Protein AF-0000000083459558 (afdb_homodimer)

InterPro domains:
  IPR002656 Acyltransferase 3 domain [PF01757] (297-684)
  IPR006621 Nose resistant-to-fluoxetine protein, N-terminal [PF20146] (87-192)
  IPR006621 Nose resistant-to-fluoxetine protein, N-terminal [SM00703] (84-213)
  IPR052728 Oxygen and lipid transport regulator [PTHR11161] (85-707)

Structure (mmCIF, N/CA/C/O backbone):
data_AF-0000000083459558-model_v1
#
loop_
_entity.id
_entity.type
_entity.pdbx_description
1 polymer 'Nose resistant-to-fluoxetine protein N-terminal domain-containing protein'
#
loop_
_atom_site.group_PDB
_atom_site.id
_atom_site.type_symbol
_atom_site.label_atom_id
_atom_site.label_alt_id
_atom_site.label_comp_id
_atom_site.label_asym_id
_atom_site.label_entity_id
_atom_site.label_seq_id
_atom_site.pdbx_PDB_ins_code
_atom_site.Cartn_x
_atom_site.Cartn_y
_atom_site.Cartn_z
_atom_site.occupancy
_atom_site.B_iso_or_equiv
_atom_site.auth_seq_id
_atom_site.auth_comp_id
_atom_site.auth_asym_id
_atom_site.auth_atom_id
_atom_site.pdbx_PDB_model_num
ATOM 1 N N . MET A 1 1 ? 15.516 -15 -52.719 1 25 1 MET A N 1
ATOM 2 C CA . MET A 1 1 ? 14.5 -16.047 -52.656 1 25 1 MET A CA 1
ATOM 3 C C . MET A 1 1 ? 14.883 -17.109 -51.625 1 25 1 MET A C 1
ATOM 5 O O . MET A 1 1 ? 14.008 -17.766 -51.062 1 25 1 MET A O 1
ATOM 9 N N . THR A 1 2 ? 16.062 -17.297 -51.312 1 28.31 2 THR A N 1
ATOM 10 C CA . THR A 1 2 ? 16.656 -18.375 -50.531 1 28.31 2 THR A CA 1
ATOM 11 C C . THR A 1 2 ? 16.469 -18.125 -49.031 1 28.31 2 THR A C 1
ATOM 13 O O . THR A 1 2 ? 16.094 -19.031 -48.281 1 28.31 2 THR A O 1
ATOM 16 N N . VAL A 1 3 ? 16.953 -17.062 -48.5 1 29.75 3 VAL A N 1
ATOM 17 C CA . VAL A 1 3 ? 17.219 -16.562 -47.156 1 29.75 3 VAL A CA 1
ATOM 18 C C . VAL A 1 3 ? 15.914 -16.062 -46.5 1 29.75 3 VAL A C 1
ATOM 20 O O . VAL A 1 3 ? 15.875 -15.781 -45.312 1 29.75 3 VAL A O 1
ATOM 23 N N . SER A 1 4 ? 14.93 -15.828 -47 1 34.03 4 SER A N 1
ATOM 24 C CA . SER A 1 4 ? 13.648 -15.789 -46.312 1 34.03 4 SER A CA 1
ATOM 25 C C . SER A 1 4 ? 13.266 -17.172 -45.781 1 34.03 4 SER A C 1
ATOM 27 O O . SER A 1 4 ? 12.266 -17.312 -45.094 1 34.03 4 SER A O 1
ATOM 29 N N . SER A 1 5 ? 13.984 -18.234 -45.938 1 35.94 5 SER A N 1
ATOM 30 C CA . SER A 1 5 ? 14.172 -19.609 -45.469 1 35.94 5 SER A CA 1
ATOM 31 C C . SER A 1 5 ? 14.867 -19.641 -44.094 1 35.94 5 SER A C 1
ATOM 33 O O . SER A 1 5 ? 14.586 -20.516 -43.281 1 35.94 5 SER A O 1
ATOM 35 N N . ARG A 1 6 ? 15.602 -18.609 -43.594 1 35.03 6 ARG A N 1
ATOM 36 C CA . ARG A 1 6 ? 16.297 -18.484 -42.312 1 35.03 6 ARG A CA 1
ATOM 37 C C . ARG A 1 6 ? 15.328 -18.141 -41.188 1 35.03 6 ARG A C 1
ATOM 39 O O . ARG A 1 6 ? 15.453 -18.641 -40.094 1 35.03 6 ARG A O 1
ATOM 46 N N . GLN A 1 7 ? 14.523 -17.328 -41.344 1 34.19 7 GLN A N 1
ATOM 47 C CA . GLN A 1 7 ? 13.5 -16.938 -40.375 1 34.19 7 GLN A CA 1
ATOM 48 C C . GLN A 1 7 ? 12.555 -18.109 -40.094 1 34.19 7 GLN A C 1
ATOM 50 O O . GLN A 1 7 ? 12.055 -18.234 -38.969 1 34.19 7 GLN A O 1
ATOM 55 N N . GLN A 1 8 ? 12.531 -19.094 -40.938 1 37.88 8 GLN A N 1
ATOM 56 C CA . GLN A 1 8 ? 11.867 -20.375 -40.688 1 37.88 8 GLN A CA 1
ATOM 57 C C . GLN A 1 8 ? 12.695 -21.25 -39.75 1 37.88 8 GLN A C 1
ATOM 59 O O . GLN A 1 8 ? 12.156 -21.891 -38.844 1 37.88 8 GLN A O 1
ATOM 64 N N . THR A 1 9 ? 13.914 -21.344 -39.75 1 36.66 9 THR A N 1
ATOM 65 C CA . THR A 1 9 ? 14.812 -22.141 -38.906 1 36.66 9 THR A CA 1
ATOM 66 C C . THR A 1 9 ? 14.969 -21.516 -37.531 1 36.66 9 THR A C 1
ATOM 68 O O . THR A 1 9 ? 15.039 -22.234 -36.531 1 36.66 9 THR A O 1
ATOM 71 N N . MET A 1 10 ? 14.867 -20.25 -37.281 1 35.06 10 MET A N 1
ATOM 72 C CA . MET A 1 10 ? 14.883 -19.625 -35.938 1 35.06 10 MET A CA 1
ATOM 73 C C . MET A 1 10 ? 13.531 -19.766 -35.25 1 35.06 10 MET A C 1
ATOM 75 O O . MET A 1 10 ? 13.461 -20.016 -34.062 1 35.06 10 MET A O 1
ATOM 79 N N . VAL A 1 11 ? 12.461 -19.578 -35.938 1 36.5 11 VAL A N 1
ATOM 80 C CA . VAL A 1 11 ? 11.219 -19.891 -35.219 1 36.5 11 VAL A CA 1
ATOM 81 C C . VAL A 1 11 ? 11.18 -21.375 -34.875 1 36.5 11 VAL A C 1
ATOM 83 O O . VAL A 1 11 ? 10.719 -21.75 -33.812 1 36.5 11 VAL A O 1
ATOM 86 N N . GLU A 1 12 ? 12.062 -22.172 -35.469 1 40.84 12 GLU A N 1
ATOM 87 C CA . GLU A 1 12 ? 12.125 -23.609 -35.344 1 40.84 12 GLU A CA 1
ATOM 88 C C . GLU A 1 12 ? 13.008 -24.031 -34.188 1 40.84 12 GLU A C 1
ATOM 90 O O . GLU A 1 12 ? 12.641 -24.906 -33.375 1 40.84 12 GLU A O 1
ATOM 95 N N . HIS A 1 13 ? 14.133 -23.391 -33.844 1 37.75 13 HIS A N 1
ATOM 96 C CA . HIS A 1 13 ? 14.875 -23.625 -32.625 1 37.75 13 HIS A CA 1
ATOM 97 C C . HIS A 1 13 ? 14.156 -23.031 -31.406 1 37.75 13 HIS A C 1
ATOM 99 O O . HIS A 1 13 ? 14.156 -23.625 -30.328 1 37.75 13 HIS A O 1
ATOM 105 N N . GLY A 1 14 ? 13.469 -22.031 -31.516 1 36.84 14 GLY A N 1
ATOM 106 C CA . GLY A 1 14 ? 12.719 -21.438 -30.422 1 36.84 14 GLY A CA 1
ATOM 107 C C . GLY A 1 14 ? 11.539 -22.266 -29.984 1 36.84 14 GLY A C 1
ATOM 108 O O . GLY A 1 14 ? 11.266 -22.375 -28.781 1 36.84 14 GLY A O 1
ATOM 109 N N . LEU A 1 15 ? 10.836 -22.938 -30.891 1 37.97 15 LEU A N 1
ATOM 110 C CA . LEU A 1 15 ? 10.008 -24.047 -30.422 1 37.97 15 LEU A CA 1
ATOM 111 C C . LEU A 1 15 ? 10.867 -25.156 -29.844 1 37.97 15 LEU A C 1
ATOM 113 O O . LEU A 1 15 ? 10.539 -25.734 -28.797 1 37.97 15 LEU A O 1
ATOM 117 N N . GLN A 1 16 ? 11.914 -25.531 -30.422 1 37.34 16 GLN A N 1
ATOM 118 C CA . GLN A 1 16 ? 12.758 -26.594 -29.891 1 37.34 16 GLN A CA 1
ATOM 119 C C . GLN A 1 16 ? 13.242 -26.266 -28.484 1 37.34 16 GLN A C 1
ATOM 121 O O . GLN A 1 16 ? 13.203 -27.109 -27.578 1 37.34 16 GLN A O 1
ATOM 126 N N . PHE A 1 17 ? 13.5 -25.125 -28.062 1 38.56 17 PHE A N 1
ATOM 127 C CA . PHE A 1 17 ? 13.75 -24.812 -26.656 1 38.56 17 PHE A CA 1
ATOM 128 C C . PHE A 1 17 ? 12.438 -24.703 -25.891 1 38.56 17 PHE A C 1
ATOM 130 O O . PHE A 1 17 ? 12.305 -25.25 -24.781 1 38.56 17 PHE A O 1
ATOM 137 N N . ALA A 1 18 ? 11.5 -24.109 -26.297 1 38.66 18 ALA A N 1
ATOM 138 C CA . ALA A 1 18 ? 10.352 -23.906 -25.406 1 38.66 18 ALA A CA 1
ATOM 139 C C . ALA A 1 18 ? 9.781 -25.25 -24.938 1 38.66 18 ALA A C 1
ATOM 141 O O . ALA A 1 18 ? 9.383 -25.391 -23.781 1 38.66 18 ALA A O 1
ATOM 142 N N . VAL A 1 19 ? 9.977 -26.266 -25.828 1 38.31 19 VAL A N 1
ATOM 143 C CA . VAL A 1 19 ? 9.578 -27.656 -25.719 1 38.31 19 VAL A CA 1
ATOM 144 C C . VAL A 1 19 ? 10.562 -28.406 -24.828 1 38.31 19 VAL A C 1
ATOM 146 O O . VAL A 1 19 ? 10.156 -29.188 -23.953 1 38.31 19 VAL A O 1
ATOM 149 N N . VAL A 1 20 ? 11.867 -28.312 -24.969 1 39.44 20 VAL A N 1
ATOM 150 C CA . VAL A 1 20 ? 12.609 -29.25 -24.141 1 39.44 20 VAL A CA 1
ATOM 151 C C . VAL A 1 20 ? 12.289 -29.016 -22.672 1 39.44 20 VAL A C 1
ATOM 153 O O . VAL A 1 20 ? 12.062 -29.969 -21.922 1 39.44 20 VAL A O 1
ATOM 156 N N . PHE A 1 21 ? 11.961 -27.828 -22.422 1 38.81 21 PHE A N 1
ATOM 157 C CA . PHE A 1 21 ? 11.719 -27.344 -21.062 1 38.81 21 PHE A CA 1
ATOM 158 C C . PHE A 1 21 ? 10.266 -27.547 -20.656 1 38.81 21 PHE A C 1
ATOM 160 O O . PHE A 1 21 ? 9.992 -28 -19.547 1 38.81 21 PHE A O 1
ATOM 167 N N . THR A 1 22 ? 9.289 -27.219 -21.516 1 36.75 22 THR A N 1
ATOM 168 C CA . THR A 1 22 ? 8.023 -27.609 -20.891 1 36.75 22 THR A CA 1
ATOM 169 C C . THR A 1 22 ? 8.031 -29.078 -20.531 1 36.75 22 THR A C 1
ATOM 171 O O . THR A 1 22 ? 7.559 -29.469 -19.453 1 36.75 22 THR A O 1
ATOM 174 N N . CYS A 1 23 ? 8.75 -29.844 -21.406 1 36.59 23 CYS A N 1
ATOM 175 C CA . CYS A 1 23 ? 8.742 -31.297 -21.531 1 36.59 23 CYS A CA 1
ATOM 176 C C . CYS A 1 23 ? 9.578 -31.953 -20.438 1 36.59 23 CYS A C 1
ATOM 178 O O . CYS A 1 23 ? 9.328 -33.094 -20.062 1 36.59 23 CYS A O 1
ATOM 180 N N . ILE A 1 24 ? 10.57 -31.344 -19.844 1 38.22 24 ILE A N 1
ATOM 181 C CA . ILE A 1 24 ? 11.055 -31.734 -18.531 1 38.22 24 ILE A CA 1
ATOM 182 C C . ILE A 1 24 ? 9.945 -31.516 -17.484 1 38.22 24 ILE A C 1
ATOM 184 O O . ILE A 1 24 ? 9.734 -32.375 -16.625 1 38.22 24 ILE A O 1
ATOM 188 N N . CYS A 1 25 ? 9.281 -30.422 -17.688 1 38.5 25 CYS A N 1
ATOM 189 C CA . CYS A 1 25 ? 8.242 -30.109 -16.719 1 38.5 25 CYS A CA 1
ATOM 190 C C . CYS A 1 25 ? 7.316 -31.297 -16.5 1 38.5 25 CYS A C 1
ATOM 192 O O . CYS A 1 25 ? 6.887 -31.547 -15.367 1 38.5 25 CYS A O 1
ATOM 194 N N . MET A 1 26 ? 6.832 -31.906 -17.766 1 34.34 26 MET A N 1
ATOM 195 C CA . MET A 1 26 ? 6.059 -33.125 -17.953 1 34.34 26 MET A CA 1
ATOM 196 C C . MET A 1 26 ? 6.887 -34.375 -17.594 1 34.34 26 MET A C 1
ATOM 198 O O . MET A 1 26 ? 6.355 -35.344 -17.078 1 34.34 26 MET A O 1
ATOM 202 N N . ALA A 1 27 ? 7.945 -34.688 -18.266 1 32.56 27 ALA A N 1
ATOM 203 C CA . ALA A 1 27 ? 8.719 -35.906 -18.281 1 32.56 27 ALA A CA 1
ATOM 204 C C . ALA A 1 27 ? 8.75 -36.562 -16.906 1 32.56 27 ALA A C 1
ATOM 206 O O . ALA A 1 27 ? 8.812 -37.781 -16.781 1 32.56 27 ALA A O 1
ATOM 207 N N . MET A 1 28 ? 8.961 -35.906 -15.875 1 33.44 28 MET A N 1
ATOM 208 C CA . MET A 1 28 ? 8.703 -36.625 -14.633 1 33.44 28 MET A CA 1
ATOM 209 C C . MET A 1 28 ? 7.203 -36.844 -14.43 1 33.44 28 MET A C 1
ATOM 211 O O . MET A 1 28 ? 6.793 -37.531 -13.5 1 33.44 28 MET A O 1
ATOM 215 N N . GLY A 1 29 ? 6.41 -36.156 -15.148 1 31.7 29 GLY A N 1
ATOM 216 C CA . GLY A 1 29 ? 5.086 -36.75 -15.086 1 31.7 29 GLY A CA 1
ATOM 217 C C . GLY A 1 29 ? 4.961 -38.031 -15.922 1 31.7 29 GLY A C 1
ATOM 218 O O . GLY A 1 29 ? 3.949 -38.719 -15.844 1 31.7 29 GLY A O 1
ATOM 219 N N . HIS A 1 30 ? 5.531 -38.156 -17.141 1 29.25 30 HIS A N 1
ATOM 220 C CA . HIS A 1 30 ? 5.336 -39.25 -18.062 1 29.25 30 HIS A CA 1
ATOM 221 C C . HIS A 1 30 ? 5.863 -40.562 -17.484 1 29.25 30 HIS A C 1
ATOM 223 O O . HIS A 1 30 ? 5.402 -41.656 -17.844 1 29.25 30 HIS A O 1
ATOM 229 N N . SER A 1 31 ? 7.129 -40.656 -17.172 1 28.81 31 SER A N 1
ATOM 230 C CA . SER A 1 31 ? 7.578 -42.031 -17 1 28.81 31 SER A CA 1
ATOM 231 C C . SER A 1 31 ? 6.641 -42.781 -16.078 1 28.81 31 SER A C 1
ATOM 233 O O . SER A 1 31 ? 6.875 -43.969 -15.797 1 28.81 31 SER A O 1
ATOM 235 N N . ALA A 1 32 ? 5.887 -42.062 -15.391 1 28.47 32 ALA A N 1
ATOM 236 C CA . ALA A 1 32 ? 5.191 -42.938 -14.461 1 28.47 32 ALA A CA 1
ATOM 237 C C . ALA A 1 32 ? 4.113 -43.75 -15.172 1 28.47 32 ALA A C 1
ATOM 239 O O . ALA A 1 32 ? 3.395 -44.531 -14.531 1 28.47 32 ALA A O 1
ATOM 240 N N . TYR A 1 33 ? 3.594 -43.219 -16.375 1 27.88 33 TYR A N 1
ATOM 241 C CA . TYR A 1 33 ? 2.605 -44.188 -16.781 1 27.88 33 TYR A CA 1
ATOM 242 C C . TYR A 1 33 ? 3.285 -45.469 -17.328 1 27.88 33 TYR A C 1
ATOM 244 O O . TYR A 1 33 ? 2.795 -46.094 -18.266 1 27.88 33 TYR A O 1
ATOM 252 N N . SER A 1 34 ? 4.508 -45.5 -17.578 1 27.7 34 SER A N 1
ATOM 253 C CA . SER A 1 34 ? 4.77 -46.875 -17.938 1 27.7 34 SER A CA 1
ATOM 254 C C . SER A 1 34 ? 3.992 -47.844 -17.031 1 27.7 34 SER A C 1
ATOM 256 O O . SER A 1 34 ? 3.697 -47.5 -15.883 1 27.7 34 SER A O 1
ATOM 258 N N . SER A 1 35 ? 3.375 -48.844 -17.672 1 25.62 35 SER A N 1
ATOM 259 C CA . SER A 1 35 ? 2.814 -50.062 -17.078 1 25.62 35 SER A CA 1
ATOM 260 C C . SER A 1 35 ? 3.559 -50.438 -15.797 1 25.62 35 SER A C 1
ATOM 262 O O . SER A 1 35 ? 4.742 -50.781 -15.844 1 25.62 35 SER A O 1
ATOM 264 N N . VAL A 1 36 ? 3.623 -49.719 -14.898 1 28.67 36 VAL A N 1
ATOM 265 C CA . VAL A 1 36 ? 3.746 -50.625 -13.766 1 28.67 36 VAL A CA 1
ATOM 266 C C . VAL A 1 36 ? 2.955 -51.906 -14.039 1 28.67 36 VAL A C 1
ATOM 268 O O . VAL A 1 36 ? 1.74 -51.938 -13.828 1 28.67 36 VAL A O 1
ATOM 271 N N . HIS A 1 37 ? 2.785 -52.344 -15.203 1 26.97 37 HIS A N 1
ATOM 272 C CA . HIS A 1 37 ? 2.432 -53.75 -15.289 1 26.97 37 HIS A CA 1
ATOM 273 C C . HIS A 1 37 ? 3.168 -54.562 -14.242 1 26.97 37 HIS A C 1
ATOM 275 O O . HIS A 1 37 ? 2.773 -55.688 -13.945 1 26.97 37 HIS A O 1
ATOM 281 N N . ALA A 1 38 ? 4.512 -54.625 -14.375 1 28.2 38 ALA A N 1
ATOM 282 C CA . ALA A 1 38 ? 4.902 -56 -14.023 1 28.2 38 ALA A CA 1
ATOM 283 C C . ALA A 1 38 ? 4.359 -56.375 -12.648 1 28.2 38 ALA A C 1
ATOM 285 O O . ALA A 1 38 ? 3.879 -55.531 -11.898 1 28.2 38 ALA A O 1
ATOM 286 N N . GLU A 1 39 ? 5.133 -57.375 -11.82 1 28.11 39 GLU A N 1
ATOM 287 C CA . GLU A 1 39 ? 5.141 -58.344 -10.734 1 28.11 39 GLU A CA 1
ATOM 288 C C . GLU A 1 39 ? 5.176 -57.656 -9.367 1 28.11 39 GLU A C 1
ATOM 290 O O . GLU A 1 39 ? 5.52 -58.281 -8.359 1 28.11 39 GLU A O 1
ATOM 295 N N . SER A 1 40 ? 5.262 -56.406 -9.281 1 28.11 40 SER A N 1
ATOM 296 C CA . SER A 1 40 ? 5.242 -56.281 -7.832 1 28.11 40 SER A CA 1
ATOM 297 C C . SER A 1 40 ? 3.855 -56.562 -7.27 1 28.11 40 SER A C 1
ATOM 299 O O . SER A 1 40 ? 2.848 -56.125 -7.82 1 28.11 40 SER A O 1
ATOM 301 N N . PRO A 1 41 ? 3.682 -57.5 -6.52 1 30.41 41 PRO A N 1
ATOM 302 C CA . PRO A 1 41 ? 2.453 -58.031 -5.918 1 30.41 41 PRO A CA 1
ATOM 303 C C . PRO A 1 41 ? 1.558 -56.938 -5.355 1 30.41 41 PRO A C 1
ATOM 305 O O . PRO A 1 41 ? 0.337 -57.094 -5.285 1 30.41 41 PRO A O 1
ATOM 308 N N . THR A 1 42 ? 2.139 -55.906 -4.773 1 31.44 42 THR A N 1
ATOM 309 C CA . THR A 1 42 ? 1.267 -55.125 -3.918 1 31.44 42 THR A CA 1
ATOM 310 C C . THR A 1 42 ? 0.386 -54.188 -4.754 1 31.44 42 THR A C 1
ATOM 312 O O . THR A 1 42 ? -0.628 -53.688 -4.27 1 31.44 42 THR A O 1
ATOM 315 N N . PHE A 1 43 ? 0.807 -53.625 -5.883 1 34.38 43 PHE A N 1
ATOM 316 C CA . PHE A 1 43 ? 0.001 -52.688 -6.648 1 34.38 43 PHE A CA 1
ATOM 317 C C . PHE A 1 43 ? -1.123 -53.406 -7.383 1 34.38 43 PHE A C 1
ATOM 319 O O . PHE A 1 43 ? -2.141 -52.812 -7.723 1 34.38 43 PHE A O 1
ATOM 326 N N . GLU A 1 44 ? -1.019 -54.656 -7.859 1 34.34 44 GLU A N 1
ATOM 327 C CA . GLU A 1 44 ? -2.004 -55.438 -8.594 1 34.34 44 GLU A CA 1
ATOM 328 C C . GLU A 1 44 ? -3.318 -55.531 -7.824 1 34.34 44 GLU A C 1
ATOM 330 O O . GLU A 1 44 ? -4.395 -55.594 -8.422 1 34.34 44 GLU A O 1
ATOM 335 N N . GLU A 1 45 ? -3.24 -55.625 -6.504 1 34.44 45 GLU A N 1
ATOM 336 C CA . GLU A 1 45 ? -4.449 -56.062 -5.824 1 34.44 45 GLU A CA 1
ATOM 337 C C . GLU A 1 45 ? -5.348 -54.906 -5.445 1 34.44 45 GLU A C 1
ATOM 339 O O . GLU A 1 45 ? -6.434 -55.094 -4.898 1 34.44 45 GLU A O 1
ATOM 344 N N . ASN A 1 46 ? -4.785 -53.594 -5.422 1 30.5 46 ASN A N 1
ATOM 345 C CA . ASN A 1 46 ? -5.797 -52.656 -4.969 1 30.5 46 ASN A CA 1
ATOM 346 C C . ASN A 1 46 ? -6.539 -52.031 -6.141 1 30.5 46 ASN A C 1
ATOM 348 O O . ASN A 1 46 ? -5.953 -51.25 -6.906 1 30.5 46 ASN A O 1
ATOM 352 N N . PRO A 1 47 ? -7.605 -52.5 -6.602 1 33.94 47 PRO A N 1
ATOM 353 C CA . PRO A 1 47 ? -8.477 -52.031 -7.676 1 33.94 47 PRO A CA 1
ATOM 354 C C . PRO A 1 47 ? -8.695 -50.5 -7.625 1 33.94 47 PRO A C 1
ATOM 356 O O . PRO A 1 47 ? -9.133 -49.906 -8.609 1 33.94 47 PRO A O 1
ATOM 359 N N . LEU A 1 48 ? -8.469 -49.969 -6.504 1 32.19 48 LEU A N 1
ATOM 360 C CA . LEU A 1 48 ? -8.844 -48.562 -6.359 1 32.19 48 LEU A CA 1
ATOM 361 C C . LEU A 1 48 ? -7.887 -47.656 -7.133 1 32.19 48 LEU A C 1
ATOM 363 O O . LEU A 1 48 ? -8.18 -46.5 -7.352 1 32.19 48 LEU A O 1
ATOM 367 N N . LEU A 1 49 ? -6.719 -48.25 -7.254 1 36.28 49 LEU A N 1
ATOM 368 C CA . LEU A 1 49 ? -5.703 -47.406 -7.867 1 36.28 49 LEU A CA 1
ATOM 369 C C . LEU A 1 49 ? -5.691 -47.562 -9.383 1 36.28 49 LEU A C 1
ATOM 371 O O . LEU A 1 49 ? -4.84 -47 -10.07 1 36.28 49 LEU A O 1
ATOM 375 N N . GLU A 1 50 ? -6.641 -48.375 -9.828 1 32.19 50 GLU A N 1
ATOM 376 C CA . GLU A 1 50 ? -6.77 -48.531 -11.273 1 32.19 50 GLU A CA 1
ATOM 377 C C . GLU A 1 50 ? -7.258 -47.25 -11.922 1 32.19 50 GLU A C 1
ATOM 379 O O . GLU A 1 50 ? -8.305 -46.719 -11.539 1 32.19 50 GLU A O 1
ATOM 384 N N . GLY A 1 51 ? -6.453 -46.469 -12.617 1 34.38 51 GLY A N 1
ATOM 385 C CA . GLY A 1 51 ? -6.82 -45.281 -13.375 1 34.38 51 GLY A CA 1
ATOM 386 C C . GLY A 1 51 ? -6.375 -43.969 -12.703 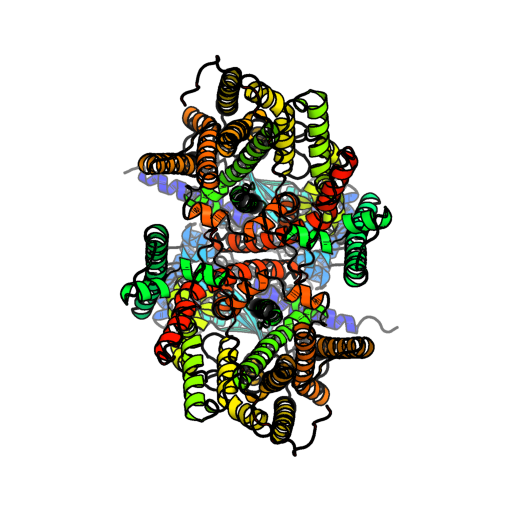1 34.38 51 GLY A C 1
ATOM 387 O O . GLY A 1 51 ? -6.703 -42.906 -13.172 1 34.38 51 GLY A O 1
ATOM 388 N N . VAL A 1 52 ? -5.77 -44.156 -11.445 1 34.34 52 VAL A N 1
ATOM 389 C CA . VAL A 1 52 ? -5.406 -42.938 -10.734 1 34.34 52 VAL A CA 1
ATOM 390 C C . VAL A 1 52 ? -4.066 -42.438 -11.25 1 34.34 52 VAL A C 1
ATOM 392 O O . VAL A 1 52 ? -3.115 -43.188 -11.406 1 34.34 52 VAL A O 1
ATOM 395 N N . ILE A 1 53 ? -4.02 -41.25 -11.914 1 34.72 53 ILE A N 1
ATOM 396 C CA . ILE A 1 53 ? -2.803 -40.562 -12.352 1 34.72 53 ILE A CA 1
ATOM 397 C C . ILE A 1 53 ? -1.951 -40.188 -11.133 1 34.72 53 ILE A C 1
ATOM 399 O O . ILE A 1 53 ? -2.42 -39.5 -10.219 1 34.72 53 ILE A O 1
ATOM 403 N N . ILE A 1 54 ? -0.862 -40.938 -10.914 1 40.25 54 ILE A N 1
ATOM 404 C CA . ILE A 1 54 ? 0.081 -40.688 -9.828 1 40.25 54 ILE A CA 1
ATOM 405 C C . ILE A 1 54 ? 0.784 -39.375 -10.062 1 40.25 54 ILE A C 1
ATOM 407 O O . ILE A 1 54 ? 1.344 -39.125 -11.133 1 40.25 54 ILE A O 1
ATOM 411 N N . PRO A 1 55 ? 0.557 -38.344 -9.258 1 41.91 55 PRO A N 1
ATOM 412 C CA . PRO A 1 55 ? 1.272 -37.062 -9.391 1 41.91 55 PRO A CA 1
ATOM 413 C C . PRO A 1 55 ? 2.773 -37.25 -9.602 1 41.91 55 PRO A C 1
ATOM 415 O O . PRO A 1 55 ? 3.365 -38.188 -9.055 1 41.91 55 PRO A O 1
ATOM 418 N N . PRO A 1 56 ? 3.316 -36.438 -10.562 1 41.94 56 PRO A N 1
ATOM 419 C CA . PRO A 1 56 ? 4.754 -36.562 -10.82 1 41.94 56 PRO A CA 1
ATOM 420 C C . PRO A 1 56 ? 5.586 -36.594 -9.539 1 41.94 56 PRO A C 1
ATOM 422 O O . PRO A 1 56 ? 6.621 -37.25 -9.492 1 41.94 56 PRO A O 1
ATOM 425 N N . THR A 1 57 ? 5.105 -35.969 -8.516 1 43.62 57 THR A N 1
ATOM 426 C CA . THR A 1 57 ? 5.84 -36 -7.254 1 43.62 57 THR A CA 1
ATOM 427 C C . THR A 1 57 ? 5.938 -37.406 -6.703 1 43.62 57 THR A C 1
ATOM 429 O O . THR A 1 57 ? 6.984 -37.812 -6.184 1 43.62 57 THR A O 1
ATOM 432 N N . ILE A 1 58 ? 4.824 -38.125 -6.828 1 42.06 58 ILE A N 1
ATOM 433 C CA . ILE A 1 58 ? 4.785 -39.469 -6.305 1 42.06 58 ILE A CA 1
ATOM 434 C C . ILE A 1 58 ? 5.598 -40.406 -7.211 1 42.06 58 ILE A C 1
ATOM 436 O O . ILE A 1 58 ? 6.297 -41.281 -6.727 1 42.06 58 ILE A O 1
ATOM 440 N N . GLU A 1 59 ? 5.418 -40.125 -8.461 1 43.97 59 GLU A N 1
ATOM 441 C CA . GLU A 1 59 ? 6.25 -40.875 -9.391 1 43.97 59 GLU A CA 1
ATOM 442 C C . GLU A 1 59 ? 7.734 -40.625 -9.125 1 43.97 59 GLU A C 1
ATOM 444 O O . GLU A 1 59 ? 8.531 -41.562 -9.172 1 43.97 59 GLU A O 1
ATOM 449 N N . PHE A 1 60 ? 8.023 -39.406 -8.961 1 45.28 60 PHE A N 1
ATOM 450 C CA . PHE A 1 60 ? 9.367 -39.062 -8.523 1 45.28 60 PHE A CA 1
ATOM 451 C C . PHE A 1 60 ? 9.758 -39.875 -7.285 1 45.28 60 PHE A C 1
ATOM 453 O O . PHE A 1 60 ? 10.836 -40.469 -7.238 1 45.28 60 PHE A O 1
ATOM 460 N N . TRP A 1 61 ? 8.812 -39.844 -6.391 1 44.97 61 TRP A N 1
ATOM 461 C CA . TRP A 1 61 ? 9.078 -40.594 -5.16 1 44.97 61 TRP A CA 1
ATOM 462 C C . TRP A 1 61 ? 9.211 -42.062 -5.445 1 44.97 61 TRP A C 1
ATOM 464 O O . TRP A 1 61 ? 10.102 -42.75 -4.906 1 44.97 61 TRP A O 1
ATOM 474 N N . GLY A 1 62 ? 8.344 -42.531 -6.289 1 41.84 62 GLY A N 1
ATOM 475 C CA . GLY A 1 62 ? 8.344 -43.969 -6.613 1 41.84 62 GLY A CA 1
ATOM 476 C C . GLY A 1 62 ? 9.547 -44.375 -7.43 1 41.84 62 GLY A C 1
ATOM 477 O O . GLY A 1 62 ? 10.195 -45.375 -7.117 1 41.84 62 GLY A O 1
ATOM 478 N N . ASN A 1 63 ? 9.742 -43.594 -8.531 1 43 63 ASN A N 1
ATOM 479 C CA . ASN A 1 63 ? 10.875 -43.969 -9.375 1 43 63 ASN A CA 1
ATOM 480 C C . ASN A 1 63 ? 12.203 -43.719 -8.656 1 43 63 ASN A C 1
ATOM 482 O O . ASN A 1 63 ? 13.164 -44.469 -8.875 1 43 63 ASN A O 1
ATOM 486 N N . SER A 1 64 ? 12.25 -42.688 -7.914 1 39.56 64 SER A N 1
ATOM 487 C CA . SER A 1 64 ? 13.484 -42.438 -7.16 1 39.56 64 SER A CA 1
ATOM 488 C C . SER A 1 64 ? 13.828 -43.656 -6.293 1 39.56 64 SER A C 1
ATOM 490 O O . SER A 1 64 ? 14.984 -44.062 -6.219 1 39.56 64 SER A O 1
ATOM 492 N N . THR A 1 65 ? 12.781 -44.125 -5.672 1 37.78 65 THR A N 1
ATOM 493 C CA . THR A 1 65 ? 13.07 -45.25 -4.805 1 37.78 65 THR A CA 1
ATOM 494 C C . THR A 1 65 ? 13.438 -46.5 -5.629 1 37.78 65 THR A C 1
ATOM 496 O O . THR A 1 65 ? 14.359 -47.219 -5.281 1 37.78 65 THR A O 1
ATOM 499 N N . ARG A 1 66 ? 12.664 -46.688 -6.707 1 37.44 66 ARG A N 1
ATOM 500 C CA . ARG A 1 66 ? 12.93 -47.906 -7.445 1 37.44 66 ARG A CA 1
ATOM 501 C C . ARG A 1 66 ? 14.234 -47.812 -8.227 1 37.44 66 ARG A C 1
ATOM 503 O O . ARG A 1 66 ? 15.023 -48.75 -8.242 1 37.44 66 ARG A O 1
ATOM 510 N N . THR A 1 67 ? 14.234 -46.844 -9.086 1 38.91 67 THR A N 1
ATOM 511 C CA . THR A 1 67 ? 15.438 -46.75 -9.891 1 38.91 67 THR A CA 1
ATOM 512 C C . THR A 1 67 ? 16.672 -46.594 -9.008 1 38.91 67 THR A C 1
ATOM 514 O O . THR A 1 67 ? 17.734 -47.156 -9.312 1 38.91 67 THR A O 1
ATOM 517 N N . PHE A 1 68 ? 16.516 -45.75 -8.031 1 36.19 68 PHE A N 1
ATOM 518 C CA . PHE A 1 68 ? 17.641 -45.719 -7.121 1 36.19 68 PHE A CA 1
ATOM 519 C C . PHE A 1 68 ? 17.906 -47.094 -6.535 1 36.19 68 PHE A C 1
ATOM 521 O O . PHE A 1 68 ? 19.062 -47.531 -6.395 1 36.19 68 PHE A O 1
ATOM 528 N N . ILE A 1 69 ? 16.797 -47.781 -6.273 1 35.31 69 ILE A N 1
ATOM 529 C CA . ILE A 1 69 ? 16.984 -49.125 -5.777 1 35.31 69 ILE A CA 1
ATOM 530 C C . ILE A 1 69 ? 17.5 -50.031 -6.898 1 35.31 69 ILE A C 1
ATOM 532 O O . ILE A 1 69 ? 18.391 -50.844 -6.688 1 35.31 69 ILE A O 1
ATOM 536 N N . GLN A 1 70 ? 16.844 -49.969 -8.055 1 33.53 70 GLN A N 1
ATOM 537 C CA . GLN A 1 70 ? 17.297 -50.906 -9.094 1 33.53 70 GLN A CA 1
ATOM 538 C C . GLN A 1 70 ? 18.609 -50.438 -9.703 1 33.53 70 GLN A C 1
ATOM 540 O O . GLN A 1 70 ? 19.469 -51.25 -10.062 1 33.53 70 GLN A O 1
ATOM 545 N N . THR A 1 71 ? 18.625 -49.219 -10.172 1 34.56 71 THR A N 1
ATOM 546 C CA . THR A 1 71 ? 19.906 -48.844 -10.773 1 34.56 71 THR A CA 1
ATOM 547 C C . THR A 1 71 ? 21.031 -48.875 -9.734 1 34.56 71 THR A C 1
ATOM 549 O O . THR A 1 71 ? 22.203 -48.812 -10.086 1 34.56 71 THR A O 1
ATOM 552 N N . SER A 1 72 ? 20.797 -48.656 -8.531 1 31.64 72 SER A N 1
ATOM 553 C CA . SER A 1 72 ? 21.859 -49.125 -7.664 1 31.64 72 SER A CA 1
ATOM 554 C C . SER A 1 72 ? 22.203 -50.594 -7.969 1 31.64 72 SER A C 1
ATOM 556 O O . SER A 1 72 ? 23.141 -51.156 -7.398 1 31.64 72 SER A O 1
ATOM 558 N N . VAL A 1 73 ? 21.375 -51.219 -8.648 1 31.2 73 VAL A N 1
ATOM 559 C CA . VAL A 1 73 ? 21.844 -52.562 -9.047 1 31.2 73 VAL A CA 1
ATOM 560 C C . VAL A 1 73 ? 22.906 -52.438 -10.125 1 31.2 73 VAL A C 1
ATOM 562 O O . VAL A 1 73 ? 23.797 -53.281 -10.234 1 31.2 73 VAL A O 1
ATOM 565 N N . GLY A 1 74 ? 22.875 -51.656 -11.109 1 31.86 74 GLY A N 1
ATOM 566 C CA . GLY A 1 74 ? 24.125 -51.625 -11.844 1 31.86 74 GLY A CA 1
ATOM 567 C C . GLY A 1 74 ? 25.25 -51 -11.07 1 31.86 74 GLY A C 1
ATOM 568 O O . GLY A 1 74 ? 26.391 -50.938 -11.539 1 31.86 74 GLY A O 1
ATOM 569 N N . TYR A 1 75 ? 25.172 -49.812 -10.398 1 33.38 75 TYR A N 1
ATOM 570 C CA . TYR A 1 75 ? 26.203 -49.562 -9.398 1 33.38 75 TYR A CA 1
ATOM 571 C C . TYR A 1 75 ? 25.969 -50.375 -8.141 1 33.38 75 TYR A C 1
ATOM 573 O O . TYR A 1 75 ? 25.188 -49.969 -7.277 1 33.38 75 TYR A O 1
ATOM 581 N N . PRO A 1 76 ? 26.078 -51.75 -8.18 1 36.44 76 PRO A N 1
ATOM 582 C CA . PRO A 1 76 ? 25.812 -52.75 -7.141 1 36.44 76 PRO A CA 1
ATOM 583 C C . PRO A 1 76 ? 26.062 -52.219 -5.73 1 36.44 76 PRO A C 1
ATOM 585 O O . PRO A 1 76 ? 25.25 -52.406 -4.832 1 36.44 76 PRO A O 1
ATOM 588 N N . ASP A 1 77 ? 27.422 -52.188 -5.297 1 35.53 77 ASP A N 1
ATOM 589 C CA . ASP A 1 77 ? 28.125 -52.312 -4.02 1 35.53 77 ASP A CA 1
ATOM 590 C C . ASP A 1 77 ? 28.156 -50.969 -3.285 1 35.53 77 ASP A C 1
ATOM 592 O O . ASP A 1 77 ? 28.906 -50.781 -2.32 1 35.53 77 ASP A O 1
ATOM 596 N N . THR A 1 78 ? 27.938 -49.812 -3.895 1 39.34 78 THR A N 1
ATOM 597 C CA . THR A 1 78 ? 28.234 -48.75 -2.973 1 39.34 78 THR A CA 1
ATOM 598 C C . THR A 1 78 ? 27.062 -48.5 -2.021 1 39.34 78 THR A C 1
ATOM 600 O O . THR A 1 78 ? 25.953 -48.156 -2.459 1 39.34 78 THR A O 1
ATOM 603 N N . PRO A 1 79 ? 27.062 -49.031 -0.927 1 44.97 79 PRO A N 1
ATOM 604 C CA . PRO A 1 79 ? 26.078 -48.781 0.131 1 44.97 79 PRO A CA 1
ATOM 605 C C . PRO A 1 79 ? 25.734 -47.281 0.257 1 44.97 79 PRO A C 1
ATOM 607 O O . PRO A 1 79 ? 26.625 -46.438 0.135 1 44.97 79 PRO A O 1
ATOM 610 N N . LEU A 1 80 ? 24.453 -46.906 -0.157 1 52.53 80 LEU A N 1
ATOM 611 C CA . LEU A 1 80 ? 24.047 -45.531 0.155 1 52.53 80 LEU A CA 1
ATOM 612 C C . LEU A 1 80 ? 24.609 -45.125 1.51 1 52.53 80 LEU A C 1
ATOM 614 O O . LEU A 1 80 ? 24.562 -45.875 2.475 1 52.53 80 LEU A O 1
ATOM 618 N N . PRO A 1 81 ? 25.375 -44.125 1.467 1 60.66 81 PRO A N 1
ATOM 619 C CA . PRO A 1 81 ? 25.812 -43.656 2.787 1 60.66 81 PRO A CA 1
ATOM 620 C C . PRO A 1 81 ? 24.656 -43.594 3.797 1 60.66 81 PRO A C 1
ATOM 622 O O . PRO A 1 81 ? 23.5 -43.438 3.412 1 60.66 81 PRO A O 1
ATOM 625 N N . GLU A 1 82 ? 24.844 -44 4.977 1 59.72 82 GLU A N 1
ATOM 626 C CA . GLU A 1 82 ? 23.922 -44.156 6.105 1 59.72 82 GLU A CA 1
ATOM 627 C C . GLU A 1 82 ? 22.922 -43 6.148 1 59.72 82 GLU A C 1
ATOM 629 O O . GLU A 1 82 ? 21.719 -43.219 6.324 1 59.72 82 GLU A O 1
ATOM 634 N N . PRO A 1 83 ? 23.406 -41.812 5.805 1 64.62 83 PRO A N 1
ATOM 635 C CA . PRO A 1 83 ? 22.422 -40.75 5.973 1 64.62 83 PRO A CA 1
ATOM 636 C C . PRO A 1 83 ? 21.344 -40.75 4.895 1 64.62 83 PRO A C 1
ATOM 638 O O . PRO A 1 83 ? 20.25 -40.219 5.109 1 64.62 83 PRO A O 1
ATOM 641 N N . TYR A 1 84 ? 21.609 -41.469 3.893 1 74.94 84 TYR A N 1
ATOM 642 C CA . TYR A 1 84 ? 20.656 -41.469 2.793 1 74.94 84 TYR A CA 1
ATOM 643 C C . TYR A 1 84 ? 19.641 -42.594 2.953 1 74.94 84 TYR A C 1
ATOM 645 O O . TYR A 1 84 ? 18.547 -42.562 2.381 1 74.94 84 TYR A O 1
ATOM 653 N N . GLN A 1 85 ? 20.016 -43.594 3.811 1 75.19 85 GLN A N 1
ATOM 654 C CA . GLN A 1 85 ? 19.141 -44.75 3.977 1 75.19 85 GLN A CA 1
ATOM 655 C C . GLN A 1 85 ? 17.844 -44.375 4.68 1 75.19 85 GLN A C 1
ATOM 657 O O . GLN A 1 85 ? 16.766 -44.812 4.281 1 75.19 85 GLN A O 1
ATOM 662 N N . GLN A 1 86 ? 18 -43.594 5.727 1 83.5 86 GLN A N 1
ATOM 663 C CA . GLN A 1 86 ? 16.797 -43.156 6.453 1 83.5 86 GLN A CA 1
ATOM 664 C C . GLN A 1 86 ? 15.883 -42.344 5.566 1 83.5 86 GLN A C 1
ATOM 666 O O . GLN A 1 86 ? 14.664 -42.5 5.617 1 83.5 86 GLN A O 1
ATOM 671 N N . CYS A 1 87 ? 16.453 -41.438 4.816 1 83.94 87 CYS A N 1
ATOM 672 C CA . CYS A 1 87 ? 15.672 -40.625 3.908 1 83.94 87 CYS A CA 1
ATOM 673 C C . CYS A 1 87 ? 14.883 -41.469 2.924 1 83.94 87 CYS A C 1
ATOM 675 O O . CYS A 1 87 ? 13.68 -41.25 2.746 1 83.94 87 CYS A O 1
ATOM 677 N N . PHE A 1 88 ? 15.516 -42.5 2.439 1 75.06 88 PHE A N 1
ATOM 678 C CA . PHE A 1 88 ? 14.875 -43.344 1.44 1 75.06 88 PHE A CA 1
ATOM 679 C C . PHE A 1 88 ? 13.789 -44.219 2.074 1 75.06 88 PHE A C 1
ATOM 681 O O . PHE A 1 88 ? 12.742 -44.469 1.466 1 75.06 88 PHE A O 1
ATOM 688 N N . SER A 1 89 ? 14.094 -44.656 3.26 1 78.25 89 SER A N 1
ATOM 689 C CA . SER A 1 89 ? 13.086 -45.438 3.982 1 78.25 89 SER A CA 1
ATOM 690 C C . SER A 1 89 ? 11.836 -44.594 4.246 1 78.25 89 SER A C 1
ATOM 692 O O . SER A 1 89 ? 10.719 -45.094 4.113 1 78.25 89 SER A O 1
ATOM 694 N N . ASP A 1 90 ? 12.023 -43.375 4.602 1 86.06 90 ASP A N 1
ATOM 695 C CA . ASP A 1 90 ? 10.898 -42.5 4.902 1 86.06 90 ASP A CA 1
ATOM 696 C C . ASP A 1 90 ? 10.148 -42.094 3.629 1 86.06 90 ASP A C 1
ATOM 698 O O . ASP A 1 90 ? 8.93 -41.906 3.654 1 86.06 90 ASP A O 1
ATOM 702 N N . ILE A 1 91 ? 10.867 -41.969 2.527 1 81.19 91 ILE A N 1
ATOM 703 C CA . ILE A 1 91 ? 10.227 -41.688 1.249 1 81.19 91 ILE A CA 1
ATOM 704 C C . ILE A 1 91 ? 9.344 -42.875 0.854 1 81.19 91 ILE A C 1
ATOM 706 O O . ILE A 1 91 ? 8.219 -42.688 0.376 1 81.19 91 ILE A O 1
ATOM 710 N N . ASP A 1 92 ? 9.867 -44.031 1.115 1 72.88 92 ASP A N 1
ATOM 711 C CA . ASP A 1 92 ? 9.078 -45.25 0.842 1 72.88 92 ASP A CA 1
ATOM 712 C C . ASP A 1 92 ? 7.828 -45.281 1.712 1 72.88 92 ASP A C 1
ATOM 714 O O . ASP A 1 92 ? 6.758 -45.688 1.247 1 72.88 92 ASP A O 1
ATOM 718 N N . PHE A 1 93 ? 8.023 -44.938 2.887 1 81.75 93 PHE A N 1
ATOM 719 C CA . PHE A 1 93 ? 6.898 -44.844 3.811 1 81.75 93 PHE A CA 1
ATOM 720 C C . PHE A 1 93 ? 5.863 -43.844 3.309 1 81.75 93 PHE A C 1
ATOM 722 O O . PHE A 1 93 ? 4.66 -44.094 3.395 1 81.75 93 PHE A O 1
ATOM 729 N N . ALA A 1 94 ? 6.293 -42.75 2.795 1 81.44 94 ALA A N 1
ATOM 730 C CA . ALA A 1 94 ? 5.395 -41.719 2.271 1 81.44 94 ALA A CA 1
ATOM 731 C C . ALA A 1 94 ? 4.66 -42.219 1.031 1 81.44 94 ALA A C 1
ATOM 733 O O . ALA A 1 94 ? 3.473 -41.938 0.848 1 81.44 94 ALA A O 1
ATOM 734 N N . ILE A 1 95 ? 5.348 -42.938 0.214 1 71.69 95 ILE A N 1
ATOM 735 C CA . ILE A 1 95 ? 4.738 -43.469 -0.993 1 71.69 95 ILE A CA 1
ATOM 736 C C . ILE A 1 95 ? 3.656 -44.5 -0.611 1 71.69 95 ILE A C 1
ATOM 738 O O . ILE A 1 95 ? 2.561 -44.469 -1.176 1 71.69 95 ILE A O 1
ATOM 742 N N . GLN A 1 96 ? 3.953 -45.312 0.342 1 68.06 96 GLN A N 1
ATOM 743 C CA . GLN A 1 96 ? 2.967 -46.25 0.822 1 68.06 96 GLN A CA 1
ATOM 744 C C . GLN A 1 96 ? 1.765 -45.562 1.441 1 68.06 96 GLN A C 1
ATOM 746 O O . GLN A 1 96 ? 0.62 -45.938 1.22 1 68.06 96 GLN A O 1
ATOM 751 N N . GLY A 1 97 ? 2.082 -44.562 2.201 1 70.94 97 GLY A N 1
ATOM 752 C CA . GLY A 1 97 ? 1.005 -43.781 2.781 1 70.94 97 GLY A CA 1
ATOM 753 C C . GLY A 1 97 ? 0.105 -43.125 1.741 1 70.94 97 GLY A C 1
ATOM 754 O O . GLY A 1 97 ? -1.108 -43.031 1.936 1 70.94 97 GLY A O 1
ATOM 755 N N . PHE A 1 98 ? 0.683 -42.688 0.648 1 70.94 98 PHE A N 1
ATOM 756 C CA . PHE A 1 98 ? -0.076 -42.062 -0.437 1 70.94 98 PHE A CA 1
ATOM 757 C C . PHE A 1 98 ? -1.038 -43.062 -1.058 1 70.94 98 PHE A C 1
ATOM 759 O O . PHE A 1 98 ? -2.215 -42.781 -1.262 1 70.94 98 PHE A O 1
ATOM 766 N N . PHE A 1 99 ? -0.561 -44.219 -1.235 1 60 99 PHE A N 1
ATOM 767 C CA . PHE A 1 99 ? -1.382 -45.25 -1.877 1 60 99 PHE A CA 1
ATOM 768 C C . PHE A 1 99 ? -2.434 -45.781 -0.913 1 60 99 PHE A C 1
ATOM 770 O O . PHE A 1 99 ? -3.51 -46.219 -1.335 1 60 99 PHE A O 1
ATOM 777 N N . ASP A 1 100 ? -2.107 -45.656 0.419 1 58.94 100 ASP A N 1
ATOM 778 C CA . ASP A 1 100 ? -3.074 -46.031 1.438 1 58.94 100 ASP A CA 1
ATOM 779 C C . ASP A 1 100 ? -4.137 -44.969 1.638 1 58.94 100 ASP A C 1
ATOM 781 O O . ASP A 1 100 ? -5.129 -45.188 2.334 1 58.94 100 ASP A O 1
ATOM 785 N N . GLY A 1 101 ? -3.869 -43.812 0.995 1 59.62 101 GLY A N 1
ATOM 786 C CA . GLY A 1 101 ? -4.84 -42.75 1.112 1 59.62 101 GLY A CA 1
ATOM 787 C C . GLY A 1 101 ? -4.68 -41.938 2.381 1 59.62 101 GLY A C 1
ATOM 788 O O . GLY A 1 101 ? -5.629 -41.281 2.844 1 59.62 101 GLY A O 1
ATOM 789 N N . ALA A 1 102 ? -3.518 -42.062 2.932 1 70.44 102 ALA A N 1
ATOM 790 C CA . ALA A 1 102 ? -3.271 -41.25 4.133 1 70.44 102 ALA A CA 1
ATOM 791 C C . ALA A 1 102 ? -3.264 -39.781 3.811 1 70.44 102 ALA A C 1
ATOM 793 O O . ALA A 1 102 ? -2.633 -39.344 2.842 1 70.44 102 ALA A O 1
ATOM 794 N N . LEU A 1 103 ? -3.969 -39 4.516 1 75.06 103 LEU A N 1
ATOM 795 C CA . LEU A 1 103 ? -4.129 -37.562 4.25 1 75.06 103 LEU A CA 1
ATOM 796 C C . LEU A 1 103 ? -2.779 -36.844 4.273 1 75.06 103 LEU A C 1
ATOM 798 O O . LEU A 1 103 ? -2.529 -35.969 3.463 1 75.06 103 LEU A O 1
ATOM 802 N N . TRP A 1 104 ? -1.924 -37.219 5.316 1 82.88 104 TRP A N 1
ATOM 803 C CA . TRP A 1 104 ? -0.625 -36.562 5.422 1 82.88 104 TRP A CA 1
ATOM 804 C C . TRP A 1 104 ? 0.209 -36.812 4.168 1 82.88 104 TRP A C 1
ATOM 806 O O . TRP A 1 104 ? 0.945 -35.906 3.729 1 82.88 104 TRP A O 1
ATOM 816 N N . ALA A 1 105 ? 0.139 -37.969 3.553 1 79.75 105 ALA A N 1
ATOM 817 C CA . ALA A 1 105 ? 0.881 -38.312 2.336 1 79.75 105 ALA A CA 1
ATOM 818 C C . ALA A 1 105 ? 0.304 -37.562 1.131 1 79.75 105 ALA A C 1
ATOM 820 O O . ALA A 1 105 ? 1.048 -37.125 0.249 1 79.75 105 ALA A O 1
ATOM 821 N N . LEU A 1 106 ? -1.007 -37.406 1.109 1 74.38 106 LEU A N 1
ATOM 822 C CA . LEU A 1 106 ? -1.655 -36.656 0.044 1 74.38 106 LEU A CA 1
ATOM 823 C C . LEU A 1 106 ? -1.266 -35.188 0.111 1 74.38 106 LEU A C 1
ATOM 825 O O . LEU A 1 106 ? -1.08 -34.531 -0.923 1 74.38 106 LEU A O 1
ATOM 829 N N . ARG A 1 107 ? -1.173 -34.719 1.298 1 84.94 107 ARG A N 1
ATOM 830 C CA . ARG A 1 107 ? -0.781 -33.344 1.492 1 84.94 107 ARG A CA 1
ATOM 831 C C . ARG A 1 107 ? 0.653 -33.094 1.03 1 84.94 107 ARG A C 1
ATOM 833 O O . ARG A 1 107 ? 0.98 -32.031 0.524 1 84.94 107 ARG A O 1
ATOM 840 N N . MET A 1 108 ? 1.506 -34.062 1.233 1 85.38 108 MET A N 1
ATOM 841 C CA . MET A 1 108 ? 2.883 -33.938 0.767 1 85.38 108 MET A CA 1
ATOM 842 C C . MET A 1 108 ? 2.932 -33.781 -0.75 1 85.38 108 MET A C 1
ATOM 844 O O . MET A 1 108 ? 3.65 -32.938 -1.271 1 85.38 108 MET A O 1
ATOM 848 N N . ALA A 1 109 ? 2.096 -34.562 -1.4 1 77.69 109 ALA A N 1
ATOM 849 C CA . ALA A 1 109 ? 2.025 -34.5 -2.857 1 77.69 109 ALA A CA 1
ATOM 850 C C . ALA A 1 109 ? 1.358 -33.188 -3.305 1 77.69 109 ALA A C 1
ATOM 852 O O . ALA A 1 109 ? 1.78 -32.594 -4.285 1 77.69 109 ALA A O 1
ATOM 853 N N . ASP A 1 110 ? 0.347 -32.812 -2.598 1 81.56 110 ASP A N 1
ATOM 854 C CA . ASP A 1 110 ? -0.392 -31.594 -2.934 1 81.56 110 ASP A CA 1
ATOM 855 C C . ASP A 1 110 ? 0.471 -30.359 -2.732 1 81.56 110 ASP A C 1
ATOM 857 O O . ASP A 1 110 ? 0.36 -29.391 -3.488 1 81.56 110 ASP A O 1
ATOM 861 N N . ALA A 1 111 ? 1.323 -30.422 -1.762 1 90.62 111 ALA A N 1
ATOM 862 C CA . ALA A 1 111 ? 2.145 -29.266 -1.415 1 90.62 111 ALA A CA 1
ATOM 863 C C . ALA A 1 111 ? 3.287 -29.078 -2.41 1 90.62 111 ALA A C 1
ATOM 865 O O . ALA A 1 111 ? 3.811 -27.969 -2.57 1 90.62 111 ALA A O 1
ATOM 866 N N . SER A 1 112 ? 3.682 -30.141 -3.057 1 86.88 112 SER A N 1
ATOM 867 C CA . SER A 1 112 ? 4.812 -30.094 -3.98 1 86.88 112 SER A CA 1
ATOM 868 C C . SER A 1 112 ? 4.434 -29.406 -5.289 1 86.88 112 SER A C 1
ATOM 870 O O . SER A 1 112 ? 3.262 -29.406 -5.676 1 86.88 112 SER A O 1
ATOM 872 N N . SER A 1 113 ? 5.395 -28.844 -5.918 1 86.75 113 SER A N 1
ATOM 873 C CA . SER A 1 113 ? 5.211 -28.062 -7.141 1 86.75 113 SER A CA 1
ATOM 874 C C . SER A 1 113 ? 4.613 -28.922 -8.25 1 86.75 113 SER A C 1
ATOM 876 O O . SER A 1 113 ? 4.805 -30.141 -8.273 1 86.75 113 SER A O 1
ATOM 878 N N . LYS A 1 114 ? 3.789 -28.203 -9.023 1 77.12 114 LYS A N 1
ATOM 879 C CA . LYS A 1 114 ? 3.26 -28.766 -10.266 1 77.12 114 LYS A CA 1
ATOM 880 C C . LYS A 1 114 ? 3.721 -27.953 -11.469 1 77.12 114 LYS A C 1
ATOM 882 O O . LYS A 1 114 ? 4.473 -26.984 -11.32 1 77.12 114 LYS A O 1
ATOM 887 N N . ILE A 1 115 ? 3.312 -28.406 -12.633 1 73.75 115 ILE A N 1
ATOM 888 C CA . ILE A 1 115 ? 3.633 -27.625 -13.828 1 73.75 115 ILE A CA 1
ATOM 889 C C . ILE A 1 115 ? 2.783 -26.359 -13.859 1 73.75 115 ILE A C 1
ATOM 891 O O . ILE A 1 115 ? 1.569 -26.422 -13.648 1 73.75 115 ILE A O 1
ATOM 895 N N . GLN A 1 116 ? 3.459 -25.344 -14.047 1 81.94 116 GLN A N 1
ATOM 896 C CA . GLN A 1 116 ? 2.768 -24.062 -14.008 1 81.94 116 GLN A CA 1
ATOM 897 C C . GLN A 1 116 ? 2.34 -23.609 -15.398 1 81.94 116 GLN A C 1
ATOM 899 O O . GLN A 1 116 ? 2.83 -24.141 -16.406 1 81.94 116 GLN A O 1
ATOM 904 N N . SER A 1 117 ? 1.409 -22.75 -15.422 1 84.62 117 SER A N 1
ATOM 905 C CA . SER A 1 117 ? 1.045 -22.062 -16.672 1 84.62 117 SER A CA 1
ATOM 906 C C . SER A 1 117 ? 1.916 -20.844 -16.906 1 84.62 117 SER A C 1
ATOM 908 O O . SER A 1 117 ? 2.408 -20.234 -15.953 1 84.62 117 SER A O 1
ATOM 910 N N . GLY A 1 118 ? 2.176 -20.547 -18.125 1 86.94 118 GLY A N 1
ATOM 911 C CA . GLY A 1 118 ? 2.869 -19.328 -18.5 1 86.94 118 GLY A CA 1
ATOM 912 C C . GLY A 1 118 ? 4.379 -19.469 -18.453 1 86.94 118 GLY A C 1
ATOM 913 O O . GLY A 1 118 ? 5.082 -18.531 -18.078 1 86.94 118 GLY A O 1
ATOM 914 N N . ILE A 1 119 ? 4.848 -20.594 -18.688 1 81.44 119 ILE A N 1
ATOM 915 C CA . ILE A 1 119 ? 6.285 -20.828 -18.703 1 81.44 119 ILE A CA 1
ATOM 916 C C . ILE A 1 119 ? 6.93 -20 -19.812 1 81.44 119 ILE A C 1
ATOM 918 O O . ILE A 1 119 ? 8.016 -19.453 -19.641 1 81.44 119 ILE A O 1
ATOM 922 N N . LEU A 1 120 ? 6.211 -19.828 -20.953 1 81 120 LEU A N 1
ATOM 923 C CA . LEU A 1 120 ? 6.727 -19.094 -22.094 1 81 120 LEU A CA 1
ATOM 924 C C . LEU A 1 120 ? 6.699 -17.594 -21.844 1 81 120 LEU A C 1
ATOM 926 O O . LEU A 1 120 ? 7.285 -16.828 -22.594 1 81 120 LEU A O 1
ATOM 930 N N . GLU A 1 121 ? 6.059 -17.281 -20.766 1 87.88 121 GLU A N 1
ATOM 931 C CA . GLU A 1 121 ? 6.078 -15.883 -20.344 1 87.88 121 GLU A CA 1
ATOM 932 C C . GLU A 1 121 ? 7.109 -15.656 -19.25 1 87.88 121 GLU A C 1
ATOM 934 O O . GLU A 1 121 ? 7.234 -14.539 -18.734 1 87.88 121 GLU A O 1
ATOM 939 N N . GLY A 1 122 ? 7.793 -16.672 -18.859 1 82 122 GLY A N 1
ATOM 940 C CA . GLY A 1 122 ? 8.859 -16.531 -17.891 1 82 122 GLY A CA 1
ATOM 941 C C . GLY A 1 122 ? 8.461 -17.047 -16.516 1 82 122 GLY A C 1
ATOM 942 O O . GLY A 1 122 ? 9.133 -16.75 -15.516 1 82 122 GLY A O 1
ATOM 943 N N . ASN A 1 123 ? 7.285 -17.75 -16.391 1 88.81 123 ASN A N 1
ATOM 944 C CA . ASN A 1 123 ? 6.887 -18.375 -15.133 1 88.81 123 ASN A CA 1
ATOM 945 C C . ASN A 1 123 ? 7.684 -19.641 -14.859 1 88.81 123 ASN A C 1
ATOM 947 O O . ASN A 1 123 ? 7.18 -20.75 -15.062 1 88.81 123 ASN A O 1
ATOM 951 N N . ILE A 1 124 ? 8.891 -19.422 -14.312 1 83.5 124 ILE A N 1
ATOM 952 C CA . ILE A 1 124 ? 9.805 -20.547 -14.227 1 83.5 124 ILE A CA 1
ATOM 953 C C . ILE A 1 124 ? 10.094 -20.875 -12.766 1 83.5 124 ILE A C 1
ATOM 955 O O . ILE A 1 124 ? 10.945 -21.719 -12.469 1 83.5 124 ILE A O 1
ATOM 959 N N . VAL A 1 125 ? 9.477 -20.234 -11.875 1 90.31 125 VAL A N 1
ATOM 960 C CA . VAL A 1 125 ? 9.664 -20.5 -10.453 1 90.31 125 VAL A CA 1
ATOM 961 C C . VAL A 1 125 ? 8.328 -20.875 -9.82 1 90.31 125 VAL A C 1
ATOM 963 O O . VAL A 1 125 ? 7.344 -20.141 -9.938 1 90.31 125 VAL A O 1
ATOM 966 N N . ASP A 1 126 ? 8.203 -21.984 -9.273 1 90.25 126 ASP A N 1
ATOM 967 C CA . ASP A 1 126 ? 7.043 -22.438 -8.508 1 90.25 126 ASP A CA 1
ATOM 968 C C . ASP A 1 126 ? 7.426 -22.734 -7.059 1 90.25 126 ASP A C 1
ATOM 970 O O . ASP A 1 126 ? 8.273 -23.594 -6.797 1 90.25 126 ASP A O 1
ATOM 974 N N . LEU A 1 127 ? 6.82 -22.094 -6.133 1 94.62 127 LEU A N 1
ATOM 975 C CA . LEU A 1 127 ? 7.207 -22.203 -4.73 1 94.62 127 LEU A CA 1
ATOM 976 C C . LEU A 1 127 ? 6.367 -23.25 -4.012 1 94.62 127 LEU A C 1
ATOM 978 O O . LEU A 1 127 ? 6.547 -23.484 -2.814 1 94.62 127 LEU A O 1
ATOM 982 N N . GLY A 1 128 ? 5.438 -23.906 -4.719 1 92.75 128 GLY A N 1
ATOM 983 C CA . GLY A 1 128 ? 4.59 -24.875 -4.066 1 92.75 128 GLY A CA 1
ATOM 984 C C . GLY A 1 128 ? 3.779 -24.297 -2.92 1 92.75 128 GLY A C 1
ATOM 985 O O . GLY A 1 128 ? 3.535 -23.094 -2.873 1 92.75 128 GLY A O 1
ATOM 986 N N . GLN A 1 129 ? 3.219 -25.219 -2.105 1 94.56 129 GLN A N 1
ATOM 987 C CA . GLN A 1 129 ? 2.477 -24.781 -0.926 1 94.56 129 GLN A CA 1
ATOM 988 C C . GLN A 1 129 ? 3.297 -24.984 0.345 1 94.56 129 GLN A C 1
ATOM 990 O O . GLN A 1 129 ? 3.166 -26.016 1.016 1 94.56 129 GLN A O 1
ATOM 995 N N . TYR A 1 130 ? 4.051 -24 0.711 1 96.44 130 TYR A N 1
ATOM 996 C CA . TYR A 1 130 ? 5.027 -24 1.794 1 96.44 130 TYR A CA 1
ATOM 997 C C . TYR A 1 130 ? 4.367 -24.359 3.123 1 96.44 130 TYR A C 1
ATOM 999 O O . TYR A 1 130 ? 4.836 -25.234 3.842 1 96.44 130 TYR A O 1
ATOM 1007 N N . ASP A 1 131 ? 3.238 -23.75 3.455 1 95.44 131 ASP A N 1
ATOM 1008 C CA . ASP A 1 131 ? 2.594 -23.906 4.758 1 95.44 131 ASP A CA 1
ATOM 1009 C C . ASP A 1 131 ? 1.937 -25.281 4.887 1 95.44 131 ASP A C 1
ATOM 1011 O O . ASP A 1 131 ? 1.912 -25.859 5.973 1 95.44 131 ASP A O 1
ATOM 1015 N N . GLU A 1 132 ? 1.375 -25.766 3.754 1 94.75 132 GLU A N 1
ATOM 1016 C CA . GLU A 1 132 ? 0.78 -27.094 3.756 1 94.75 132 GLU A CA 1
ATOM 1017 C C . GLU A 1 132 ? 1.816 -28.172 4.094 1 94.75 132 GLU A C 1
ATOM 1019 O O . GLU A 1 132 ? 1.533 -29.094 4.852 1 94.75 132 GLU A O 1
ATOM 1024 N N . CYS A 1 133 ? 2.994 -28.047 3.564 1 95.38 133 CYS A N 1
ATOM 1025 C CA . CYS A 1 133 ? 4.074 -29 3.801 1 95.38 133 CYS A CA 1
ATOM 1026 C C . CYS A 1 133 ? 4.543 -28.938 5.25 1 95.38 133 CYS A C 1
ATOM 1028 O O . CYS A 1 133 ? 4.766 -29.984 5.875 1 95.38 133 CYS A O 1
ATOM 1030 N N . LEU A 1 134 ? 4.668 -27.797 5.809 1 96.19 134 LEU A N 1
ATOM 1031 C CA . LEU A 1 134 ? 5.223 -27.641 7.145 1 96.19 134 LEU A CA 1
ATOM 1032 C C . LEU A 1 134 ? 4.227 -28.094 8.203 1 96.19 134 LEU A C 1
ATOM 1034 O O . LEU A 1 134 ? 4.613 -28.391 9.344 1 96.19 134 LEU A O 1
ATOM 1038 N N . LYS A 1 135 ? 2.939 -28.172 7.902 1 93.69 135 LYS A N 1
ATOM 1039 C CA . LYS A 1 135 ? 1.914 -28.609 8.844 1 93.69 135 LYS A CA 1
ATOM 1040 C C . LYS A 1 135 ? 1.926 -30.125 9.016 1 93.69 135 LYS A C 1
ATOM 1042 O O . LYS A 1 135 ? 1.353 -30.641 9.969 1 93.69 135 LYS A O 1
ATOM 1047 N N . ILE A 1 136 ? 2.619 -30.812 8.172 1 94.31 136 ILE A N 1
ATOM 1048 C CA . ILE A 1 136 ? 2.592 -32.281 8.156 1 94.31 136 ILE A CA 1
ATOM 1049 C C . ILE A 1 136 ? 3.467 -32.812 9.281 1 94.31 136 ILE A C 1
ATOM 1051 O O . ILE A 1 136 ? 4.617 -32.406 9.438 1 94.31 136 ILE A O 1
ATOM 1055 N N . HIS A 1 137 ? 2.883 -33.656 10.133 1 93.19 137 HIS A N 1
ATOM 1056 C CA . HIS A 1 137 ? 3.572 -34.344 11.203 1 93.19 137 HIS A CA 1
ATOM 1057 C C . HIS A 1 137 ? 3.139 -35.812 11.273 1 93.19 137 HIS A C 1
ATOM 1059 O O . HIS A 1 137 ? 1.945 -36.125 11.375 1 93.19 137 HIS A O 1
ATOM 1065 N N . THR A 1 138 ? 4.113 -36.656 11.07 1 92.38 138 THR A N 1
ATOM 1066 C CA . THR A 1 138 ? 3.855 -38.094 11.188 1 92.38 138 THR A CA 1
ATOM 1067 C C . THR A 1 138 ? 4.605 -38.688 12.375 1 92.38 138 THR A C 1
ATOM 1069 O O . THR A 1 138 ? 5.332 -37.969 13.078 1 92.38 138 THR A O 1
ATOM 1072 N N . THR A 1 139 ? 4.387 -39.938 12.641 1 89.81 139 THR A N 1
ATOM 1073 C CA . THR A 1 139 ? 5.074 -40.625 13.727 1 89.81 139 THR A CA 1
ATOM 1074 C C . THR A 1 139 ? 6.551 -40.844 13.391 1 89.81 139 THR A C 1
ATOM 1076 O O . THR A 1 139 ? 7.387 -40.938 14.289 1 89.81 139 THR A O 1
ATOM 1079 N N . ARG A 1 140 ? 6.871 -40.75 12.062 1 91.25 140 ARG A N 1
ATOM 1080 C CA . ARG A 1 140 ? 8.227 -41.062 11.633 1 91.25 140 ARG A CA 1
ATOM 1081 C C . ARG A 1 140 ? 9 -39.812 11.281 1 91.25 140 ARG A C 1
ATOM 1083 O O . ARG A 1 140 ? 10.211 -39.719 11.508 1 91.25 140 ARG A O 1
ATOM 1090 N N . PHE A 1 141 ? 8.297 -38.938 10.633 1 93.19 141 PHE A N 1
ATOM 1091 C CA . PHE A 1 141 ? 9.008 -37.75 10.18 1 93.19 141 PHE A CA 1
ATOM 1092 C C . PHE A 1 141 ? 8.055 -36.562 10.109 1 93.19 141 PHE A C 1
ATOM 1094 O O . PHE A 1 141 ? 6.848 -36.719 10.273 1 93.19 141 PHE A O 1
ATOM 1101 N N . LYS A 1 142 ? 8.633 -35.344 9.969 1 95.12 142 LYS A N 1
ATOM 1102 C CA . LYS A 1 142 ? 7.898 -34.125 9.695 1 95.12 142 LYS A CA 1
ATOM 1103 C C . LYS A 1 142 ? 8.055 -33.688 8.242 1 95.12 142 LYS A C 1
ATOM 1105 O O . LYS A 1 142 ? 8.977 -34.156 7.551 1 95.12 142 LYS A O 1
ATOM 1110 N N . GLY A 1 143 ? 7.082 -32.938 7.738 1 95.5 143 GLY A N 1
ATOM 1111 C CA . GLY A 1 143 ? 7.191 -32.406 6.391 1 95.5 143 GLY A CA 1
ATOM 1112 C C . GLY A 1 143 ? 8.273 -31.359 6.254 1 95.5 143 GLY A C 1
ATOM 1113 O O . GLY A 1 143 ? 8.414 -30.484 7.117 1 95.5 143 GLY A O 1
ATOM 1114 N N . GLN A 1 144 ? 9.078 -31.484 5.172 1 95.38 144 GLN A N 1
ATOM 1115 C CA . GLN A 1 144 ? 10.141 -30.547 4.852 1 95.38 144 GLN A CA 1
ATOM 1116 C C . GLN A 1 144 ? 9.969 -29.984 3.443 1 95.38 144 GLN A C 1
ATOM 1118 O O . GLN A 1 144 ? 9.867 -30.734 2.475 1 95.38 144 GLN A O 1
ATOM 1123 N N . HIS A 1 145 ? 9.852 -28.672 3.42 1 96 145 HIS A N 1
ATOM 1124 C CA . HIS A 1 145 ? 9.719 -28 2.133 1 96 145 HIS A CA 1
ATOM 1125 C C . HIS A 1 145 ? 11.078 -27.594 1.582 1 96 145 HIS A C 1
ATOM 1127 O O . HIS A 1 145 ? 11.828 -26.875 2.238 1 96 145 HIS A O 1
ATOM 1133 N N . CYS A 1 146 ? 11.445 -28.031 0.35 1 94.38 146 CYS A N 1
ATOM 1134 C CA . CYS A 1 146 ? 12.742 -27.703 -0.246 1 94.38 146 CYS A CA 1
ATOM 1135 C C . CYS A 1 146 ? 12.57 -27.094 -1.632 1 94.38 146 CYS A C 1
ATOM 1137 O O . CYS A 1 146 ? 11.758 -27.578 -2.428 1 94.38 146 CYS A O 1
ATOM 1139 N N . LEU A 1 147 ? 13.258 -26.031 -1.874 1 93.88 147 LEU A N 1
ATOM 1140 C CA . LEU A 1 147 ? 13.352 -25.5 -3.23 1 93.88 147 LEU A CA 1
ATOM 1141 C C . LEU A 1 147 ? 14.375 -26.281 -4.047 1 93.88 147 LEU A C 1
ATOM 1143 O O . LEU A 1 147 ? 15.453 -26.625 -3.543 1 93.88 147 LEU A O 1
ATOM 1147 N N . VAL A 1 148 ? 14.008 -26.594 -5.262 1 89.44 148 VAL A N 1
ATOM 1148 C CA . VAL A 1 148 ? 14.852 -27.406 -6.129 1 89.44 148 VAL A CA 1
ATOM 1149 C C . VAL A 1 148 ? 15.172 -26.641 -7.406 1 89.44 148 VAL A C 1
ATOM 1151 O O . VAL A 1 148 ? 14.453 -26.734 -8.398 1 89.44 148 VAL A O 1
ATOM 1154 N N . PRO A 1 149 ? 16.281 -25.938 -7.398 1 88.25 149 PRO A N 1
ATOM 1155 C CA . PRO A 1 149 ? 16.703 -25.266 -8.625 1 88.25 149 PRO A CA 1
ATOM 1156 C C . PRO A 1 149 ? 17.266 -26.219 -9.672 1 88.25 149 PRO A C 1
ATOM 1158 O O . PRO A 1 149 ? 18.266 -26.906 -9.422 1 88.25 149 PRO A O 1
ATOM 1161 N N . ILE A 1 150 ? 16.656 -26.297 -10.766 1 81.88 150 ILE A N 1
ATOM 1162 C CA . ILE A 1 150 ? 17.094 -27.094 -11.906 1 81.88 150 ILE A CA 1
ATOM 1163 C C . ILE A 1 150 ? 17.875 -26.203 -12.883 1 81.88 150 ILE A C 1
ATOM 1165 O O . ILE A 1 150 ? 17.297 -25.312 -13.5 1 81.88 150 ILE A O 1
ATOM 1169 N N . VAL A 1 151 ? 19.125 -26.469 -13.016 1 81.5 151 VAL A N 1
ATOM 1170 C CA . VAL A 1 151 ? 20 -25.641 -13.828 1 81.5 151 VAL A CA 1
ATOM 1171 C C . VAL A 1 151 ? 20.109 -26.234 -15.234 1 81.5 151 VAL A C 1
ATOM 1173 O O . VAL A 1 151 ? 20.422 -27.406 -15.406 1 81.5 151 VAL A O 1
ATOM 1176 N N . ALA A 1 152 ? 19.688 -25.422 -16.203 1 75 152 ALA A N 1
ATOM 1177 C CA . ALA A 1 152 ? 19.859 -25.797 -17.594 1 75 152 ALA A CA 1
ATOM 1178 C C . ALA A 1 152 ? 21.062 -25.109 -18.219 1 75 152 ALA A C 1
ATOM 1180 O O . ALA A 1 152 ? 21.062 -23.875 -18.391 1 75 152 ALA A O 1
ATOM 1181 N N . LYS A 1 153 ? 22.109 -25.812 -18.406 1 71.25 153 LYS A N 1
ATOM 1182 C CA . LYS A 1 153 ? 23.312 -25.25 -19.031 1 71.25 153 LYS A CA 1
ATOM 1183 C C . LYS A 1 153 ? 23.141 -25.141 -20.547 1 71.25 153 LYS A C 1
ATOM 1185 O O . LYS A 1 153 ? 22.625 -26.062 -21.188 1 71.25 153 LYS A O 1
ATOM 1190 N N . ILE A 1 154 ? 23.219 -23.828 -21.016 1 63.41 154 ILE A N 1
ATOM 1191 C CA . ILE A 1 154 ? 23.094 -23.594 -22.453 1 63.41 154 ILE A CA 1
ATOM 1192 C C . ILE A 1 154 ? 24.453 -23.828 -23.125 1 63.41 154 ILE A C 1
ATOM 1194 O O . ILE A 1 154 ? 25.438 -23.172 -22.797 1 63.41 154 ILE A O 1
ATOM 1198 N N . ASN A 1 155 ? 24.562 -24.969 -23.812 1 57.12 155 ASN A N 1
ATOM 1199 C CA . ASN A 1 155 ? 25.797 -25.219 -24.547 1 57.12 155 ASN A CA 1
ATOM 1200 C C . ASN A 1 155 ? 25.953 -24.266 -25.734 1 57.12 155 ASN A C 1
ATOM 1202 O O . ASN A 1 155 ? 24.969 -23.688 -26.203 1 57.12 155 ASN A O 1
ATOM 1206 N N . GLU A 1 156 ? 27.141 -23.719 -26.031 1 51.88 156 GLU A N 1
ATOM 1207 C CA . GLU A 1 156 ? 27.484 -22.844 -27.141 1 51.88 156 GLU A CA 1
ATOM 1208 C C . GLU A 1 156 ? 26.688 -23.172 -28.391 1 51.88 156 GLU A C 1
ATOM 1210 O O . GLU A 1 156 ? 26.438 -22.312 -29.234 1 51.88 156 GLU A O 1
ATOM 1215 N N . SER A 1 157 ? 26.266 -24.25 -28.469 1 48.19 157 SER A N 1
ATOM 1216 C CA . SER A 1 157 ? 25.625 -24.641 -29.719 1 48.19 157 SER A CA 1
ATOM 1217 C C . SER A 1 157 ? 24.141 -24.25 -29.719 1 48.19 157 SER A C 1
ATOM 1219 O O . SER A 1 157 ? 23.438 -24.469 -30.719 1 48.19 157 SER A O 1
ATOM 1221 N N . THR A 1 158 ? 23.688 -23.734 -28.578 1 48.03 158 THR A N 1
ATOM 1222 C CA . THR A 1 158 ? 22.266 -23.453 -28.516 1 48.03 158 THR A CA 1
ATOM 1223 C C . THR A 1 158 ? 21.938 -22.172 -29.266 1 48.03 158 THR A C 1
ATOM 1225 O O . THR A 1 158 ? 22.578 -21.141 -29.078 1 48.03 158 THR A O 1
ATOM 1228 N N . PRO A 1 159 ? 21.297 -22.266 -30.344 1 42.25 159 PRO A N 1
ATOM 1229 C CA . PRO A 1 159 ? 20.984 -21.109 -31.172 1 42.25 159 PRO A CA 1
ATOM 1230 C C . PRO A 1 159 ? 20.172 -20.047 -30.453 1 42.25 159 PRO A C 1
ATOM 1232 O O . PRO A 1 159 ? 19.688 -19.109 -31.062 1 42.25 159 PRO A O 1
ATOM 1235 N N . ILE A 1 160 ? 19.641 -20.297 -29.25 1 44 160 ILE A N 1
ATOM 1236 C CA . ILE A 1 160 ? 18.781 -19.266 -28.672 1 44 160 ILE A CA 1
ATOM 1237 C C . ILE A 1 160 ? 19.641 -18.125 -28.141 1 44 160 ILE A C 1
ATOM 1239 O O . ILE A 1 160 ? 20.484 -18.328 -27.25 1 44 160 ILE A O 1
ATOM 1243 N N . HIS A 1 161 ? 19.938 -17.156 -28.875 1 41.44 161 HIS A N 1
ATOM 1244 C CA . HIS A 1 161 ? 20.594 -15.945 -28.359 1 41.44 161 HIS A CA 1
ATOM 1245 C C . HIS A 1 161 ? 19.75 -15.289 -27.281 1 41.44 161 HIS A C 1
ATOM 1247 O O . HIS A 1 161 ? 18.891 -14.445 -27.562 1 41.44 161 HIS A O 1
ATOM 1253 N N . LEU A 1 162 ? 19.344 -16.078 -26.25 1 47.31 162 LEU A N 1
ATOM 1254 C CA . LEU A 1 162 ? 18.766 -15.32 -25.141 1 47.31 162 LEU A CA 1
ATOM 1255 C C . LEU A 1 162 ? 19.734 -14.25 -24.656 1 47.31 162 LEU A C 1
ATOM 1257 O O . LEU A 1 162 ? 20.953 -14.445 -24.688 1 47.31 162 LEU A O 1
ATOM 1261 N N . PRO A 1 163 ? 19.328 -13.031 -24.547 1 46.94 163 PRO A N 1
ATOM 1262 C CA . PRO A 1 163 ? 20.281 -12.008 -24.109 1 46.94 163 PRO A CA 1
ATOM 1263 C C . PRO A 1 163 ? 21.125 -12.445 -22.922 1 46.94 163 PRO A C 1
ATOM 1265 O O . PRO A 1 163 ? 20.578 -12.906 -21.906 1 46.94 163 PRO A O 1
ATOM 1268 N N . GLN A 1 164 ? 22.312 -12.773 -23.172 1 47.47 164 GLN A N 1
ATOM 1269 C CA . GLN A 1 164 ? 23.312 -13.211 -22.188 1 47.47 164 GLN A CA 1
ATOM 1270 C C . GLN A 1 164 ? 23.109 -12.492 -20.859 1 47.47 164 GLN A C 1
ATOM 1272 O O . GLN A 1 164 ? 23.344 -13.078 -19.797 1 47.47 164 GLN A O 1
ATOM 1277 N N . ASP A 1 165 ? 22.688 -11.266 -20.938 1 52.56 165 ASP A N 1
ATOM 1278 C CA . ASP A 1 165 ? 22.656 -10.445 -19.734 1 52.56 165 ASP A CA 1
ATOM 1279 C C . ASP A 1 165 ? 21.5 -10.852 -18.812 1 52.56 165 ASP A C 1
ATOM 1281 O O . ASP A 1 165 ? 21.594 -10.695 -17.594 1 52.56 165 ASP A O 1
ATOM 1285 N N . LEU A 1 166 ? 20.453 -11.422 -19.406 1 53.06 166 LEU A N 1
ATOM 1286 C CA . LEU A 1 166 ? 19.312 -11.773 -18.562 1 53.06 166 LEU A CA 1
ATOM 1287 C C . LEU A 1 166 ? 19.484 -13.18 -17.984 1 53.06 166 LEU A C 1
ATOM 1289 O O . LEU A 1 166 ? 18.969 -13.477 -16.906 1 53.06 166 LEU A O 1
ATOM 1293 N N . LEU A 1 167 ? 20.344 -14.062 -18.844 1 54.44 167 LEU A N 1
ATOM 1294 C CA . LEU A 1 167 ? 20.469 -15.453 -18.422 1 54.44 167 LEU A CA 1
ATOM 1295 C C . LEU A 1 167 ? 21.938 -15.852 -18.266 1 54.44 167 LEU A C 1
ATOM 1297 O O . LEU A 1 167 ? 22.75 -15.555 -19.141 1 54.44 167 LEU A O 1
ATOM 1301 N N . ASN A 1 168 ? 22.766 -15.367 -17.375 1 54.25 168 ASN A N 1
ATOM 1302 C CA . ASN A 1 168 ? 24.172 -15.664 -17.188 1 54.25 168 ASN A CA 1
ATOM 1303 C C . ASN A 1 168 ? 24.547 -17 -17.828 1 54.25 168 ASN A C 1
ATOM 1305 O O . ASN A 1 168 ? 25.188 -17.844 -17.188 1 54.25 168 ASN A O 1
ATOM 1309 N N . GLY A 1 169 ? 24.078 -17.359 -19.078 1 59.84 169 GLY A N 1
ATOM 1310 C CA . GLY A 1 169 ? 24.406 -18.656 -19.656 1 59.84 169 GLY A CA 1
ATOM 1311 C C . GLY A 1 169 ? 23.672 -19.812 -19.016 1 59.84 169 GLY A C 1
ATOM 1312 O O . GLY A 1 169 ? 23.766 -20.953 -19.484 1 59.84 169 GLY A O 1
ATOM 1313 N N . GLU A 1 170 ? 23.156 -19.656 -17.828 1 66.5 170 GLU A N 1
ATOM 1314 C CA . GLU A 1 170 ? 22.391 -20.688 -17.156 1 66.5 170 GLU A CA 1
ATOM 1315 C C . GLU A 1 170 ? 20.938 -20.25 -16.953 1 66.5 170 GLU A C 1
ATOM 1317 O O . GLU A 1 170 ? 20.672 -19.094 -16.656 1 66.5 170 GLU A O 1
ATOM 1322 N N . PHE A 1 171 ? 20.094 -21.141 -17.391 1 69.5 171 PHE A N 1
ATOM 1323 C CA . PHE A 1 171 ? 18.672 -20.969 -17.109 1 69.5 171 PHE A CA 1
ATOM 1324 C C . PHE A 1 171 ? 18.25 -21.812 -15.914 1 69.5 171 PHE A C 1
ATOM 1326 O O . PHE A 1 171 ? 18.391 -23.031 -15.93 1 69.5 171 PHE A O 1
ATOM 1333 N N . ILE A 1 172 ? 17.844 -21.125 -14.812 1 78.12 172 ILE A N 1
ATOM 1334 C CA . ILE A 1 172 ? 17.531 -21.859 -13.594 1 78.12 172 ILE A CA 1
ATOM 1335 C C . ILE A 1 172 ? 16.016 -21.953 -13.422 1 78.12 172 ILE A C 1
ATOM 1337 O O . ILE A 1 172 ? 15.336 -20.922 -13.328 1 78.12 172 ILE A O 1
ATOM 1341 N N . LEU A 1 173 ? 15.453 -23.062 -13.516 1 80.75 173 LEU A N 1
ATOM 1342 C CA . LEU A 1 173 ? 14.062 -23.344 -13.172 1 80.75 173 LEU A CA 1
ATOM 1343 C C . LEU A 1 173 ? 13.945 -23.812 -11.727 1 80.75 173 LEU A C 1
ATOM 1345 O O . LEU A 1 173 ? 14.625 -24.766 -11.312 1 80.75 173 LEU A O 1
ATOM 1349 N N . THR A 1 174 ? 13.156 -23.156 -11 1 88.25 174 THR A N 1
ATOM 1350 C CA . THR A 1 174 ? 13.062 -23.516 -9.586 1 88.25 174 THR A CA 1
ATOM 1351 C C . THR A 1 174 ? 11.711 -24.172 -9.281 1 88.25 174 THR A C 1
ATOM 1353 O O . THR A 1 174 ? 10.664 -23.594 -9.578 1 88.25 174 THR A O 1
ATOM 1356 N N . SER A 1 175 ? 11.672 -25.328 -8.797 1 87.75 175 SER A N 1
ATOM 1357 C CA . SER A 1 175 ? 10.5 -26.047 -8.297 1 87.75 175 SER A CA 1
ATOM 1358 C C . SER A 1 175 ? 10.609 -26.312 -6.797 1 87.75 175 SER A C 1
ATOM 1360 O O . SER A 1 175 ? 11.586 -25.906 -6.164 1 87.75 175 SER A O 1
ATOM 1362 N N . SER A 1 176 ? 9.578 -26.828 -6.199 1 91.62 176 SER A N 1
ATOM 1363 C CA . SER A 1 176 ? 9.609 -27.141 -4.777 1 91.62 176 SER A CA 1
ATOM 1364 C C . SER A 1 176 ? 9.086 -28.562 -4.52 1 91.62 176 SER A C 1
ATOM 1366 O O . SER A 1 176 ? 8.242 -29.062 -5.266 1 91.62 176 SER A O 1
ATOM 1368 N N . LEU A 1 177 ? 9.656 -29.203 -3.492 1 89.62 177 LEU A N 1
ATOM 1369 C CA . LEU A 1 177 ? 9.258 -30.562 -3.092 1 89.62 177 LEU A CA 1
ATOM 1370 C C . LEU A 1 177 ? 9.016 -30.625 -1.587 1 89.62 177 LEU A C 1
ATOM 1372 O O . LEU A 1 177 ? 9.75 -30.016 -0.808 1 89.62 177 LEU A O 1
ATOM 1376 N N . CYS A 1 178 ? 7.945 -31.266 -1.262 1 92.31 178 CYS A N 1
ATOM 1377 C CA . CYS A 1 178 ? 7.715 -31.609 0.137 1 92.31 178 CYS A CA 1
ATOM 1378 C C . CYS A 1 178 ? 8.242 -33 0.453 1 92.31 178 CYS A C 1
ATOM 1380 O O . CYS A 1 178 ? 7.691 -34 -0.022 1 92.31 178 CYS A O 1
ATOM 1382 N N . VAL A 1 179 ? 9.352 -33.125 1.252 1 90 179 VAL A N 1
ATOM 1383 C CA . VAL A 1 179 ? 10.031 -34.375 1.549 1 90 179 VAL A CA 1
ATOM 1384 C C . VAL A 1 179 ? 10.109 -34.594 3.061 1 90 179 VAL A C 1
ATOM 1386 O O . VAL A 1 179 ? 9.859 -33.656 3.83 1 90 179 VAL A O 1
ATOM 1389 N N . PRO A 1 180 ? 10.375 -35.844 3.439 1 91 180 PRO A N 1
ATOM 1390 C CA . PRO A 1 180 ? 10.539 -36.094 4.875 1 91 180 PRO A CA 1
ATOM 1391 C C . PRO A 1 180 ? 11.711 -35.312 5.48 1 91 180 PRO A C 1
ATOM 1393 O O . PRO A 1 180 ? 12.719 -35.094 4.809 1 91 180 PRO A O 1
ATOM 1396 N N . SER A 1 181 ? 11.578 -34.969 6.707 1 93.25 181 SER A N 1
ATOM 1397 C CA . SER A 1 181 ? 12.578 -34.156 7.406 1 93.25 181 SER A CA 1
ATOM 1398 C C . SER A 1 181 ? 13.898 -34.906 7.527 1 93.25 181 SER A C 1
ATOM 1400 O O . SER A 1 181 ? 14.938 -34.312 7.785 1 93.25 181 SER A O 1
ATOM 1402 N N . SER A 1 182 ? 13.891 -36.219 7.309 1 90.44 182 SER A N 1
ATOM 1403 C CA . SER A 1 182 ? 15.109 -37.031 7.395 1 90.44 182 SER A CA 1
ATOM 1404 C C . SER A 1 182 ? 15.984 -36.844 6.16 1 90.44 182 SER A C 1
ATOM 1406 O O . SER A 1 182 ? 17.156 -37.219 6.156 1 90.44 182 SER A O 1
ATOM 1408 N N . CYS A 1 183 ? 15.453 -36.219 5.148 1 88.56 183 CYS A N 1
ATOM 1409 C CA . CYS A 1 183 ? 16.188 -36.062 3.9 1 88.56 183 CYS A CA 1
ATOM 1410 C C . CYS A 1 183 ? 17 -34.75 3.916 1 88.56 183 CYS A C 1
ATOM 1412 O O . CYS A 1 183 ? 16.438 -33.656 4.039 1 88.56 183 CYS A O 1
ATOM 1414 N N . SER A 1 184 ? 18.25 -34.906 3.725 1 88.62 184 SER A N 1
ATOM 1415 C CA . SER A 1 184 ? 19.094 -33.719 3.57 1 88.62 184 SER A CA 1
ATOM 1416 C C . SER A 1 184 ? 19.047 -33.188 2.145 1 88.62 184 SER A C 1
ATOM 1418 O O . SER A 1 184 ? 18.641 -33.906 1.222 1 88.62 184 SER A O 1
ATOM 1420 N N . ALA A 1 185 ? 19.438 -31.922 1.987 1 90.81 185 ALA A N 1
ATOM 1421 C CA . ALA A 1 185 ? 19.453 -31.312 0.659 1 90.81 185 ALA A CA 1
ATOM 1422 C C . ALA A 1 185 ? 20.391 -32.062 -0.278 1 90.81 185 ALA A C 1
ATOM 1424 O O . ALA A 1 185 ? 20.094 -32.219 -1.465 1 90.81 185 ALA A O 1
ATOM 1425 N N . ASP A 1 186 ? 21.469 -32.531 0.295 1 85.62 186 ASP A N 1
ATOM 1426 C CA . ASP A 1 186 ? 22.438 -33.25 -0.498 1 85.62 186 ASP A CA 1
ATOM 1427 C C . ASP A 1 186 ? 21.859 -34.594 -0.973 1 85.62 186 ASP A C 1
ATOM 1429 O O . ASP A 1 186 ? 22.109 -35 -2.107 1 85.62 186 ASP A O 1
ATOM 1433 N N . ALA A 1 187 ? 21.109 -35.188 -0.157 1 81.81 187 ALA A N 1
ATOM 1434 C CA . ALA A 1 187 ? 20.484 -36.469 -0.519 1 81.81 187 ALA A CA 1
ATOM 1435 C C . ALA A 1 187 ? 19.484 -36.281 -1.657 1 81.81 187 ALA A C 1
ATOM 1437 O O . ALA A 1 187 ? 19.484 -37.062 -2.615 1 81.81 187 ALA A O 1
ATOM 1438 N N . ILE A 1 188 ? 18.781 -35.25 -1.541 1 83 188 ILE A N 1
ATOM 1439 C CA . ILE A 1 188 ? 17.766 -35 -2.561 1 83 188 ILE A CA 1
ATOM 1440 C C . ILE A 1 188 ? 18.453 -34.625 -3.879 1 83 188 ILE A C 1
ATOM 1442 O O . ILE A 1 188 ? 18.031 -35.094 -4.945 1 83 188 ILE A O 1
ATOM 1446 N N . GLN A 1 189 ? 19.484 -33.781 -3.779 1 83.94 189 GLN A N 1
ATOM 1447 C CA . GLN A 1 189 ? 20.234 -33.375 -4.961 1 83.94 189 GLN A CA 1
ATOM 1448 C C . GLN A 1 189 ? 20.797 -34.594 -5.699 1 83.94 189 GLN A C 1
ATOM 1450 O O . GLN A 1 189 ? 20.719 -34.688 -6.926 1 83.94 189 GLN A O 1
ATOM 1455 N N . GLN A 1 190 ? 21.312 -35.5 -4.996 1 75.12 190 GLN A N 1
ATOM 1456 C CA . GLN A 1 190 ? 21.938 -36.656 -5.605 1 75.12 190 GLN A CA 1
ATOM 1457 C C . GLN A 1 190 ? 20.891 -37.531 -6.277 1 75.12 190 GLN A C 1
ATOM 1459 O O . GLN A 1 190 ? 21.109 -38.031 -7.391 1 75.12 190 GLN A O 1
ATOM 1464 N N . VAL A 1 191 ? 19.844 -37.656 -5.629 1 70.88 191 VAL A N 1
ATOM 1465 C CA . VAL A 1 191 ? 18.797 -38.5 -6.184 1 70.88 191 VAL A CA 1
ATOM 1466 C C . VAL A 1 191 ? 18.25 -37.875 -7.465 1 70.88 191 VAL A C 1
ATOM 1468 O O . VAL A 1 191 ? 18.062 -38.562 -8.469 1 70.88 191 VAL A O 1
ATOM 1471 N N . LEU A 1 192 ? 18.031 -36.656 -7.402 1 75.25 192 LEU A N 1
ATOM 1472 C CA . LEU A 1 192 ? 17.469 -35.969 -8.555 1 75.25 192 LEU A CA 1
ATOM 1473 C C . LEU A 1 192 ? 18.469 -35.938 -9.711 1 75.25 192 LEU A C 1
ATOM 1475 O O . LEU A 1 192 ? 18.078 -36.094 -10.875 1 75.25 192 LEU A O 1
ATOM 1479 N N . ASN A 1 193 ? 19.734 -35.719 -9.422 1 75.88 193 ASN A N 1
ATOM 1480 C CA . ASN A 1 193 ? 20.75 -35.688 -10.469 1 75.88 193 ASN A CA 1
ATOM 1481 C C . ASN A 1 193 ? 20.922 -37.094 -11.094 1 75.88 193 ASN A C 1
ATOM 1483 O O . ASN A 1 193 ? 21.203 -37.188 -12.289 1 75.88 193 ASN A O 1
ATOM 1487 N N . PHE A 1 194 ? 20.734 -38 -10.289 1 65.56 194 PHE A N 1
ATOM 1488 C CA . PHE A 1 194 ? 20.781 -39.344 -10.812 1 65.56 194 PHE A CA 1
ATOM 1489 C C . PHE A 1 194 ? 19.656 -39.594 -11.789 1 65.56 194 PHE A C 1
ATOM 1491 O O . PHE A 1 194 ? 19.859 -40.219 -12.844 1 65.56 194 PHE A O 1
ATOM 1498 N N . MET A 1 195 ? 18.516 -39.094 -11.469 1 63.53 195 MET A N 1
ATOM 1499 C CA . MET A 1 195 ? 17.359 -39.219 -12.344 1 63.53 195 MET A CA 1
ATOM 1500 C C . MET A 1 195 ? 17.562 -38.438 -13.641 1 63.53 195 MET A C 1
ATOM 1502 O O . MET A 1 195 ? 17.062 -38.844 -14.695 1 63.53 195 MET A O 1
ATOM 1506 N N . LEU A 1 196 ? 18.344 -37.438 -13.547 1 70.62 196 LEU A N 1
ATOM 1507 C CA . LEU A 1 196 ? 18.516 -36.531 -14.688 1 70.62 196 LEU A CA 1
ATOM 1508 C C . LEU A 1 196 ? 19.578 -37.062 -15.641 1 70.62 196 LEU A C 1
ATOM 1510 O O . LEU A 1 196 ? 19.656 -36.656 -16.797 1 70.62 196 LEU A O 1
ATOM 1514 N N . ILE A 1 197 ? 20.391 -38.031 -15.219 1 65.94 197 ILE A N 1
ATOM 1515 C CA . ILE A 1 197 ? 21.422 -38.625 -16.094 1 65.94 197 ILE A CA 1
ATOM 1516 C C . ILE A 1 197 ? 20.766 -39.25 -17.312 1 65.94 197 ILE A C 1
ATOM 1518 O O . ILE A 1 197 ? 21.156 -38.969 -18.453 1 65.94 197 ILE A O 1
ATOM 1522 N N . ASP A 1 198 ? 19.719 -40 -17.062 1 56.81 198 ASP A N 1
ATOM 1523 C CA . ASP A 1 198 ? 19.016 -40.625 -18.172 1 56.81 198 ASP A CA 1
ATOM 1524 C C . ASP A 1 198 ? 18.234 -39.625 -19 1 56.81 198 ASP A C 1
ATOM 1526 O O . ASP A 1 198 ? 18.141 -39.75 -20.219 1 56.81 198 ASP A O 1
ATOM 1530 N N . PHE A 1 199 ? 17.812 -38.75 -18.281 1 62.94 199 PHE A N 1
ATOM 1531 C CA . PHE A 1 199 ? 17.078 -37.688 -18.953 1 62.94 199 PHE A CA 1
ATOM 1532 C C . PHE A 1 199 ? 17.984 -36.906 -19.906 1 62.94 199 PHE A C 1
ATOM 1534 O O . PHE A 1 199 ? 17.594 -36.594 -21.031 1 62.94 199 PHE A O 1
ATOM 1541 N N . ASN A 1 200 ? 19.172 -36.688 -19.5 1 69.75 200 ASN A N 1
ATOM 1542 C CA . ASN A 1 200 ? 20.125 -35.906 -20.281 1 69.75 200 ASN A CA 1
ATOM 1543 C C . ASN A 1 200 ? 20.625 -36.719 -21.484 1 69.75 200 ASN A C 1
ATOM 1545 O O . ASN A 1 200 ? 21.062 -36.156 -22.484 1 69.75 200 ASN A O 1
ATOM 1549 N N . LYS A 1 201 ? 20.469 -38.031 -21.422 1 62.97 201 LYS A N 1
ATOM 1550 C CA . LYS A 1 201 ? 20.953 -38.875 -22.5 1 62.97 201 LYS A CA 1
ATOM 1551 C C . LYS A 1 201 ? 19.891 -39.062 -23.578 1 62.97 201 LYS A C 1
ATOM 1553 O O . LYS A 1 201 ? 20.188 -39.5 -24.672 1 62.97 201 LYS A O 1
ATOM 1558 N N . ASN A 1 202 ? 18.734 -38.656 -23.078 1 58.03 202 ASN A N 1
ATOM 1559 C CA . ASN A 1 202 ? 17.672 -38.75 -24.062 1 58.03 202 ASN A CA 1
ATOM 1560 C C . ASN A 1 202 ? 18 -37.938 -25.312 1 58.03 202 ASN A C 1
ATOM 1562 O O . ASN A 1 202 ? 18.531 -36.844 -25.219 1 58.03 202 ASN A O 1
ATOM 1566 N N . ASN A 1 203 ? 17.766 -38.469 -26.5 1 50.31 203 ASN A N 1
ATOM 1567 C CA . ASN A 1 203 ? 18.141 -37.875 -27.781 1 50.31 203 ASN A CA 1
ATOM 1568 C C . ASN A 1 203 ? 17.578 -36.469 -27.938 1 50.31 203 ASN A C 1
ATOM 1570 O O . ASN A 1 203 ? 18.25 -35.594 -28.469 1 50.31 203 ASN A O 1
ATOM 1574 N N . PHE A 1 204 ? 16.391 -36.406 -27.469 1 53.62 204 PHE A N 1
ATOM 1575 C CA . PHE A 1 204 ? 15.742 -35.094 -27.609 1 53.62 204 PHE A CA 1
ATOM 1576 C C . PHE A 1 204 ? 16.5 -34.062 -26.812 1 53.62 204 PHE A C 1
ATOM 1578 O O . PHE A 1 204 ? 16.734 -32.938 -27.312 1 53.62 204 PHE A O 1
ATOM 1585 N N . VAL A 1 205 ? 16.875 -34.375 -25.641 1 63.34 205 VAL A N 1
ATOM 1586 C CA . VAL A 1 205 ? 17.562 -33.438 -24.766 1 63.34 205 VAL A CA 1
ATOM 1587 C C . VAL A 1 205 ? 19 -33.25 -25.234 1 63.34 205 VAL A C 1
ATOM 1589 O O . VAL A 1 205 ? 19.516 -32.125 -25.297 1 63.34 205 VAL A O 1
ATOM 1592 N N . ALA A 1 206 ? 19.562 -34.406 -25.656 1 61.88 206 ALA A N 1
ATOM 1593 C CA . ALA A 1 206 ? 20.953 -34.344 -26.094 1 61.88 206 ALA A CA 1
ATOM 1594 C C . ALA A 1 206 ? 21.094 -33.469 -27.344 1 61.88 206 ALA A C 1
ATOM 1596 O O . ALA A 1 206 ? 22.078 -32.75 -27.484 1 61.88 206 ALA A O 1
ATOM 1597 N N . ASN A 1 207 ? 20.047 -33.5 -28.109 1 56.62 207 ASN A N 1
ATOM 1598 C CA . ASN A 1 207 ? 20.125 -32.75 -29.359 1 56.62 207 ASN A CA 1
ATOM 1599 C C . ASN A 1 207 ? 19.734 -31.297 -29.156 1 56.62 207 ASN A C 1
ATOM 1601 O O . ASN A 1 207 ? 19.984 -30.453 -30.031 1 56.62 207 ASN A O 1
ATOM 1605 N N . SER A 1 208 ? 19.047 -31.125 -28.109 1 61.59 208 SER A N 1
ATOM 1606 C CA . SER A 1 208 ? 18.609 -29.75 -27.859 1 61.59 208 SER A CA 1
ATOM 1607 C C . SER A 1 208 ? 19.766 -28.875 -27.359 1 61.59 208 SER A C 1
ATOM 1609 O O . SER A 1 208 ? 19.688 -27.656 -27.406 1 61.59 208 SER A O 1
ATOM 1611 N N . GLY A 1 209 ? 20.875 -29.438 -26.984 1 62.34 209 GLY A N 1
ATOM 1612 C CA . GLY A 1 209 ? 22.031 -28.672 -26.516 1 62.34 209 GLY A CA 1
ATOM 1613 C C . GLY A 1 209 ? 21.906 -28.266 -25.047 1 62.34 209 GLY A C 1
ATOM 1614 O O . GLY A 1 209 ? 22.75 -27.531 -24.547 1 62.34 209 GLY A O 1
ATOM 1615 N N . PHE A 1 210 ? 20.797 -28.781 -24.422 1 67.44 210 PHE A N 1
ATOM 1616 C CA . PHE A 1 210 ? 20.625 -28.453 -23 1 67.44 210 PHE A CA 1
ATOM 1617 C C . PHE A 1 210 ? 21.109 -29.594 -22.125 1 67.44 210 PHE A C 1
ATOM 1619 O O . PHE A 1 210 ? 20.969 -30.766 -22.484 1 67.44 210 PHE A O 1
ATOM 1626 N N . GLY A 1 211 ? 21.875 -29.25 -21.031 1 70.81 211 GLY A N 1
ATOM 1627 C CA . GLY A 1 211 ? 22.172 -30.172 -19.938 1 70.81 211 GLY A CA 1
ATOM 1628 C C . GLY A 1 211 ? 21.578 -29.734 -18.609 1 70.81 211 GLY A C 1
ATOM 1629 O O . GLY A 1 211 ? 21.75 -28.594 -18.188 1 70.81 211 GLY A O 1
ATOM 1630 N N . PHE A 1 212 ? 20.766 -30.719 -18.047 1 75 212 PHE A N 1
ATOM 1631 C CA . PHE A 1 212 ? 20.062 -30.359 -16.828 1 75 212 PHE A CA 1
ATOM 1632 C C . PHE A 1 212 ? 20.75 -30.938 -15.609 1 75 212 PHE A C 1
ATOM 1634 O O . PHE A 1 212 ? 21.234 -32.062 -15.648 1 75 212 PHE A O 1
ATOM 1641 N N . SER A 1 213 ? 20.906 -30.125 -14.57 1 82.06 213 SER A N 1
ATOM 1642 C CA . SER A 1 213 ? 21.422 -30.562 -13.281 1 82.06 213 SER A CA 1
ATOM 1643 C C . SER A 1 213 ? 20.734 -29.828 -12.133 1 82.06 213 SER A C 1
ATOM 1645 O O . SER A 1 213 ? 20.109 -28.797 -12.344 1 82.06 213 SER A O 1
ATOM 1647 N N . VAL A 1 214 ? 20.75 -30.484 -11 1 85.75 214 VAL A N 1
ATOM 1648 C CA . VAL A 1 214 ? 20.125 -29.875 -9.828 1 85.75 214 VAL A CA 1
ATOM 1649 C C . VAL A 1 214 ? 21.219 -29.438 -8.844 1 85.75 214 VAL A C 1
ATOM 1651 O O . VAL A 1 214 ? 22.172 -30.172 -8.594 1 85.75 214 VAL A O 1
ATOM 1654 N N . ARG A 1 215 ? 21.172 -28.219 -8.422 1 88.12 215 ARG A N 1
ATOM 1655 C CA . ARG A 1 215 ? 22.062 -27.672 -7.398 1 88.12 215 ARG A CA 1
ATOM 1656 C C . ARG A 1 215 ? 21.266 -27.125 -6.215 1 88.12 215 ARG A C 1
ATOM 1658 O O . ARG A 1 215 ? 20.703 -26.031 -6.293 1 88.12 215 ARG A O 1
ATOM 1665 N N . MET A 1 216 ? 21.281 -27.859 -5.109 1 90.69 216 MET A N 1
ATOM 1666 C CA . MET A 1 216 ? 20.469 -27.453 -3.961 1 90.69 216 MET A CA 1
ATOM 1667 C C . MET A 1 216 ? 21.359 -26.922 -2.844 1 90.69 216 MET A C 1
ATOM 1669 O O . MET A 1 216 ? 22.516 -27.297 -2.723 1 90.69 216 MET A O 1
ATOM 1673 N N . ASP A 1 217 ? 20.828 -25.938 -2.152 1 89.75 217 ASP A N 1
ATOM 1674 C CA . ASP A 1 217 ? 21.453 -25.375 -0.961 1 89.75 217 ASP A CA 1
ATOM 1675 C C . ASP A 1 217 ? 20.703 -25.766 0.301 1 89.75 217 ASP A C 1
ATOM 1677 O O . ASP A 1 217 ? 19.469 -25.891 0.282 1 89.75 217 ASP A O 1
ATOM 1681 N N . GLU A 1 218 ? 21.422 -26.047 1.355 1 89.06 218 GLU A N 1
ATOM 1682 C CA . GLU A 1 218 ? 20.797 -26.453 2.607 1 89.06 218 GLU A CA 1
ATOM 1683 C C . GLU A 1 218 ? 19.828 -25.391 3.117 1 89.06 218 GLU A C 1
ATOM 1685 O O . GLU A 1 218 ? 18.828 -25.719 3.758 1 89.06 218 GLU A O 1
ATOM 1690 N N . LYS A 1 219 ? 20 -24.172 2.744 1 87.81 219 LYS A N 1
ATOM 1691 C CA . LYS A 1 219 ? 19.172 -23.062 3.203 1 87.81 219 LYS A CA 1
ATOM 1692 C C . LYS A 1 219 ? 17.828 -23.062 2.494 1 87.81 219 LYS A C 1
ATOM 1694 O O . LYS A 1 219 ? 16.891 -22.391 2.932 1 87.81 219 LYS A O 1
ATOM 1699 N N . ASP A 1 220 ? 17.703 -23.891 1.488 1 91.81 220 ASP A N 1
ATOM 1700 C CA . ASP A 1 220 ? 16.484 -23.906 0.692 1 91.81 220 ASP A CA 1
ATOM 1701 C C . ASP A 1 220 ? 15.508 -24.953 1.198 1 91.81 220 ASP A C 1
ATOM 1703 O O . ASP A 1 220 ? 14.438 -25.141 0.623 1 91.81 220 ASP A O 1
ATOM 1707 N N . CYS A 1 221 ? 15.852 -25.672 2.312 1 94.25 221 CYS A N 1
ATOM 1708 C CA . CYS A 1 221 ? 14.953 -26.641 2.924 1 94.25 221 CYS A CA 1
ATOM 1709 C C . CYS A 1 221 ? 14.492 -26.172 4.297 1 94.25 221 CYS A C 1
ATOM 1711 O O . CYS A 1 221 ? 15.312 -25.781 5.133 1 94.25 221 CYS A O 1
ATOM 1713 N N . HIS A 1 222 ? 13.227 -26.156 4.477 1 94.25 222 HIS A N 1
ATOM 1714 C CA . HIS A 1 222 ? 12.648 -25.609 5.699 1 94.25 222 HIS A CA 1
ATOM 1715 C C . HIS A 1 222 ? 11.742 -26.625 6.383 1 94.25 222 HIS A C 1
ATOM 1717 O O . HIS A 1 222 ? 11.016 -27.375 5.715 1 94.25 222 HIS A O 1
ATOM 1723 N N . GLN A 1 223 ? 11.836 -26.734 7.645 1 92.25 223 GLN A N 1
ATOM 1724 C CA . GLN A 1 223 ? 10.953 -27.531 8.492 1 92.25 223 GLN A CA 1
ATOM 1725 C C . GLN A 1 223 ? 10.367 -26.703 9.625 1 92.25 223 GLN A C 1
ATOM 1727 O O . GLN A 1 223 ? 10.883 -25.625 9.938 1 92.25 223 GLN A O 1
ATOM 1732 N N . LYS A 1 224 ? 9.211 -27.188 10.109 1 87.81 224 LYS A N 1
ATOM 1733 C CA . LYS A 1 224 ? 8.617 -26.469 11.234 1 87.81 224 LYS A CA 1
ATOM 1734 C C . LYS A 1 224 ? 9.461 -26.609 12.492 1 87.81 224 LYS A C 1
ATOM 1736 O O . LYS A 1 224 ? 9.648 -27.734 12.992 1 87.81 224 LYS A O 1
ATOM 1741 N N . HIS A 1 225 ? 10.383 -25.75 12.703 1 76 225 HIS A N 1
ATOM 1742 C CA . HIS A 1 225 ? 11.172 -25.828 13.93 1 76 225 HIS A CA 1
ATOM 1743 C C . HIS A 1 225 ? 11.062 -24.547 14.734 1 76 225 HIS A C 1
ATOM 1745 O O . HIS A 1 225 ? 10.867 -23.469 14.172 1 76 225 HIS A O 1
ATOM 1751 N N . GLU A 1 226 ? 10.898 -24.781 15.961 1 74.56 226 GLU A N 1
ATOM 1752 C CA . GLU A 1 226 ? 10.969 -23.609 16.828 1 74.56 226 GLU A CA 1
ATOM 1753 C C . GLU A 1 226 ? 12.391 -23.047 16.891 1 74.56 226 GLU A C 1
ATOM 1755 O O . GLU A 1 226 ? 13.336 -23.781 17.219 1 74.56 226 GLU A O 1
ATOM 1760 N N . ARG A 1 227 ? 12.672 -22 16.25 1 78 227 ARG A N 1
ATOM 1761 C CA . ARG A 1 227 ? 13.977 -21.359 16.328 1 78 227 ARG A CA 1
ATOM 1762 C C . ARG A 1 227 ? 14.227 -20.781 17.703 1 78 227 ARG A C 1
ATOM 1764 O O . ARG A 1 227 ? 13.539 -19.844 18.125 1 78 227 ARG A O 1
ATOM 1771 N N . PRO A 1 228 ? 15.18 -21.406 18.281 1 84.62 228 PRO A N 1
ATOM 1772 C CA . PRO A 1 228 ? 15.438 -20.875 19.609 1 84.62 228 PRO A CA 1
ATOM 1773 C C . PRO A 1 228 ? 16.016 -19.453 19.578 1 84.62 228 PRO A C 1
ATOM 1775 O O . PRO A 1 228 ? 16.75 -19.109 18.656 1 84.62 228 PRO A O 1
ATOM 1778 N N . PHE A 1 229 ? 15.594 -18.766 20.531 1 90.44 229 PHE A N 1
ATOM 1779 C CA . PHE A 1 229 ? 16.125 -17.406 20.672 1 90.44 229 PHE A CA 1
ATOM 1780 C C . PHE A 1 229 ? 17.531 -17.438 21.266 1 90.44 229 PHE A C 1
ATOM 1782 O O . PHE A 1 229 ? 17.734 -17.984 22.344 1 90.44 229 PHE A O 1
ATOM 1789 N N . SER A 1 230 ? 18.531 -16.969 20.547 1 92.06 230 SER A N 1
ATOM 1790 C CA . SER A 1 230 ? 19.859 -16.797 21.094 1 92.06 230 SER A CA 1
ATOM 1791 C C . SER A 1 230 ? 19.891 -15.672 22.141 1 92.06 230 SER A C 1
ATOM 1793 O O . SER A 1 230 ? 18.922 -14.906 22.25 1 92.06 230 SER A O 1
ATOM 1795 N N . LEU A 1 231 ? 20.922 -15.594 22.875 1 94.12 231 LEU A N 1
ATOM 1796 C CA . LEU A 1 231 ? 21.062 -14.562 23.906 1 94.12 231 LEU A CA 1
ATOM 1797 C C . LEU A 1 231 ? 21.062 -13.172 23.281 1 94.12 231 LEU A C 1
ATOM 1799 O O . LEU A 1 231 ? 20.484 -12.242 23.844 1 94.12 231 LEU A O 1
ATOM 1803 N N . SER A 1 232 ? 21.703 -13.102 22.156 1 94.5 232 SER A N 1
ATOM 1804 C CA . SER A 1 232 ? 21.75 -11.805 21.484 1 94.5 232 SER A CA 1
ATOM 1805 C C . SER A 1 232 ? 20.344 -11.344 21.078 1 94.5 232 SER A C 1
ATOM 1807 O O . SER A 1 232 ? 20.031 -10.156 21.156 1 94.5 232 SER A O 1
ATOM 1809 N N . VAL A 1 233 ? 19.547 -12.25 20.641 1 95.38 233 VAL A N 1
ATOM 1810 C CA . VAL A 1 233 ? 18.188 -11.938 20.219 1 95.38 233 VAL A CA 1
ATOM 1811 C C . VAL A 1 233 ? 17.375 -11.461 21.422 1 95.38 233 VAL A C 1
ATOM 1813 O O . VAL A 1 233 ? 16.672 -10.453 21.344 1 95.38 233 VAL A O 1
ATOM 1816 N N . ILE A 1 234 ? 17.5 -12.125 22.547 1 96.19 234 ILE A N 1
ATOM 1817 C CA . ILE A 1 234 ? 16.766 -11.789 23.766 1 96.19 234 ILE A CA 1
ATOM 1818 C C . ILE A 1 234 ? 17.188 -10.414 24.266 1 96.19 234 ILE A C 1
ATOM 1820 O O . ILE A 1 234 ? 16.344 -9.594 24.641 1 96.19 234 ILE A O 1
ATOM 1824 N N . ILE A 1 235 ? 18.453 -10.164 24.188 1 96.62 235 ILE A N 1
ATOM 1825 C CA . ILE A 1 235 ? 18.984 -8.898 24.672 1 96.62 235 ILE A CA 1
ATOM 1826 C C . ILE A 1 235 ? 18.422 -7.754 23.828 1 96.62 235 ILE A C 1
ATOM 1828 O O . ILE A 1 235 ? 17.984 -6.738 24.375 1 96.62 235 ILE A O 1
ATOM 1832 N N . VAL A 1 236 ? 18.438 -7.938 22.578 1 96.5 236 VAL A N 1
ATOM 1833 C CA . VAL A 1 236 ? 17.984 -6.859 21.703 1 96.5 236 VAL A CA 1
ATOM 1834 C C . VAL A 1 236 ? 16.469 -6.691 21.828 1 96.5 236 VAL A C 1
ATOM 1836 O O . VAL A 1 236 ? 15.961 -5.57 21.766 1 96.5 236 VAL A O 1
ATOM 1839 N N . ILE A 1 237 ? 15.711 -7.746 21.969 1 95.88 237 ILE A N 1
ATOM 1840 C CA . ILE A 1 237 ? 14.266 -7.66 22.172 1 95.88 237 ILE A CA 1
ATOM 1841 C C . ILE A 1 237 ? 13.969 -6.902 23.453 1 95.88 237 ILE A C 1
ATOM 1843 O O . ILE A 1 237 ? 13.117 -6.012 23.484 1 95.88 237 ILE A O 1
ATOM 1847 N N . PHE A 1 238 ? 14.695 -7.207 24.484 1 96.44 238 PHE A N 1
ATOM 1848 C CA . PHE A 1 238 ? 14.508 -6.531 25.766 1 96.44 238 PHE A CA 1
ATOM 1849 C C . PHE A 1 238 ? 14.914 -5.066 25.672 1 96.44 238 PHE A C 1
ATOM 1851 O O . PHE A 1 238 ? 14.289 -4.199 26.281 1 96.44 238 PHE A O 1
ATOM 1858 N N . LEU A 1 239 ? 15.984 -4.844 24.922 1 96.69 239 LEU A N 1
ATOM 1859 C CA . LEU A 1 239 ? 16.422 -3.465 24.719 1 96.69 239 LEU A CA 1
ATOM 1860 C C . LEU A 1 239 ? 15.336 -2.652 24 1 96.69 239 LEU A C 1
ATOM 1862 O O . LEU A 1 239 ? 15.031 -1.53 24.406 1 96.69 239 LEU A O 1
ATOM 1866 N N . CYS A 1 240 ? 14.773 -3.182 22.969 1 95.94 240 CYS A N 1
ATOM 1867 C CA . CYS A 1 240 ? 13.711 -2.496 22.234 1 95.94 240 CYS A CA 1
ATOM 1868 C C . CYS A 1 240 ? 12.484 -2.295 23.109 1 95.94 240 CYS A C 1
ATOM 1870 O O . CYS A 1 240 ? 11.906 -1.205 23.141 1 95.94 240 CYS A O 1
ATOM 1872 N N . ALA A 1 241 ? 12.086 -3.34 23.828 1 96.25 241 ALA A N 1
ATOM 1873 C CA . ALA A 1 241 ? 10.945 -3.244 24.734 1 96.25 241 ALA A CA 1
ATOM 1874 C C . ALA A 1 241 ? 11.188 -2.209 25.828 1 96.25 241 ALA A C 1
ATOM 1876 O O . ALA A 1 241 ? 10.289 -1.447 26.188 1 96.25 241 ALA A O 1
ATOM 1877 N N . PHE A 1 242 ? 12.406 -2.209 26.328 1 96.62 242 PHE A N 1
ATOM 1878 C CA . PHE A 1 242 ? 12.789 -1.255 27.375 1 96.62 242 PHE A CA 1
ATOM 1879 C C . PHE A 1 242 ? 12.703 0.174 26.844 1 96.62 242 PHE A C 1
ATOM 1881 O O . PHE A 1 242 ? 12.148 1.052 27.516 1 96.62 242 PHE A O 1
ATOM 1888 N N . LEU A 1 243 ? 13.211 0.389 25.672 1 96.5 243 LEU A N 1
ATOM 1889 C CA . LEU A 1 243 ? 13.203 1.729 25.094 1 96.5 243 LEU A CA 1
ATOM 1890 C C . LEU A 1 243 ? 11.773 2.189 24.812 1 96.5 243 LEU A C 1
ATOM 1892 O O . LEU A 1 243 ? 11.438 3.357 25.016 1 96.5 243 LEU A O 1
ATOM 1896 N N . ILE A 1 244 ? 10.891 1.299 24.328 1 96.25 244 ILE A N 1
ATOM 1897 C CA . ILE A 1 244 ? 9.5 1.634 24.047 1 96.25 244 ILE A CA 1
ATOM 1898 C C . ILE A 1 244 ? 8.773 1.962 25.359 1 96.25 244 ILE A C 1
ATOM 1900 O O . ILE A 1 244 ? 8.086 2.979 25.453 1 96.25 244 ILE A O 1
ATOM 1904 N N . LEU A 1 245 ? 8.961 1.144 26.359 1 96.62 245 LEU A N 1
ATOM 1905 C CA . LEU A 1 245 ? 8.32 1.363 27.656 1 96.62 245 LEU A CA 1
ATOM 1906 C C . LEU A 1 245 ? 8.844 2.639 28.312 1 96.62 245 LEU A C 1
ATOM 1908 O O . LEU A 1 245 ? 8.078 3.371 28.953 1 96.62 245 LEU A O 1
ATOM 1912 N N . LEU A 1 246 ? 10.148 2.854 28.172 1 96.56 246 LEU A N 1
ATOM 1913 C CA . LEU A 1 246 ? 10.758 4.055 28.734 1 96.56 246 LEU A CA 1
ATOM 1914 C C . LEU A 1 246 ? 10.172 5.309 28.094 1 96.56 246 LEU A C 1
ATOM 1916 O O . LEU A 1 246 ? 9.781 6.242 28.797 1 96.56 246 LEU A O 1
ATOM 1920 N N . THR A 1 247 ? 10.109 5.328 26.781 1 96.38 247 THR A N 1
ATOM 1921 C CA . THR A 1 247 ? 9.625 6.504 26.062 1 96.38 247 THR A CA 1
ATOM 1922 C C . THR A 1 247 ? 8.148 6.742 26.359 1 96.38 247 THR A C 1
ATOM 1924 O O . THR A 1 247 ? 7.715 7.887 26.5 1 96.38 247 THR A O 1
ATOM 1927 N N . ILE A 1 248 ? 7.344 5.703 26.5 1 95.25 248 ILE A N 1
ATOM 1928 C CA . ILE A 1 248 ? 5.918 5.828 26.781 1 95.25 248 ILE A CA 1
ATOM 1929 C C . ILE A 1 248 ? 5.707 6.266 28.234 1 95.25 248 ILE A C 1
ATOM 1931 O O . ILE A 1 248 ? 4.922 7.176 28.5 1 95.25 248 ILE A O 1
ATOM 1935 N N . SER A 1 249 ? 6.43 5.648 29.203 1 96.12 249 SER A N 1
ATOM 1936 C CA . SER A 1 249 ? 6.293 6 30.609 1 96.12 249 SER A CA 1
ATOM 1937 C C . SER A 1 249 ? 6.715 7.441 30.875 1 96.12 249 SER A C 1
ATOM 1939 O O . SER A 1 249 ? 6.02 8.188 31.562 1 96.12 249 SER A O 1
ATOM 1941 N N . CYS A 1 250 ? 7.848 7.809 30.234 1 96.19 250 CYS A N 1
ATOM 1942 C CA . CYS A 1 250 ? 8.297 9.188 30.375 1 96.19 250 CYS A CA 1
ATOM 1943 C C . CYS A 1 250 ? 7.309 10.148 29.719 1 96.19 250 CYS A C 1
ATOM 1945 O O . CYS A 1 250 ? 7.129 11.273 30.188 1 96.19 250 CYS A O 1
ATOM 1947 N N . GLY A 1 251 ? 6.699 9.695 28.609 1 93.62 251 GLY A N 1
ATOM 1948 C CA . GLY A 1 251 ? 5.688 10.516 27.953 1 93.62 251 GLY A CA 1
ATOM 1949 C C . GLY A 1 251 ? 4.477 10.766 28.828 1 93.62 251 GLY A C 1
ATOM 1950 O O . GLY A 1 251 ? 3.996 11.898 28.922 1 93.62 251 GLY A O 1
ATOM 1951 N N . VAL A 1 252 ? 4.016 9.797 29.578 1 92.19 252 VAL A N 1
ATOM 1952 C CA . VAL A 1 252 ? 2.852 9.906 30.453 1 92.19 252 VAL A CA 1
ATOM 1953 C C . VAL A 1 252 ? 3.189 10.773 31.656 1 92.19 252 VAL A C 1
ATOM 1955 O O . VAL A 1 252 ? 2.406 11.648 32.031 1 92.19 252 VAL A O 1
ATOM 1958 N N . ILE A 1 253 ? 4.363 10.555 32.219 1 92.69 253 ILE A N 1
ATOM 1959 C CA . ILE A 1 253 ? 4.789 11.312 33.375 1 92.69 253 ILE A CA 1
ATOM 1960 C C . ILE A 1 253 ? 4.945 12.789 33 1 92.69 253 ILE A C 1
ATOM 1962 O O . ILE A 1 253 ? 4.496 13.672 33.75 1 92.69 253 ILE A O 1
ATOM 1966 N N . ASP A 1 254 ? 5.609 12.992 31.875 1 91.94 254 ASP A N 1
ATOM 1967 C CA . ASP A 1 254 ? 5.805 14.359 31.406 1 91.94 254 ASP A CA 1
ATOM 1968 C C . ASP A 1 254 ? 4.465 15.047 31.156 1 91.94 254 ASP A C 1
ATOM 1970 O O . ASP A 1 254 ? 4.289 16.219 31.484 1 91.94 254 ASP A O 1
ATOM 1974 N N . TRP A 1 255 ? 3.566 14.383 30.516 1 88.12 255 TRP A N 1
ATOM 1975 C CA . TRP A 1 255 ? 2.232 14.906 30.25 1 88.12 255 TRP A CA 1
ATOM 1976 C C . TRP A 1 255 ? 1.513 15.25 31.547 1 88.12 255 TRP A C 1
ATOM 1978 O O . TRP A 1 255 ? 0.874 16.297 31.656 1 88.12 255 TRP A O 1
ATOM 1988 N N . TYR A 1 256 ? 1.655 14.414 32.562 1 87.12 256 TYR A N 1
ATOM 1989 C CA . TYR A 1 256 ? 1.024 14.625 33.875 1 87.12 256 TYR A CA 1
ATOM 1990 C C . TYR A 1 256 ? 1.678 15.781 34.594 1 87.12 256 TYR A C 1
ATOM 1992 O O . TYR A 1 256 ? 0.989 16.625 35.188 1 87.12 256 TYR A O 1
ATOM 2000 N N . LEU A 1 257 ? 2.988 15.867 34.562 1 88.12 257 LEU A N 1
ATOM 2001 C CA . LEU A 1 257 ? 3.723 16.922 35.25 1 88.12 257 LEU A CA 1
ATOM 2002 C C . LEU A 1 257 ? 3.422 18.281 34.625 1 88.12 257 LEU A C 1
ATOM 2004 O O . LEU A 1 257 ? 3.283 19.281 35.375 1 88.12 257 LEU A O 1
ATOM 2008 N N . THR A 1 258 ? 3.35 18.328 33.344 1 85.81 258 THR A N 1
ATOM 2009 C CA . THR A 1 258 ? 3.111 19.594 32.656 1 85.81 258 THR A CA 1
ATOM 2010 C C . THR A 1 258 ? 1.692 20.094 32.906 1 85.81 258 THR A C 1
ATOM 2012 O O . THR A 1 258 ? 1.45 21.297 32.969 1 85.81 258 THR A O 1
ATOM 2015 N N . ARG A 1 259 ? 0.732 19.281 33.156 1 81.5 259 ARG A N 1
ATOM 2016 C CA . ARG A 1 259 ? -0.661 19.656 33.344 1 81.5 259 ARG A CA 1
ATOM 2017 C C . ARG A 1 259 ? -0.928 20 34.812 1 81.5 259 ARG A C 1
ATOM 2019 O O . ARG A 1 259 ? -1.784 20.828 35.125 1 81.5 259 ARG A O 1
ATOM 2026 N N . THR A 1 260 ? -0.196 19.344 35.719 1 82.69 260 THR A N 1
ATOM 2027 C CA . THR A 1 260 ? -0.476 19.516 37.125 1 82.69 260 THR A CA 1
ATOM 2028 C C . THR A 1 260 ? 0.402 20.609 37.719 1 82.69 260 THR A C 1
ATOM 2030 O O . THR A 1 260 ? -0.021 21.312 38.656 1 82.69 260 THR A O 1
ATOM 2033 N N . LEU A 1 261 ? 1.664 20.625 37.156 1 80.12 261 LEU A N 1
ATOM 2034 C CA . LEU A 1 261 ? 2.59 21.562 37.781 1 80.12 261 LEU A CA 1
ATOM 2035 C C . LEU A 1 261 ? 2.742 22.828 36.938 1 80.12 261 LEU A C 1
ATOM 2037 O O . LEU A 1 261 ? 2.77 22.75 35.719 1 80.12 261 LEU A O 1
ATOM 2041 N N . ASP A 1 262 ? 2.566 23.953 37.469 1 73.38 262 ASP A N 1
ATOM 2042 C CA . ASP A 1 262 ? 2.723 25.219 36.781 1 73.38 262 ASP A CA 1
ATOM 2043 C C . ASP A 1 262 ? 4.156 25.406 36.281 1 73.38 262 ASP A C 1
ATOM 2045 O O . ASP A 1 262 ? 4.383 25.938 35.188 1 73.38 262 ASP A O 1
ATOM 2049 N N . HIS A 1 263 ? 5.172 24.969 37.219 1 77.38 263 HIS A N 1
ATOM 2050 C CA . HIS A 1 263 ? 6.578 25.047 36.812 1 77.38 263 HIS A CA 1
ATOM 2051 C C . HIS A 1 263 ? 7.289 23.719 37.062 1 77.38 263 HIS A C 1
ATOM 2053 O O . HIS A 1 263 ? 7.168 23.141 38.156 1 77.38 263 HIS A O 1
ATOM 2059 N N . THR A 1 264 ? 7.832 23.156 36 1 75.25 264 THR A N 1
ATOM 2060 C CA . THR A 1 264 ? 8.555 21.906 36.156 1 75.25 264 THR A CA 1
ATOM 2061 C C . THR A 1 264 ? 9.922 22.141 36.812 1 75.25 264 THR A C 1
ATOM 2063 O O . THR A 1 264 ? 10.656 23.031 36.375 1 75.25 264 THR A O 1
ATOM 2066 N N . PRO A 1 265 ? 10.203 21.5 37.906 1 78.81 265 PRO A N 1
ATOM 2067 C CA . PRO A 1 265 ? 11.492 21.703 38.562 1 78.81 265 PRO A CA 1
ATOM 2068 C C . PRO A 1 265 ? 12.68 21.344 37.688 1 78.81 265 PRO A C 1
ATOM 2070 O O . PRO A 1 265 ? 12.555 20.516 36.781 1 78.81 265 PRO A O 1
ATOM 2073 N N . ASP A 1 266 ? 13.75 22.062 37.875 1 80.81 266 ASP A N 1
ATOM 2074 C CA . ASP A 1 266 ? 14.977 21.797 37.156 1 80.81 266 ASP A CA 1
ATOM 2075 C C . ASP A 1 266 ? 15.797 20.688 37.812 1 80.81 266 ASP A C 1
ATOM 2077 O O . ASP A 1 266 ? 16.734 20.969 38.562 1 80.81 266 ASP A O 1
ATOM 2081 N N . SER A 1 267 ? 15.297 19.453 37.906 1 87.12 267 SER A N 1
ATOM 2082 C CA . SER A 1 267 ? 16 18.312 38.469 1 87.12 267 SER A CA 1
ATOM 2083 C C . SER A 1 267 ? 16.484 17.375 37.344 1 87.12 267 SER A C 1
ATOM 2085 O O . SER A 1 267 ? 16 17.422 36.219 1 87.12 267 SER A O 1
ATOM 2087 N N . LEU A 1 268 ? 17.547 16.672 37.719 1 88.44 268 LEU A N 1
ATOM 2088 C CA . LEU A 1 268 ? 18.141 15.734 36.781 1 88.44 268 LEU A CA 1
ATOM 2089 C C . LEU A 1 268 ? 17.109 14.68 36.375 1 88.44 268 LEU A C 1
ATOM 2091 O O . LEU A 1 268 ? 17.125 14.234 35.219 1 88.44 268 LEU A O 1
ATOM 2095 N N . LEU A 1 269 ? 16.266 14.336 37.25 1 90.38 269 LEU A N 1
ATOM 2096 C CA . LEU A 1 269 ? 15.25 13.336 36.938 1 90.38 269 LEU A CA 1
ATOM 2097 C C . LEU A 1 269 ? 14.211 13.891 35.969 1 90.38 269 LEU A C 1
ATOM 2099 O O . LEU A 1 269 ? 13.766 13.18 35.062 1 90.38 269 LEU A O 1
ATOM 2103 N N . VAL A 1 270 ? 13.906 15.039 36.188 1 91.06 270 VAL A N 1
ATOM 2104 C CA . VAL A 1 270 ? 12.914 15.664 35.312 1 91.06 270 VAL A CA 1
ATOM 2105 C C . VAL A 1 270 ? 13.508 15.867 33.938 1 91.06 270 VAL A C 1
ATOM 2107 O O . VAL A 1 270 ? 12.82 15.688 32.906 1 91.06 270 VAL A O 1
ATOM 2110 N N . SER A 1 271 ? 14.773 16.234 34 1 91.06 271 SER A N 1
ATOM 2111 C CA . SER A 1 271 ? 15.445 16.391 32.719 1 91.06 271 SER A CA 1
ATOM 2112 C C . SER A 1 271 ? 15.5 15.07 31.938 1 91.06 271 SER A C 1
ATOM 2114 O O . SER A 1 271 ? 15.312 15.047 30.719 1 91.06 271 SER A O 1
ATOM 2116 N N . PHE A 1 272 ? 15.781 14.07 32.688 1 93.25 272 PHE A N 1
ATOM 2117 C CA . PHE A 1 272 ? 15.805 12.742 32.094 1 93.25 272 PHE A CA 1
ATOM 2118 C C . PHE A 1 272 ? 14.445 12.375 31.531 1 93.25 272 PHE A C 1
ATOM 2120 O O . PHE A 1 272 ? 14.344 11.875 30.406 1 93.25 272 PHE A O 1
ATOM 2127 N N . VAL A 1 273 ? 13.391 12.625 32.219 1 94.19 273 VAL A N 1
ATOM 2128 C CA . VAL A 1 273 ? 12.023 12.336 31.781 1 94.19 273 VAL A CA 1
ATOM 2129 C C . VAL A 1 273 ? 11.695 13.141 30.531 1 94.19 273 VAL A C 1
ATOM 2131 O O . VAL A 1 273 ? 11.078 12.625 29.594 1 94.19 273 VAL A O 1
ATOM 2134 N N . GLN A 1 274 ? 12.18 14.32 30.453 1 93.06 274 GLN A N 1
ATOM 2135 C CA . GLN A 1 274 ? 11.875 15.195 29.312 1 93.06 274 GLN A CA 1
ATOM 2136 C C . GLN A 1 274 ? 12.625 14.758 28.062 1 93.06 274 GLN A C 1
ATOM 2138 O O . GLN A 1 274 ? 12.117 14.898 26.953 1 93.06 274 GLN A O 1
ATOM 2143 N N . ILE A 1 275 ? 13.797 14.273 28.281 1 94.25 275 ILE A N 1
ATOM 2144 C CA . ILE A 1 275 ? 14.625 13.859 27.156 1 94.25 275 ILE A CA 1
ATOM 2145 C C . ILE A 1 275 ? 14 12.648 26.469 1 94.25 275 ILE A C 1
ATOM 2147 O O . ILE A 1 275 ? 13.93 12.586 25.234 1 94.25 275 ILE A O 1
ATOM 2151 N N . PHE A 1 276 ? 13.43 11.688 27.234 1 96.06 276 PHE A N 1
ATOM 2152 C CA . PHE A 1 276 ? 12.914 10.438 26.688 1 96.06 276 PHE A CA 1
ATOM 2153 C C . PHE A 1 276 ? 11.391 10.469 26.594 1 96.06 276 PHE A C 1
ATOM 2155 O O . PHE A 1 276 ? 10.758 9.438 26.344 1 96.06 276 PHE A O 1
ATOM 2162 N N . SER A 1 277 ? 10.805 11.648 26.75 1 95.62 277 SER A N 1
ATOM 2163 C CA . SER A 1 277 ? 9.352 11.773 26.734 1 95.62 277 SER A CA 1
ATOM 2164 C C . SER A 1 277 ? 8.805 11.672 25.312 1 95.62 277 SER A C 1
ATOM 2166 O O . SER A 1 277 ? 9.094 12.523 24.469 1 95.62 277 SER A O 1
ATOM 2168 N N . ALA A 1 278 ? 7.961 10.672 25.094 1 93.88 278 ALA A N 1
ATOM 2169 C CA . ALA A 1 278 ? 7.328 10.531 23.781 1 93.88 278 ALA A CA 1
ATOM 2170 C C . ALA A 1 278 ? 6.41 11.711 23.484 1 93.88 278 ALA A C 1
ATOM 2172 O O . ALA A 1 278 ? 6.324 12.164 22.344 1 93.88 278 ALA A O 1
ATOM 2173 N N . TRP A 1 279 ? 5.785 12.234 24.453 1 90.94 279 TRP A N 1
ATOM 2174 C CA . TRP A 1 279 ? 4.84 13.336 24.281 1 90.94 279 TRP A CA 1
ATOM 2175 C C . TRP A 1 279 ? 5.559 14.609 23.844 1 90.94 279 TRP A C 1
ATOM 2177 O O . TRP A 1 279 ? 5.156 15.25 22.875 1 90.94 279 TRP A O 1
ATOM 2187 N N . ARG A 1 280 ? 6.625 14.961 24.484 1 91.44 280 ARG A N 1
ATOM 2188 C CA . ARG A 1 280 ? 7.383 16.172 24.172 1 91.44 280 ARG A CA 1
ATOM 2189 C C . ARG A 1 280 ? 8.07 16.047 22.812 1 91.44 280 ARG A C 1
ATOM 2191 O O . ARG A 1 280 ? 8.109 17 22.047 1 91.44 280 ARG A O 1
ATOM 2198 N N . ASN A 1 281 ? 8.617 14.883 22.609 1 93.81 281 ASN A N 1
ATOM 2199 C CA . ASN A 1 281 ? 9.312 14.672 21.344 1 93.81 281 ASN A CA 1
ATOM 2200 C C . ASN A 1 281 ? 8.352 14.664 20.156 1 93.81 281 ASN A C 1
ATOM 2202 O O . ASN A 1 281 ? 8.703 15.094 19.062 1 93.81 281 ASN A O 1
ATOM 2206 N N . CYS A 1 282 ? 7.148 14.188 20.359 1 91.12 282 CYS A N 1
ATOM 2207 C CA . CYS A 1 282 ? 6.137 14.242 19.312 1 91.12 282 CYS A CA 1
ATOM 2208 C C . CYS A 1 282 ? 5.727 15.68 19.016 1 91.12 282 CYS A C 1
ATOM 2210 O O . CYS A 1 282 ? 5.523 16.047 17.859 1 91.12 282 CYS A O 1
ATOM 2212 N N . LYS A 1 283 ? 5.617 16.453 20.047 1 87.5 283 LYS A N 1
ATOM 2213 C CA . LYS A 1 283 ? 5.262 17.859 19.891 1 87.5 283 LYS A CA 1
ATOM 2214 C C . LYS A 1 283 ? 6.371 18.625 19.172 1 87.5 283 LYS A C 1
ATOM 2216 O O . LYS A 1 283 ? 6.094 19.5 18.344 1 87.5 283 LYS A O 1
ATOM 2221 N N . ARG A 1 284 ? 7.539 18.266 19.516 1 88.69 284 ARG A N 1
ATOM 2222 C CA . ARG A 1 284 ? 8.68 18.891 18.859 1 88.69 284 ARG A CA 1
ATOM 2223 C C . ARG A 1 284 ? 8.734 18.531 17.375 1 88.69 284 ARG A C 1
ATOM 2225 O O . ARG A 1 284 ? 9.039 19.391 16.531 1 88.69 284 ARG A O 1
ATOM 2232 N N . LEU A 1 285 ? 8.508 17.312 17.156 1 89.81 285 LEU A N 1
ATOM 2233 C CA . LEU A 1 285 ? 8.5 16.844 15.781 1 89.81 285 LEU A CA 1
ATOM 2234 C C . LEU A 1 285 ? 7.395 17.516 14.977 1 89.81 285 LEU A C 1
ATOM 2236 O O . LEU A 1 285 ? 7.57 17.812 13.797 1 89.81 285 LEU A O 1
ATOM 2240 N N . ALA A 1 286 ? 6.266 17.812 15.617 1 86.81 286 ALA A N 1
ATOM 2241 C CA . ALA A 1 286 ? 5.094 18.359 14.938 1 86.81 286 ALA A CA 1
ATOM 2242 C C . ALA A 1 286 ? 5.164 19.891 14.875 1 86.81 286 ALA A C 1
ATOM 2244 O O . ALA A 1 286 ? 4.344 20.531 14.203 1 86.81 286 ALA A O 1
ATOM 2245 N N . ASN A 1 287 ? 6.156 20.469 15.484 1 84.56 287 ASN A N 1
ATOM 2246 C CA . ASN A 1 287 ? 6.285 21.922 15.477 1 84.56 287 ASN A CA 1
ATOM 2247 C C . ASN A 1 287 ? 6.742 22.438 14.109 1 84.56 287 ASN A C 1
ATOM 2249 O O . ASN A 1 287 ? 7.875 22.188 13.695 1 84.56 287 ASN A O 1
ATOM 2253 N N . VAL A 1 288 ? 5.875 23.125 13.453 1 81.44 288 VAL A N 1
ATOM 2254 C CA . VAL A 1 288 ? 6.156 23.547 12.086 1 81.44 288 VAL A CA 1
ATOM 2255 C C . VAL A 1 288 ? 6.586 25.016 12.078 1 81.44 288 VAL A C 1
ATOM 2257 O O . VAL A 1 288 ? 6.941 25.562 11.031 1 81.44 288 VAL A O 1
ATOM 2260 N N . GLU A 1 289 ? 6.578 25.688 13.219 1 75.31 289 GLU A N 1
ATOM 2261 C CA . GLU A 1 289 ? 6.965 27.109 13.25 1 75.31 289 GLU A CA 1
ATOM 2262 C C . GLU A 1 289 ? 8.477 27.266 13.164 1 75.31 289 GLU A C 1
ATOM 2264 O O . GLU A 1 289 ? 9.219 26.547 13.844 1 75.31 289 GLU A O 1
ATOM 2269 N N . SER A 1 290 ? 8.93 27.516 11.953 1 64.94 290 SER A N 1
ATOM 2270 C CA . SER A 1 290 ? 10.375 27.641 11.766 1 64.94 290 SER A CA 1
ATOM 2271 C C . SER A 1 290 ? 10.836 29.078 11.961 1 64.94 290 SER A C 1
ATOM 2273 O O . SER A 1 290 ? 10.078 30.016 11.719 1 64.94 290 SER A O 1
ATOM 2275 N N . GLY A 1 291 ? 11.883 29.234 12.781 1 59.59 291 GLY A N 1
ATOM 2276 C CA . GLY A 1 291 ? 12.469 30.547 12.891 1 59.59 291 GLY A CA 1
ATOM 2277 C C . GLY A 1 291 ? 12.812 31.172 11.555 1 59.59 291 GLY A C 1
ATOM 2278 O O . GLY A 1 291 ? 12.812 30.484 10.531 1 59.59 291 GLY A O 1
ATOM 2279 N N . GLY A 1 292 ? 12.789 32.5 11.273 1 58.81 292 GLY A N 1
ATOM 2280 C CA . GLY A 1 292 ? 13.047 33.312 10.102 1 58.81 292 GLY A CA 1
ATOM 2281 C C . GLY A 1 292 ? 14.203 32.812 9.258 1 58.81 292 GLY A C 1
ATOM 2282 O O . GLY A 1 292 ? 14.219 33 8.039 1 58.81 292 GLY A O 1
ATOM 2283 N N . ASP A 1 293 ? 15.164 31.953 9.734 1 65.88 293 ASP A N 1
ATOM 2284 C CA . ASP A 1 293 ? 16.391 31.594 9.016 1 65.88 293 ASP A CA 1
ATOM 2285 C C . ASP A 1 293 ? 16.312 30.172 8.484 1 65.88 293 ASP A C 1
ATOM 2287 O O . ASP A 1 293 ? 17.25 29.703 7.816 1 65.88 293 ASP A O 1
ATOM 2291 N N . ALA A 1 294 ? 15.18 29.531 8.516 1 71.69 294 ALA A N 1
ATOM 2292 C CA . ALA A 1 294 ? 15.148 28.109 8.164 1 71.69 294 ALA A CA 1
ATOM 2293 C C . ALA A 1 294 ? 14.961 27.922 6.664 1 71.69 294 ALA A C 1
ATOM 2295 O O . ALA A 1 294 ? 14.242 28.672 6.016 1 71.69 294 ALA A O 1
ATOM 2296 N N . LEU A 1 295 ? 15.867 27.062 6.105 1 85.62 295 LEU A N 1
ATOM 2297 C CA . LEU A 1 295 ? 15.766 26.672 4.703 1 85.62 295 LEU A CA 1
ATOM 2298 C C . LEU A 1 295 ? 14.664 25.641 4.5 1 85.62 295 LEU A C 1
ATOM 2300 O O . LEU A 1 295 ? 14.938 24.469 4.25 1 85.62 295 LEU A O 1
ATOM 2304 N N . SER A 1 296 ? 13.461 26.047 4.492 1 86.5 296 SER A N 1
ATOM 2305 C CA . SER A 1 296 ? 12.289 25.188 4.539 1 86.5 296 SER A CA 1
ATOM 2306 C C . SER A 1 296 ? 12.172 24.344 3.275 1 86.5 296 SER A C 1
ATOM 2308 O O . SER A 1 296 ? 11.656 23.219 3.314 1 86.5 296 SER A O 1
ATOM 2310 N N . CYS A 1 297 ? 12.703 24.844 2.178 1 92.38 297 CYS A N 1
ATOM 2311 C CA . CYS A 1 297 ? 12.602 24.125 0.912 1 92.38 297 CYS A CA 1
ATOM 2312 C C . CYS A 1 297 ? 13.391 22.828 0.965 1 92.38 297 CYS A C 1
ATOM 2314 O O . CYS A 1 297 ? 13.07 21.875 0.245 1 92.38 297 CYS A O 1
ATOM 2316 N N . ILE A 1 298 ? 14.328 22.75 1.806 1 94.31 298 ILE A N 1
ATOM 2317 C CA . ILE A 1 298 ? 15.195 21.578 1.926 1 94.31 298 ILE A CA 1
ATOM 2318 C C . ILE A 1 298 ? 14.398 20.406 2.471 1 94.31 298 ILE A C 1
ATOM 2320 O O . ILE A 1 298 ? 14.617 19.25 2.068 1 94.31 298 ILE A O 1
ATOM 2324 N N . ASN A 1 299 ? 13.414 20.703 3.332 1 94.12 299 ASN A N 1
ATOM 2325 C CA . ASN A 1 299 ? 12.609 19.625 3.922 1 94.12 299 ASN A CA 1
ATOM 2326 C C . ASN A 1 299 ? 11.773 18.906 2.869 1 94.12 299 ASN A C 1
ATOM 2328 O O . ASN A 1 299 ? 11.672 17.688 2.891 1 94.12 299 ASN A O 1
ATOM 2332 N N . GLY A 1 300 ? 11.219 19.672 2.006 1 95.44 300 GLY A N 1
ATOM 2333 C CA . GLY A 1 300 ? 10.469 19.047 0.923 1 95.44 300 GLY A CA 1
ATOM 2334 C C . GLY A 1 300 ? 11.328 18.219 -0.004 1 95.44 300 GLY A C 1
ATOM 2335 O O . GLY A 1 300 ? 10.938 17.125 -0.404 1 95.44 300 GLY A O 1
ATOM 2336 N N . ALA A 1 301 ? 12.484 18.672 -0.304 1 96.88 301 ALA A N 1
ATOM 2337 C CA . ALA A 1 301 ? 13.406 17.969 -1.177 1 96.88 301 ALA A CA 1
ATOM 2338 C C . ALA A 1 301 ? 13.867 16.656 -0.535 1 96.88 301 ALA A C 1
ATOM 2340 O O . ALA A 1 301 ? 13.969 15.625 -1.208 1 96.88 301 ALA A O 1
ATOM 2341 N N . ARG A 1 302 ? 14.102 16.703 0.732 1 96.94 302 ARG A N 1
ATOM 2342 C CA . ARG A 1 302 ? 14.531 15.508 1.464 1 96.94 302 ARG A CA 1
ATOM 2343 C C . ARG A 1 302 ? 13.453 14.43 1.427 1 96.94 302 ARG A C 1
ATOM 2345 O O . ARG A 1 302 ? 13.75 13.266 1.152 1 96.94 302 ARG A O 1
ATOM 2352 N N . PHE A 1 303 ? 12.258 14.852 1.709 1 97.19 303 PHE A N 1
ATOM 2353 C CA . PHE A 1 303 ? 11.188 13.867 1.794 1 97.19 303 PHE A CA 1
ATOM 2354 C C . PHE A 1 303 ? 10.93 13.234 0.435 1 97.19 303 PHE A C 1
ATOM 2356 O O . PHE A 1 303 ? 10.766 12.016 0.337 1 97.19 303 PHE A O 1
ATOM 2363 N N . LEU A 1 304 ? 10.867 14.055 -0.591 1 97.56 304 LEU A N 1
ATOM 2364 C CA . LEU A 1 304 ? 10.633 13.523 -1.929 1 97.56 304 LEU A CA 1
ATOM 2365 C C . LEU A 1 304 ? 11.758 12.594 -2.354 1 97.56 304 LEU A C 1
ATOM 2367 O O . LEU A 1 304 ? 11.523 11.594 -3.033 1 97.56 304 LEU A O 1
ATOM 2371 N N . SER A 1 305 ? 12.93 12.898 -1.931 1 98 305 SER A N 1
ATOM 2372 C CA . SER A 1 305 ? 14.078 12.086 -2.287 1 98 305 SER A CA 1
ATOM 2373 C C . SER A 1 305 ? 14.055 10.742 -1.554 1 98 305 SER A C 1
ATOM 2375 O O . SER A 1 305 ? 14.383 9.711 -2.135 1 98 305 SER A O 1
ATOM 2377 N N . ILE A 1 306 ? 13.672 10.742 -0.25 1 98.31 306 ILE A N 1
ATOM 2378 C CA . ILE A 1 306 ? 13.648 9.484 0.484 1 98.31 306 ILE A CA 1
ATOM 2379 C C . ILE A 1 306 ? 12.531 8.594 -0.055 1 98.31 306 ILE A C 1
ATOM 2381 O O . ILE A 1 306 ? 12.672 7.371 -0.094 1 98.31 306 ILE A O 1
ATOM 2385 N N . ALA A 1 307 ? 11.445 9.211 -0.421 1 98.25 307 ALA A N 1
ATOM 2386 C CA . ALA A 1 307 ? 10.375 8.445 -1.062 1 98.25 307 ALA A CA 1
ATOM 2387 C C . ALA A 1 307 ? 10.867 7.797 -2.354 1 98.25 307 ALA A C 1
ATOM 2389 O O . ALA A 1 307 ? 10.523 6.645 -2.643 1 98.25 307 ALA A O 1
ATOM 2390 N N . TRP A 1 308 ? 11.648 8.555 -3.062 1 98.19 308 TRP A N 1
ATOM 2391 C CA . TRP A 1 308 ? 12.211 8.055 -4.316 1 98.19 308 TRP A CA 1
ATOM 2392 C C . TRP A 1 308 ? 13.227 6.953 -4.059 1 98.19 308 TRP A C 1
ATOM 2394 O O . TRP A 1 308 ? 13.266 5.957 -4.785 1 98.19 308 TRP A O 1
ATOM 2404 N N . VAL A 1 309 ? 14.039 7.055 -3.018 1 97.94 309 VAL A N 1
ATOM 2405 C CA . VAL A 1 309 ? 15 6.027 -2.635 1 97.94 309 VAL A CA 1
ATOM 2406 C C . VAL A 1 309 ? 14.266 4.734 -2.293 1 97.94 309 VAL A C 1
ATOM 2408 O O . VAL A 1 309 ? 14.633 3.658 -2.773 1 97.94 309 VAL A O 1
ATOM 2411 N N . ALA A 1 310 ? 13.266 4.887 -1.475 1 98 310 ALA A N 1
ATOM 2412 C CA . ALA A 1 310 ? 12.492 3.715 -1.073 1 98 310 ALA A CA 1
ATOM 2413 C C . ALA A 1 310 ? 11.852 3.043 -2.281 1 98 310 ALA A C 1
ATOM 2415 O O . ALA A 1 310 ? 11.789 1.813 -2.359 1 98 310 ALA A O 1
ATOM 2416 N N . MET A 1 311 ? 11.383 3.828 -3.225 1 97.44 311 MET A N 1
ATOM 2417 C CA . MET A 1 311 ? 10.789 3.291 -4.445 1 97.44 311 MET A CA 1
ATOM 2418 C C . MET A 1 311 ? 11.812 2.52 -5.262 1 97.44 311 MET A C 1
ATOM 2420 O O . MET A 1 311 ? 11.531 1.422 -5.746 1 97.44 311 MET A O 1
ATOM 2424 N N . GLY A 1 312 ? 12.953 3.148 -5.418 1 95.88 312 GLY A N 1
ATOM 2425 C CA . GLY A 1 312 ? 14.023 2.486 -6.148 1 95.88 312 GLY A CA 1
ATOM 2426 C C . GLY A 1 312 ? 14.414 1.148 -5.551 1 95.88 312 GLY A C 1
ATOM 2427 O O . GLY A 1 312 ? 14.586 0.165 -6.273 1 95.88 312 GLY A O 1
ATOM 2428 N N . HIS A 1 313 ? 14.508 1.068 -4.258 1 96.31 313 HIS A N 1
ATOM 2429 C CA . HIS A 1 313 ? 14.891 -0.17 -3.586 1 96.31 313 HIS A CA 1
ATOM 2430 C C . HIS A 1 313 ? 13.797 -1.224 -3.715 1 96.31 313 HIS A C 1
ATOM 2432 O O . HIS A 1 313 ? 14.086 -2.41 -3.879 1 96.31 313 HIS A O 1
ATOM 2438 N N . ARG A 1 314 ? 12.602 -0.806 -3.621 1 94.88 314 ARG A N 1
ATOM 2439 C CA . ARG A 1 314 ? 11.492 -1.744 -3.771 1 94.88 314 ARG A CA 1
ATOM 2440 C C . ARG A 1 314 ? 11.5 -2.387 -5.152 1 94.88 314 ARG A C 1
ATOM 2442 O O . ARG A 1 314 ? 11.297 -3.594 -5.285 1 94.88 314 ARG A O 1
ATOM 2449 N N . TYR A 1 315 ? 11.727 -1.581 -6.16 1 92.06 315 TYR A N 1
ATOM 2450 C CA . TYR A 1 315 ? 11.734 -2.09 -7.527 1 92.06 315 TYR A CA 1
ATOM 2451 C C . TYR A 1 315 ? 12.969 -2.945 -7.785 1 92.06 315 TYR A C 1
ATOM 2453 O O . TYR A 1 315 ? 12.914 -3.922 -8.531 1 92.06 315 TYR A O 1
ATOM 2461 N N . LYS A 1 316 ? 14.062 -2.625 -7.164 1 90.75 316 LYS A N 1
ATOM 2462 C CA . LYS A 1 316 ? 15.266 -3.449 -7.273 1 90.75 316 LYS A CA 1
ATOM 2463 C C . LYS A 1 316 ? 15.016 -4.852 -6.719 1 90.75 316 LYS A C 1
ATOM 2465 O O . LYS A 1 316 ? 15.344 -5.848 -7.371 1 90.75 316 LYS A O 1
ATOM 2470 N N . HIS A 1 317 ? 14.414 -4.883 -5.559 1 91.81 317 HIS A N 1
ATOM 2471 C CA . HIS A 1 317 ? 14.133 -6.176 -4.945 1 91.81 317 HIS A CA 1
ATOM 2472 C C . HIS A 1 317 ? 13.102 -6.957 -5.75 1 91.81 317 HIS A C 1
ATOM 2474 O O . HIS A 1 317 ? 13.203 -8.18 -5.875 1 91.81 317 HIS A O 1
ATOM 2480 N N . THR A 1 318 ? 12.102 -6.273 -6.285 1 90.19 318 THR A N 1
ATOM 2481 C CA . THR A 1 318 ? 11.055 -6.945 -7.059 1 90.19 318 THR A CA 1
ATOM 2482 C C . THR A 1 318 ? 11.641 -7.586 -8.312 1 90.19 318 THR A C 1
ATOM 2484 O O . THR A 1 318 ? 11.242 -8.688 -8.703 1 90.19 318 THR A O 1
ATOM 2487 N N . ALA A 1 319 ? 12.594 -6.941 -8.93 1 85.81 319 ALA A N 1
ATOM 2488 C CA . ALA A 1 319 ? 13.203 -7.445 -10.156 1 85.81 319 ALA A CA 1
ATOM 2489 C C . ALA A 1 319 ? 13.992 -8.727 -9.883 1 85.81 319 ALA A C 1
ATOM 2491 O O . ALA A 1 319 ? 14.242 -9.516 -10.797 1 85.81 319 ALA A O 1
ATOM 2492 N N . GLN A 1 320 ? 14.312 -8.969 -8.641 1 83.19 320 GLN A N 1
ATOM 2493 C CA . GLN A 1 320 ? 15.117 -10.133 -8.289 1 83.19 320 GLN A CA 1
ATOM 2494 C C . GLN A 1 320 ? 14.242 -11.258 -7.738 1 83.19 320 GLN A C 1
ATOM 2496 O O . GLN A 1 320 ? 14.734 -12.344 -7.434 1 83.19 320 GLN A O 1
ATOM 2501 N N . LEU A 1 321 ? 12.969 -11.031 -7.645 1 87.19 321 LEU A N 1
ATOM 2502 C CA . LEU A 1 321 ? 12.039 -12.016 -7.098 1 87.19 321 LEU A CA 1
ATOM 2503 C C . LEU A 1 321 ? 11.477 -12.906 -8.203 1 87.19 321 LEU A C 1
ATOM 2505 O O . LEU A 1 321 ? 11.578 -12.57 -9.383 1 87.19 321 LEU A O 1
ATOM 2509 N N . PRO A 1 322 ? 10.992 -14.102 -7.754 1 91.56 322 PRO A N 1
ATOM 2510 C CA . PRO A 1 322 ? 10.266 -14.914 -8.727 1 91.56 322 PRO A CA 1
ATOM 2511 C C . PRO A 1 322 ? 9.047 -14.195 -9.305 1 91.56 322 PRO A C 1
ATOM 2513 O O . PRO A 1 322 ? 8.156 -13.781 -8.555 1 91.56 322 PRO A O 1
ATOM 2516 N N . LEU A 1 323 ? 9.102 -14.039 -10.617 1 92.12 323 LEU A N 1
ATOM 2517 C CA . LEU A 1 323 ? 7.996 -13.391 -11.305 1 92.12 323 LEU A CA 1
ATOM 2518 C C . LEU A 1 323 ? 7.281 -14.367 -12.234 1 92.12 323 LEU A C 1
ATOM 2520 O O . LEU A 1 323 ? 7.926 -15.195 -12.883 1 92.12 323 LEU A O 1
ATOM 2524 N N . VAL A 1 324 ? 5.969 -14.219 -12.297 1 93.25 324 VAL A N 1
ATOM 2525 C CA . VAL A 1 324 ? 5.152 -15.07 -13.148 1 93.25 324 VAL A CA 1
ATOM 2526 C C . VAL A 1 324 ? 5.309 -14.648 -14.609 1 93.25 324 VAL A C 1
ATOM 2528 O O . VAL A 1 324 ? 5.16 -15.461 -15.516 1 93.25 324 VAL A O 1
ATOM 2531 N N . ASN A 1 325 ? 5.57 -13.375 -14.852 1 93.06 325 ASN A N 1
ATOM 2532 C CA . ASN A 1 325 ? 5.75 -12.805 -16.172 1 93.06 325 ASN A CA 1
ATOM 2533 C C . ASN A 1 325 ? 7.098 -12.102 -16.312 1 93.06 325 ASN A C 1
ATOM 2535 O O . ASN A 1 325 ? 7.164 -10.945 -16.734 1 93.06 325 ASN A O 1
ATOM 2539 N N . LEU A 1 326 ? 8.125 -12.891 -16.016 1 86.94 326 LEU A N 1
ATOM 2540 C CA . LEU A 1 326 ? 9.492 -12.398 -15.977 1 86.94 326 LEU A CA 1
ATOM 2541 C C . LEU A 1 326 ? 9.859 -11.695 -17.281 1 86.94 326 LEU A C 1
ATOM 2543 O O . LEU A 1 326 ? 10.586 -10.703 -17.266 1 86.94 326 LEU A O 1
ATOM 2547 N N . LEU A 1 327 ? 9.336 -12.078 -18.375 1 84.38 327 LEU A N 1
ATOM 2548 C CA . LEU A 1 327 ? 9.75 -11.594 -19.688 1 84.38 327 LEU A CA 1
ATOM 2549 C C . LEU A 1 327 ? 9.148 -10.227 -19.984 1 84.38 327 LEU A C 1
ATOM 2551 O O . LEU A 1 327 ? 9.453 -9.609 -21 1 84.38 327 LEU A O 1
ATOM 2555 N N . ILE A 1 328 ? 8.367 -9.703 -19.078 1 89.38 328 ILE A N 1
ATOM 2556 C CA . ILE A 1 328 ? 7.793 -8.367 -19.234 1 89.38 328 ILE A CA 1
ATOM 2557 C C . ILE A 1 328 ? 8.852 -7.312 -18.906 1 89.38 328 ILE A C 1
ATOM 2559 O O . ILE A 1 328 ? 8.734 -6.16 -19.328 1 89.38 328 ILE A O 1
ATOM 2563 N N . LEU A 1 329 ? 9.891 -7.629 -18.141 1 87.38 329 LEU A N 1
ATOM 2564 C CA . LEU A 1 329 ? 10.852 -6.688 -17.578 1 87.38 329 LEU A CA 1
ATOM 2565 C C . LEU A 1 329 ? 11.609 -5.957 -18.688 1 87.38 329 LEU A C 1
ATOM 2567 O O . LEU A 1 329 ? 11.75 -4.734 -18.641 1 87.38 329 LEU A O 1
ATOM 2571 N N . PRO A 1 330 ? 12.047 -6.664 -19.766 1 84.62 330 PRO A N 1
ATOM 2572 C CA . PRO A 1 330 ? 12.711 -5.934 -20.844 1 84.62 330 PRO A CA 1
ATOM 2573 C C . PRO A 1 330 ? 11.789 -4.918 -21.531 1 84.62 330 PRO A C 1
ATOM 2575 O O . PRO A 1 330 ? 12.242 -3.838 -21.922 1 84.62 330 PRO A O 1
ATOM 2578 N N . ASP A 1 331 ? 10.57 -5.258 -21.641 1 87.44 331 ASP A N 1
ATOM 2579 C CA . ASP A 1 331 ? 9.609 -4.344 -22.25 1 87.44 331 ASP A CA 1
ATOM 2580 C C . ASP A 1 331 ? 9.391 -3.115 -21.375 1 87.44 331 ASP A C 1
ATOM 2582 O O . ASP A 1 331 ? 9.219 -2.006 -21.891 1 87.44 331 ASP A O 1
ATOM 2586 N N . VAL A 1 332 ? 9.367 -3.375 -20.141 1 90.06 332 VAL A N 1
ATOM 2587 C CA . VAL A 1 332 ? 9.211 -2.27 -19.203 1 90.06 332 VAL A CA 1
ATOM 2588 C C . VAL A 1 332 ? 10.438 -1.36 -19.266 1 90.06 332 VAL A C 1
ATOM 2590 O O . VAL A 1 332 ? 10.312 -0.134 -19.234 1 90.06 332 VAL A O 1
ATOM 2593 N N . LEU A 1 333 ? 11.594 -1.909 -19.406 1 89.12 333 LEU A N 1
ATOM 2594 C CA . LEU A 1 333 ? 12.844 -1.16 -19.438 1 89.12 333 LEU A CA 1
ATOM 2595 C C . LEU A 1 333 ? 12.93 -0.303 -20.703 1 89.12 333 LEU A C 1
ATOM 2597 O O . LEU A 1 333 ? 13.641 0.706 -20.719 1 89.12 333 LEU A O 1
ATOM 2601 N N . LYS A 1 334 ? 12.188 -0.667 -21.719 1 92.06 334 LYS A N 1
ATOM 2602 C CA . LYS A 1 334 ? 12.219 0.076 -22.984 1 92.06 334 LYS A CA 1
ATOM 2603 C C . LYS A 1 334 ? 11.438 1.382 -22.859 1 92.06 334 LYS A C 1
ATOM 2605 O O . LYS A 1 334 ? 11.672 2.322 -23.625 1 92.06 334 LYS A O 1
ATOM 2610 N N . GLN A 1 335 ? 10.602 1.373 -21.922 1 93.81 335 GLN A N 1
ATOM 2611 C CA . GLN A 1 335 ? 9.828 2.594 -21.719 1 93.81 335 GLN A CA 1
ATOM 2612 C C . GLN A 1 335 ? 10.648 3.662 -21.016 1 93.81 335 GLN A C 1
ATOM 2614 O O . GLN A 1 335 ? 11.383 3.361 -20.062 1 93.81 335 GLN A O 1
ATOM 2619 N N . TYR A 1 336 ? 10.539 4.914 -21.344 1 93.88 336 TYR A N 1
ATOM 2620 C CA . TYR A 1 336 ? 11.359 5.996 -20.828 1 93.88 336 TYR A CA 1
ATOM 2621 C C . TYR A 1 336 ? 11.031 6.277 -19.375 1 93.88 336 TYR A C 1
ATOM 2623 O O . TYR A 1 336 ? 11.906 6.676 -18.594 1 93.88 336 TYR A O 1
ATOM 2631 N N . TRP A 1 337 ? 9.773 6.078 -19.062 1 92.56 337 TRP A N 1
ATOM 2632 C CA . TRP A 1 337 ? 9.406 6.383 -17.688 1 92.56 337 TRP A CA 1
ATOM 2633 C C . TRP A 1 337 ? 10.117 5.449 -16.703 1 92.56 337 TRP A C 1
ATOM 2635 O O . TRP A 1 337 ? 10.258 5.77 -15.523 1 92.56 337 TRP A O 1
ATOM 2645 N N . SER A 1 338 ? 10.531 4.25 -17.172 1 93.44 338 SER A N 1
ATOM 2646 C CA . SER A 1 338 ? 11.211 3.283 -16.328 1 93.44 338 SER A CA 1
ATOM 2647 C C . SER A 1 338 ? 12.539 3.834 -15.812 1 93.44 338 SER A C 1
ATOM 2649 O O . SER A 1 338 ? 13.078 3.338 -14.82 1 93.44 338 SER A O 1
ATOM 2651 N N . MET A 1 339 ? 13.031 4.91 -16.438 1 95.25 339 MET A N 1
ATOM 2652 C CA . MET A 1 339 ? 14.289 5.523 -16.016 1 95.25 339 MET A CA 1
ATOM 2653 C C . MET A 1 339 ? 14.156 6.156 -14.633 1 95.25 339 MET A C 1
ATOM 2655 O O . MET A 1 339 ? 15.141 6.281 -13.906 1 95.25 339 MET A O 1
ATOM 2659 N N . ILE A 1 340 ? 12.977 6.484 -14.266 1 95.62 340 ILE A N 1
ATOM 2660 C CA . ILE A 1 340 ? 12.734 7.027 -12.938 1 95.62 340 ILE A CA 1
ATOM 2661 C C . ILE A 1 340 ? 13.031 5.961 -11.883 1 95.62 340 ILE A C 1
ATOM 2663 O O . ILE A 1 340 ? 13.5 6.277 -10.789 1 95.62 340 ILE A O 1
ATOM 2667 N N . LEU A 1 341 ? 12.883 4.762 -12.289 1 93.31 341 LEU A N 1
ATOM 2668 C CA . LEU A 1 341 ? 13.109 3.65 -11.375 1 93.31 341 LEU A CA 1
ATOM 2669 C C . LEU A 1 341 ? 14.562 3.191 -11.43 1 93.31 341 LEU A C 1
ATOM 2671 O O . LEU A 1 341 ? 15.203 3.018 -10.391 1 93.31 341 LEU A O 1
ATOM 2675 N N . VAL A 1 342 ? 15.016 3.068 -12.594 1 91.31 342 VAL A N 1
ATOM 2676 C CA . VAL A 1 342 ? 16.359 2.521 -12.781 1 91.31 342 VAL A CA 1
ATOM 2677 C C . VAL A 1 342 ? 17.391 3.535 -12.32 1 91.31 342 VAL A C 1
ATOM 2679 O O . VAL A 1 342 ? 18.422 3.16 -11.758 1 91.31 342 VAL A O 1
ATOM 2682 N N . ASN A 1 343 ? 17.141 4.805 -12.539 1 94.75 343 ASN A N 1
ATOM 2683 C CA . ASN A 1 343 ? 18.062 5.863 -12.148 1 94.75 343 ASN A CA 1
ATOM 2684 C C . ASN A 1 343 ? 17.641 6.512 -10.828 1 94.75 343 ASN A C 1
ATOM 2686 O O . ASN A 1 343 ? 17.875 7.703 -10.617 1 94.75 343 ASN A O 1
ATOM 2690 N N . ALA A 1 344 ? 17.016 5.746 -9.992 1 94.62 344 ALA A N 1
ATOM 2691 C CA . ALA A 1 344 ? 16.594 6.254 -8.695 1 94.62 344 ALA A CA 1
ATOM 2692 C C . ALA A 1 344 ? 17.797 6.586 -7.812 1 94.62 344 ALA A C 1
ATOM 2694 O O . ALA A 1 344 ? 17.656 7.266 -6.793 1 94.62 344 ALA A O 1
ATOM 2695 N N . THR A 1 345 ? 18.984 6.184 -8.18 1 93.88 345 THR A N 1
ATOM 2696 C CA . THR A 1 345 ? 20.203 6.457 -7.426 1 93.88 345 THR A CA 1
ATOM 2697 C C . THR A 1 345 ? 20.484 7.953 -7.367 1 93.88 345 THR A C 1
ATOM 2699 O O . THR A 1 345 ? 21.188 8.43 -6.477 1 93.88 345 THR A O 1
ATOM 2702 N N . LEU A 1 346 ? 19.875 8.68 -8.289 1 97.31 346 LEU A N 1
ATOM 2703 C CA . LEU A 1 346 ? 20.047 10.133 -8.32 1 97.31 346 LEU A CA 1
ATOM 2704 C C . LEU A 1 346 ? 19.391 10.781 -7.102 1 97.31 346 LEU A C 1
ATOM 2706 O O . LEU A 1 346 ? 19.719 11.922 -6.758 1 97.31 346 LEU A O 1
ATOM 2710 N N . SER A 1 347 ? 18.453 10.062 -6.484 1 97.25 347 SER A N 1
ATOM 2711 C CA . SER A 1 347 ? 17.844 10.57 -5.266 1 97.25 347 SER A CA 1
ATOM 2712 C C . SER A 1 347 ? 18.859 10.695 -4.137 1 97.25 347 SER A C 1
ATOM 2714 O O . SER A 1 347 ? 18.781 11.609 -3.314 1 97.25 347 SER A O 1
ATOM 2716 N N . VAL A 1 348 ? 19.859 9.859 -4.098 1 96.94 348 VAL A N 1
ATOM 2717 C CA . VAL A 1 348 ? 20.891 9.859 -3.072 1 96.94 348 VAL A CA 1
ATOM 2718 C C . VAL A 1 348 ? 21.781 11.086 -3.25 1 96.94 348 VAL A C 1
ATOM 2720 O O . VAL A 1 348 ? 22.266 11.656 -2.27 1 96.94 348 VAL A O 1
ATOM 2723 N N . ASP A 1 349 ? 21.953 11.492 -4.473 1 97.81 349 ASP A N 1
ATOM 2724 C CA . ASP A 1 349 ? 22.766 12.664 -4.762 1 97.81 349 ASP A CA 1
ATOM 2725 C C . ASP A 1 349 ? 22.141 13.93 -4.191 1 97.81 349 ASP A C 1
ATOM 2727 O O . ASP A 1 349 ? 22.844 14.875 -3.826 1 97.81 349 ASP A O 1
ATOM 2731 N N . VAL A 1 350 ? 20.875 13.938 -4.125 1 98.19 350 VAL A N 1
ATOM 2732 C CA . VAL A 1 350 ? 20.203 15.07 -3.502 1 98.19 350 VAL A CA 1
ATOM 2733 C C . VAL A 1 350 ? 20.594 15.156 -2.027 1 98.19 350 VAL A C 1
ATOM 2735 O O . VAL A 1 350 ? 20.844 16.25 -1.508 1 98.19 350 VAL A O 1
ATOM 2738 N N . PHE A 1 351 ? 20.688 14.047 -1.404 1 97.88 351 PHE A N 1
ATOM 2739 C CA . PHE A 1 351 ? 21.062 14.016 0.005 1 97.88 351 PHE A CA 1
ATOM 2740 C C . PHE A 1 351 ? 22.516 14.445 0.19 1 97.88 351 PHE A C 1
ATOM 2742 O O . PHE A 1 351 ? 22.844 15.156 1.14 1 97.88 351 PHE A O 1
ATOM 2749 N N . PHE A 1 352 ? 23.375 13.977 -0.698 1 98.31 352 PHE A N 1
ATOM 2750 C CA . PHE A 1 352 ? 24.766 14.406 -0.638 1 98.31 352 PHE A CA 1
ATOM 2751 C C . PHE A 1 352 ? 24.875 15.922 -0.799 1 98.31 352 PHE A C 1
ATOM 2753 O O . PHE A 1 352 ? 25.609 16.578 -0.067 1 98.31 352 PHE A O 1
ATOM 2760 N N . LEU A 1 353 ? 24.141 16.391 -1.744 1 98.5 353 LEU A N 1
ATOM 2761 C CA . LEU A 1 353 ? 24.156 17.828 -2.018 1 98.5 353 LEU A CA 1
ATOM 2762 C C . LEU A 1 353 ? 23.656 18.609 -0.811 1 98.5 353 LEU A C 1
ATOM 2764 O O . LEU A 1 353 ? 24.281 19.594 -0.406 1 98.5 353 LEU A O 1
ATOM 2768 N N . ILE A 1 354 ? 22.547 18.172 -0.213 1 97.81 354 ILE A N 1
ATOM 2769 C CA . ILE A 1 354 ? 21.969 18.844 0.947 1 97.81 354 ILE A CA 1
ATOM 2770 C C . ILE A 1 354 ? 22.938 18.734 2.131 1 97.81 354 ILE A C 1
ATOM 2772 O O . ILE A 1 354 ? 23.094 19.688 2.898 1 97.81 354 ILE A O 1
ATOM 2776 N N . GLY A 1 355 ? 23.562 17.578 2.279 1 97.31 355 GLY A N 1
ATOM 2777 C CA . GLY A 1 355 ? 24.562 17.406 3.328 1 97.31 355 GLY A CA 1
ATOM 2778 C C . GLY A 1 355 ? 25.719 18.391 3.232 1 97.31 355 GLY A C 1
ATOM 2779 O O . GLY A 1 355 ? 26.078 19.016 4.227 1 97.31 355 GLY A O 1
ATOM 2780 N N . GLY A 1 356 ? 26.234 18.547 2.033 1 98.06 356 GLY A N 1
ATOM 2781 C CA . GLY A 1 356 ? 27.281 19.531 1.818 1 98.06 356 GLY A CA 1
ATOM 2782 C C . GLY A 1 356 ? 26.828 20.953 2.043 1 98.06 356 GLY A C 1
ATOM 2783 O O . GLY A 1 356 ? 27.531 21.766 2.656 1 98.06 356 GLY A O 1
ATOM 2784 N N . LEU A 1 357 ? 25.672 21.234 1.568 1 97.94 357 LEU A N 1
ATOM 2785 C CA . LEU A 1 357 ? 25.094 22.562 1.691 1 97.94 357 LEU A CA 1
ATOM 2786 C C . LEU A 1 357 ? 24.938 22.953 3.156 1 97.94 357 LEU A C 1
ATOM 2788 O O . LEU A 1 357 ? 25.359 24.031 3.568 1 97.94 357 LEU A O 1
ATOM 2792 N N . LEU A 1 358 ? 24.328 22.078 3.93 1 95.56 358 LEU A N 1
ATOM 2793 C CA . LEU A 1 358 ? 24.062 22.359 5.336 1 95.56 358 LEU A CA 1
ATOM 2794 C C . LEU A 1 358 ? 25.359 22.453 6.125 1 95.56 358 LEU A C 1
ATOM 2796 O O . LEU A 1 358 ? 25.5 23.281 7.027 1 95.56 358 LEU A O 1
ATOM 2800 N N . ASN A 1 359 ? 26.25 21.578 5.77 1 96.12 359 ASN A N 1
ATOM 2801 C CA . ASN A 1 359 ? 27.562 21.609 6.418 1 96.12 359 ASN A CA 1
ATOM 2802 C C . ASN A 1 359 ? 28.25 22.969 6.211 1 96.12 359 ASN A C 1
ATOM 2804 O O . ASN A 1 359 ? 28.734 23.562 7.168 1 96.12 359 ASN A O 1
ATOM 2808 N N . ALA A 1 360 ? 28.25 23.453 5.023 1 96.88 360 ALA A N 1
ATOM 2809 C CA . ALA A 1 360 ? 28.875 24.734 4.695 1 96.88 360 ALA A CA 1
ATOM 2810 C C . ALA A 1 360 ? 28.109 25.891 5.312 1 96.88 360 ALA A C 1
ATOM 2812 O O . ALA A 1 360 ? 28.703 26.828 5.848 1 96.88 360 ALA A O 1
ATOM 2813 N N . TYR A 1 361 ? 26.844 25.828 5.25 1 94.44 361 TYR A N 1
ATOM 2814 C CA . TYR A 1 361 ? 26 26.906 5.762 1 94.44 361 TYR A CA 1
ATOM 2815 C C . TYR A 1 361 ? 26.203 27.094 7.262 1 94.44 361 TYR A C 1
ATOM 2817 O O . TYR A 1 361 ? 26.359 28.219 7.742 1 94.44 361 TYR A O 1
ATOM 2825 N N . VAL A 1 362 ? 26.234 26.031 7.98 1 91 362 VAL A N 1
ATOM 2826 C CA . VAL A 1 362 ? 26.422 26.062 9.43 1 91 362 VAL A CA 1
ATOM 2827 C C . VAL A 1 362 ? 27.844 26.5 9.758 1 91 362 VAL A C 1
ATOM 2829 O O . VAL A 1 362 ? 28.062 27.297 10.672 1 91 362 VAL A O 1
ATOM 2832 N N . TYR A 1 363 ? 28.75 25.984 9.023 1 93.44 363 TYR A N 1
ATOM 2833 C CA . TYR A 1 363 ? 30.156 26.297 9.242 1 93.44 363 TYR A CA 1
ATOM 2834 C C . TYR A 1 363 ? 30.406 27.797 9.07 1 93.44 363 TYR A C 1
ATOM 2836 O O . TYR A 1 363 ? 31.141 28.406 9.859 1 93.44 363 TYR A O 1
ATOM 2844 N N . MET A 1 364 ? 29.797 28.422 8.125 1 92.94 364 MET A N 1
ATOM 2845 C CA . MET A 1 364 ? 30.016 29.828 7.82 1 92.94 364 MET A CA 1
ATOM 2846 C C . MET A 1 364 ? 29.344 30.719 8.859 1 92.94 364 MET A C 1
ATOM 2848 O O . MET A 1 364 ? 29.734 31.875 9.031 1 92.94 364 MET A O 1
ATOM 2852 N N . LYS A 1 365 ? 28.406 30.188 9.484 1 88.56 365 LYS A N 1
ATOM 2853 C CA . LYS A 1 365 ? 27.688 30.953 10.477 1 88.56 365 LYS A CA 1
ATOM 2854 C C . LYS A 1 365 ? 28.375 30.906 11.836 1 88.56 365 LYS A C 1
ATOM 2856 O O . LYS A 1 365 ? 28.094 31.719 12.719 1 88.56 365 LYS A O 1
ATOM 2861 N N . LEU A 1 366 ? 29.328 30.031 11.93 1 88.56 366 LEU A N 1
ATOM 2862 C CA . LEU A 1 366 ? 30.078 29.922 13.172 1 88.56 366 LEU A CA 1
ATOM 2863 C C . LEU A 1 366 ? 31 31.125 13.352 1 88.56 366 LEU A C 1
ATOM 2865 O O . LEU A 1 366 ? 31.531 31.656 12.367 1 88.56 366 LEU A O 1
ATOM 2869 N N . PRO A 1 367 ? 31.203 31.484 14.656 1 87.19 367 PRO A N 1
ATOM 2870 C CA . PRO A 1 367 ? 32.156 32.594 14.898 1 87.19 367 PRO A CA 1
ATOM 2871 C C . PRO A 1 367 ? 33.594 32.219 14.484 1 87.19 367 PRO A C 1
ATOM 2873 O O . PRO A 1 367 ? 33.969 31.062 14.484 1 87.19 367 PRO A O 1
ATOM 2876 N N . ALA A 1 368 ? 34.344 33.219 14.133 1 84.19 368 ALA A N 1
ATOM 2877 C CA . ALA A 1 368 ? 35.719 33.062 13.625 1 84.19 368 ALA A CA 1
ATOM 2878 C C . ALA A 1 368 ? 36.562 32.25 14.586 1 84.19 368 ALA A C 1
ATOM 2880 O O . ALA A 1 368 ? 37.438 31.469 14.164 1 84.19 368 ALA A O 1
ATOM 2881 N N . ARG A 1 369 ? 36.312 32.344 15.867 1 82 369 ARG A N 1
ATOM 2882 C CA . ARG A 1 369 ? 37.094 31.656 16.891 1 82 369 ARG A CA 1
ATOM 2883 C C . ARG A 1 369 ? 36.844 30.156 16.859 1 82 369 ARG A C 1
ATOM 2885 O O . ARG A 1 369 ? 37.625 29.375 17.375 1 82 369 ARG A O 1
ATOM 2892 N N . SER A 1 370 ? 35.844 29.812 16.172 1 84.06 370 SER A N 1
ATOM 2893 C CA . SER A 1 370 ? 35.438 28.422 16.156 1 84.06 370 SER A CA 1
ATOM 2894 C C . SER A 1 370 ? 36.062 27.656 15 1 84.06 370 SER A C 1
ATOM 2896 O O . SER A 1 370 ? 35.906 26.422 14.914 1 84.06 370 SER A O 1
ATOM 2898 N N . HIS A 1 371 ? 36.781 28.328 14.156 1 86.94 371 HIS A N 1
ATOM 2899 C CA . HIS A 1 371 ? 37.375 27.672 12.992 1 86.94 371 HIS A CA 1
ATOM 2900 C C . HIS A 1 371 ? 38.781 27.156 13.312 1 86.94 371 HIS A C 1
ATOM 2902 O O . HIS A 1 371 ? 39.75 27.656 12.773 1 86.94 371 HIS A O 1
ATOM 2908 N N . ASN A 1 372 ? 38.875 26.156 14.242 1 87.88 372 ASN A N 1
ATOM 2909 C CA . ASN A 1 372 ? 40.125 25.516 14.641 1 87.88 372 ASN A CA 1
ATOM 2910 C C . ASN A 1 372 ? 40.031 24 14.648 1 87.88 372 ASN A C 1
ATOM 2912 O O . ASN A 1 372 ? 38.938 23.453 14.414 1 87.88 372 ASN A O 1
ATOM 2916 N N . PHE A 1 373 ? 41.125 23.375 14.812 1 90.25 373 PHE A N 1
ATOM 2917 C CA . PHE A 1 373 ? 41.25 21.922 14.742 1 90.25 373 PHE A CA 1
ATOM 2918 C C . PHE A 1 373 ? 40.438 21.266 15.852 1 90.25 373 PHE A C 1
ATOM 2920 O O . PHE A 1 373 ? 39.781 20.25 15.633 1 90.25 373 PHE A O 1
ATOM 2927 N N . LYS A 1 374 ? 40.469 21.781 17 1 90 374 LYS A N 1
ATOM 2928 C CA . LYS A 1 374 ? 39.719 21.219 18.141 1 90 374 LYS A CA 1
ATOM 2929 C C . LYS A 1 374 ? 38.219 21.203 17.891 1 90 374 LYS A C 1
ATOM 2931 O O . LYS A 1 374 ? 37.562 20.219 18.172 1 90 374 LYS A O 1
ATOM 2936 N N . MET A 1 375 ? 37.781 22.297 17.391 1 88.94 375 MET A N 1
ATOM 2937 C CA . MET A 1 375 ? 36.344 22.422 17.125 1 88.94 375 MET A CA 1
ATOM 2938 C C . MET A 1 375 ? 35.906 21.5 15.992 1 88.94 375 MET A C 1
ATOM 2940 O O . MET A 1 375 ? 34.781 21.016 15.953 1 88.94 375 MET A O 1
ATOM 2944 N N . THR A 1 376 ? 36.812 21.297 15.078 1 92.19 376 THR A N 1
ATOM 2945 C CA . THR A 1 376 ? 36.531 20.359 14 1 92.19 376 THR A CA 1
ATOM 2946 C C . THR A 1 376 ? 36.344 18.953 14.539 1 92.19 376 THR A C 1
ATOM 2948 O O . THR A 1 376 ? 35.438 18.234 14.125 1 92.19 376 THR A O 1
ATOM 2951 N N . ILE A 1 377 ? 37.188 18.531 15.453 1 93.44 377 ILE A N 1
ATOM 2952 C CA . ILE A 1 377 ? 37.094 17.203 16.062 1 93.44 377 ILE A CA 1
ATOM 2953 C C . ILE A 1 377 ? 35.781 17.094 16.844 1 93.44 377 ILE A C 1
ATOM 2955 O O . ILE A 1 377 ? 35.125 16.047 16.812 1 93.44 377 ILE A O 1
ATOM 2959 N N . VAL A 1 378 ? 35.438 18.125 17.5 1 90.69 378 VAL A N 1
ATOM 2960 C CA . VAL A 1 378 ? 34.188 18.141 18.234 1 90.69 378 VAL A CA 1
ATOM 2961 C C . VAL A 1 378 ? 33.031 17.984 17.266 1 90.69 378 VAL A C 1
ATOM 2963 O O . VAL A 1 378 ? 32.031 17.312 17.578 1 90.69 378 VAL A O 1
ATOM 2966 N N . GLY A 1 379 ? 33.188 18.641 16.141 1 91.06 379 GLY A N 1
ATOM 2967 C CA . GLY A 1 379 ? 32.188 18.484 15.109 1 91.06 379 GLY A CA 1
ATOM 2968 C C . GLY A 1 379 ? 32.031 17.047 14.625 1 91.06 379 GLY A C 1
ATOM 2969 O O . GLY A 1 379 ? 30.906 16.578 14.391 1 91.06 379 GLY A O 1
ATOM 2970 N N . TYR A 1 380 ? 33.156 16.375 14.5 1 94.69 380 TYR A N 1
ATOM 2971 C CA . TYR A 1 380 ? 33.156 14.969 14.094 1 94.69 380 TYR A CA 1
ATOM 2972 C C . TYR A 1 380 ? 32.438 14.109 15.133 1 94.69 380 TYR A C 1
ATOM 2974 O O . TYR A 1 380 ? 31.625 13.25 14.773 1 94.69 380 TYR A O 1
ATOM 2982 N N . ILE A 1 381 ? 32.625 14.367 16.359 1 93.62 381 ILE A N 1
ATOM 2983 C CA . ILE A 1 381 ? 32.062 13.594 17.453 1 93.62 381 ILE A CA 1
ATOM 2984 C C . ILE A 1 381 ? 30.547 13.875 17.531 1 93.62 381 ILE A C 1
ATOM 2986 O O . ILE A 1 381 ? 29.75 12.961 17.734 1 93.62 381 ILE A O 1
ATOM 2990 N N . HIS A 1 382 ? 30.219 15.117 17.328 1 91.5 382 HIS A N 1
ATOM 2991 C CA . HIS A 1 382 ? 28.812 15.516 17.344 1 91.5 382 HIS A CA 1
ATOM 2992 C C . HIS A 1 382 ? 28.031 14.758 16.281 1 91.5 382 HIS A C 1
ATOM 2994 O O . HIS A 1 382 ? 26.969 14.195 16.578 1 91.5 382 HIS A O 1
ATOM 3000 N N . ARG A 1 383 ? 28.5 14.734 15.148 1 93.25 383 ARG A N 1
ATOM 3001 C CA . ARG A 1 383 ? 27.797 14.07 14.055 1 93.25 383 ARG A CA 1
ATOM 3002 C C . ARG A 1 383 ? 27.719 12.562 14.281 1 93.25 383 ARG A C 1
ATOM 3004 O O . ARG A 1 383 ? 26.688 11.938 14.039 1 93.25 383 ARG A O 1
ATOM 3011 N N . TYR A 1 384 ? 28.828 11.969 14.75 1 95.56 384 TYR A N 1
ATOM 3012 C CA . TYR A 1 384 ? 28.875 10.539 15.023 1 95.56 384 TYR A CA 1
ATOM 3013 C C . TYR A 1 384 ? 27.828 10.156 16.062 1 95.56 384 TYR A C 1
ATOM 3015 O O . TYR A 1 384 ? 27.094 9.172 15.898 1 95.56 384 TYR A O 1
ATOM 3023 N N . LEU A 1 385 ? 27.703 10.945 17.109 1 94.25 385 LEU A N 1
ATOM 3024 C CA . LEU A 1 385 ? 26.797 10.648 18.203 1 94.25 385 LEU A CA 1
ATOM 3025 C C . LEU A 1 385 ? 25.359 10.922 17.797 1 94.25 385 LEU A C 1
ATOM 3027 O O . LEU A 1 385 ? 24.438 10.297 18.328 1 94.25 385 LEU A O 1
ATOM 3031 N N . ARG A 1 386 ? 25.188 11.758 16.859 1 92.25 386 ARG A N 1
ATOM 3032 C CA . ARG A 1 386 ? 23.859 12.109 16.406 1 92.25 386 ARG A CA 1
ATOM 3033 C C . ARG A 1 386 ? 23.281 11.016 15.516 1 92.25 386 ARG A C 1
ATOM 3035 O O . ARG A 1 386 ? 22.094 10.672 15.625 1 92.25 386 ARG A O 1
ATOM 3042 N N . LEU A 1 387 ? 24.047 10.352 14.727 1 95 387 LEU A N 1
ATOM 3043 C CA . LEU A 1 387 ? 23.562 9.445 13.695 1 95 387 LEU A CA 1
ATOM 3044 C C . LEU A 1 387 ? 23.672 7.992 14.156 1 95 387 LEU A C 1
ATOM 3046 O O . LEU A 1 387 ? 22.828 7.168 13.828 1 95 387 LEU A O 1
ATOM 3050 N N . THR A 1 388 ? 24.594 7.637 14.977 1 97.38 388 THR A N 1
ATOM 3051 C CA . THR A 1 388 ? 25.031 6.258 15.195 1 97.38 388 THR A CA 1
ATOM 3052 C C . THR A 1 388 ? 24.047 5.512 16.078 1 97.38 388 THR A C 1
ATOM 3054 O O . THR A 1 388 ? 23.781 4.328 15.859 1 97.38 388 THR A O 1
ATOM 3057 N N . PRO A 1 389 ? 23.453 6.129 17.109 1 96.81 389 PRO A N 1
ATOM 3058 C CA . PRO A 1 389 ? 22.562 5.352 17.984 1 96.81 389 PRO A CA 1
ATOM 3059 C C . PRO A 1 389 ? 21.406 4.711 17.234 1 96.81 389 PRO A C 1
ATOM 3061 O O . PRO A 1 389 ? 21.141 3.516 17.391 1 96.81 389 PRO A O 1
ATOM 3064 N N . ALA A 1 390 ? 20.688 5.457 16.438 1 97.5 390 ALA A N 1
ATOM 3065 C CA . ALA A 1 390 ? 19.578 4.898 15.656 1 97.5 390 ALA A CA 1
ATOM 3066 C C . ALA A 1 390 ? 20.094 3.857 14.664 1 97.5 390 ALA A C 1
ATOM 3068 O O . ALA A 1 390 ? 19.453 2.822 14.461 1 97.5 390 ALA A O 1
ATOM 3069 N N . TYR A 1 391 ? 21.25 4.141 14.039 1 98 391 TYR A N 1
ATOM 3070 C CA . TYR A 1 391 ? 21.875 3.223 13.094 1 98 391 TYR A CA 1
ATOM 3071 C C . TYR A 1 391 ? 22.281 1.925 13.781 1 98 391 TYR A C 1
ATOM 3073 O O . TYR A 1 391 ? 22.016 0.834 13.266 1 98 391 TYR A O 1
ATOM 3081 N N . ALA A 1 392 ? 22.844 2.053 14.961 1 97.88 392 ALA A N 1
ATOM 3082 C CA . ALA A 1 392 ? 23.266 0.894 15.742 1 97.88 392 ALA A CA 1
ATOM 3083 C C . ALA A 1 392 ? 22.078 0.022 16.141 1 97.88 392 ALA A C 1
ATOM 3085 O O . ALA A 1 392 ? 22.172 -1.208 16.094 1 97.88 392 ALA A O 1
ATOM 3086 N N . LEU A 1 393 ? 21.031 0.625 16.531 1 97.44 393 LEU A N 1
ATOM 3087 C CA . LEU A 1 393 ? 19.844 -0.146 16.891 1 97.44 393 LEU A CA 1
ATOM 3088 C C . LEU A 1 393 ? 19.312 -0.912 15.688 1 97.44 393 LEU A C 1
ATOM 3090 O O . LEU A 1 393 ? 18.891 -2.068 15.812 1 97.44 393 LEU A O 1
ATOM 3094 N N . MET A 1 394 ? 19.266 -0.277 14.539 1 97.75 394 MET A N 1
ATOM 3095 C CA . MET A 1 394 ? 18.734 -0.939 13.344 1 97.75 394 MET A CA 1
ATOM 3096 C C . MET A 1 394 ? 19.656 -2.078 12.906 1 97.75 394 MET A C 1
ATOM 3098 O O . MET A 1 394 ? 19.188 -3.092 12.391 1 97.75 394 MET A O 1
ATOM 3102 N N . ILE A 1 395 ? 21 -1.883 13.078 1 98.06 395 ILE A N 1
ATOM 3103 C CA . ILE A 1 395 ? 21.938 -2.973 12.836 1 98.06 395 ILE A CA 1
ATOM 3104 C C . ILE A 1 395 ? 21.625 -4.141 13.766 1 98.06 395 ILE A C 1
ATOM 3106 O O . ILE A 1 395 ? 21.562 -5.293 13.328 1 98.06 395 ILE A O 1
ATOM 3110 N N . ALA A 1 396 ? 21.375 -3.852 15.039 1 97.69 396 ALA A N 1
ATOM 3111 C CA . ALA A 1 396 ? 21.062 -4.887 16.031 1 97.69 396 ALA A CA 1
ATOM 3112 C C . ALA A 1 396 ? 19.766 -5.602 15.68 1 97.69 396 ALA A C 1
ATOM 3114 O O . ALA A 1 396 ? 19.688 -6.832 15.766 1 97.69 396 ALA A O 1
ATOM 3115 N N . VAL A 1 397 ? 18.766 -4.863 15.297 1 97.44 397 VAL A N 1
ATOM 3116 C CA . VAL A 1 397 ? 17.453 -5.43 14.953 1 97.44 397 VAL A CA 1
ATOM 3117 C C . VAL A 1 397 ? 17.609 -6.328 13.727 1 97.44 397 VAL A C 1
ATOM 3119 O O . VAL A 1 397 ? 17.062 -7.438 13.695 1 97.44 397 VAL A O 1
ATOM 3122 N N . THR A 1 398 ? 18.375 -5.871 12.734 1 97.81 398 THR A N 1
ATOM 3123 C CA . THR A 1 398 ? 18.562 -6.641 11.516 1 97.81 398 THR A CA 1
ATOM 3124 C C . THR A 1 398 ? 19.391 -7.891 11.781 1 97.81 398 THR A C 1
ATOM 3126 O O . THR A 1 398 ? 19.156 -8.938 11.18 1 97.81 398 THR A O 1
ATOM 3129 N N . ALA A 1 399 ? 20.25 -7.848 12.711 1 97.25 399 ALA A N 1
ATOM 3130 C CA . ALA A 1 399 ? 21.156 -8.953 13.031 1 97.25 399 ALA A CA 1
ATOM 3131 C C . ALA A 1 399 ? 20.453 -9.992 13.906 1 97.25 399 ALA A C 1
ATOM 3133 O O . ALA A 1 399 ? 20.906 -11.133 14 1 97.25 399 ALA A O 1
ATOM 3134 N N . THR A 1 400 ? 19.328 -9.609 14.555 1 95.56 400 THR A N 1
ATOM 3135 C CA . THR A 1 400 ? 18.812 -10.523 15.578 1 95.56 400 THR A CA 1
ATOM 3136 C C . THR A 1 400 ? 17.344 -10.82 15.344 1 95.56 400 THR A C 1
ATOM 3138 O O . THR A 1 400 ? 17 -11.711 14.555 1 95.56 400 THR A O 1
ATOM 3141 N N . TRP A 1 401 ? 16.422 -9.945 15.742 1 91.25 401 TRP A N 1
ATOM 3142 C CA . TRP A 1 401 ? 15.055 -10.43 15.898 1 91.25 401 TRP A CA 1
ATOM 3143 C C . TRP A 1 401 ? 14.266 -10.242 14.609 1 91.25 401 TRP A C 1
ATOM 3145 O O . TRP A 1 401 ? 13.211 -10.859 14.43 1 91.25 401 TRP A O 1
ATOM 3155 N N . LEU A 1 402 ? 14.703 -9.508 13.648 1 95 402 LEU A N 1
ATOM 3156 C CA . LEU A 1 402 ? 13.984 -9.383 12.383 1 95 402 LEU A CA 1
ATOM 3157 C C . LEU A 1 402 ? 13.766 -10.758 11.75 1 95 402 LEU A C 1
ATOM 3159 O O . LEU A 1 402 ? 12.695 -11.023 11.195 1 95 402 LEU A O 1
ATOM 3163 N N . TYR A 1 403 ? 14.727 -11.617 11.82 1 94.44 403 TYR A N 1
ATOM 3164 C CA . TYR A 1 403 ? 14.688 -12.953 11.227 1 94.44 403 TYR A CA 1
ATOM 3165 C C . TYR A 1 403 ? 13.594 -13.797 11.867 1 94.44 403 TYR A C 1
ATOM 3167 O O . TYR A 1 403 ? 13.023 -14.688 11.219 1 94.44 403 TYR A O 1
ATOM 3175 N N . HIS A 1 404 ? 13.227 -13.555 13.109 1 94.06 404 HIS A N 1
ATOM 3176 C CA . HIS A 1 404 ? 12.289 -14.391 13.852 1 94.06 404 HIS A CA 1
ATOM 3177 C C . HIS A 1 404 ? 10.859 -13.914 13.664 1 94.06 404 HIS A C 1
ATOM 3179 O O . HIS A 1 404 ? 9.922 -14.523 14.188 1 94.06 404 HIS A O 1
ATOM 3185 N N . LEU A 1 405 ? 10.664 -12.914 12.883 1 93.31 405 LEU A N 1
ATOM 3186 C CA . LEU A 1 405 ? 9.336 -12.328 12.734 1 93.31 405 LEU A CA 1
ATOM 3187 C C . LEU A 1 405 ? 8.547 -13.055 11.648 1 93.31 405 LEU A C 1
ATOM 3189 O O . LEU A 1 405 ? 7.332 -12.859 11.531 1 93.31 405 LEU A O 1
ATOM 3193 N N . GLY A 1 406 ? 9.234 -13.891 10.891 1 92.75 406 GLY A N 1
ATOM 3194 C CA . GLY A 1 406 ? 8.516 -14.547 9.805 1 92.75 406 GLY A CA 1
ATOM 3195 C C . GLY A 1 406 ? 9.227 -15.773 9.273 1 92.75 406 GLY A C 1
ATOM 3196 O O . GLY A 1 406 ? 10.156 -16.281 9.898 1 92.75 406 GLY A O 1
ATOM 3197 N N . ASP A 1 407 ? 8.648 -16.312 8.258 1 93.5 407 ASP A N 1
ATOM 3198 C CA . ASP A 1 407 ? 9.188 -17.453 7.527 1 93.5 407 ASP A CA 1
ATOM 3199 C C . ASP A 1 407 ? 8.609 -17.531 6.117 1 93.5 407 ASP A C 1
ATOM 3201 O O . ASP A 1 407 ? 7.723 -16.75 5.762 1 93.5 407 ASP A O 1
ATOM 3205 N N . GLY A 1 408 ? 9.156 -18.406 5.328 1 94.12 408 GLY A N 1
ATOM 3206 C CA . GLY A 1 408 ? 8.766 -18.578 3.939 1 94.12 408 GLY A CA 1
ATOM 3207 C C . GLY A 1 408 ? 9.852 -19.203 3.084 1 94.12 408 GLY A C 1
ATOM 3208 O O . GLY A 1 408 ? 10.984 -19.375 3.535 1 94.12 408 GLY A O 1
ATOM 3209 N N . PRO A 1 409 ? 9.438 -19.547 1.9 1 94.69 409 PRO A N 1
ATOM 3210 C CA . PRO A 1 409 ? 10.414 -20.203 1.025 1 94.69 409 PRO A CA 1
ATOM 3211 C C . PRO A 1 409 ? 11.602 -19.297 0.688 1 94.69 409 PRO A C 1
ATOM 3213 O O . PRO A 1 409 ? 12.719 -19.781 0.516 1 94.69 409 PRO A O 1
ATOM 3216 N N . MET A 1 410 ? 11.367 -18 0.606 1 94.12 410 MET A N 1
ATOM 3217 C CA . MET A 1 410 ? 12.422 -17.062 0.227 1 94.12 410 MET A CA 1
ATOM 3218 C C . MET A 1 410 ? 12.977 -16.344 1.452 1 94.12 410 MET A C 1
ATOM 3220 O O . MET A 1 410 ? 13.82 -15.453 1.325 1 94.12 410 MET A O 1
ATOM 3224 N N . TRP A 1 411 ? 12.57 -16.703 2.646 1 94.94 411 TRP A N 1
ATOM 3225 C CA . TRP A 1 411 ? 12.891 -15.977 3.873 1 94.94 411 TRP A CA 1
ATOM 3226 C C . TRP A 1 411 ? 14.391 -15.984 4.133 1 94.94 411 TRP A C 1
ATOM 3228 O O . TRP A 1 411 ? 14.992 -14.945 4.395 1 94.94 411 TRP A O 1
ATOM 3238 N N . ASP A 1 412 ? 14.984 -17.141 3.994 1 93.5 412 ASP A N 1
ATOM 3239 C CA . ASP A 1 412 ? 16.406 -17.297 4.289 1 93.5 412 ASP A CA 1
ATOM 3240 C C . ASP A 1 412 ? 17.266 -16.609 3.217 1 93.5 412 ASP A C 1
ATOM 3242 O O . ASP A 1 412 ? 18.359 -16.125 3.506 1 93.5 412 ASP A O 1
ATOM 3246 N N . ARG A 1 413 ? 16.75 -16.594 2.02 1 91.19 413 ARG A N 1
ATOM 3247 C CA . ARG A 1 413 ? 17.5 -15.977 0.927 1 91.19 413 ARG A CA 1
ATOM 3248 C C . ARG A 1 413 ? 17.531 -14.461 1.081 1 91.19 413 ARG A C 1
ATOM 3250 O O . ARG A 1 413 ? 18.484 -13.805 0.656 1 91.19 413 ARG A O 1
ATOM 3257 N N . LEU A 1 414 ? 16.516 -13.914 1.71 1 94.12 414 LEU A N 1
ATOM 3258 C CA . LEU A 1 414 ? 16.438 -12.461 1.802 1 94.12 414 LEU A CA 1
ATOM 3259 C C . LEU A 1 414 ? 16.734 -11.984 3.219 1 94.12 414 LEU A C 1
ATOM 3261 O O . LEU A 1 414 ? 17.812 -11.445 3.484 1 94.12 414 LEU A O 1
ATOM 3265 N N . VAL A 1 415 ? 15.844 -12.32 4.199 1 95.75 415 VAL A N 1
ATOM 3266 C CA . VAL A 1 415 ? 16 -11.852 5.57 1 95.75 415 VAL A CA 1
ATOM 3267 C C . VAL A 1 415 ? 17.156 -12.586 6.242 1 95.75 415 VAL A C 1
ATOM 3269 O O . VAL A 1 415 ? 17.922 -11.992 7.016 1 95.75 415 VAL A O 1
ATOM 3272 N N . GLY A 1 416 ? 17.25 -13.914 5.922 1 94.69 416 GLY A N 1
ATOM 3273 C CA . GLY A 1 416 ? 18.375 -14.672 6.461 1 94.69 416 GLY A CA 1
ATOM 3274 C C . GLY A 1 416 ? 19.719 -14.141 6.016 1 94.69 416 GLY A C 1
ATOM 3275 O O . GLY A 1 416 ? 20.656 -14.062 6.812 1 94.69 416 GLY A O 1
ATOM 3276 N N . SER A 1 417 ? 19.828 -13.828 4.773 1 93.38 417 SER A N 1
ATOM 3277 C CA . SER A 1 417 ? 21.062 -13.266 4.25 1 93.38 417 SER A CA 1
ATOM 3278 C C . SER A 1 417 ? 21.391 -11.922 4.898 1 93.38 417 SER A C 1
ATOM 3280 O O . SER A 1 417 ? 22.547 -11.648 5.238 1 93.38 417 SER A O 1
ATOM 3282 N N . ALA A 1 418 ? 20.438 -11.078 5.062 1 95.69 418 ALA A N 1
ATOM 3283 C CA . ALA A 1 418 ? 20.625 -9.781 5.715 1 95.69 418 ALA A CA 1
ATOM 3284 C C . ALA A 1 418 ? 21.078 -9.961 7.16 1 95.69 418 ALA A C 1
ATOM 3286 O O . ALA A 1 418 ? 21.938 -9.219 7.641 1 95.69 418 ALA A O 1
ATOM 3287 N N . GLN A 1 419 ? 20.453 -10.891 7.852 1 96.12 419 GLN A N 1
ATOM 3288 C CA . GLN A 1 419 ? 20.844 -11.18 9.227 1 96.12 419 GLN A CA 1
ATOM 3289 C C . GLN A 1 419 ? 22.312 -11.609 9.312 1 96.12 419 GLN A C 1
ATOM 3291 O O . GLN A 1 419 ? 23.062 -11.094 10.133 1 96.12 419 GLN A O 1
ATOM 3296 N N . LYS A 1 420 ? 22.719 -12.531 8.453 1 95.44 420 LYS A N 1
ATOM 3297 C CA . LYS A 1 420 ? 24.094 -13.047 8.461 1 95.44 420 LYS A CA 1
ATOM 3298 C C . LYS A 1 420 ? 25.094 -11.938 8.156 1 95.44 420 LYS A C 1
ATOM 3300 O O . LYS A 1 420 ? 26.156 -11.867 8.789 1 95.44 420 LYS A O 1
ATOM 3305 N N . ASP A 1 421 ? 24.766 -11.125 7.184 1 96.12 421 ASP A N 1
ATOM 3306 C CA . ASP A 1 421 ? 25.625 -10.008 6.832 1 96.12 421 ASP A CA 1
ATOM 3307 C C . ASP A 1 421 ? 25.844 -9.078 8.023 1 96.12 421 ASP A C 1
ATOM 3309 O O . ASP A 1 421 ? 26.953 -8.641 8.297 1 96.12 421 ASP A O 1
ATOM 3313 N N . CYS A 1 422 ? 24.797 -8.781 8.734 1 97.06 422 CYS A N 1
ATOM 3314 C CA . CYS A 1 422 ? 24.891 -7.852 9.859 1 97.06 422 CYS A CA 1
ATOM 3315 C C . CYS A 1 422 ? 25.562 -8.508 11.055 1 97.06 422 CYS A C 1
ATOM 3317 O O . CYS A 1 422 ? 26.219 -7.832 11.852 1 97.06 422 CYS A O 1
ATOM 3319 N N . GLN A 1 423 ? 25.422 -9.812 11.211 1 96.06 423 GLN A N 1
ATOM 3320 C CA . GLN A 1 423 ? 26.109 -10.516 12.289 1 96.06 423 GLN A CA 1
ATOM 3321 C C . GLN A 1 423 ? 27.625 -10.547 12.055 1 96.06 423 GLN A C 1
ATOM 3323 O O . GLN A 1 423 ? 28.406 -10.391 12.992 1 96.06 423 GLN A O 1
ATOM 3328 N N . LYS A 1 424 ? 27.969 -10.641 10.836 1 94.56 424 LYS A N 1
ATOM 3329 C CA . LYS A 1 424 ? 29.375 -10.766 10.484 1 94.56 424 LYS A CA 1
ATOM 3330 C C . LYS A 1 424 ? 30.047 -9.391 10.398 1 94.56 424 LYS A C 1
ATOM 3332 O O . LYS A 1 424 ? 31.203 -9.234 10.766 1 94.56 424 LYS A O 1
ATOM 3337 N N . GLU A 1 425 ? 29.297 -8.406 9.82 1 95.5 425 GLU A N 1
ATOM 3338 C CA . GLU A 1 425 ? 29.953 -7.152 9.445 1 95.5 425 GLU A CA 1
ATOM 3339 C C . GLU A 1 425 ? 29.297 -5.961 10.133 1 95.5 425 GLU A C 1
ATOM 3341 O O . GLU A 1 425 ? 29.109 -4.906 9.523 1 95.5 425 GLU A O 1
ATOM 3346 N N . TRP A 1 426 ? 28.828 -6.062 11.359 1 95.44 426 TRP A N 1
ATOM 3347 C CA . TRP A 1 426 ? 28.203 -4.949 12.07 1 95.44 426 TRP A CA 1
ATOM 3348 C C . TRP A 1 426 ? 29.234 -3.885 12.422 1 95.44 426 TRP A C 1
ATOM 3350 O O . TRP A 1 426 ? 28.938 -2.689 12.422 1 95.44 426 TRP A O 1
ATOM 3360 N N . LEU A 1 427 ? 30.516 -4.207 12.656 1 95.69 427 LEU A N 1
ATOM 3361 C CA . LEU A 1 427 ? 31.531 -3.291 13.148 1 95.69 427 LEU A CA 1
ATOM 3362 C C . LEU A 1 427 ? 31.953 -2.314 12.055 1 95.69 427 LEU A C 1
ATOM 3364 O O . LEU A 1 427 ? 32.031 -1.105 12.289 1 95.69 427 LEU A O 1
ATOM 3368 N N . PRO A 1 428 ? 32.25 -2.812 10.828 1 96.19 428 PRO A N 1
ATOM 3369 C CA . PRO A 1 428 ? 32.562 -1.85 9.766 1 96.19 428 PRO A CA 1
ATOM 3370 C C . PRO A 1 428 ? 31.422 -0.855 9.539 1 96.19 428 PRO A C 1
ATOM 3372 O O . PRO A 1 428 ? 31.656 0.292 9.164 1 96.19 428 PRO A O 1
ATOM 3375 N N . GLY A 1 429 ? 30.25 -1.305 9.781 1 95.69 429 GLY A N 1
ATOM 3376 C CA . GLY A 1 429 ? 29.109 -0.395 9.688 1 95.69 429 GLY A CA 1
ATOM 3377 C C . GLY A 1 429 ? 29.156 0.723 10.711 1 95.69 429 GLY A C 1
ATOM 3378 O O . GLY A 1 429 ? 29.016 1.896 10.367 1 95.69 429 GLY A O 1
ATOM 3379 N N . LEU A 1 430 ? 29.469 0.393 11.938 1 96.81 430 LEU A N 1
ATOM 3380 C CA . LEU A 1 430 ? 29.516 1.37 13.023 1 96.81 430 LEU A CA 1
ATOM 3381 C C . LEU A 1 430 ? 30.719 2.293 12.859 1 96.81 430 LEU A C 1
ATOM 3383 O O . LEU A 1 430 ? 30.703 3.424 13.352 1 96.81 430 LEU A O 1
ATOM 3387 N N . LEU A 1 431 ? 31.719 1.826 12.117 1 96.81 431 LEU A N 1
ATOM 3388 C CA . LEU A 1 431 ? 32.906 2.635 11.875 1 96.81 431 LEU A CA 1
ATOM 3389 C C . LEU A 1 431 ? 32.781 3.428 10.578 1 96.81 431 LEU A C 1
ATOM 3391 O O . LEU A 1 431 ? 33.656 4.23 10.242 1 96.81 431 LEU A O 1
ATOM 3395 N N . TYR A 1 432 ? 31.719 3.25 9.875 1 97.38 432 TYR A N 1
ATOM 3396 C CA . TYR A 1 432 ? 31.406 3.965 8.641 1 97.38 432 TYR A CA 1
ATOM 3397 C C . TYR A 1 432 ? 32.5 3.734 7.59 1 97.38 432 TYR A C 1
ATOM 3399 O O . TYR A 1 432 ? 32.969 4.684 6.965 1 97.38 432 TYR A O 1
ATOM 3407 N N . VAL A 1 433 ? 32.906 2.439 7.383 1 96.94 433 VAL A N 1
ATOM 3408 C CA . VAL A 1 433 ? 33.906 2.088 6.371 1 96.94 433 VAL A CA 1
ATOM 3409 C C . VAL A 1 433 ? 33.406 0.895 5.555 1 96.94 433 VAL A C 1
ATOM 3411 O O . VAL A 1 433 ? 34.188 0.287 4.805 1 96.94 433 VAL A O 1
ATOM 3414 N N . ASN A 1 434 ? 32.156 0.541 5.668 1 95.44 434 ASN A N 1
ATOM 3415 C CA . ASN A 1 434 ? 31.594 -0.664 5.062 1 95.44 434 ASN A CA 1
ATOM 3416 C C . ASN A 1 434 ? 31.516 -0.543 3.543 1 95.44 434 ASN A C 1
ATOM 3418 O O . ASN A 1 434 ? 31.328 -1.543 2.844 1 95.44 434 ASN A O 1
ATOM 3422 N N . ASN A 1 435 ? 31.672 0.672 2.939 1 95.5 435 ASN A N 1
ATOM 3423 C CA . ASN A 1 435 ? 31.641 0.826 1.489 1 95.5 435 ASN A CA 1
ATOM 3424 C C . ASN A 1 435 ? 32.969 0.484 0.859 1 95.5 435 ASN A C 1
ATOM 3426 O O . ASN A 1 435 ? 33.094 0.368 -0.363 1 95.5 435 ASN A O 1
ATOM 3430 N N . TYR A 1 436 ? 34.031 0.317 1.698 1 95.19 436 TYR A N 1
ATOM 3431 C CA . TYR A 1 436 ? 35.344 -0.068 1.211 1 95.19 436 TYR A CA 1
ATOM 3432 C C . TYR A 1 436 ? 35.75 -1.424 1.77 1 95.19 436 TYR A C 1
ATOM 3434 O O . TYR A 1 436 ? 36.625 -2.1 1.203 1 95.19 436 TYR A O 1
ATOM 3442 N N . TYR A 1 437 ? 35.156 -1.776 2.855 1 92.56 437 TYR A N 1
ATOM 3443 C CA . TYR A 1 437 ? 35.531 -2.998 3.547 1 92.56 437 TYR A CA 1
ATOM 3444 C C . TYR A 1 437 ? 34.469 -4.074 3.402 1 92.56 437 TYR A C 1
ATOM 3446 O O . TYR A 1 437 ? 33.375 -3.924 3.91 1 92.56 437 TYR A O 1
ATOM 3454 N N . HIS A 1 438 ? 34.844 -5.27 2.812 1 88.06 438 HIS A N 1
ATOM 3455 C CA . HIS A 1 438 ? 33.969 -6.398 2.607 1 88.06 438 HIS A CA 1
ATOM 3456 C C . HIS A 1 438 ? 32.656 -5.949 1.978 1 88.06 438 HIS A C 1
ATOM 3458 O O . HIS A 1 438 ? 31.562 -6.238 2.502 1 88.06 438 HIS A O 1
ATOM 3464 N N . THR A 1 439 ? 32.719 -5.477 0.872 1 88.81 439 THR A N 1
ATOM 3465 C CA . THR A 1 439 ? 31.594 -4.809 0.202 1 88.81 439 THR A CA 1
ATOM 3466 C C . THR A 1 439 ? 30.594 -5.828 -0.34 1 88.81 439 THR A C 1
ATOM 3468 O O . THR A 1 439 ? 29.469 -5.473 -0.708 1 88.81 439 THR A O 1
ATOM 3471 N N . LYS A 1 440 ? 30.938 -7.047 -0.323 1 86.38 440 LYS A N 1
ATOM 3472 C CA . LYS A 1 440 ? 30.047 -8.086 -0.857 1 86.38 440 LYS A CA 1
ATOM 3473 C C . LYS A 1 440 ? 29.016 -8.508 0.176 1 86.38 440 LYS A C 1
ATOM 3475 O O . LYS A 1 440 ? 27.953 -9.008 -0.18 1 86.38 440 LYS A O 1
ATOM 3480 N N . SER A 1 441 ? 29.359 -8.32 1.46 1 89.38 441 SER A N 1
ATOM 3481 C CA . SER A 1 441 ? 28.453 -8.781 2.508 1 89.38 441 SER A CA 1
ATOM 3482 C C . SER A 1 441 ? 28.328 -7.754 3.627 1 89.38 441 SER A C 1
ATOM 3484 O O . SER A 1 441 ? 28.359 -8.109 4.809 1 89.38 441 SER A O 1
ATOM 3486 N N . TYR A 1 442 ? 28.25 -6.543 3.203 1 89.25 442 TYR A N 1
ATOM 3487 C CA . TYR A 1 442 ? 28.156 -5.539 4.258 1 89.25 442 TYR A CA 1
ATOM 3488 C C . TYR A 1 442 ? 26.734 -5.465 4.805 1 89.25 442 TYR A C 1
ATOM 3490 O O . TYR A 1 442 ? 25.781 -5.898 4.148 1 89.25 442 TYR A O 1
ATOM 3498 N N . CYS A 1 443 ? 26.656 -4.941 6.027 1 93.94 443 CYS A N 1
ATOM 3499 C CA . CYS A 1 443 ? 25.391 -4.914 6.766 1 93.94 443 CYS A CA 1
ATOM 3500 C C . CYS A 1 443 ? 24.469 -3.818 6.238 1 93.94 443 CYS A C 1
ATOM 3502 O O . CYS A 1 443 ? 24.891 -2.666 6.105 1 93.94 443 CYS A O 1
ATOM 3504 N N . MET A 1 444 ? 23.234 -4.207 6 1 95.25 444 MET A N 1
ATOM 3505 C CA . MET A 1 444 ? 22.203 -3.279 5.523 1 95.25 444 MET A CA 1
ATOM 3506 C C . MET A 1 444 ? 22.594 -2.682 4.176 1 95.25 444 MET A C 1
ATOM 3508 O O . MET A 1 444 ? 23.422 -1.772 4.113 1 95.25 444 MET A O 1
ATOM 3512 N N . MET A 1 445 ? 22.031 -3.059 3.178 1 91.81 445 MET A N 1
ATOM 3513 C CA . MET A 1 445 ? 22.391 -2.754 1.795 1 91.81 445 MET A CA 1
ATOM 3514 C C . MET A 1 445 ? 22.453 -1.246 1.571 1 91.81 445 MET A C 1
ATOM 3516 O O . MET A 1 445 ? 23.297 -0.766 0.807 1 91.81 445 MET A O 1
ATOM 3520 N N . GLN A 1 446 ? 21.625 -0.415 2.236 1 94.88 446 GLN A N 1
ATOM 3521 C CA . GLN A 1 446 ? 21.562 1.022 1.994 1 94.88 446 GLN A CA 1
ATOM 3522 C C . GLN A 1 446 ? 22.609 1.771 2.824 1 94.88 446 GLN A C 1
ATOM 3524 O O . GLN A 1 446 ? 22.844 2.959 2.604 1 94.88 446 GLN A O 1
ATOM 3529 N N . SER A 1 447 ? 23.312 1.104 3.709 1 96.75 447 SER A N 1
ATOM 3530 C CA . SER A 1 447 ? 24.156 1.755 4.707 1 96.75 447 SER A CA 1
ATOM 3531 C C . SER A 1 447 ? 25.438 2.311 4.078 1 96.75 447 SER A C 1
ATOM 3533 O O . SER A 1 447 ? 26.141 3.104 4.695 1 96.75 447 SER A O 1
ATOM 3535 N N . TRP A 1 448 ? 25.781 1.923 2.828 1 96.25 448 TRP A N 1
ATOM 3536 C CA . TRP A 1 448 ? 26.953 2.477 2.16 1 96.25 448 TRP A CA 1
ATOM 3537 C C . TRP A 1 448 ? 26.891 3.998 2.104 1 96.25 448 TRP A C 1
ATOM 3539 O O . TRP A 1 448 ? 27.906 4.676 2.174 1 96.25 448 TRP A O 1
ATOM 3549 N N . TYR A 1 449 ? 25.703 4.539 1.879 1 97 449 TYR A N 1
ATOM 3550 C CA . TYR A 1 449 ? 25.5 5.98 1.798 1 97 449 TYR A CA 1
ATOM 3551 C C . TYR A 1 449 ? 25.969 6.668 3.08 1 97 449 TYR A C 1
ATOM 3553 O O . TYR A 1 449 ? 26.578 7.73 3.033 1 97 449 TYR A O 1
ATOM 3561 N N . LEU A 1 450 ? 25.609 6.078 4.254 1 97.25 450 LEU A N 1
ATOM 3562 C CA . LEU A 1 450 ? 26 6.66 5.535 1 97.25 450 LEU A CA 1
ATOM 3563 C C . LEU A 1 450 ? 27.516 6.707 5.672 1 97.25 450 LEU A C 1
ATOM 3565 O O . LEU A 1 450 ? 28.078 7.676 6.203 1 97.25 450 LEU A O 1
ATOM 3569 N N . ALA A 1 451 ? 28.141 5.645 5.199 1 97.69 451 ALA A N 1
ATOM 3570 C CA . ALA A 1 451 ? 29.609 5.625 5.219 1 97.69 451 ALA A CA 1
ATOM 3571 C C . ALA A 1 451 ? 30.188 6.719 4.328 1 97.69 451 ALA A C 1
ATOM 3573 O O . ALA A 1 451 ? 31.062 7.477 4.754 1 97.69 451 ALA A O 1
ATOM 3574 N N . ALA A 1 452 ? 29.703 6.848 3.172 1 97.75 452 ALA A N 1
ATOM 3575 C CA . ALA A 1 452 ? 30.172 7.855 2.229 1 97.75 452 ALA A CA 1
ATOM 3576 C C . ALA A 1 452 ? 29.906 9.266 2.752 1 97.75 452 ALA A C 1
ATOM 3578 O O . ALA A 1 452 ? 30.766 10.141 2.654 1 97.75 452 ALA A O 1
ATOM 3579 N N . ASP A 1 453 ? 28.734 9.461 3.268 1 97.44 453 ASP A N 1
ATOM 3580 C CA . ASP A 1 453 ? 28.359 10.766 3.801 1 97.44 453 ASP A CA 1
ATOM 3581 C C . ASP A 1 453 ? 29.25 11.164 4.969 1 97.44 453 ASP A C 1
ATOM 3583 O O . ASP A 1 453 ? 29.703 12.312 5.047 1 97.44 453 ASP A O 1
ATOM 3587 N N . MET A 1 454 ? 29.5 10.25 5.883 1 97.5 454 MET A N 1
ATOM 3588 C CA . MET A 1 454 ? 30.375 10.5 7.027 1 97.5 454 MET A CA 1
ATOM 3589 C C . MET A 1 454 ? 31.797 10.789 6.578 1 97.5 454 MET A C 1
ATOM 3591 O O . MET A 1 454 ? 32.438 11.688 7.105 1 97.5 454 MET A O 1
ATOM 3595 N N . GLN A 1 455 ? 32.25 10.078 5.633 1 97.75 455 GLN A N 1
ATOM 3596 C CA . GLN A 1 455 ? 33.625 10.273 5.109 1 97.75 455 GLN A CA 1
ATOM 3597 C C . GLN A 1 455 ? 33.75 11.648 4.457 1 97.75 455 GLN A C 1
ATOM 3599 O O . GLN A 1 455 ? 34.75 12.336 4.68 1 97.75 455 GLN A O 1
ATOM 3604 N N . MET A 1 456 ? 32.812 12.023 3.705 1 97.88 456 MET A N 1
ATOM 3605 C CA . MET A 1 456 ? 32.875 13.336 3.074 1 97.88 456 MET A CA 1
ATOM 3606 C C . MET A 1 456 ? 32.75 14.445 4.117 1 97.88 456 MET A C 1
ATOM 3608 O O . MET A 1 456 ? 33.375 15.5 3.979 1 97.88 456 MET A O 1
ATOM 3612 N N . PHE A 1 457 ? 31.984 14.195 5.121 1 97.38 457 PHE A N 1
ATOM 3613 C CA . PHE A 1 457 ? 31.906 15.148 6.219 1 97.38 457 PHE A CA 1
ATOM 3614 C C . PHE A 1 457 ? 33.25 15.305 6.902 1 97.38 457 PHE A C 1
ATOM 3616 O O . PHE A 1 457 ? 33.688 16.422 7.188 1 97.38 457 PHE A O 1
ATOM 3623 N N . PHE A 1 458 ? 33.906 14.195 7.074 1 96.69 458 PHE A N 1
ATOM 3624 C CA . PHE A 1 458 ? 35.219 14.211 7.723 1 96.69 458 PHE A CA 1
ATOM 3625 C C . PHE A 1 458 ? 36.25 14.922 6.852 1 96.69 458 PHE A C 1
ATOM 3627 O O . PHE A 1 458 ? 37.156 15.57 7.367 1 96.69 458 PHE A O 1
ATOM 3634 N N . LEU A 1 459 ? 36.062 14.898 5.605 1 96.31 459 LEU A N 1
ATOM 3635 C CA . LEU A 1 459 ? 37.031 15.484 4.676 1 96.31 459 LEU A CA 1
ATOM 3636 C C . LEU A 1 459 ? 36.625 16.906 4.316 1 96.31 459 LEU A C 1
ATOM 3638 O O . LEU A 1 459 ? 37.406 17.641 3.713 1 96.31 459 LEU A O 1
ATOM 3642 N N . SER A 1 460 ? 35.562 17.359 4.75 1 96.44 460 SER A N 1
ATOM 3643 C CA . SER A 1 460 ? 34.969 18.625 4.297 1 96.44 460 SER A CA 1
ATOM 3644 C C . SER A 1 460 ? 35.812 19.812 4.719 1 96.44 460 SER A C 1
ATOM 3646 O O . SER A 1 460 ? 35.812 20.859 4.051 1 96.44 460 SER A O 1
ATOM 3648 N N . PRO A 1 461 ? 36.594 19.75 5.906 1 95.19 461 PRO A N 1
ATOM 3649 C CA . PRO A 1 461 ? 37.406 20.906 6.281 1 95.19 461 PRO A CA 1
ATOM 3650 C C . PRO A 1 461 ? 38.469 21.25 5.234 1 95.19 461 PRO A C 1
ATOM 3652 O O . PRO A 1 461 ? 38.938 22.391 5.172 1 95.19 461 PRO A O 1
ATOM 3655 N N . ILE A 1 462 ? 38.781 20.328 4.395 1 95.06 462 ILE A N 1
ATOM 3656 C CA . ILE A 1 462 ? 39.75 20.562 3.328 1 95.06 462 ILE A CA 1
ATOM 3657 C C . ILE A 1 462 ? 39.219 21.656 2.391 1 95.06 462 ILE A C 1
ATOM 3659 O O . ILE A 1 462 ? 40 22.438 1.853 1 95.06 462 ILE A O 1
ATOM 3663 N N . LEU A 1 463 ? 37.969 21.75 2.244 1 97.25 463 LEU A N 1
ATOM 3664 C CA . LEU A 1 463 ? 37.344 22.734 1.362 1 97.25 463 LEU A CA 1
ATOM 3665 C C . LEU A 1 463 ? 36.719 23.859 2.168 1 97.25 463 LEU A C 1
ATOM 3667 O O . LEU A 1 463 ? 36.781 25.031 1.763 1 97.25 463 LEU A O 1
ATOM 3671 N N . LEU A 1 464 ? 36.188 23.625 3.307 1 96.94 464 LEU A N 1
ATOM 3672 C CA . LEU A 1 464 ? 35.438 24.609 4.105 1 96.94 464 LEU A CA 1
ATOM 3673 C C . LEU A 1 464 ? 36.375 25.672 4.656 1 96.94 464 LEU A C 1
ATOM 3675 O O . LEU A 1 464 ? 36.094 26.859 4.59 1 96.94 464 LEU A O 1
ATOM 3679 N N . TYR A 1 465 ? 37.5 25.203 5.188 1 95.44 465 TYR A N 1
ATOM 3680 C CA . TYR A 1 465 ? 38.406 26.141 5.816 1 95.44 465 TYR A CA 1
ATOM 3681 C C . TYR A 1 465 ? 38.969 27.125 4.793 1 95.44 465 TYR A C 1
ATOM 3683 O O . TYR A 1 465 ? 38.938 28.344 5.008 1 95.44 465 TYR A O 1
ATOM 3691 N N . PRO A 1 466 ? 39.469 26.609 3.656 1 96.25 466 PRO A N 1
ATOM 3692 C CA . PRO A 1 466 ? 39.969 27.562 2.646 1 96.25 466 PRO A CA 1
ATOM 3693 C C . PRO A 1 466 ? 38.844 28.469 2.127 1 96.25 466 PRO A C 1
ATOM 3695 O O . PRO A 1 466 ? 39.125 29.625 1.792 1 96.25 466 PRO A O 1
ATOM 3698 N N . LEU A 1 467 ? 37.656 28.062 1.969 1 96 467 LEU A N 1
ATOM 3699 C CA . LEU A 1 467 ? 36.562 28.891 1.513 1 96 467 LEU A CA 1
ATOM 3700 C C . LEU A 1 467 ? 36.281 30.031 2.486 1 96 467 LEU A C 1
ATOM 3702 O O . LEU A 1 467 ? 35.938 31.141 2.07 1 96 467 LEU A O 1
ATOM 3706 N N . TRP A 1 468 ? 36.406 29.703 3.766 1 93.88 468 TRP A N 1
ATOM 3707 C CA . TRP A 1 468 ? 36.188 30.703 4.809 1 93.88 468 TRP A CA 1
ATOM 3708 C C . TRP A 1 468 ? 37.312 31.719 4.859 1 93.88 468 TRP A C 1
ATOM 3710 O O . TRP A 1 468 ? 37.094 32.938 4.91 1 93.88 468 TRP A O 1
ATOM 3720 N N . ARG A 1 469 ? 38.594 31.25 4.766 1 93.62 469 ARG A N 1
ATOM 3721 C CA . ARG A 1 469 ? 39.75 32.094 4.969 1 93.62 469 ARG A CA 1
ATOM 3722 C C . ARG A 1 469 ? 40.188 32.781 3.668 1 93.62 469 ARG A C 1
ATOM 3724 O O . ARG A 1 469 ? 40.562 33.969 3.67 1 93.62 469 ARG A O 1
ATOM 3731 N N . TRP A 1 470 ? 40.219 31.953 2.59 1 96.12 470 TRP A N 1
ATOM 3732 C CA . TRP A 1 470 ? 40.625 32.438 1.277 1 96.12 470 TRP A CA 1
ATOM 3733 C C . TRP A 1 470 ? 39.625 32.031 0.204 1 96.12 470 TRP A C 1
ATOM 3735 O O . TRP A 1 470 ? 39.844 31.062 -0.524 1 96.12 470 TRP A O 1
ATOM 3745 N N . PRO A 1 471 ? 38.594 32.781 -0.041 1 94 471 PRO A N 1
ATOM 3746 C CA . PRO A 1 471 ? 37.5 32.375 -0.923 1 94 471 PRO A CA 1
ATOM 3747 C C . PRO A 1 471 ? 37.969 32.031 -2.33 1 94 471 PRO A C 1
ATOM 3749 O O . PRO A 1 471 ? 37.469 31.078 -2.932 1 94 471 PRO A O 1
ATOM 3752 N N . ARG A 1 472 ? 38.938 32.75 -2.912 1 95.88 472 ARG A N 1
ATOM 3753 C CA . ARG A 1 472 ? 39.438 32.438 -4.254 1 95.88 472 ARG A CA 1
ATOM 3754 C C . ARG A 1 472 ? 40.125 31.078 -4.301 1 95.88 472 ARG A C 1
ATOM 3756 O O . ARG A 1 472 ? 39.906 30.312 -5.25 1 95.88 472 ARG A O 1
ATOM 3763 N N . LEU A 1 473 ? 40.938 30.812 -3.322 1 96 473 LEU A N 1
ATOM 3764 C CA . LEU A 1 473 ? 41.562 29.5 -3.221 1 96 473 LEU A CA 1
ATOM 3765 C C . LEU A 1 473 ? 40.531 28.406 -2.988 1 96 473 LEU A C 1
ATOM 3767 O O . LEU A 1 473 ? 40.625 27.297 -3.531 1 96 473 LEU A O 1
ATOM 3771 N N . GLY A 1 474 ? 39.594 28.75 -2.16 1 96.81 474 GLY A N 1
ATOM 3772 C CA . GLY A 1 474 ? 38.5 27.812 -1.896 1 96.81 474 GLY A CA 1
ATOM 3773 C C . GLY A 1 474 ? 37.75 27.391 -3.145 1 96.81 474 GLY A C 1
ATOM 3774 O O . GLY A 1 474 ? 37.5 26.203 -3.359 1 96.81 474 GLY A O 1
ATOM 3775 N N . PHE A 1 475 ? 37.438 28.297 -3.957 1 96.81 475 PHE A N 1
ATOM 3776 C CA . PHE A 1 475 ? 36.719 28.016 -5.195 1 96.81 475 PHE A CA 1
ATOM 3777 C C . PHE A 1 475 ? 37.594 27.219 -6.156 1 96.81 475 PHE A C 1
ATOM 3779 O O . PHE A 1 475 ? 37.094 26.359 -6.895 1 96.81 475 PHE A O 1
ATOM 3786 N N . SER A 1 476 ? 38.906 27.531 -6.152 1 97.44 476 SER A N 1
ATOM 3787 C CA . SER A 1 476 ? 39.812 26.781 -6.992 1 97.44 476 SER A CA 1
ATOM 3788 C C . SER A 1 476 ? 39.938 25.328 -6.543 1 97.44 476 SER A C 1
ATOM 3790 O O . SER A 1 476 ? 39.938 24.422 -7.371 1 97.44 476 SER A O 1
ATOM 3792 N N . ILE A 1 477 ? 40 25.141 -5.273 1 97.44 477 ILE A N 1
ATOM 3793 C CA . ILE A 1 477 ? 40.031 23.781 -4.73 1 97.44 477 ILE A CA 1
ATOM 3794 C C . ILE A 1 477 ? 38.719 23.062 -5.035 1 97.44 477 ILE A C 1
ATOM 3796 O O . ILE A 1 477 ? 38.719 21.891 -5.395 1 97.44 477 ILE A O 1
ATOM 3800 N N . GLY A 1 478 ? 37.625 23.781 -4.855 1 97.44 478 GLY A N 1
ATOM 3801 C CA . GLY A 1 478 ? 36.344 23.219 -5.199 1 97.44 478 GLY A CA 1
ATOM 3802 C C . GLY A 1 478 ? 36.25 22.797 -6.652 1 97.44 478 GLY A C 1
ATOM 3803 O O . GLY A 1 478 ? 35.75 21.703 -6.945 1 97.44 478 GLY A O 1
ATOM 3804 N N . GLY A 1 479 ? 36.656 23.641 -7.539 1 97.31 479 GLY A N 1
ATOM 3805 C CA . GLY A 1 479 ? 36.688 23.297 -8.953 1 97.31 479 GLY A CA 1
ATOM 3806 C C . GLY A 1 479 ? 37.531 22.078 -9.25 1 97.31 479 GLY A C 1
ATOM 3807 O O . GLY A 1 479 ? 37.156 21.234 -10.062 1 97.31 479 GLY A O 1
ATOM 3808 N N . PHE A 1 480 ? 38.656 22.016 -8.625 1 97.44 480 PHE A N 1
ATOM 3809 C CA . PHE A 1 480 ? 39.562 20.875 -8.789 1 97.44 480 PHE A CA 1
ATOM 3810 C C . PHE A 1 480 ? 38.906 19.594 -8.281 1 97.44 480 PHE A C 1
ATOM 3812 O O . PHE A 1 480 ? 38.969 18.547 -8.945 1 97.44 480 PHE A O 1
ATOM 3819 N N . LEU A 1 481 ? 38.312 19.656 -7.121 1 97.69 481 LEU A N 1
ATOM 3820 C CA . LEU A 1 481 ? 37.656 18.5 -6.547 1 97.69 481 LEU A CA 1
ATOM 3821 C C . LEU A 1 481 ? 36.469 18.047 -7.418 1 97.69 481 LEU A C 1
ATOM 3823 O O . LEU A 1 481 ? 36.219 16.844 -7.543 1 97.69 481 LEU A O 1
ATOM 3827 N N . ILE A 1 482 ? 35.719 18.984 -7.996 1 97.81 482 ILE A N 1
ATOM 3828 C CA . ILE A 1 482 ? 34.625 18.641 -8.906 1 97.81 482 ILE A CA 1
ATOM 3829 C C . ILE A 1 482 ? 35.188 17.922 -10.133 1 97.81 482 ILE A C 1
ATOM 3831 O O . ILE A 1 482 ? 34.656 16.875 -10.531 1 97.81 482 ILE A O 1
ATOM 3835 N N . ALA A 1 483 ? 36.25 18.469 -10.68 1 97.75 483 ALA A N 1
ATOM 3836 C CA . ALA A 1 483 ? 36.875 17.844 -11.844 1 97.75 483 ALA A CA 1
ATOM 3837 C C . ALA A 1 483 ? 37.344 16.438 -11.508 1 97.75 483 ALA A C 1
ATOM 3839 O O . ALA A 1 483 ? 37.188 15.516 -12.297 1 97.75 483 ALA A O 1
ATOM 3840 N N . LEU A 1 484 ? 37.938 16.297 -10.383 1 97.12 484 LEU A N 1
ATOM 3841 C CA . LEU A 1 484 ? 38.438 14.984 -9.938 1 97.12 484 LEU A CA 1
ATOM 3842 C C . LEU A 1 484 ? 37.281 14.023 -9.727 1 97.12 484 LEU A C 1
ATOM 3844 O O . LEU A 1 484 ? 37.375 12.836 -10.055 1 97.12 484 LEU A O 1
ATOM 3848 N N . SER A 1 485 ? 36.219 14.484 -9.141 1 96.62 485 SER A N 1
ATOM 3849 C CA . SER A 1 485 ? 35.062 13.656 -8.844 1 96.62 485 SER A CA 1
ATOM 3850 C C . SER A 1 485 ? 34.344 13.203 -10.117 1 96.62 485 SER A C 1
ATOM 3852 O O . SER A 1 485 ? 33.656 12.195 -10.117 1 96.62 485 SER A O 1
ATOM 3854 N N . VAL A 1 486 ? 34.469 13.938 -11.188 1 97.5 486 VAL A N 1
ATOM 3855 C CA . VAL A 1 486 ? 33.906 13.555 -12.484 1 97.5 486 VAL A CA 1
ATOM 3856 C C . VAL A 1 486 ? 34.875 12.609 -13.195 1 97.5 486 VAL A C 1
ATOM 3858 O O . VAL A 1 486 ? 34.438 11.617 -13.797 1 97.5 486 VAL A O 1
ATOM 3861 N N . ALA A 1 487 ? 36.156 12.867 -13.055 1 97.69 487 ALA A N 1
ATOM 3862 C CA . ALA A 1 487 ? 37.188 12.102 -13.742 1 97.69 487 ALA A CA 1
ATOM 3863 C C . ALA A 1 487 ? 37.281 10.688 -13.18 1 97.69 487 ALA A C 1
ATOM 3865 O O . ALA A 1 487 ? 37.562 9.734 -13.914 1 97.69 487 ALA A O 1
ATOM 3866 N N . MET A 1 488 ? 37.094 10.516 -11.984 1 97.31 488 MET A N 1
ATOM 3867 C CA . MET A 1 488 ? 37.281 9.219 -11.336 1 97.31 488 MET A CA 1
ATOM 3868 C C . MET A 1 488 ? 36.25 8.211 -11.836 1 97.31 488 MET A C 1
ATOM 3870 O O . MET A 1 488 ? 36.594 7.129 -12.297 1 97.31 488 MET A O 1
ATOM 3874 N N . PRO A 1 489 ? 34.969 8.523 -11.758 1 97.25 489 PRO A N 1
ATOM 3875 C CA . PRO A 1 489 ? 34 7.559 -12.305 1 97.25 489 PRO A CA 1
ATOM 3876 C C . PRO A 1 489 ? 34.188 7.344 -13.812 1 97.25 489 PRO A C 1
ATOM 3878 O O . PRO A 1 489 ? 33.938 6.242 -14.312 1 97.25 489 PRO A O 1
ATOM 3881 N N . PHE A 1 490 ? 34.531 8.43 -14.492 1 97.38 490 PHE A N 1
ATOM 3882 C CA . PHE A 1 490 ? 34.812 8.281 -15.914 1 97.38 490 PHE A CA 1
ATOM 3883 C C . PHE A 1 490 ? 35.938 7.266 -16.125 1 97.38 490 PHE A C 1
ATOM 3885 O O . PHE A 1 490 ? 35.812 6.367 -16.953 1 97.38 490 PHE A O 1
ATOM 3892 N N . TYR A 1 491 ? 37 7.445 -15.383 1 97.44 491 TYR A N 1
ATOM 3893 C CA . TYR A 1 491 ? 38.156 6.586 -15.508 1 97.44 491 TYR A CA 1
ATOM 3894 C C . TYR A 1 491 ? 37.812 5.141 -15.172 1 97.44 491 TYR A C 1
ATOM 3896 O O . TYR A 1 491 ? 38.219 4.219 -15.891 1 97.44 491 TYR A O 1
ATOM 3904 N N . VAL A 1 492 ? 37.125 4.875 -14.117 1 96.94 492 VAL A N 1
ATOM 3905 C CA . VAL A 1 492 ? 36.75 3.531 -13.688 1 96.94 492 VAL A CA 1
ATOM 3906 C C . VAL A 1 492 ? 35.844 2.889 -14.742 1 96.94 492 VAL A C 1
ATOM 3908 O O . VAL A 1 492 ? 36.031 1.725 -15.102 1 96.94 492 VAL A O 1
ATOM 3911 N N . ALA A 1 493 ? 34.844 3.66 -15.227 1 96.69 493 ALA A N 1
ATOM 3912 C CA . ALA A 1 493 ? 33.938 3.139 -16.25 1 96.69 493 ALA A CA 1
ATOM 3913 C C . ALA A 1 493 ? 34.688 2.799 -17.531 1 96.69 493 ALA A C 1
ATOM 3915 O O . ALA A 1 493 ? 34.438 1.783 -18.172 1 96.69 493 ALA A O 1
ATOM 3916 N N . PHE A 1 494 ? 35.656 3.674 -17.875 1 96.38 494 PHE A N 1
ATOM 3917 C CA . PHE A 1 494 ? 36.438 3.5 -19.109 1 96.38 494 PHE A CA 1
ATOM 3918 C C . PHE A 1 494 ? 37.344 2.285 -19 1 96.38 494 PHE A C 1
ATOM 3920 O O . PHE A 1 494 ? 37.469 1.502 -19.953 1 96.38 494 PHE A O 1
ATOM 3927 N N . THR A 1 495 ? 37.969 2.053 -17.875 1 96.25 495 THR A N 1
ATOM 3928 C CA . THR A 1 495 ? 38.938 0.993 -17.703 1 96.25 495 THR A CA 1
ATOM 3929 C C . THR A 1 495 ? 38.281 -0.345 -17.438 1 96.25 495 THR A C 1
ATOM 3931 O O . THR A 1 495 ? 38.75 -1.392 -17.891 1 96.25 495 THR A O 1
ATOM 3934 N N . GLU A 1 496 ? 37.188 -0.351 -16.719 1 94.31 496 GLU A N 1
ATOM 3935 C CA . GLU A 1 496 ? 36.5 -1.592 -16.344 1 94.31 496 GLU A CA 1
ATOM 3936 C C . GLU A 1 496 ? 35.375 -1.929 -17.328 1 94.31 496 GLU A C 1
ATOM 3938 O O . GLU A 1 496 ? 34.656 -2.906 -17.125 1 94.31 496 GLU A O 1
ATOM 3943 N N . ASN A 1 497 ? 35.156 -1.181 -18.312 1 92.56 497 ASN A N 1
ATOM 3944 C CA . ASN A 1 497 ? 34.156 -1.42 -19.344 1 92.56 497 ASN A CA 1
ATOM 3945 C C . ASN A 1 497 ? 32.75 -1.535 -18.75 1 92.56 497 ASN A C 1
ATOM 3947 O O . ASN A 1 497 ? 32.062 -2.521 -18.984 1 92.56 497 ASN A O 1
ATOM 3951 N N . ILE A 1 498 ? 32.469 -0.614 -18 1 93.88 498 ILE A N 1
ATOM 3952 C CA . ILE A 1 498 ? 31.141 -0.592 -17.359 1 93.88 498 ILE A CA 1
ATOM 3953 C C . ILE A 1 498 ? 30.141 0.104 -18.281 1 93.88 498 ILE A C 1
ATOM 3955 O O . ILE A 1 498 ? 30.375 1.231 -18.719 1 93.88 498 ILE A O 1
ATOM 3959 N N . LYS A 1 499 ? 29.031 -0.545 -18.578 1 90.75 499 LYS A N 1
ATOM 3960 C CA . LYS A 1 499 ? 28.062 -0.095 -19.562 1 90.75 499 LYS A CA 1
ATOM 3961 C C . LYS A 1 499 ? 27.109 0.938 -18.969 1 90.75 499 LYS A C 1
ATOM 3963 O O . LYS A 1 499 ? 26.781 1.94 -19.609 1 90.75 499 LYS A O 1
ATOM 3968 N N . ALA A 1 500 ? 26.609 0.662 -17.828 1 91.12 500 ALA A N 1
ATOM 3969 C CA . ALA A 1 500 ? 25.609 1.509 -17.188 1 91.12 500 ALA A CA 1
ATOM 3970 C C . ALA A 1 500 ? 26.016 1.832 -15.742 1 91.12 500 ALA A C 1
ATOM 3972 O O . ALA A 1 500 ? 26.844 1.145 -15.156 1 91.12 500 ALA A O 1
ATOM 3973 N N . PRO A 1 501 ? 25.453 2.924 -15.234 1 91 501 PRO A N 1
ATOM 3974 C CA . PRO A 1 501 ? 25.828 3.318 -13.867 1 91 501 PRO A CA 1
ATOM 3975 C C . PRO A 1 501 ? 25.453 2.264 -12.828 1 91 501 PRO A C 1
ATOM 3977 O O . PRO A 1 501 ? 26.156 2.117 -11.82 1 91 501 PRO A O 1
ATOM 3980 N N . ILE A 1 502 ? 24.391 1.606 -12.961 1 88.44 502 ILE A N 1
ATOM 3981 C CA . ILE A 1 502 ? 24 0.498 -12.102 1 88.44 502 ILE A CA 1
ATOM 3982 C C . ILE A 1 502 ? 23.859 -0.777 -12.93 1 88.44 502 ILE A C 1
ATOM 3984 O O . ILE A 1 502 ? 23.312 -0.756 -14.039 1 88.44 502 ILE A O 1
ATOM 3988 N N . PRO A 1 503 ? 24.422 -1.765 -12.391 1 83.25 503 PRO A N 1
ATOM 3989 C CA . PRO A 1 503 ? 24.391 -3.01 -13.164 1 83.25 503 PRO A CA 1
ATOM 3990 C C . PRO A 1 503 ? 23.016 -3.662 -13.172 1 83.25 503 PRO A C 1
ATOM 3992 O O . PRO A 1 503 ? 22.406 -3.836 -12.109 1 83.25 503 PRO A O 1
ATOM 3995 N N . LEU A 1 504 ? 22.516 -3.879 -14.359 1 77.31 504 LEU A N 1
ATOM 3996 C CA . LEU A 1 504 ? 21.297 -4.656 -14.523 1 77.31 504 LEU A CA 1
ATOM 3997 C C . LEU A 1 504 ? 21.594 -6.02 -15.133 1 77.31 504 LEU A C 1
ATOM 3999 O O . LEU A 1 504 ? 21.438 -6.211 -16.344 1 77.31 504 LEU A O 1
ATOM 4003 N N . SER A 1 505 ? 22.25 -6.855 -14.391 1 72.62 505 SER A N 1
ATOM 4004 C CA . SER A 1 505 ? 22.625 -8.188 -14.852 1 72.62 505 SER A CA 1
ATOM 4005 C C . SER A 1 505 ? 22.328 -9.242 -13.789 1 72.62 505 SER A C 1
ATOM 4007 O O . SER A 1 505 ? 22.266 -8.938 -12.602 1 72.62 505 SER A O 1
ATOM 4009 N N . ARG A 1 506 ? 22.141 -10.406 -14.258 1 67 506 ARG A N 1
ATOM 4010 C CA . ARG A 1 506 ? 21.906 -11.516 -13.352 1 67 506 ARG A CA 1
ATOM 4011 C C . ARG A 1 506 ? 23.203 -12.242 -13.016 1 67 506 ARG A C 1
ATOM 4013 O O . ARG A 1 506 ? 23.219 -13.164 -12.195 1 67 506 ARG A O 1
ATOM 4020 N N . ASN A 1 507 ? 24.25 -11.734 -13.727 1 73.44 507 ASN A N 1
ATOM 4021 C CA . ASN A 1 507 ? 25.578 -12.242 -13.375 1 73.44 507 ASN A CA 1
ATOM 4022 C C . ASN A 1 507 ? 26.078 -11.641 -12.062 1 73.44 507 ASN A C 1
ATOM 4024 O O . ASN A 1 507 ? 26.516 -10.492 -12.031 1 73.44 507 ASN A O 1
ATOM 4028 N N . GLU A 1 508 ? 26.078 -12.43 -11.109 1 74.75 508 GLU A N 1
ATOM 4029 C CA . GLU A 1 508 ? 26.391 -11.953 -9.766 1 74.75 508 GLU A CA 1
ATOM 4030 C C . GLU A 1 508 ? 27.812 -11.422 -9.68 1 74.75 508 GLU A C 1
ATOM 4032 O O . GLU A 1 508 ? 28.078 -10.43 -8.992 1 74.75 508 GLU A O 1
ATOM 4037 N N . ARG A 1 509 ? 28.75 -12.039 -10.352 1 79.81 509 ARG A N 1
ATOM 4038 C CA . ARG A 1 509 ? 30.141 -11.617 -10.297 1 79.81 509 ARG A CA 1
ATOM 4039 C C . ARG A 1 509 ? 30.328 -10.242 -10.938 1 79.81 509 ARG A C 1
ATOM 4041 O O . ARG A 1 509 ? 31.047 -9.398 -10.406 1 79.81 509 ARG A O 1
ATOM 4048 N N . ARG A 1 510 ? 29.688 -10.102 -12.008 1 83.69 510 ARG A N 1
ATOM 4049 C CA . ARG A 1 510 ? 29.766 -8.805 -12.68 1 83.69 510 ARG A CA 1
ATOM 4050 C C . ARG A 1 510 ? 29.109 -7.711 -11.844 1 83.69 510 ARG A C 1
ATOM 4052 O O . ARG A 1 510 ? 29.656 -6.613 -11.719 1 83.69 510 ARG A O 1
ATOM 4059 N N . VAL A 1 511 ? 28 -8 -11.305 1 85.75 511 VAL A N 1
ATOM 4060 C CA . VAL A 1 511 ? 27.281 -7.031 -10.484 1 85.75 511 VAL A CA 1
ATOM 4061 C C . VAL A 1 511 ? 28.125 -6.648 -9.273 1 85.75 511 VAL A C 1
ATOM 4063 O O . VAL A 1 511 ? 28.25 -5.465 -8.953 1 85.75 511 VAL A O 1
ATOM 4066 N N . GLU A 1 512 ? 28.719 -7.621 -8.672 1 88.06 512 GLU A N 1
ATOM 4067 C CA . GLU A 1 512 ? 29.547 -7.379 -7.496 1 88.06 512 GLU A CA 1
ATOM 4068 C C . GLU A 1 512 ? 30.75 -6.508 -7.84 1 88.06 512 GLU A C 1
ATOM 4070 O O . GLU A 1 512 ? 31.094 -5.594 -7.09 1 88.06 512 GLU A O 1
ATOM 4075 N N . ARG A 1 513 ? 31.344 -6.746 -8.93 1 89.69 513 ARG A N 1
ATOM 4076 C CA . ARG A 1 513 ? 32.531 -5.988 -9.359 1 89.69 513 ARG A CA 1
ATOM 4077 C C . ARG A 1 513 ? 32.156 -4.535 -9.641 1 89.69 513 ARG A C 1
ATOM 4079 O O . ARG A 1 513 ? 32.844 -3.615 -9.188 1 89.69 513 ARG A O 1
ATOM 4086 N N . GLU A 1 514 ? 31.109 -4.363 -10.375 1 91.5 514 GLU A N 1
ATOM 4087 C CA . GLU A 1 514 ? 30.703 -3.016 -10.75 1 91.5 514 GLU A CA 1
ATOM 4088 C C . GLU A 1 514 ? 30.219 -2.225 -9.539 1 91.5 514 GLU A C 1
ATOM 4090 O O . GLU A 1 514 ? 30.453 -1.018 -9.445 1 91.5 514 GLU A O 1
ATOM 4095 N N . MET A 1 515 ? 29.641 -2.904 -8.617 1 92.44 515 MET A N 1
ATOM 4096 C CA . MET A 1 515 ? 29.219 -2.24 -7.391 1 92.44 515 MET A CA 1
ATOM 4097 C C . MET A 1 515 ? 30.422 -1.834 -6.547 1 92.44 515 MET A C 1
ATOM 4099 O O . MET A 1 515 ? 30.469 -0.714 -6.035 1 92.44 515 MET A O 1
ATOM 4103 N N . GLU A 1 516 ? 31.359 -2.646 -6.438 1 93.06 516 GLU A N 1
ATOM 4104 C CA . GLU A 1 516 ? 32.531 -2.432 -5.598 1 93.06 516 GLU A CA 1
ATOM 4105 C C . GLU A 1 516 ? 33.438 -1.357 -6.188 1 93.06 516 GLU A C 1
ATOM 4107 O O . GLU A 1 516 ? 34 -0.548 -5.453 1 93.06 516 GLU A O 1
ATOM 4112 N N . THR A 1 517 ? 33.5 -1.303 -7.496 1 93.94 517 THR A N 1
ATOM 4113 C CA . THR A 1 517 ? 34.5 -0.441 -8.117 1 93.94 517 THR A CA 1
ATOM 4114 C C . THR A 1 517 ? 33.906 0.919 -8.461 1 93.94 517 THR A C 1
ATOM 4116 O O . THR A 1 517 ? 34.625 1.93 -8.477 1 93.94 517 THR A O 1
ATOM 4119 N N . LEU A 1 518 ? 32.656 0.917 -8.734 1 94.75 518 LEU A N 1
ATOM 4120 C CA . LEU A 1 518 ? 32.094 2.156 -9.258 1 94.75 518 LEU A CA 1
ATOM 4121 C C . LEU A 1 518 ? 31.062 2.723 -8.305 1 94.75 518 LEU A C 1
ATOM 4123 O O . LEU A 1 518 ? 31.141 3.889 -7.91 1 94.75 518 LEU A O 1
ATOM 4127 N N . TYR A 1 519 ? 30.156 1.951 -7.859 1 93.5 519 TYR A N 1
ATOM 4128 C CA . TYR A 1 519 ? 28.969 2.506 -7.223 1 93.5 519 TYR A CA 1
ATOM 4129 C C . TYR A 1 519 ? 29.219 2.773 -5.742 1 93.5 519 TYR A C 1
ATOM 4131 O O . TYR A 1 519 ? 28.797 3.803 -5.211 1 93.5 519 TYR A O 1
ATOM 4139 N N . LEU A 1 520 ? 29.891 1.989 -4.965 1 95 520 LEU A N 1
ATOM 4140 C CA . LEU A 1 520 ? 29.969 2.053 -3.51 1 95 520 LEU A CA 1
ATOM 4141 C C . LEU A 1 520 ? 31.031 3.039 -3.059 1 95 520 LEU A C 1
ATOM 4143 O O . LEU A 1 520 ? 30.828 3.795 -2.107 1 95 520 LEU A O 1
ATOM 4147 N N . PRO A 1 521 ? 32.094 3.168 -3.787 1 95.69 521 PRO A N 1
ATOM 4148 C CA . PRO A 1 521 ? 33.188 4.004 -3.268 1 95.69 521 PRO A CA 1
ATOM 4149 C C . PRO A 1 521 ? 32.812 5.484 -3.201 1 95.69 521 PRO A C 1
ATOM 4151 O O . PRO A 1 521 ? 32.125 5.988 -4.09 1 95.69 521 PRO A O 1
ATOM 4154 N N . THR A 1 522 ? 33.312 6.145 -2.18 1 96.88 522 THR A N 1
ATOM 4155 C CA . THR A 1 522 ? 33.062 7.559 -1.927 1 96.88 522 THR A CA 1
ATOM 4156 C C . THR A 1 522 ? 33.688 8.43 -3.006 1 96.88 522 THR A C 1
ATOM 4158 O O . THR A 1 522 ? 33.125 9.438 -3.42 1 96.88 522 THR A O 1
ATOM 4161 N N . HIS A 1 523 ? 34.844 8.055 -3.529 1 94.44 523 HIS A N 1
ATOM 4162 C CA . HIS A 1 523 ? 35.594 8.883 -4.461 1 94.44 523 HIS A CA 1
ATOM 4163 C C . HIS A 1 523 ? 34.906 8.953 -5.82 1 94.44 523 HIS A C 1
ATOM 4165 O O . HIS A 1 523 ? 35.219 9.82 -6.637 1 94.44 523 HIS A O 1
ATOM 4171 N N . THR A 1 524 ? 33.938 8.094 -6.09 1 94.38 524 THR A N 1
ATOM 4172 C CA . THR A 1 524 ? 33.219 8.125 -7.363 1 94.38 524 THR A CA 1
ATOM 4173 C C . THR A 1 524 ? 31.875 8.844 -7.219 1 94.38 524 THR A C 1
ATOM 4175 O O . THR A 1 524 ? 31.125 8.977 -8.195 1 94.38 524 THR A O 1
ATOM 4178 N N . LYS A 1 525 ? 31.516 9.352 -6.027 1 93.38 525 LYS A N 1
ATOM 4179 C CA . LYS A 1 525 ? 30.203 9.945 -5.805 1 93.38 525 LYS A CA 1
ATOM 4180 C C . LYS A 1 525 ? 30.312 11.273 -5.066 1 93.38 525 LYS A C 1
ATOM 4182 O O . LYS A 1 525 ? 29.312 11.789 -4.547 1 93.38 525 LYS A O 1
ATOM 4187 N N . SER A 1 526 ? 31.375 11.875 -5.047 1 96.44 526 SER A N 1
ATOM 4188 C CA . SER A 1 526 ? 31.625 13.023 -4.176 1 96.44 526 SER A CA 1
ATOM 4189 C C . SER A 1 526 ? 31.188 14.328 -4.84 1 96.44 526 SER A C 1
ATOM 4191 O O . SER A 1 526 ? 31.094 15.359 -4.18 1 96.44 526 SER A O 1
ATOM 4193 N N . VAL A 1 527 ? 30.828 14.305 -6.102 1 97.56 527 VAL A N 1
ATOM 4194 C CA . VAL A 1 527 ? 30.594 15.516 -6.879 1 97.56 527 VAL A CA 1
ATOM 4195 C C . VAL A 1 527 ? 29.422 16.297 -6.285 1 97.56 527 VAL A C 1
ATOM 4197 O O . VAL A 1 527 ? 29.5 17.516 -6.121 1 97.56 527 VAL A O 1
ATOM 4200 N N . SER A 1 528 ? 28.359 15.641 -5.938 1 97.88 528 SER A N 1
ATOM 4201 C CA . SER A 1 528 ? 27.172 16.312 -5.418 1 97.88 528 SER A CA 1
ATOM 4202 C C . SER A 1 528 ? 27.453 16.953 -4.066 1 97.88 528 SER A C 1
ATOM 4204 O O . SER A 1 528 ? 26.922 18.031 -3.77 1 97.88 528 SER A O 1
ATOM 4206 N N . TYR A 1 529 ? 28.25 16.328 -3.232 1 98.5 529 TYR A N 1
ATOM 4207 C CA . TYR A 1 529 ? 28.594 16.891 -1.928 1 98.5 529 TYR A CA 1
ATOM 4208 C C . TYR A 1 529 ? 29.438 18.141 -2.074 1 98.5 529 TYR A C 1
ATOM 4210 O O . TYR A 1 529 ? 29.219 19.141 -1.37 1 98.5 529 TYR A O 1
ATOM 4218 N N . VAL A 1 530 ? 30.391 18.156 -3.018 1 98.44 530 VAL A N 1
ATOM 4219 C CA . VAL A 1 530 ? 31.25 19.297 -3.248 1 98.44 530 VAL A CA 1
ATOM 4220 C C . VAL A 1 530 ? 30.422 20.469 -3.783 1 98.44 530 VAL A C 1
ATOM 4222 O O . VAL A 1 530 ? 30.578 21.609 -3.324 1 98.44 530 VAL A O 1
ATOM 4225 N N . ILE A 1 531 ? 29.562 20.172 -4.688 1 98.44 531 ILE A N 1
ATOM 4226 C CA . ILE A 1 531 ? 28.656 21.188 -5.199 1 98.44 531 ILE A CA 1
ATOM 4227 C C . ILE A 1 531 ? 27.812 21.75 -4.059 1 98.44 531 ILE A C 1
ATOM 4229 O O . ILE A 1 531 ? 27.562 22.953 -3.986 1 98.44 531 ILE A O 1
ATOM 4233 N N . GLY A 1 532 ? 27.391 20.891 -3.182 1 98.62 532 GLY A N 1
ATOM 4234 C CA . GLY A 1 532 ? 26.594 21.297 -2.027 1 98.62 532 GLY A CA 1
ATOM 4235 C C . GLY A 1 532 ? 27.328 22.25 -1.115 1 98.62 532 GLY A C 1
ATOM 4236 O O . GLY A 1 532 ? 26.766 23.25 -0.667 1 98.62 532 GLY A O 1
ATOM 4237 N N . ILE A 1 533 ? 28.594 22 -0.895 1 98.38 533 ILE A N 1
ATOM 4238 C CA . ILE A 1 533 ? 29.406 22.875 -0.056 1 98.38 533 ILE A CA 1
ATOM 4239 C C . ILE A 1 533 ? 29.5 24.25 -0.695 1 98.38 533 ILE A C 1
ATOM 4241 O O . ILE A 1 533 ? 29.297 25.266 -0.023 1 98.38 533 ILE A O 1
ATOM 4245 N N . LEU A 1 534 ? 29.734 24.281 -1.97 1 98.12 534 LEU A N 1
ATOM 4246 C CA . LEU A 1 534 ? 29.859 25.547 -2.672 1 98.12 534 LEU A CA 1
ATOM 4247 C C . LEU A 1 534 ? 28.531 26.312 -2.65 1 98.12 534 LEU A C 1
ATOM 4249 O O . LEU A 1 534 ? 28.516 27.531 -2.451 1 98.12 534 LEU A O 1
ATOM 4253 N N . LEU A 1 535 ? 27.5 25.594 -2.82 1 97.69 535 LEU A N 1
ATOM 4254 C CA . LEU A 1 535 ? 26.172 26.219 -2.777 1 97.69 535 LEU A CA 1
ATOM 4255 C C . LEU A 1 535 ? 25.875 26.766 -1.387 1 97.69 535 LEU A C 1
ATOM 4257 O O . LEU A 1 535 ? 25.328 27.875 -1.252 1 97.69 535 LEU A O 1
ATOM 4261 N N . GLY A 1 536 ? 26.203 25.953 -0.381 1 97.5 536 GLY A N 1
ATOM 4262 C CA . GLY A 1 536 ? 26 26.422 0.984 1 97.5 536 GLY A CA 1
ATOM 4263 C C . GLY A 1 536 ? 26.766 27.688 1.3 1 97.5 536 GLY A C 1
ATOM 4264 O O . GLY A 1 536 ? 26.266 28.562 2.004 1 97.5 536 GLY A O 1
ATOM 4265 N N . TYR A 1 537 ? 27.922 27.781 0.764 1 96.94 537 TYR A N 1
ATOM 4266 C CA . TYR A 1 537 ? 28.734 28.984 0.925 1 96.94 537 TYR A CA 1
ATOM 4267 C C . TYR A 1 537 ? 28.078 30.172 0.258 1 96.94 537 TYR A C 1
ATOM 4269 O O . TYR A 1 537 ? 27.953 31.25 0.868 1 96.94 537 TYR A O 1
ATOM 4277 N N . VAL A 1 538 ? 27.609 30.016 -0.937 1 95.94 538 VAL A N 1
ATOM 4278 C CA . VAL A 1 538 ? 27 31.094 -1.693 1 95.94 538 VAL A CA 1
ATOM 4279 C C . VAL A 1 538 ? 25.719 31.547 -0.996 1 95.94 538 VAL A C 1
ATOM 4281 O O . VAL A 1 538 ? 25.469 32.75 -0.867 1 95.94 538 VAL A O 1
ATOM 4284 N N . ILE A 1 539 ? 24.953 30.672 -0.534 1 95.25 539 ILE A N 1
ATOM 4285 C CA . ILE A 1 539 ? 23.703 30.984 0.145 1 95.25 539 ILE A CA 1
ATOM 4286 C C . ILE A 1 539 ? 24 31.75 1.434 1 95.25 539 ILE A C 1
ATOM 4288 O O . ILE A 1 539 ? 23.266 32.688 1.785 1 95.25 539 ILE A O 1
ATOM 4292 N N . SER A 1 540 ? 25.031 31.344 2.121 1 94.44 540 SER A N 1
ATOM 4293 C CA . SER A 1 540 ? 25.406 32.062 3.344 1 94.44 540 SER A CA 1
ATOM 4294 C C . SER A 1 540 ? 25.781 33.5 3.057 1 94.44 540 SER A C 1
ATOM 4296 O O . SER A 1 540 ? 25.422 34.406 3.824 1 94.44 540 SER A O 1
ATOM 4298 N N . LEU A 1 541 ? 26.406 33.75 1.943 1 94.12 541 LEU A N 1
ATOM 4299 C CA . LEU A 1 541 ? 26.766 35.094 1.553 1 94.12 541 LEU A CA 1
ATOM 4300 C C . LEU A 1 541 ? 25.531 35.938 1.197 1 94.12 541 LEU A C 1
ATOM 4302 O O . LEU A 1 541 ? 25.453 37.125 1.51 1 94.12 541 LEU A O 1
ATOM 4306 N N . ILE A 1 542 ? 24.641 35.281 0.61 1 92.81 542 ILE A N 1
ATOM 4307 C CA . ILE A 1 542 ? 23.422 35.969 0.194 1 92.81 542 ILE A CA 1
ATOM 4308 C C . ILE A 1 542 ? 22.562 36.281 1.42 1 92.81 542 ILE A C 1
ATOM 4310 O O . ILE A 1 542 ? 22.078 37.406 1.551 1 92.81 542 ILE A O 1
ATOM 4314 N N . LYS A 1 543 ? 22.438 35.406 2.295 1 89.25 543 LYS A N 1
ATOM 4315 C CA . LYS A 1 543 ? 21.578 35.562 3.469 1 89.25 543 LYS A CA 1
ATOM 4316 C C . LYS A 1 543 ? 22.172 36.594 4.438 1 89.25 543 LYS A C 1
ATOM 4318 O O . LYS A 1 543 ? 21.438 37.281 5.148 1 89.25 543 LYS A O 1
ATOM 4323 N N . THR A 1 544 ? 23.5 36.719 4.426 1 88.31 544 THR A N 1
ATOM 4324 C CA . THR A 1 544 ? 24.156 37.688 5.277 1 88.31 544 THR A CA 1
ATOM 4325 C C . THR A 1 544 ? 24.344 39 4.539 1 88.31 544 THR A C 1
ATOM 4327 O O . THR A 1 544 ? 25.062 39.906 5.004 1 88.31 544 THR A O 1
ATOM 4330 N N . ASN A 1 545 ? 23.75 39.188 3.312 1 87.94 545 ASN A N 1
ATOM 4331 C CA . ASN A 1 545 ? 23.734 40.375 2.496 1 87.94 545 ASN A CA 1
ATOM 4332 C C . ASN A 1 545 ? 25.156 40.812 2.08 1 87.94 545 ASN A C 1
ATOM 4334 O O . ASN A 1 545 ? 25.453 42 2.006 1 87.94 545 ASN A O 1
ATOM 4338 N N . GLN A 1 546 ? 26 39.844 2.014 1 89.12 546 GLN A N 1
ATOM 4339 C CA . GLN A 1 546 ? 27.344 40.156 1.516 1 89.12 546 GLN A CA 1
ATOM 4340 C C . GLN A 1 546 ? 27.359 40.219 -0.009 1 89.12 546 GLN A C 1
ATOM 4342 O O . GLN A 1 546 ? 28.219 40.875 -0.596 1 89.12 546 GLN A O 1
ATOM 4347 N N . ILE A 1 547 ? 26.406 39.469 -0.536 1 89.19 547 ILE A N 1
ATOM 4348 C CA . ILE A 1 547 ? 26.219 39.531 -1.98 1 89.19 547 ILE A CA 1
ATOM 4349 C C . ILE A 1 547 ? 24.766 39.875 -2.291 1 89.19 547 ILE A C 1
ATOM 4351 O O . ILE A 1 547 ? 23.844 39.344 -1.658 1 89.19 547 ILE A O 1
ATOM 4355 N N . LYS A 1 548 ? 24.656 40.875 -3.174 1 87.62 548 LYS A N 1
ATOM 4356 C CA . LYS A 1 548 ? 23.312 41.219 -3.613 1 87.62 548 LYS A CA 1
ATOM 4357 C C . LYS A 1 548 ? 22.797 40.25 -4.672 1 87.62 548 LYS A C 1
ATOM 4359 O O . LYS A 1 548 ? 23.422 40.094 -5.73 1 87.62 548 LYS A O 1
ATOM 4364 N N . TRP A 1 549 ? 21.906 39.438 -4.371 1 87.88 549 TRP A N 1
ATOM 4365 C CA . TRP A 1 549 ? 21.344 38.438 -5.258 1 87.88 549 TRP A CA 1
ATOM 4366 C C . TRP A 1 549 ? 19.969 38.875 -5.777 1 87.88 549 TRP A C 1
ATOM 4368 O O . TRP A 1 549 ? 18.984 38.812 -5.043 1 87.88 549 TRP A O 1
ATOM 4378 N N . LYS A 1 550 ? 19.922 39.562 -6.922 1 88.88 550 LYS A N 1
ATOM 4379 C CA . LYS A 1 550 ? 18.703 39.938 -7.609 1 88.88 550 LYS A CA 1
ATOM 4380 C C . LYS A 1 550 ? 18.656 39.344 -9.016 1 88.88 550 LYS A C 1
ATOM 4382 O O . LYS A 1 550 ? 19.562 39.562 -9.82 1 88.88 550 LYS A O 1
ATOM 4387 N N . LEU A 1 551 ? 17.656 38.562 -9.227 1 90.06 551 LEU A N 1
ATOM 4388 C CA . LEU A 1 551 ? 17.547 37.875 -10.516 1 90.06 551 LEU A CA 1
ATOM 4389 C C . LEU A 1 551 ? 16.469 38.531 -11.383 1 90.06 551 LEU A C 1
ATOM 4391 O O . LEU A 1 551 ? 15.359 38.781 -10.906 1 90.06 551 LEU A O 1
ATOM 4395 N N . LYS A 1 552 ? 16.875 38.906 -12.594 1 91.69 552 LYS A N 1
ATOM 4396 C CA . LYS A 1 552 ? 15.906 39.344 -13.578 1 91.69 552 LYS A CA 1
ATOM 4397 C C . LYS A 1 552 ? 15.102 38.188 -14.133 1 91.69 552 LYS A C 1
ATOM 4399 O O . LYS A 1 552 ? 15.508 37.031 -13.984 1 91.69 552 LYS A O 1
ATOM 4404 N N . ARG A 1 553 ? 14.008 38.469 -14.711 1 89.38 553 ARG A N 1
ATOM 4405 C CA . ARG A 1 553 ? 13.125 37.438 -15.266 1 89.38 553 ARG A CA 1
ATOM 4406 C C . ARG A 1 553 ? 13.844 36.625 -16.344 1 89.38 553 ARG A C 1
ATOM 4408 O O . ARG A 1 553 ? 13.633 35.406 -16.453 1 89.38 553 ARG A O 1
ATOM 4415 N N . SER A 1 554 ? 14.609 37.25 -17.125 1 93.88 554 SER A N 1
ATOM 4416 C CA . SER A 1 554 ? 15.344 36.562 -18.172 1 93.88 554 SER A CA 1
ATOM 4417 C C . SER A 1 554 ? 16.344 35.562 -17.594 1 93.88 554 SER A C 1
ATOM 4419 O O . SER A 1 554 ? 16.5 34.469 -18.125 1 93.88 554 SER A O 1
ATOM 4421 N N . HIS A 1 555 ? 17.031 35.969 -16.516 1 94.19 555 HIS A N 1
ATOM 4422 C CA . HIS A 1 555 ? 17.969 35.094 -15.859 1 94.19 555 HIS A CA 1
ATOM 4423 C C . HIS A 1 555 ? 17.266 33.875 -15.258 1 94.19 555 HIS A C 1
ATOM 4425 O O . HIS A 1 555 ? 17.812 32.75 -15.266 1 94.19 555 HIS A O 1
ATOM 4431 N N . LEU A 1 556 ? 16.109 34.125 -14.766 1 94.38 556 LEU A N 1
ATOM 4432 C CA . LEU A 1 556 ? 15.344 33.062 -14.172 1 94.38 556 LEU A CA 1
ATOM 4433 C C . LEU A 1 556 ? 14.922 32.031 -15.227 1 94.38 556 LEU A C 1
ATOM 4435 O O . LEU A 1 556 ? 15.023 30.828 -15.008 1 94.38 556 LEU A O 1
ATOM 4439 N N . ILE A 1 557 ? 14.461 32.5 -16.359 1 94.94 557 ILE A N 1
ATOM 4440 C CA . ILE A 1 557 ? 14.008 31.625 -17.438 1 94.94 557 ILE A CA 1
ATOM 4441 C C . ILE A 1 557 ? 15.188 30.797 -17.969 1 94.94 557 ILE A C 1
ATOM 4443 O O . ILE A 1 557 ? 15.062 29.594 -18.172 1 94.94 557 ILE A O 1
ATOM 4447 N N . ILE A 1 558 ? 16.297 31.422 -18.156 1 96.5 558 ILE A N 1
ATOM 4448 C CA . ILE A 1 558 ? 17.484 30.734 -18.641 1 96.5 558 ILE A CA 1
ATOM 4449 C C . ILE A 1 558 ? 17.953 29.719 -17.609 1 96.5 558 ILE A C 1
ATOM 4451 O O . ILE A 1 558 ? 18.281 28.578 -17.969 1 96.5 558 ILE A O 1
ATOM 4455 N N . GLY A 1 559 ? 18 30.141 -16.359 1 96.38 559 GLY A N 1
ATOM 4456 C CA . GLY A 1 559 ? 18.391 29.234 -15.297 1 96.38 559 GLY A CA 1
ATOM 4457 C C . GLY A 1 559 ? 17.516 28 -15.211 1 96.38 559 GLY A C 1
ATOM 4458 O O . GLY A 1 559 ? 18.016 26.875 -15.109 1 96.38 559 GLY A O 1
ATOM 4459 N N . TRP A 1 560 ? 16.266 28.219 -15.297 1 96.19 560 TRP A N 1
ATOM 4460 C CA . TRP A 1 560 ? 15.328 27.109 -15.227 1 96.19 560 TRP A CA 1
ATOM 4461 C C . TRP A 1 560 ? 15.461 26.203 -16.438 1 96.19 560 TRP A C 1
ATOM 4463 O O . TRP A 1 560 ? 15.375 24.984 -16.328 1 96.19 560 TRP A O 1
ATOM 4473 N N . THR A 1 561 ? 15.602 26.797 -17.625 1 97.56 561 THR A N 1
ATOM 4474 C CA . THR A 1 561 ? 15.742 26 -18.844 1 97.56 561 THR A CA 1
ATOM 4475 C C . THR A 1 561 ? 16.984 25.109 -18.766 1 97.56 561 THR A C 1
ATOM 4477 O O . THR A 1 561 ? 16.906 23.906 -19.062 1 97.56 561 THR A O 1
ATOM 4480 N N . ILE A 1 562 ? 18.062 25.656 -18.312 1 98 562 ILE A N 1
ATOM 4481 C CA . ILE A 1 562 ? 19.297 24.906 -18.172 1 98 562 ILE A CA 1
ATOM 4482 C C . ILE A 1 562 ? 19.109 23.812 -17.125 1 98 562 ILE A C 1
ATOM 4484 O O . ILE A 1 562 ? 19.531 22.672 -17.328 1 98 562 ILE A O 1
ATOM 4488 N N . ALA A 1 563 ? 18.531 24.156 -16.031 1 98.06 563 ALA A N 1
ATOM 4489 C CA . ALA A 1 563 ? 18.312 23.203 -14.953 1 98.06 563 ALA A CA 1
ATOM 4490 C C . ALA A 1 563 ? 17.453 22.031 -15.422 1 98.06 563 ALA A C 1
ATOM 4492 O O . ALA A 1 563 ? 17.75 20.875 -15.109 1 98.06 563 ALA A O 1
ATOM 4493 N N . VAL A 1 564 ? 16.422 22.328 -16.172 1 97.69 564 VAL A N 1
ATOM 4494 C CA . VAL A 1 564 ? 15.523 21.297 -16.656 1 97.69 564 VAL A CA 1
ATOM 4495 C C . VAL A 1 564 ? 16.266 20.406 -17.656 1 97.69 564 VAL A C 1
ATOM 4497 O O . VAL A 1 564 ? 16.125 19.172 -17.641 1 97.69 564 VAL A O 1
ATOM 4500 N N . VAL A 1 565 ? 17.016 21.016 -18.516 1 98.12 565 VAL A N 1
ATOM 4501 C CA . VAL A 1 565 ? 17.781 20.25 -19.5 1 98.12 565 VAL A CA 1
ATOM 4502 C C . VAL A 1 565 ? 18.781 19.344 -18.766 1 98.12 565 VAL A C 1
ATOM 4504 O O . VAL A 1 565 ? 18.922 18.172 -19.125 1 98.12 565 VAL A O 1
ATOM 4507 N N . PHE A 1 566 ? 19.469 19.859 -17.75 1 98.5 566 PHE A N 1
ATOM 4508 C CA . PHE A 1 566 ? 20.422 19.078 -16.969 1 98.5 566 PHE A CA 1
ATOM 4509 C C . PHE A 1 566 ? 19.719 17.938 -16.25 1 98.5 566 PHE A C 1
ATOM 4511 O O . PHE A 1 566 ? 20.203 16.797 -16.234 1 98.5 566 PHE A O 1
ATOM 4518 N N . ALA A 1 567 ? 18.625 18.234 -15.664 1 98.19 567 ALA A N 1
ATOM 4519 C CA . ALA A 1 567 ? 17.891 17.219 -14.906 1 98.19 567 ALA A CA 1
ATOM 4520 C C . ALA A 1 567 ? 17.359 16.125 -15.828 1 98.19 567 ALA A C 1
ATOM 4522 O O . ALA A 1 567 ? 17.516 14.938 -15.547 1 98.19 567 ALA A O 1
ATOM 4523 N N . VAL A 1 568 ? 16.734 16.484 -16.953 1 97.81 568 VAL A N 1
ATOM 4524 C CA . VAL A 1 568 ? 16.172 15.539 -17.891 1 97.81 568 VAL A CA 1
ATOM 4525 C C . VAL A 1 568 ? 17.281 14.742 -18.562 1 97.81 568 VAL A C 1
ATOM 4527 O O . VAL A 1 568 ? 17.156 13.531 -18.766 1 97.81 568 VAL A O 1
ATOM 4530 N N . GLY A 1 569 ? 18.328 15.43 -18.906 1 97.38 569 GLY A N 1
ATOM 4531 C CA . GLY A 1 569 ? 19.469 14.742 -19.484 1 97.38 569 GLY A CA 1
ATOM 4532 C C . GLY A 1 569 ? 20.094 13.727 -18.547 1 97.38 569 GLY A C 1
ATOM 4533 O O . GLY A 1 569 ? 20.484 12.641 -18.969 1 97.38 569 GLY A O 1
ATOM 4534 N N . SER A 1 570 ? 20.203 14.07 -17.312 1 97.81 570 SER A N 1
ATOM 4535 C CA . SER A 1 570 ? 20.781 13.172 -16.312 1 97.81 570 SER A CA 1
ATOM 4536 C C . SER A 1 570 ? 19.859 11.992 -16.031 1 97.81 570 SER A C 1
ATOM 4538 O O . SER A 1 570 ? 20.328 10.852 -15.906 1 97.81 570 SER A O 1
ATOM 4540 N N . LEU A 1 571 ? 18.594 12.227 -15.945 1 97.19 571 LEU A N 1
ATOM 4541 C CA . LEU A 1 571 ? 17.641 11.195 -15.555 1 97.19 571 LEU A CA 1
ATOM 4542 C C . LEU A 1 571 ? 17.312 10.281 -16.734 1 97.19 571 LEU A C 1
ATOM 4544 O O . LEU A 1 571 ? 17.266 9.055 -16.578 1 97.19 571 LEU A O 1
ATOM 4548 N N . PHE A 1 572 ? 17.078 10.836 -17.953 1 97.06 572 PHE A N 1
ATOM 4549 C CA . PHE A 1 572 ? 16.562 10.055 -19.078 1 97.06 572 PHE A CA 1
ATOM 4550 C C . PHE A 1 572 ? 17.641 9.836 -20.141 1 97.06 572 PHE A C 1
ATOM 4552 O O . PHE A 1 572 ? 17.484 9 -21.016 1 97.06 572 PHE A O 1
ATOM 4559 N N . GLY A 1 573 ? 18.719 10.586 -20.062 1 95.19 573 GLY A N 1
ATOM 4560 C CA . GLY A 1 573 ? 19.734 10.516 -21.078 1 95.19 573 GLY A CA 1
ATOM 4561 C C . GLY A 1 573 ? 20.438 9.164 -21.141 1 95.19 573 GLY A C 1
ATOM 4562 O O . GLY A 1 573 ? 20.953 8.773 -22.172 1 95.19 573 GLY A O 1
ATOM 4563 N N . GLY A 1 574 ? 20.438 8.406 -20.047 1 94.38 574 GLY A N 1
ATOM 4564 C CA . GLY A 1 574 ? 21.109 7.113 -20 1 94.38 574 GLY A CA 1
ATOM 4565 C C . GLY A 1 574 ? 20.219 5.969 -20.453 1 94.38 574 GLY A C 1
ATOM 4566 O O . GLY A 1 574 ? 20.594 4.801 -20.328 1 94.38 574 GLY A O 1
ATOM 4567 N N . HIS A 1 575 ? 19.031 6.215 -21 1 94.62 575 HIS A N 1
ATOM 4568 C CA . HIS A 1 575 ? 18.047 5.203 -21.375 1 94.62 575 HIS A CA 1
ATOM 4569 C C . HIS A 1 575 ? 18.641 4.18 -22.344 1 94.62 575 HIS A C 1
ATOM 4571 O O . HIS A 1 575 ? 18.5 2.973 -22.125 1 94.62 575 HIS A O 1
ATOM 4577 N N . PRO A 1 576 ? 19.438 4.59 -23.375 1 93.69 576 PRO A N 1
ATOM 4578 C CA . PRO A 1 576 ? 19.984 3.6 -24.297 1 93.69 576 PRO A CA 1
ATOM 4579 C C . PRO A 1 576 ? 21.016 2.682 -23.625 1 93.69 576 PRO A C 1
ATOM 4581 O O . PRO A 1 576 ? 21.156 1.52 -24.016 1 93.69 576 PRO A O 1
ATOM 4584 N N . LEU A 1 577 ? 21.672 3.16 -22.641 1 93 577 LEU A N 1
ATOM 4585 C CA . LEU A 1 577 ? 22.734 2.4 -21.984 1 93 577 LEU A CA 1
ATOM 4586 C C . LEU A 1 577 ? 22.156 1.239 -21.188 1 93 577 LEU A C 1
ATOM 4588 O O . LEU A 1 577 ? 22.859 0.264 -20.906 1 93 577 LEU A O 1
ATOM 4592 N N . PHE A 1 578 ? 20.906 1.328 -20.828 1 89.56 578 PHE A N 1
ATOM 4593 C CA . PHE A 1 578 ? 20.281 0.291 -20.016 1 89.56 578 PHE A CA 1
ATOM 4594 C C . PHE A 1 578 ? 19.578 -0.734 -20.906 1 89.56 578 PHE A C 1
ATOM 4596 O O . PHE A 1 578 ? 19.078 -1.748 -20.406 1 89.56 578 PHE A O 1
ATOM 4603 N N . GLN A 1 579 ? 19.609 -0.465 -22.188 1 87.62 579 GLN A N 1
ATOM 4604 C CA . GLN A 1 579 ? 18.922 -1.367 -23.109 1 87.62 579 GLN A CA 1
ATOM 4605 C C . GLN A 1 579 ? 19.812 -2.539 -23.5 1 87.62 579 GLN A C 1
ATOM 4607 O O . GLN A 1 579 ? 21.016 -2.365 -23.703 1 87.62 579 GLN A O 1
ATOM 4612 N N . LEU A 1 580 ? 19.25 -3.643 -23.578 1 76.44 580 LEU A N 1
ATOM 4613 C CA . LEU A 1 580 ? 19.969 -4.863 -23.922 1 76.44 580 LEU A CA 1
ATOM 4614 C C . LEU A 1 580 ? 20.406 -4.84 -25.375 1 76.44 580 LEU A C 1
ATOM 4616 O O . LEU A 1 580 ? 21.438 -5.43 -25.734 1 76.44 580 LEU A O 1
ATOM 4620 N N . ASP A 1 581 ? 19.609 -4.156 -26.188 1 80.38 581 ASP A N 1
ATOM 4621 C CA . ASP A 1 581 ? 19.875 -4.188 -27.625 1 80.38 581 ASP A CA 1
ATOM 4622 C C . ASP A 1 581 ? 20.781 -3.039 -28.047 1 80.38 581 ASP A C 1
ATOM 4624 O O . ASP A 1 581 ? 21.141 -2.916 -29.219 1 80.38 581 ASP A O 1
ATOM 4628 N N . HIS A 1 582 ? 21.203 -2.275 -27.078 1 86.81 582 HIS A N 1
ATOM 4629 C CA . HIS A 1 582 ? 22.094 -1.169 -27.406 1 86.81 582 HIS A CA 1
ATOM 4630 C C . HIS A 1 582 ? 23.547 -1.605 -27.344 1 86.81 582 HIS A C 1
ATOM 4632 O O . HIS A 1 582 ? 24.016 -2.129 -26.328 1 86.81 582 HIS A O 1
ATOM 4638 N N . GLU A 1 583 ? 24.266 -1.431 -28.453 1 88.94 583 GLU A N 1
ATOM 4639 C CA . GLU A 1 583 ? 25.656 -1.826 -28.531 1 88.94 583 GLU A CA 1
ATOM 4640 C C . GLU A 1 583 ? 26.516 -1.004 -27.578 1 88.94 583 GLU A C 1
ATOM 4642 O O . GLU A 1 583 ? 26.328 0.208 -27.453 1 88.94 583 GLU A O 1
ATOM 4647 N N . TYR A 1 584 ? 27.359 -1.707 -26.844 1 90 584 TYR A N 1
ATOM 4648 C CA . TYR A 1 584 ? 28.219 -1.058 -25.875 1 90 584 TYR A CA 1
ATOM 4649 C C . TYR A 1 584 ? 29.234 -0.147 -26.562 1 90 584 TYR A C 1
ATOM 4651 O O . TYR A 1 584 ? 29.922 -0.566 -27.484 1 90 584 TYR A O 1
ATOM 4659 N N . ASN A 1 585 ? 29.156 1.096 -26.219 1 94.5 585 ASN A N 1
ATOM 4660 C CA . ASN A 1 585 ? 30.141 2.094 -26.609 1 94.5 585 ASN A CA 1
ATOM 4661 C C . ASN A 1 585 ? 30.859 2.664 -25.391 1 94.5 585 ASN A C 1
ATOM 4663 O O . ASN A 1 585 ? 30.266 3.363 -24.578 1 94.5 585 ASN A O 1
ATOM 4667 N N . ARG A 1 586 ? 32.125 2.439 -25.359 1 94.75 586 ARG A N 1
ATOM 4668 C CA . ARG A 1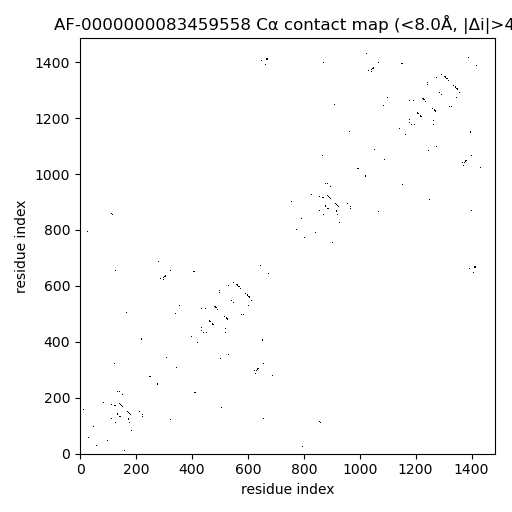 586 ? 32.938 2.77 -24.188 1 94.75 586 ARG A CA 1
ATOM 4669 C C . ARG A 1 586 ? 32.906 4.266 -23.906 1 94.75 586 ARG A C 1
ATOM 4671 O O . ARG A 1 586 ? 32.812 4.672 -22.734 1 94.75 586 ARG A O 1
ATOM 4678 N N . TRP A 1 587 ? 32.969 5.094 -24.891 1 95.69 587 TRP A N 1
ATOM 4679 C CA . TRP A 1 587 ? 33 6.543 -24.719 1 95.69 587 TRP A CA 1
ATOM 4680 C C . TRP A 1 587 ? 31.641 7.066 -24.297 1 95.69 587 TRP A C 1
ATOM 4682 O O . TRP A 1 587 ? 31.547 7.891 -23.375 1 95.69 587 TRP A O 1
ATOM 4692 N N . GLU A 1 588 ? 30.641 6.527 -24.953 1 96.12 588 GLU A N 1
ATOM 4693 C CA . GLU A 1 588 ? 29.297 6.957 -24.609 1 96.12 588 GLU A CA 1
ATOM 4694 C C . GLU A 1 588 ? 28.969 6.641 -23.156 1 96.12 588 GLU A C 1
ATOM 4696 O O . GLU A 1 588 ? 28.469 7.504 -22.422 1 96.12 588 GLU A O 1
ATOM 4701 N N . SER A 1 589 ? 29.25 5.445 -22.766 1 96.19 589 SER A N 1
ATOM 4702 C CA . SER A 1 589 ? 28.953 4.992 -21.406 1 96.19 589 SER A CA 1
ATOM 4703 C C . SER A 1 589 ? 29.797 5.75 -20.375 1 96.19 589 SER A C 1
ATOM 4705 O O . SER A 1 589 ? 29.266 6.219 -19.359 1 96.19 589 SER A O 1
ATOM 4707 N N . SER A 1 590 ? 31.109 5.902 -20.625 1 97.38 590 SER A N 1
ATOM 4708 C CA . SER A 1 590 ? 32 6.539 -19.672 1 97.38 590 SER A CA 1
ATOM 4709 C C . SER A 1 590 ? 31.688 8.023 -19.516 1 97.38 590 SER A C 1
ATOM 4711 O O . SER A 1 590 ? 31.797 8.578 -18.422 1 97.38 590 SER A O 1
ATOM 4713 N N . LEU A 1 591 ? 31.328 8.664 -20.594 1 97.25 591 LEU A N 1
ATOM 4714 C CA . LEU A 1 591 ? 30.969 10.078 -20.531 1 97.25 591 LEU A CA 1
ATOM 4715 C C . LEU A 1 591 ? 29.688 10.289 -19.719 1 97.25 591 LEU A C 1
ATOM 4717 O O . LEU A 1 591 ? 29.609 11.203 -18.906 1 97.25 591 LEU A O 1
ATOM 4721 N N . TYR A 1 592 ? 28.734 9.477 -20.047 1 97.5 592 TYR A N 1
ATOM 4722 C CA . TYR A 1 592 ? 27.5 9.594 -19.281 1 97.5 592 TYR A CA 1
ATOM 4723 C C . TYR A 1 592 ? 27.734 9.336 -17.797 1 97.5 592 TYR A C 1
ATOM 4725 O O . TYR A 1 592 ? 27.297 10.109 -16.953 1 97.5 592 TYR A O 1
ATOM 4733 N N . ILE A 1 593 ? 28.484 8.312 -17.438 1 97.31 593 ILE A N 1
ATOM 4734 C CA . ILE A 1 593 ? 28.734 7.902 -16.062 1 97.31 593 ILE A CA 1
ATOM 4735 C C . ILE A 1 593 ? 29.547 8.977 -15.344 1 97.31 593 ILE A C 1
ATOM 4737 O O . ILE A 1 593 ? 29.312 9.258 -14.164 1 97.31 593 ILE A O 1
ATOM 4741 N N . GLY A 1 594 ? 30.359 9.609 -16.031 1 97.19 594 GLY A N 1
ATOM 4742 C CA . GLY A 1 594 ? 31.188 10.641 -15.43 1 97.19 594 GLY A CA 1
ATOM 4743 C C . GLY A 1 594 ? 30.453 11.938 -15.188 1 97.19 594 GLY A C 1
ATOM 4744 O O . GLY A 1 594 ? 30.672 12.602 -14.172 1 97.19 594 GLY A O 1
ATOM 4745 N N . PHE A 1 595 ? 29.438 12.258 -16.016 1 97.56 595 PHE A N 1
ATOM 4746 C CA . PHE A 1 595 ? 28.938 13.625 -16 1 97.56 595 PHE A CA 1
ATOM 4747 C C . PHE A 1 595 ? 27.516 13.68 -15.461 1 97.56 595 PHE A C 1
ATOM 4749 O O . PHE A 1 595 ? 27.031 14.742 -15.086 1 97.56 595 PHE A O 1
ATOM 4756 N N . TYR A 1 596 ? 26.719 12.625 -15.5 1 97.06 596 TYR A N 1
ATOM 4757 C CA . TYR A 1 596 ? 25.297 12.703 -15.234 1 97.06 596 TYR A CA 1
ATOM 4758 C C . TYR A 1 596 ? 25.031 13.188 -13.812 1 97.06 596 TYR A C 1
ATOM 4760 O O . TYR A 1 596 ? 24.078 13.93 -13.562 1 97.06 596 TYR A O 1
ATOM 4768 N N . ARG A 1 597 ? 25.906 12.836 -12.828 1 97.75 597 ARG A N 1
ATOM 4769 C CA . ARG A 1 597 ? 25.703 13.281 -11.445 1 97.75 597 ARG A CA 1
ATOM 4770 C C . ARG A 1 597 ? 26.047 14.758 -11.289 1 97.75 597 ARG A C 1
ATOM 4772 O O . ARG A 1 597 ? 25.438 15.453 -10.469 1 97.75 597 ARG A O 1
ATOM 4779 N N . LEU A 1 598 ? 27.031 15.203 -12.055 1 98.12 598 LEU A N 1
ATOM 4780 C CA . LEU A 1 598 ? 27.375 16.625 -12.055 1 98.12 598 LEU A CA 1
ATOM 4781 C C . LEU A 1 598 ? 26.188 17.469 -12.5 1 98.12 598 LEU A C 1
ATOM 4783 O O . LEU A 1 598 ? 25.812 18.422 -11.812 1 98.12 598 LEU A O 1
ATOM 4787 N N . PHE A 1 599 ? 25.641 17.078 -13.578 1 98.38 599 PHE A N 1
ATOM 4788 C CA . PHE A 1 599 ? 24.531 17.844 -14.141 1 98.38 599 PHE A CA 1
ATOM 4789 C C . PHE A 1 599 ? 23.297 17.766 -13.25 1 98.38 599 PHE A C 1
ATOM 4791 O O . PHE A 1 599 ? 22.578 18.75 -13.094 1 98.38 599 PHE A O 1
ATOM 4798 N N . TRP A 1 600 ? 23.047 16.609 -12.688 1 98.38 600 TRP A N 1
ATOM 4799 C CA . TRP A 1 600 ? 21.953 16.469 -11.727 1 98.38 600 TRP A CA 1
ATOM 4800 C C . TRP A 1 600 ? 22.172 17.375 -10.523 1 98.38 600 TRP A C 1
ATOM 4802 O O . TRP A 1 600 ? 21.25 18.094 -10.109 1 98.38 600 TRP A O 1
ATOM 4812 N N . GLY A 1 601 ? 23.406 17.359 -9.992 1 98.31 601 GLY A N 1
ATOM 4813 C CA . GLY A 1 601 ? 23.719 18.219 -8.859 1 98.31 601 GLY A CA 1
ATOM 4814 C C . GLY A 1 601 ? 23.531 19.703 -9.148 1 98.31 601 GLY A C 1
ATOM 4815 O O . GLY A 1 601 ? 23.016 20.438 -8.312 1 98.31 601 GLY A O 1
ATOM 4816 N N . LEU A 1 602 ? 23.906 20.094 -10.328 1 98.31 602 LEU A N 1
ATOM 4817 C CA . LEU A 1 602 ? 23.766 21.5 -10.727 1 98.31 602 LEU A CA 1
ATOM 4818 C C . LEU A 1 602 ? 22.297 21.859 -10.875 1 98.31 602 LEU A C 1
ATOM 4820 O O . LEU A 1 602 ? 21.891 22.969 -10.492 1 98.31 602 LEU A O 1
ATOM 4824 N N . ALA A 1 603 ? 21.547 20.969 -11.414 1 98.5 603 ALA A N 1
ATOM 4825 C CA . ALA A 1 603 ? 20.125 21.219 -11.57 1 98.5 603 ALA A CA 1
ATOM 4826 C C . ALA A 1 603 ? 19.438 21.375 -10.219 1 98.5 603 ALA A C 1
ATOM 4828 O O . ALA A 1 603 ? 18.672 22.328 -10.016 1 98.5 603 ALA A O 1
ATOM 4829 N N . ILE A 1 604 ? 19.734 20.516 -9.297 1 98.12 604 ILE A N 1
ATOM 4830 C CA . ILE A 1 604 ? 19.141 20.562 -7.969 1 98.12 604 ILE A CA 1
ATOM 4831 C C . ILE A 1 604 ? 19.641 21.797 -7.223 1 98.12 604 ILE A C 1
ATOM 4833 O O . ILE A 1 604 ? 18.891 22.406 -6.453 1 98.12 604 ILE A O 1
ATOM 4837 N N . SER A 1 605 ? 20.906 22.141 -7.461 1 98.19 605 SER A N 1
ATOM 4838 C CA . SER A 1 605 ? 21.453 23.344 -6.84 1 98.19 605 SER A CA 1
ATOM 4839 C C . SER A 1 605 ? 20.688 24.594 -7.258 1 98.19 605 SER A C 1
ATOM 4841 O O . SER A 1 605 ? 20.422 25.469 -6.434 1 98.19 605 SER A O 1
ATOM 4843 N N . TRP A 1 606 ? 20.359 24.656 -8.523 1 97.38 606 TRP A N 1
ATOM 4844 C CA . TRP A 1 606 ? 19.578 25.781 -9 1 97.38 606 TRP A CA 1
ATOM 4845 C C . TRP A 1 606 ? 18.203 25.812 -8.336 1 97.38 606 TRP A C 1
ATOM 4847 O O . TRP A 1 606 ? 17.734 26.859 -7.895 1 97.38 606 TRP A O 1
ATOM 4857 N N . LEU A 1 607 ? 17.609 24.688 -8.25 1 97 607 LEU A N 1
ATOM 4858 C CA . LEU A 1 607 ? 16.297 24.562 -7.629 1 97 607 LEU A CA 1
ATOM 4859 C C . LEU A 1 607 ? 16.328 25.062 -6.184 1 97 607 LEU A C 1
ATOM 4861 O O . LEU A 1 607 ? 15.484 25.859 -5.777 1 97 607 LEU A O 1
ATOM 4865 N N . LEU A 1 608 ? 17.312 24.641 -5.418 1 96.94 608 LEU A N 1
ATOM 4866 C CA . LEU A 1 608 ? 17.406 25 -4.008 1 96.94 608 LEU A CA 1
ATOM 4867 C C . LEU A 1 608 ? 17.766 26.484 -3.852 1 96.94 608 LEU A C 1
ATOM 4869 O O . LEU A 1 608 ? 17.25 27.156 -2.963 1 96.94 608 LEU A O 1
ATOM 4873 N N . LEU A 1 609 ? 18.609 26.953 -4.742 1 96 609 LEU A N 1
ATOM 4874 C CA . LEU A 1 609 ? 19.047 28.344 -4.684 1 96 609 LEU A CA 1
ATOM 4875 C C . LEU A 1 609 ? 17.859 29.281 -4.91 1 96 609 LEU A C 1
ATOM 4877 O O . LEU A 1 609 ? 17.641 30.219 -4.125 1 96 609 LEU A O 1
ATOM 4881 N N . VAL A 1 610 ? 17.094 29.047 -5.949 1 95.25 610 VAL A N 1
ATOM 4882 C CA . VAL A 1 610 ? 15.984 29.938 -6.281 1 95.25 610 VAL A CA 1
ATOM 4883 C C . VAL A 1 610 ? 14.875 29.781 -5.242 1 95.25 610 VAL A C 1
ATOM 4885 O O . VAL A 1 610 ? 14.18 30.75 -4.922 1 95.25 610 VAL A O 1
ATOM 4888 N N . CYS A 1 611 ? 14.781 28.656 -4.68 1 93.69 611 CYS A N 1
ATOM 4889 C CA . CYS A 1 611 ? 13.773 28.422 -3.65 1 93.69 611 CYS A CA 1
ATOM 4890 C C . CYS A 1 611 ? 14.102 29.188 -2.379 1 93.69 611 CYS A C 1
ATOM 4892 O O . CYS A 1 611 ? 13.227 29.828 -1.791 1 93.69 611 CYS A O 1
ATOM 4894 N N . VAL A 1 612 ? 15.336 29.141 -1.979 1 91.5 612 VAL A N 1
ATOM 4895 C CA . VAL A 1 612 ? 15.758 29.766 -0.727 1 91.5 612 VAL A CA 1
ATOM 4896 C C . VAL A 1 612 ? 15.773 31.281 -0.887 1 91.5 612 VAL A C 1
ATOM 4898 O O . VAL A 1 612 ? 15.516 32.031 0.071 1 91.5 612 VAL A O 1
ATOM 4901 N N . THR A 1 613 ? 15.984 31.766 -2.125 1 91.62 613 THR A N 1
ATOM 4902 C CA . THR A 1 613 ? 16.109 33.219 -2.354 1 91.62 613 THR A CA 1
ATOM 4903 C C . THR A 1 613 ? 14.766 33.812 -2.721 1 91.62 613 THR A C 1
ATOM 4905 O O . THR A 1 613 ? 14.688 35 -3.035 1 91.62 613 THR A O 1
ATOM 4908 N N . GLY A 1 614 ? 13.688 33.031 -2.779 1 87.81 614 GLY A N 1
ATOM 4909 C CA . GLY A 1 614 ? 12.336 33.562 -2.947 1 87.81 614 GLY A CA 1
ATOM 4910 C C . GLY A 1 614 ? 11.898 33.625 -4.398 1 87.81 614 GLY A C 1
ATOM 4911 O O . GLY A 1 614 ? 10.836 34.156 -4.707 1 87.81 614 GLY A O 1
ATOM 4912 N N . TYR A 1 615 ? 12.688 33.125 -5.32 1 90.75 615 TYR A N 1
ATOM 4913 C CA . TYR A 1 615 ? 12.375 33.188 -6.742 1 90.75 615 TYR A CA 1
ATOM 4914 C C . TYR A 1 615 ? 11.797 31.859 -7.227 1 90.75 615 TYR A C 1
ATOM 4916 O O . TYR A 1 615 ? 11.664 31.625 -8.438 1 90.75 615 TYR A O 1
ATOM 4924 N N . GLY A 1 616 ? 11.453 30.969 -6.402 1 88.5 616 GLY A N 1
ATOM 4925 C CA . GLY A 1 616 ? 11.086 29.625 -6.777 1 88.5 616 GLY A CA 1
ATOM 4926 C C . GLY A 1 616 ? 9.633 29.484 -7.188 1 88.5 616 GLY A C 1
ATOM 4927 O O . GLY A 1 616 ? 9.219 28.453 -7.719 1 88.5 616 GLY A O 1
ATOM 4928 N N . GLY A 1 617 ? 8.797 30.5 -7.047 1 83.12 617 GLY A N 1
ATOM 4929 C CA . GLY A 1 617 ? 7.406 30.484 -7.477 1 83.12 617 GLY A CA 1
ATOM 4930 C C . GLY A 1 617 ? 6.602 29.375 -6.852 1 83.12 617 GLY A C 1
ATOM 4931 O O . GLY A 1 617 ? 6.621 29.188 -5.633 1 83.12 617 GLY A O 1
ATOM 4932 N N . PHE A 1 618 ? 5.918 28.562 -7.77 1 82.69 618 PHE A N 1
ATOM 4933 C CA . PHE A 1 618 ? 5.012 27.5 -7.32 1 82.69 618 PHE A CA 1
ATOM 4934 C C . PHE A 1 618 ? 5.789 26.328 -6.762 1 82.69 618 PHE A C 1
ATOM 4936 O O . PHE A 1 618 ? 5.328 25.656 -5.836 1 82.69 618 PHE A O 1
ATOM 4943 N N . VAL A 1 619 ? 6.926 26.109 -7.305 1 88.12 619 VAL A N 1
ATOM 4944 C CA . VAL A 1 619 ? 7.738 25 -6.844 1 88.12 619 VAL A CA 1
ATOM 4945 C C . VAL A 1 619 ? 8.188 25.234 -5.406 1 88.12 619 VAL A C 1
ATOM 4947 O O . VAL A 1 619 ? 8.18 24.328 -4.582 1 88.12 619 VAL A O 1
ATOM 4950 N N . ALA A 1 620 ? 8.57 26.453 -5.141 1 89.62 620 ALA A N 1
ATOM 4951 C CA . ALA A 1 620 ? 8.992 26.812 -3.787 1 89.62 620 ALA A CA 1
ATOM 4952 C C . ALA A 1 620 ? 7.824 26.719 -2.809 1 89.62 620 ALA A C 1
ATOM 4954 O O . ALA A 1 620 ? 7.992 26.25 -1.677 1 89.62 620 ALA A O 1
ATOM 4955 N N . ASP A 1 621 ? 6.668 27.172 -3.309 1 84.06 621 ASP A N 1
ATOM 4956 C CA . ASP A 1 621 ? 5.484 27.109 -2.459 1 84.06 621 ASP A CA 1
ATOM 4957 C C . ASP A 1 621 ? 5.16 25.656 -2.084 1 84.06 621 ASP A C 1
ATOM 4959 O O . ASP A 1 621 ? 4.77 25.375 -0.948 1 84.06 621 ASP A O 1
ATOM 4963 N N . PHE A 1 622 ? 5.328 24.844 -2.969 1 88.31 622 PHE A N 1
ATOM 4964 C CA . PHE A 1 622 ? 5.047 23.438 -2.74 1 88.31 622 PHE A CA 1
ATOM 4965 C C . PHE A 1 622 ? 6.066 22.828 -1.779 1 88.31 622 PHE A C 1
ATOM 4967 O O . PHE A 1 622 ? 5.695 22.141 -0.828 1 88.31 622 PHE A O 1
ATOM 4974 N N . LEU A 1 623 ? 7.305 23.062 -1.987 1 91.94 623 LEU A N 1
ATOM 4975 C CA . LEU A 1 623 ? 8.367 22.484 -1.175 1 91.94 623 LEU A CA 1
ATOM 4976 C C . LEU A 1 623 ? 8.367 23.094 0.226 1 91.94 623 LEU A C 1
ATOM 4978 O O . LEU A 1 623 ? 8.883 22.484 1.166 1 91.94 623 LEU A O 1
ATOM 4982 N N . ASN A 1 624 ? 7.805 24.281 0.364 1 88.5 624 ASN A N 1
ATOM 4983 C CA . ASN A 1 624 ? 7.766 24.969 1.649 1 88.5 624 ASN A CA 1
ATOM 4984 C C . ASN A 1 624 ? 6.523 24.594 2.449 1 88.5 624 ASN A C 1
ATOM 4986 O O . ASN A 1 624 ? 6.301 25.125 3.541 1 88.5 624 ASN A O 1
ATOM 4990 N N . CYS A 1 625 ? 5.812 23.672 1.952 1 84.88 625 CYS A N 1
ATOM 4991 C CA . CYS A 1 625 ? 4.621 23.25 2.674 1 84.88 625 CYS A CA 1
ATOM 4992 C C . CYS A 1 625 ? 4.973 22.781 4.082 1 84.88 625 CYS A C 1
ATOM 4994 O O . CYS A 1 625 ? 5.977 22.094 4.277 1 84.88 625 CYS A O 1
ATOM 4996 N N . LYS A 1 626 ? 4.145 23.109 5.039 1 84.62 626 LYS A N 1
ATOM 4997 C CA . LYS A 1 626 ? 4.398 22.844 6.449 1 84.62 626 LYS A CA 1
ATOM 4998 C C . LYS A 1 626 ? 4.441 21.328 6.715 1 84.62 626 LYS A C 1
ATOM 5000 O O . LYS A 1 626 ? 5.156 20.875 7.609 1 84.62 626 LYS A O 1
ATOM 5005 N N . LEU A 1 627 ? 3.754 20.625 5.98 1 86.5 627 LEU A N 1
ATOM 5006 C CA . LEU A 1 627 ? 3.74 19.172 6.137 1 86.5 627 LEU A CA 1
ATOM 5007 C C . LEU A 1 627 ? 5.133 18.594 5.922 1 86.5 627 LEU A C 1
ATOM 5009 O O . LEU A 1 627 ? 5.508 17.625 6.574 1 86.5 627 LEU A O 1
ATOM 5013 N N . PHE A 1 628 ? 5.871 19.203 5.066 1 92.19 628 PHE A N 1
ATOM 5014 C CA . PHE A 1 628 ? 7.184 18.672 4.711 1 92.19 628 PHE A CA 1
ATOM 5015 C C . PHE A 1 628 ? 8.188 18.922 5.828 1 92.19 628 PHE A C 1
ATOM 5017 O O . PHE A 1 628 ? 9.25 18.312 5.863 1 92.19 628 PHE A O 1
ATOM 5024 N N . VAL A 1 629 ? 7.863 19.859 6.742 1 91 629 VAL A N 1
ATOM 5025 C CA . VAL A 1 629 ? 8.758 20.094 7.875 1 91 629 VAL A CA 1
ATOM 5026 C C . VAL A 1 629 ? 8.773 18.859 8.773 1 91 629 VAL A C 1
ATOM 5028 O O . VAL A 1 629 ? 9.844 18.375 9.148 1 91 629 VAL A O 1
ATOM 5031 N N . VAL A 1 630 ? 7.609 18.312 8.984 1 91.31 630 VAL A N 1
ATOM 5032 C CA . VAL A 1 630 ? 7.488 17.141 9.836 1 91.31 630 VAL A CA 1
ATOM 5033 C C . VAL A 1 630 ? 8.039 15.906 9.117 1 91.31 630 VAL A C 1
ATOM 5035 O O . VAL A 1 630 ? 8.82 15.148 9.68 1 91.31 630 VAL A O 1
ATOM 5038 N N . LEU A 1 631 ? 7.707 15.781 7.883 1 94.19 631 LEU A N 1
ATOM 5039 C CA . LEU A 1 631 ? 8.125 14.617 7.105 1 94.19 631 LEU A CA 1
ATOM 5040 C C . LEU A 1 631 ? 9.625 14.656 6.832 1 94.19 631 LEU A C 1
ATOM 5042 O O . LEU A 1 631 ? 10.273 13.609 6.742 1 94.19 631 LEU A O 1
ATOM 5046 N N . GLY A 1 632 ? 10.133 15.867 6.695 1 93.94 632 GLY A N 1
ATOM 5047 C CA . GLY A 1 632 ? 11.562 16.016 6.488 1 93.94 632 GLY A CA 1
ATOM 5048 C C . GLY A 1 632 ? 12.391 15.555 7.68 1 93.94 632 GLY A C 1
ATOM 5049 O O . GLY A 1 632 ? 13.484 15.016 7.508 1 93.94 632 GLY A O 1
ATOM 5050 N N . ARG A 1 633 ? 11.797 15.703 8.844 1 93.56 633 ARG A N 1
ATOM 5051 C CA . ARG A 1 633 ? 12.484 15.305 10.062 1 93.56 633 ARG A CA 1
ATOM 5052 C C . ARG A 1 633 ? 12.453 13.789 10.242 1 93.56 633 ARG A C 1
ATOM 5054 O O . ARG A 1 633 ? 13.242 13.234 11.016 1 93.56 633 ARG A O 1
ATOM 5061 N N . LEU A 1 634 ? 11.641 13.141 9.484 1 96.19 634 LEU A N 1
ATOM 5062 C CA . LEU A 1 634 ? 11.492 11.688 9.602 1 96.19 634 LEU A CA 1
ATOM 5063 C C . LEU A 1 634 ? 12.344 10.969 8.562 1 96.19 634 LEU A C 1
ATOM 5065 O O . LEU A 1 634 ? 12.43 9.742 8.562 1 96.19 634 LEU A O 1
ATOM 5069 N N . THR A 1 635 ? 13.031 11.719 7.727 1 97.25 635 THR A N 1
ATOM 5070 C CA . THR A 1 635 ? 13.711 11.148 6.57 1 97.25 635 THR A CA 1
ATOM 5071 C C . THR A 1 635 ? 14.781 10.148 7.008 1 97.25 635 THR A C 1
ATOM 5073 O O . THR A 1 635 ? 14.906 9.07 6.426 1 97.25 635 THR A O 1
ATOM 5076 N N . TYR A 1 636 ? 15.578 10.469 8.031 1 97.31 636 TYR A N 1
ATOM 5077 C CA . TYR A 1 636 ? 16.641 9.578 8.492 1 97.31 636 TYR A CA 1
ATOM 5078 C C . TYR A 1 636 ? 16.062 8.281 9.047 1 97.31 636 TYR A C 1
ATOM 5080 O O . TYR A 1 636 ? 16.562 7.191 8.75 1 97.31 636 TYR A O 1
ATOM 5088 N N . GLY A 1 637 ? 15 8.383 9.875 1 97.81 637 GLY A N 1
ATOM 5089 C CA . GLY A 1 637 ? 14.328 7.199 10.375 1 97.81 637 GLY A CA 1
ATOM 5090 C C . GLY A 1 637 ? 13.766 6.32 9.273 1 97.81 637 GLY A C 1
ATOM 5091 O O . GLY A 1 637 ? 13.891 5.094 9.32 1 97.81 637 GLY A O 1
ATOM 5092 N N . ILE A 1 638 ? 13.141 6.945 8.258 1 98.31 638 ILE A N 1
ATOM 5093 C CA . ILE A 1 638 ? 12.602 6.211 7.121 1 98.31 638 ILE A CA 1
ATOM 5094 C C . ILE A 1 638 ? 13.734 5.52 6.371 1 98.31 638 ILE A C 1
ATOM 5096 O O . ILE A 1 638 ? 13.617 4.348 6 1 98.31 638 ILE A O 1
ATOM 5100 N N . TYR A 1 639 ? 14.812 6.246 6.176 1 98.06 639 TYR A N 1
ATOM 5101 C CA . TYR A 1 639 ? 15.977 5.715 5.473 1 98.06 639 TYR A CA 1
ATOM 5102 C C . TYR A 1 639 ? 16.484 4.445 6.148 1 98.06 639 TYR A C 1
ATOM 5104 O O . TYR A 1 639 ? 16.781 3.455 5.48 1 98.06 639 TYR A O 1
ATOM 5112 N N . LEU A 1 640 ? 16.5 4.43 7.449 1 98.19 640 LEU A N 1
ATOM 5113 C CA . LEU A 1 640 ? 17.078 3.32 8.195 1 98.19 640 LEU A CA 1
ATOM 5114 C C . LEU A 1 640 ? 16.125 2.131 8.227 1 98.19 640 LEU A C 1
ATOM 5116 O O . LEU A 1 640 ? 16.562 0.978 8.258 1 98.19 640 LEU A O 1
ATOM 5120 N N . THR A 1 641 ? 14.852 2.367 8.125 1 98.06 641 THR A N 1
ATOM 5121 C CA . THR A 1 641 ? 13.898 1.291 8.391 1 98.06 641 THR A CA 1
ATOM 5122 C C . THR A 1 641 ? 13.328 0.749 7.082 1 98.06 641 THR A C 1
ATOM 5124 O O . THR A 1 641 ? 12.836 -0.382 7.035 1 98.06 641 THR A O 1
ATOM 5127 N N . HIS A 1 642 ? 13.328 1.467 5.988 1 98.31 642 HIS A N 1
ATOM 5128 C CA . HIS A 1 642 ? 12.539 1.134 4.805 1 98.31 642 HIS A CA 1
ATOM 5129 C C . HIS A 1 642 ? 12.984 -0.196 4.203 1 98.31 642 HIS A C 1
ATOM 5131 O O . HIS A 1 642 ? 12.156 -0.986 3.752 1 98.31 642 HIS A O 1
ATOM 5137 N N . ASN A 1 643 ? 14.281 -0.439 4.199 1 97.62 643 ASN A N 1
ATOM 5138 C CA . ASN A 1 643 ? 14.742 -1.679 3.586 1 97.62 643 ASN A CA 1
ATOM 5139 C C . ASN A 1 643 ? 14.305 -2.9 4.387 1 97.62 643 ASN A C 1
ATOM 5141 O O . ASN A 1 643 ? 14.008 -3.949 3.814 1 97.62 643 ASN A O 1
ATOM 5145 N N . ALA A 1 644 ? 14.344 -2.811 5.711 1 97.75 644 ALA A N 1
ATOM 5146 C CA . ALA A 1 644 ? 13.875 -3.902 6.559 1 97.75 644 ALA A CA 1
ATOM 5147 C C . ALA A 1 644 ? 12.406 -4.211 6.293 1 97.75 644 ALA A C 1
ATOM 5149 O O . ALA A 1 644 ? 12 -5.375 6.27 1 97.75 644 ALA A O 1
ATOM 5150 N N . VAL A 1 645 ? 11.609 -3.188 6.055 1 97.94 645 VAL A N 1
ATOM 5151 C CA . VAL A 1 645 ? 10.188 -3.352 5.77 1 97.94 645 VAL A CA 1
ATOM 5152 C C . VAL A 1 645 ? 10 -4.043 4.422 1 97.94 645 VAL A C 1
ATOM 5154 O O . VAL A 1 645 ? 9.172 -4.938 4.281 1 97.94 645 VAL A O 1
ATOM 5157 N N . ILE A 1 646 ? 10.812 -3.68 3.469 1 97.5 646 ILE A N 1
ATOM 5158 C CA . ILE A 1 646 ? 10.703 -4.223 2.119 1 97.5 646 ILE A CA 1
ATOM 5159 C C . ILE A 1 646 ? 11.078 -5.703 2.127 1 97.5 646 ILE A C 1
ATOM 5161 O O . ILE A 1 646 ? 10.32 -6.543 1.626 1 97.5 646 ILE A O 1
ATOM 5165 N N . ILE A 1 647 ? 12.219 -6.094 2.771 1 96.81 647 ILE A N 1
ATOM 5166 C CA . ILE A 1 647 ? 12.688 -7.477 2.717 1 96.81 647 ILE A CA 1
ATOM 5167 C C . ILE A 1 647 ? 11.789 -8.359 3.584 1 96.81 647 ILE A C 1
ATOM 5169 O O . ILE A 1 647 ? 11.609 -9.539 3.295 1 96.81 647 ILE A O 1
ATOM 5173 N N . TYR A 1 648 ? 11.203 -7.832 4.652 1 96.81 648 TYR A N 1
ATOM 5174 C CA . TYR A 1 648 ? 10.234 -8.578 5.453 1 96.81 648 TYR A CA 1
ATOM 5175 C C . TYR A 1 648 ? 9.055 -9.031 4.602 1 96.81 648 TYR A C 1
ATOM 5177 O O . TYR A 1 648 ? 8.672 -10.203 4.641 1 96.81 648 TYR A O 1
ATOM 5185 N N . LYS A 1 649 ? 8.508 -8.055 3.816 1 96.25 649 LYS A N 1
ATOM 5186 C CA . LYS A 1 649 ? 7.359 -8.359 2.963 1 96.25 649 LYS A CA 1
ATOM 5187 C C . LYS A 1 649 ? 7.73 -9.367 1.88 1 96.25 649 LYS A C 1
ATOM 5189 O O . LYS A 1 649 ? 7.012 -10.344 1.662 1 96.25 649 LYS A O 1
ATOM 5194 N N . LEU A 1 650 ? 8.805 -9.164 1.263 1 95.5 650 LEU A N 1
ATOM 5195 C CA . LEU A 1 650 ? 9.195 -10 0.13 1 95.5 650 LEU A CA 1
ATOM 5196 C C . LEU A 1 650 ? 9.672 -11.367 0.601 1 95.5 650 LEU A C 1
ATOM 5198 O O . LEU A 1 650 ? 9.492 -12.367 -0.095 1 95.5 650 LEU A O 1
ATOM 5202 N N . GLY A 1 651 ? 10.312 -11.383 1.794 1 94.69 651 GLY A N 1
ATOM 5203 C CA . GLY A 1 651 ? 10.758 -12.656 2.344 1 94.69 651 GLY A CA 1
ATOM 5204 C C . GLY A 1 651 ? 9.609 -13.562 2.758 1 94.69 651 GLY A C 1
ATOM 5205 O O . GLY A 1 651 ? 9.742 -14.789 2.723 1 94.69 651 GLY A O 1
ATOM 5206 N N . LYS A 1 652 ? 8.508 -13.008 3.047 1 94.56 652 LYS A N 1
ATOM 5207 C CA . LYS A 1 652 ? 7.355 -13.758 3.529 1 94.56 652 LYS A CA 1
ATOM 5208 C C . LYS A 1 652 ? 6.492 -14.242 2.369 1 94.56 652 LYS A C 1
ATOM 5210 O O . LYS A 1 652 ? 5.449 -14.867 2.584 1 94.56 652 LYS A O 1
ATOM 5215 N N . MET A 1 653 ? 6.887 -14.07 1.192 1 94.38 653 MET A N 1
ATOM 5216 C CA . MET A 1 653 ? 6.074 -14.414 0.028 1 94.38 653 MET A CA 1
ATOM 5217 C C . MET A 1 653 ? 5.832 -15.922 -0.037 1 94.38 653 MET A C 1
ATOM 5219 O O . MET A 1 653 ? 6.715 -16.703 0.297 1 94.38 653 MET A O 1
ATOM 5223 N N . ARG A 1 654 ? 4.629 -16.344 -0.464 1 95.94 654 ARG A N 1
ATOM 5224 C CA . ARG A 1 654 ? 4.246 -17.734 -0.594 1 95.94 654 ARG A CA 1
ATOM 5225 C C . ARG A 1 654 ? 4.043 -18.125 -2.057 1 95.94 654 ARG A C 1
ATOM 5227 O O . ARG A 1 654 ? 3.947 -19.297 -2.389 1 95.94 654 ARG A O 1
ATOM 5234 N N . GLN A 1 655 ? 3.973 -17.141 -2.912 1 93.94 655 GLN A N 1
ATOM 5235 C CA . GLN A 1 655 ? 3.787 -17.359 -4.344 1 93.94 655 GLN A CA 1
ATOM 5236 C C . GLN A 1 655 ? 4.562 -16.312 -5.156 1 93.94 655 GLN A C 1
ATOM 5238 O O . GLN A 1 655 ? 4.84 -15.219 -4.668 1 93.94 655 GLN A O 1
ATOM 5243 N N . PRO A 1 656 ? 4.93 -16.766 -6.422 1 94.25 656 PRO A N 1
ATOM 5244 C CA . PRO A 1 656 ? 5.559 -15.75 -7.281 1 94.25 656 PRO A CA 1
ATOM 5245 C C . PRO A 1 656 ? 4.637 -14.57 -7.578 1 94.25 656 PRO A C 1
ATOM 5247 O O . PRO A 1 656 ? 3.416 -14.68 -7.426 1 94.25 656 PRO A O 1
ATOM 5250 N N . VAL A 1 657 ? 5.238 -13.547 -7.969 1 92.44 657 VAL A N 1
ATOM 5251 C CA . VAL A 1 657 ? 4.484 -12.305 -8.109 1 92.44 657 VAL A CA 1
ATOM 5252 C C . VAL A 1 657 ? 4.289 -11.984 -9.594 1 92.44 657 VAL A C 1
ATOM 5254 O O . VAL A 1 657 ? 5.176 -12.234 -10.414 1 92.44 657 VAL A O 1
ATOM 5257 N N . PHE A 1 658 ? 3.039 -11.547 -9.945 1 94.31 658 PHE A N 1
ATOM 5258 C CA . PHE A 1 658 ? 2.779 -10.984 -11.266 1 94.31 658 PHE A CA 1
ATOM 5259 C C . PHE A 1 658 ? 3.168 -9.516 -11.312 1 94.31 658 PHE A C 1
ATOM 5261 O O . PHE A 1 658 ? 2.643 -8.703 -10.547 1 94.31 658 PHE A O 1
ATOM 5268 N N . PHE A 1 659 ? 4.086 -9.148 -12.211 1 94.06 659 PHE A N 1
ATOM 5269 C CA . PHE A 1 659 ? 4.574 -7.777 -12.289 1 94.06 659 PHE A CA 1
ATOM 5270 C C . PHE A 1 659 ? 3.617 -6.906 -13.086 1 94.06 659 PHE A C 1
ATOM 5272 O O . PHE A 1 659 ? 3.326 -7.199 -14.25 1 94.06 659 PHE A O 1
ATOM 5279 N N . ASP A 1 660 ? 3.078 -5.988 -12.477 1 94 660 ASP A N 1
ATOM 5280 C CA . ASP A 1 660 ? 2.264 -4.918 -13.047 1 94 660 ASP A CA 1
ATOM 5281 C C . ASP A 1 660 ? 2.672 -3.561 -12.477 1 94 660 ASP A C 1
ATOM 5283 O O . ASP A 1 660 ? 2.885 -3.424 -11.273 1 94 660 ASP A O 1
ATOM 5287 N N . VAL A 1 661 ? 2.84 -2.602 -13.359 1 92.69 661 VAL A N 1
ATOM 5288 C CA . VAL A 1 661 ? 3.387 -1.308 -12.961 1 92.69 661 VAL A CA 1
ATOM 5289 C C . VAL A 1 661 ? 2.5 -0.676 -11.891 1 92.69 661 VAL A C 1
ATOM 5291 O O . VAL A 1 661 ? 2.996 -0.194 -10.875 1 92.69 661 VAL A O 1
ATOM 5294 N N . TYR A 1 662 ? 1.201 -0.646 -12.094 1 94.19 662 TYR A N 1
ATOM 5295 C CA . TYR A 1 662 ? 0.281 -0.063 -11.117 1 94.19 662 TYR A CA 1
ATOM 5296 C C . TYR A 1 662 ? 0.341 -0.812 -9.797 1 94.19 662 TYR A C 1
ATOM 5298 O O . TYR A 1 662 ? 0.391 -0.195 -8.727 1 94.19 662 TYR A O 1
ATOM 5306 N N . ASP A 1 663 ? 0.338 -2.137 -9.883 1 93.62 663 ASP A N 1
ATOM 5307 C CA . ASP A 1 663 ? 0.326 -2.967 -8.688 1 93.62 663 ASP A CA 1
ATOM 5308 C C . ASP A 1 663 ? 1.588 -2.748 -7.852 1 93.62 663 ASP A C 1
ATOM 5310 O O . ASP A 1 663 ? 1.523 -2.682 -6.625 1 93.62 663 ASP A O 1
ATOM 5314 N N . GLN A 1 664 ? 2.697 -2.703 -8.562 1 94 664 GLN A N 1
ATOM 5315 C CA . GLN A 1 664 ? 3.953 -2.498 -7.852 1 94 664 GLN A CA 1
ATOM 5316 C C . GLN A 1 664 ? 3.988 -1.129 -7.18 1 94 664 GLN A C 1
ATOM 5318 O O . GLN A 1 664 ? 4.488 -0.992 -6.062 1 94 664 GLN A O 1
ATOM 5323 N N . PHE A 1 665 ? 3.51 -0.125 -7.855 1 96.12 665 PHE A N 1
ATOM 5324 C CA . PHE A 1 665 ? 3.469 1.216 -7.285 1 96.12 665 PHE A CA 1
ATOM 5325 C C . PHE A 1 665 ? 2.562 1.256 -6.062 1 96.12 665 PHE A C 1
ATOM 5327 O O . PHE A 1 665 ? 2.906 1.866 -5.047 1 96.12 665 PHE A O 1
ATOM 5334 N N . GLN A 1 666 ? 1.392 0.684 -6.188 1 96.94 666 GLN A N 1
ATOM 5335 C CA . GLN A 1 666 ? 0.457 0.623 -5.066 1 96.94 666 GLN A CA 1
ATOM 5336 C C . GLN A 1 666 ? 1.075 -0.101 -3.875 1 96.94 666 GLN A C 1
ATOM 5338 O O . GLN A 1 666 ? 0.904 0.321 -2.729 1 96.94 666 GLN A O 1
ATOM 5343 N N . GLN A 1 667 ? 1.766 -1.263 -4.066 1 96 667 GLN A N 1
ATOM 5344 C CA . GLN A 1 667 ? 2.439 -1.994 -2.996 1 96 667 GLN A CA 1
ATOM 5345 C C . GLN A 1 667 ? 3.516 -1.139 -2.338 1 96 667 GLN A C 1
ATOM 5347 O O . GLN A 1 667 ? 3.666 -1.151 -1.114 1 96 667 GLN A O 1
ATOM 5352 N N . TYR A 1 668 ? 4.199 -0.414 -3.191 1 96.94 668 TYR A N 1
ATOM 5353 C CA . TYR A 1 668 ? 5.219 0.5 -2.691 1 96.94 668 TYR A CA 1
ATOM 5354 C C . TYR A 1 668 ? 4.613 1.516 -1.728 1 96.94 668 TYR A C 1
ATOM 5356 O O . TYR A 1 668 ? 5.176 1.778 -0.662 1 96.94 668 TYR A O 1
ATOM 5364 N N . LEU A 1 669 ? 3.502 2.064 -2.08 1 98.19 669 LEU A N 1
ATOM 5365 C CA . LEU A 1 669 ? 2.873 3.074 -1.237 1 98.19 669 LEU A CA 1
ATOM 5366 C C . LEU A 1 669 ? 2.537 2.504 0.136 1 98.19 669 LEU A C 1
ATOM 5368 O O . LEU A 1 669 ? 2.734 3.172 1.155 1 98.19 669 LEU A O 1
ATOM 5372 N N . GLY A 1 670 ? 2.033 1.298 0.17 1 98.25 670 GLY A N 1
ATOM 5373 C CA . GLY A 1 670 ? 1.747 0.657 1.443 1 98.25 670 GLY A CA 1
ATOM 5374 C C . GLY A 1 670 ? 2.986 0.435 2.291 1 98.25 670 GLY A C 1
ATOM 5375 O O . GLY A 1 670 ? 2.977 0.706 3.494 1 98.25 670 GLY A O 1
ATOM 5376 N N . GLU A 1 671 ? 4.047 -0.015 1.689 1 98.06 671 GLU A N 1
ATOM 5377 C CA . GLU A 1 671 ? 5.301 -0.249 2.395 1 98.06 671 GLU A CA 1
ATOM 5378 C C . GLU A 1 671 ? 5.918 1.062 2.877 1 98.06 671 GLU A C 1
ATOM 5380 O O . GLU A 1 671 ? 6.547 1.106 3.938 1 98.06 671 GLU A O 1
ATOM 5385 N N . PHE A 1 672 ? 5.746 2.031 1.998 1 98.25 672 PHE A N 1
ATOM 5386 C CA . PHE A 1 672 ? 6.301 3.332 2.359 1 98.25 672 PHE A CA 1
ATOM 5387 C C . PHE A 1 672 ? 5.613 3.889 3.6 1 98.25 672 PHE A C 1
ATOM 5389 O O . PHE A 1 672 ? 6.266 4.465 4.473 1 98.25 672 PHE A O 1
ATOM 5396 N N . VAL A 1 673 ? 4.305 3.715 3.734 1 98.06 673 VAL A N 1
ATOM 5397 C CA . VAL A 1 673 ? 3.562 4.172 4.906 1 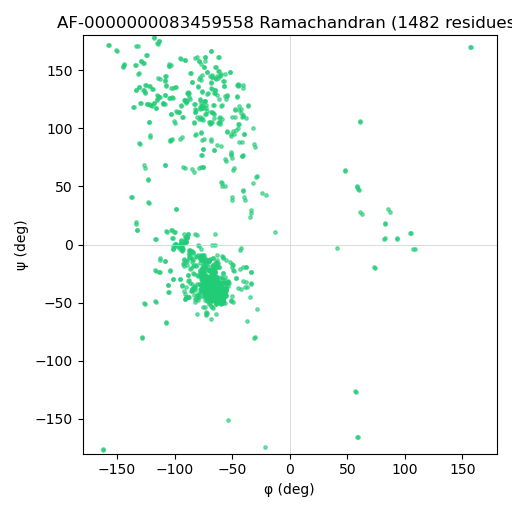98.06 673 VAL A CA 1
ATOM 5398 C C . VAL A 1 673 ? 4.039 3.414 6.145 1 98.06 673 VAL A C 1
ATOM 5400 O O . VAL A 1 673 ? 4.25 4.012 7.203 1 98.06 673 VAL A O 1
ATOM 5403 N N . ILE A 1 674 ? 4.242 2.154 6.031 1 98.38 674 ILE A N 1
ATOM 5404 C CA . ILE A 1 674 ? 4.707 1.354 7.16 1 98.38 674 ILE A CA 1
ATOM 5405 C C . ILE A 1 674 ? 6.113 1.8 7.562 1 98.38 674 ILE A C 1
ATOM 5407 O O . ILE A 1 674 ? 6.426 1.895 8.75 1 98.38 674 ILE A O 1
ATOM 5411 N N . SER A 1 675 ? 6.941 2.125 6.547 1 98.44 675 SER A N 1
ATOM 5412 C CA . SER A 1 675 ? 8.289 2.611 6.824 1 98.44 675 SER A CA 1
ATOM 5413 C C . SER A 1 675 ? 8.258 3.959 7.539 1 98.44 675 SER A C 1
ATOM 5415 O O . SER A 1 675 ? 9.109 4.242 8.375 1 98.44 675 SER A O 1
ATOM 5417 N N . MET A 1 676 ? 7.32 4.77 7.156 1 97.81 676 MET A N 1
ATOM 5418 C CA . MET A 1 676 ? 7.16 6.059 7.824 1 97.81 676 MET A CA 1
ATOM 5419 C C . MET A 1 676 ? 6.801 5.871 9.297 1 97.81 676 MET A C 1
ATOM 5421 O O . MET A 1 676 ? 7.328 6.57 10.164 1 97.81 676 MET A O 1
ATOM 5425 N N . VAL A 1 677 ? 5.957 4.922 9.594 1 97.12 677 VAL A N 1
ATOM 5426 C CA . VAL A 1 677 ? 5.543 4.652 10.961 1 97.12 677 VAL A CA 1
ATOM 5427 C C . VAL A 1 677 ? 6.719 4.09 11.758 1 97.12 677 VAL A C 1
ATOM 5429 O O . VAL A 1 677 ? 6.977 4.516 12.883 1 97.12 677 VAL A O 1
ATOM 5432 N N . CYS A 1 678 ? 7.422 3.156 11.164 1 97.5 678 CYS A N 1
ATOM 5433 C CA . CYS A 1 678 ? 8.602 2.6 11.82 1 97.5 678 CYS A CA 1
ATOM 5434 C C . CYS A 1 678 ? 9.656 3.676 12.047 1 97.5 678 CYS A C 1
ATOM 5436 O O . CYS A 1 678 ? 10.289 3.717 13.102 1 97.5 678 CYS A O 1
ATOM 5438 N N . GLY A 1 679 ? 9.852 4.523 10.992 1 97.69 679 GLY A N 1
ATOM 5439 C CA . GLY A 1 679 ? 10.781 5.633 11.133 1 97.69 679 GLY A CA 1
ATOM 5440 C C . GLY A 1 679 ? 10.383 6.609 12.227 1 97.69 679 GLY A C 1
ATOM 5441 O O . GLY A 1 679 ? 11.242 7.129 12.945 1 97.69 679 GLY A O 1
ATOM 5442 N N . PHE A 1 680 ? 9.102 6.828 12.398 1 96.5 680 PHE A N 1
ATOM 5443 C CA . PHE A 1 680 ? 8.57 7.695 13.445 1 96.5 680 PHE A CA 1
ATOM 5444 C C . PHE A 1 680 ? 8.883 7.133 14.828 1 96.5 680 PHE A C 1
ATOM 5446 O O . PHE A 1 680 ? 9.352 7.859 15.711 1 96.5 680 PHE A O 1
ATOM 5453 N N . ILE A 1 681 ? 8.695 5.887 14.984 1 96.44 681 ILE A N 1
ATOM 5454 C CA . ILE A 1 681 ? 8.969 5.23 16.266 1 96.44 681 ILE A CA 1
ATOM 5455 C C . ILE A 1 681 ? 10.461 5.312 16.578 1 96.44 681 ILE A C 1
ATOM 5457 O O . ILE A 1 681 ? 10.844 5.652 17.703 1 96.44 681 ILE A O 1
ATOM 5461 N N . LEU A 1 682 ? 11.266 5.062 15.594 1 97.25 682 LEU A N 1
ATOM 5462 C CA . LEU A 1 682 ? 12.711 5.113 15.773 1 97.25 682 LEU A CA 1
ATOM 5463 C C . LEU A 1 682 ? 13.164 6.527 16.125 1 97.25 682 LEU A C 1
ATOM 5465 O O . LEU A 1 682 ? 14.047 6.707 16.969 1 97.25 682 LEU A O 1
ATOM 5469 N N . THR A 1 683 ? 12.578 7.512 15.492 1 96.69 683 THR A N 1
ATOM 5470 C CA . THR A 1 683 ? 12.938 8.906 15.711 1 96.69 683 THR A CA 1
ATOM 5471 C C . THR A 1 683 ? 12.578 9.336 17.141 1 96.69 683 THR A C 1
ATOM 5473 O O . THR A 1 683 ? 13.391 9.961 17.828 1 96.69 683 THR A O 1
ATOM 5476 N N . ILE A 1 684 ? 11.438 8.898 17.625 1 95.62 684 ILE A N 1
ATOM 5477 C CA . ILE A 1 684 ? 10.961 9.32 18.938 1 95.62 684 ILE A CA 1
ATOM 5478 C C . ILE A 1 684 ? 11.719 8.547 20.031 1 95.62 684 ILE A C 1
ATOM 5480 O O . ILE A 1 684 ? 12.031 9.102 21.078 1 95.62 684 ILE A O 1
ATOM 5484 N N . MET A 1 685 ? 12.031 7.402 19.75 1 95.12 685 MET A N 1
ATOM 5485 C CA . MET A 1 685 ? 12.578 6.512 20.781 1 95.12 685 MET A CA 1
ATOM 5486 C C . MET A 1 685 ? 14.078 6.711 20.922 1 95.12 685 MET A C 1
ATOM 5488 O O . MET A 1 685 ? 14.617 6.605 22.031 1 95.12 685 MET A O 1
ATOM 5492 N N . VAL A 1 686 ? 14.773 6.93 19.797 1 96.19 686 VAL A N 1
ATOM 5493 C CA . VAL A 1 686 ? 16.234 6.871 19.875 1 96.19 686 VAL A CA 1
ATOM 5494 C C . VAL A 1 686 ? 16.828 8.156 19.328 1 96.19 686 VAL A C 1
ATOM 5496 O O . VAL A 1 686 ? 17.641 8.805 19.984 1 96.19 686 VAL A O 1
ATOM 5499 N N . GLU A 1 687 ? 16.453 8.578 18.172 1 94.75 687 GLU A N 1
ATOM 5500 C CA . GLU A 1 687 ? 17.094 9.688 17.484 1 94.75 687 GLU A CA 1
ATOM 5501 C C . GLU A 1 687 ? 16.922 10.992 18.25 1 94.75 687 GLU A C 1
ATOM 5503 O O . GLU A 1 687 ? 17.891 11.734 18.453 1 94.75 687 GLU A O 1
ATOM 5508 N N . SER A 1 688 ? 15.68 11.305 18.672 1 94.19 688 SER A N 1
ATOM 5509 C CA . SER A 1 688 ? 15.406 12.562 19.359 1 94.19 688 SER A CA 1
ATOM 5510 C C . SER A 1 688 ? 16.141 12.633 20.688 1 94.19 688 SER A C 1
ATOM 5512 O O . SER A 1 688 ? 16.828 13.617 20.969 1 94.19 688 SER A O 1
ATOM 5514 N N . PRO A 1 689 ? 16.031 11.633 21.531 1 94.25 689 PRO A N 1
ATOM 5515 C CA . PRO A 1 689 ? 16.781 11.695 22.781 1 94.25 689 PRO A CA 1
ATOM 5516 C C . PRO A 1 689 ? 18.281 11.805 22.562 1 94.25 689 PRO A C 1
ATOM 5518 O O . PRO A 1 689 ? 18.969 12.508 23.312 1 94.25 689 PRO A O 1
ATOM 5521 N N . ALA A 1 690 ? 18.828 11.117 21.609 1 93 690 ALA A N 1
ATOM 5522 C CA . ALA A 1 690 ? 20.25 11.172 21.328 1 93 690 ALA A CA 1
ATOM 5523 C C . ALA A 1 690 ? 20.688 12.578 20.938 1 93 690 ALA A C 1
ATOM 5525 O O . ALA A 1 690 ? 21.766 13.039 21.328 1 93 690 ALA A O 1
ATOM 5526 N N . GLN A 1 691 ? 19.906 13.211 20.172 1 90.5 691 GLN A N 1
ATOM 5527 C CA . GLN A 1 691 ? 20.219 14.57 19.734 1 90.5 691 GLN A CA 1
ATOM 5528 C C . GLN A 1 691 ? 20.234 15.539 20.922 1 90.5 691 GLN A C 1
ATOM 5530 O O . GLN A 1 691 ? 21.094 16.422 20.984 1 90.5 691 GLN A O 1
ATOM 5535 N N . ILE A 1 692 ? 19.312 15.305 21.828 1 89.81 692 ILE A N 1
ATOM 5536 C CA . ILE A 1 692 ? 19.219 16.188 22.984 1 89.81 692 ILE A CA 1
ATOM 5537 C C . ILE A 1 692 ? 20.375 15.891 23.938 1 89.81 692 ILE A C 1
ATOM 5539 O O . ILE A 1 692 ? 21 16.812 24.484 1 89.81 692 ILE A O 1
ATOM 5543 N N . LEU A 1 693 ? 20.688 14.695 24.141 1 88.75 693 LEU A N 1
ATOM 5544 C CA . LEU A 1 693 ? 21.75 14.281 25.047 1 88.75 693 LEU A CA 1
ATOM 5545 C C . LEU A 1 693 ? 23.109 14.773 24.547 1 88.75 693 LEU A C 1
ATOM 5547 O O . LEU A 1 693 ? 23.938 15.219 25.328 1 88.75 693 LEU A O 1
ATOM 5551 N N . GLU A 1 694 ? 23.281 14.664 23.281 1 86.44 694 GLU A N 1
ATOM 5552 C CA . GLU A 1 694 ? 24.562 15.102 22.703 1 86.44 694 GLU A CA 1
ATOM 5553 C C . GLU A 1 694 ? 24.766 16.594 22.891 1 86.44 694 GLU A C 1
ATOM 5555 O O . GLU A 1 694 ? 25.875 17.047 23.203 1 86.44 694 GLU A O 1
ATOM 5560 N N . LYS A 1 695 ? 23.719 17.359 22.719 1 82.62 695 LYS A N 1
ATOM 5561 C CA . LYS A 1 695 ? 23.812 18.797 22.891 1 82.62 695 LYS A CA 1
ATOM 5562 C C . LYS A 1 695 ? 24.094 19.156 24.344 1 82.62 695 LYS A C 1
ATOM 5564 O O . LYS A 1 695 ? 24.844 20.109 24.625 1 82.62 695 LYS A O 1
ATOM 5569 N N . LYS A 1 696 ? 23.578 18.359 25.219 1 82.69 696 LYS A N 1
ATOM 5570 C CA . LYS A 1 696 ? 23.781 18.609 26.641 1 82.69 696 LYS A CA 1
ATOM 5571 C C . LYS A 1 696 ? 25.203 18.234 27.062 1 82.69 696 LYS A C 1
ATOM 5573 O O . LYS A 1 696 ? 25.781 18.875 27.938 1 82.69 696 LYS A O 1
ATOM 5578 N N . ILE A 1 697 ? 25.703 17.25 26.469 1 78.88 697 ILE A N 1
ATOM 5579 C CA . ILE A 1 697 ? 27.031 16.75 26.859 1 78.88 697 ILE A CA 1
ATOM 5580 C C . ILE A 1 697 ? 28.109 17.672 26.297 1 78.88 697 ILE A C 1
ATOM 5582 O O . ILE A 1 697 ? 29.078 17.984 26.984 1 78.88 697 ILE A O 1
ATOM 5586 N N . ILE A 1 698 ? 27.984 18.156 25.109 1 74.38 698 ILE A N 1
ATOM 5587 C CA . ILE A 1 698 ? 29.047 18.906 24.438 1 74.38 698 ILE A CA 1
ATOM 5588 C C . ILE A 1 698 ? 28.891 20.391 24.734 1 74.38 698 ILE A C 1
ATOM 5590 O O . ILE A 1 698 ? 29.875 21.109 24.875 1 74.38 698 ILE A O 1
ATOM 5594 N N . ARG A 1 699 ? 27.688 21.078 24.641 1 60.94 699 ARG A N 1
ATOM 5595 C CA . ARG A 1 699 ? 27.578 22.516 24.906 1 60.94 699 ARG A CA 1
ATOM 5596 C C . ARG A 1 699 ? 27.984 22.844 26.344 1 60.94 699 ARG A C 1
ATOM 5598 O O . ARG A 1 699 ? 27.484 22.219 27.281 1 60.94 699 ARG A O 1
ATOM 5605 N N . LYS A 1 700 ? 29.188 23.422 26.438 1 50.94 700 LYS A N 1
ATOM 5606 C CA . LYS A 1 700 ? 29.562 24.125 27.672 1 50.94 700 LYS A CA 1
ATOM 5607 C C . LYS A 1 700 ? 28.438 25.031 28.141 1 50.94 700 LYS A C 1
ATOM 5609 O O . LYS A 1 700 ? 27.766 25.688 27.328 1 50.94 700 LYS A O 1
ATOM 5614 N N . PRO A 1 701 ? 28 24.906 29.484 1 40.47 701 PRO A N 1
ATOM 5615 C CA . PRO A 1 701 ? 27.016 25.797 30.109 1 40.47 701 PRO A CA 1
ATOM 5616 C C . PRO A 1 701 ? 27.203 27.266 29.719 1 40.47 701 PRO A C 1
ATOM 5618 O O . PRO A 1 701 ? 28.141 27.906 30.203 1 40.47 701 PRO A O 1
ATOM 5621 N N . THR A 1 702 ? 27.391 27.641 28.516 1 36.03 702 THR A N 1
ATOM 5622 C CA . THR A 1 702 ? 27.359 29.094 28.547 1 36.03 702 THR A CA 1
ATOM 5623 C C . THR A 1 702 ? 26.047 29.578 29.156 1 36.03 702 THR A C 1
ATOM 5625 O O . THR A 1 702 ? 24.984 28.984 28.922 1 36.03 702 THR A O 1
ATOM 5628 N N . ILE A 1 703 ? 26.078 30.484 30.203 1 34.34 703 ILE A N 1
ATOM 5629 C CA . ILE A 1 703 ? 25.031 31.156 30.969 1 34.34 703 ILE A CA 1
ATOM 5630 C C . ILE A 1 703 ? 23.938 31.641 30.047 1 34.34 703 ILE A C 1
ATOM 5632 O O . ILE A 1 703 ? 23.172 32.531 30.391 1 34.34 703 ILE A O 1
ATOM 5636 N N . GLN A 1 704 ? 24.016 31.547 28.75 1 33 704 GLN A N 1
ATOM 5637 C CA . GLN A 1 704 ? 22.875 32.25 28.125 1 33 704 GLN A CA 1
ATOM 5638 C C . GLN A 1 704 ? 21.562 31.578 28.531 1 33 704 GLN A C 1
ATOM 5640 O O . GLN A 1 704 ? 21.453 30.359 28.578 1 33 704 GLN A O 1
ATOM 5645 N N . ASN A 1 705 ? 20.516 32.406 29.062 1 31.44 705 ASN A N 1
ATOM 5646 C CA . ASN A 1 705 ? 19.156 32.156 29.562 1 31.44 705 ASN A CA 1
ATOM 5647 C C . ASN A 1 705 ? 18.391 31.188 28.656 1 31.44 705 ASN A C 1
ATOM 5649 O O . ASN A 1 705 ? 18.547 31.234 27.438 1 31.44 705 ASN A O 1
ATOM 5653 N N . SER A 1 706 ? 17.984 30.078 29.188 1 34.31 706 SER A N 1
ATOM 5654 C CA . SER A 1 706 ? 17.078 29 28.828 1 34.31 706 SER A CA 1
ATOM 5655 C C . SER A 1 706 ? 15.891 29.516 28.031 1 34.31 706 SER A C 1
ATOM 5657 O O . SER A 1 706 ? 14.766 29.031 28.188 1 34.31 706 SER A O 1
ATOM 5659 N N . SER A 1 707 ? 15.969 30.656 27.344 1 31.25 707 SER A N 1
ATOM 5660 C CA . SER A 1 707 ? 14.727 31.141 26.75 1 31.25 707 SER A CA 1
ATOM 5661 C C . SER A 1 707 ? 14.234 30.203 25.656 1 31.25 707 SER A C 1
ATOM 5663 O O . SER A 1 707 ? 13.102 30.344 25.188 1 31.25 707 SER A O 1
ATOM 5665 N N . ASP A 1 708 ? 15.125 29.391 25.141 1 34.28 708 ASP A N 1
ATOM 5666 C CA . ASP A 1 708 ? 14.602 28.797 23.922 1 34.28 708 ASP A CA 1
ATOM 5667 C C . ASP A 1 708 ? 13.562 27.719 24.234 1 34.28 708 ASP A C 1
ATOM 5669 O O . ASP A 1 708 ? 12.906 27.203 23.328 1 34.28 708 ASP A O 1
ATOM 5673 N N . ASP A 1 709 ? 13.742 27.062 25.344 1 34.38 709 ASP A N 1
ATOM 5674 C CA . ASP A 1 709 ? 12.781 25.969 25.531 1 34.38 709 ASP A CA 1
ATOM 5675 C C . ASP A 1 709 ? 11.453 26.5 26.062 1 34.38 709 ASP A C 1
ATOM 5677 O O . ASP A 1 709 ? 10.734 25.797 26.766 1 34.38 709 ASP A O 1
ATOM 5681 N N . LYS A 1 710 ? 11.164 27.812 26.172 1 32.25 710 LYS A N 1
ATOM 5682 C CA . LYS A 1 710 ? 9.867 28.203 26.719 1 32.25 710 LYS A CA 1
ATOM 5683 C C . LYS A 1 710 ? 8.727 27.766 25.797 1 32.25 710 LYS A C 1
ATOM 5685 O O . LYS A 1 710 ? 8.625 28.25 24.656 1 32.25 710 LYS A O 1
ATOM 5690 N N . PHE A 1 711 ? 8.414 26.562 25.938 1 33.69 711 PHE A N 1
ATOM 5691 C CA . PHE A 1 711 ? 7.062 26.25 25.484 1 33.69 711 PHE A CA 1
ATOM 5692 C C . PHE A 1 711 ? 6.09 27.359 25.906 1 33.69 711 PHE A C 1
ATOM 5694 O O . PHE A 1 711 ? 5.879 27.594 27.094 1 33.69 711 PHE A O 1
ATOM 5701 N N . HIS A 1 712 ? 6.043 28.578 25.234 1 28.98 712 HIS A N 1
ATOM 5702 C CA . HIS A 1 712 ? 5.078 29.641 25.531 1 28.98 712 HIS A CA 1
ATOM 5703 C C . HIS A 1 712 ? 3.699 29.062 25.828 1 28.98 712 HIS A C 1
ATOM 5705 O O . HIS A 1 712 ? 3.162 28.281 25.031 1 28.98 712 HIS A O 1
ATOM 5711 N N . ARG A 1 713 ? 3.404 28.875 27.047 1 30.17 713 ARG A N 1
ATOM 5712 C CA . ARG A 1 713 ? 2.008 28.812 27.469 1 30.17 713 ARG A CA 1
ATOM 5713 C C . ARG A 1 713 ? 1.185 29.906 26.812 1 30.17 713 ARG A C 1
ATOM 5715 O O . ARG A 1 713 ? 1.512 31.094 26.922 1 30.17 713 ARG A O 1
ATOM 5722 N N . THR A 1 714 ? 0.614 29.703 25.641 1 29.81 714 THR A N 1
ATOM 5723 C CA . THR A 1 714 ? -0.387 30.641 25.141 1 29.81 714 THR A CA 1
ATOM 5724 C C . THR A 1 714 ? -1.298 31.109 26.266 1 29.81 714 THR A C 1
ATOM 5726 O O . THR A 1 714 ? -2.375 30.562 26.484 1 29.81 714 THR A O 1
ATOM 5729 N N . ARG A 1 715 ? -0.797 31.406 27.5 1 25.27 715 ARG A N 1
ATOM 5730 C CA . ARG A 1 715 ? -1.771 32.188 28.266 1 25.27 715 ARG A CA 1
ATOM 5731 C C . ARG A 1 715 ? -2.045 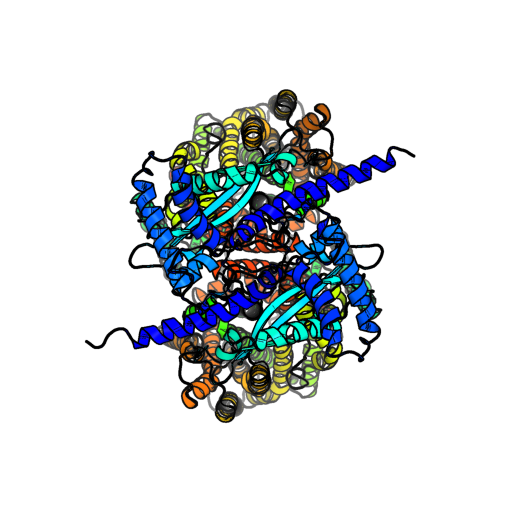33.531 27.609 1 25.27 715 ARG A C 1
ATOM 5733 O O . ARG A 1 715 ? -1.186 34.062 26.906 1 25.27 715 ARG A O 1
ATOM 5740 N N . ASN A 1 716 ? -3.348 34.156 27.625 1 26.36 716 ASN A N 1
ATOM 5741 C CA . ASN A 1 716 ? -3.93 35.375 27.094 1 26.36 716 ASN A CA 1
ATOM 5742 C C . ASN A 1 716 ? -3.072 36.594 27.438 1 26.36 716 ASN A C 1
ATOM 5744 O O . ASN A 1 716 ? -3.504 37.75 27.25 1 26.36 716 ASN A O 1
ATOM 5748 N N . GLY A 1 717 ? -2.156 36.594 28.516 1 23.23 717 GLY A N 1
ATOM 5749 C CA . GLY A 1 717 ? -1.846 37.938 28.969 1 23.23 717 GLY A CA 1
ATOM 5750 C C . GLY A 1 717 ? -0.892 38.656 28.047 1 23.23 717 GLY A C 1
ATOM 5751 O O . GLY A 1 717 ? -0.179 38.031 27.25 1 23.23 717 GLY A O 1
ATOM 5752 N N . LYS A 1 718 ? -1.002 40.094 27.844 1 28.38 718 LYS A N 1
ATOM 5753 C CA . LYS A 1 718 ? -0.594 41.219 27.016 1 28.38 718 LYS A CA 1
ATOM 5754 C C . LYS A 1 718 ? 0.902 41.5 27.156 1 28.38 718 LYS A C 1
ATOM 5756 O O . LYS A 1 718 ? 1.393 42.531 26.719 1 28.38 718 LYS A O 1
ATOM 5761 N N . SER A 1 719 ? 1.718 40.781 27.953 1 23.39 719 SER A N 1
ATOM 5762 C CA . SER A 1 719 ? 2.904 41.594 28.203 1 23.39 719 SER A CA 1
ATOM 5763 C C . SER A 1 719 ? 3.766 41.688 26.953 1 23.39 719 SER A C 1
ATOM 5765 O O . SER A 1 719 ? 3.969 40.719 26.234 1 23.39 719 SER A O 1
ATOM 5767 N N . THR A 1 720 ? 3.92 42.938 26.359 1 24.25 720 THR A N 1
ATOM 5768 C CA . THR A 1 720 ? 4.656 43.531 25.25 1 24.25 720 THR A CA 1
ATOM 5769 C C . THR A 1 720 ? 6.16 43.344 25.438 1 24.25 720 THR A C 1
ATOM 5771 O O . THR A 1 720 ? 6.789 44.031 26.25 1 24.25 720 THR A O 1
ATOM 5774 N N . ALA A 1 721 ? 6.672 42.125 25.656 1 27.98 721 ALA A N 1
ATOM 5775 C CA . ALA A 1 721 ? 8.125 42.125 25.812 1 27.98 721 ALA A CA 1
ATOM 5776 C C . ALA A 1 721 ? 8.812 42.688 24.578 1 27.98 721 ALA A C 1
ATOM 5778 O O . ALA A 1 721 ? 8.523 42.281 23.453 1 27.98 721 ALA A O 1
ATOM 5779 N N . THR A 1 722 ? 9.359 43.906 24.719 1 24.06 722 THR A N 1
ATOM 5780 C CA . THR A 1 722 ? 10.18 44.688 23.828 1 24.06 722 THR A CA 1
ATOM 5781 C C . THR A 1 722 ? 11.469 43.969 23.469 1 24.06 722 THR A C 1
ATOM 5783 O O . THR A 1 722 ? 12.242 43.594 24.344 1 24.06 722 THR A O 1
ATOM 5786 N N . LEU A 1 723 ? 11.438 43.125 22.5 1 24.2 723 LEU A N 1
ATOM 5787 C CA . LEU A 1 723 ? 12.57 42.438 21.875 1 24.2 723 LEU A CA 1
ATOM 5788 C C . LEU A 1 723 ? 13.656 43.438 21.5 1 24.2 723 LEU A C 1
ATOM 5790 O O . LEU A 1 723 ? 13.773 43.812 20.328 1 24.2 723 LEU A O 1
ATOM 5794 N N . GLU A 1 724 ? 13.945 44.469 22.281 1 23.36 724 GLU A N 1
ATOM 5795 C CA . GLU A 1 724 ? 14.867 45.5 21.781 1 23.36 724 GLU A CA 1
ATOM 5796 C C . GLU A 1 724 ? 16.281 44.906 21.625 1 23.36 724 GLU A C 1
ATOM 5798 O O . GLU A 1 724 ? 17.109 45.5 20.938 1 23.36 724 GLU A O 1
ATOM 5803 N N . SER A 1 725 ? 16.75 44.062 22.516 1 25.16 725 SER A N 1
ATOM 5804 C CA . SER A 1 725 ? 18.203 44.188 22.594 1 25.16 725 SER A CA 1
ATOM 5805 C C . SER A 1 725 ? 18.875 43.5 21.406 1 25.16 725 SER A C 1
ATOM 5807 O O . SER A 1 725 ? 18.953 42.281 21.344 1 25.16 725 SER A O 1
ATOM 5809 N N . ALA A 1 726 ? 18.688 44 20.172 1 28.39 726 ALA A N 1
ATOM 5810 C CA . ALA A 1 726 ? 19.484 43.625 19 1 28.39 726 ALA A CA 1
ATOM 5811 C C . ALA A 1 726 ? 20.969 43.75 19.312 1 28.39 726 ALA A C 1
ATOM 5813 O O . ALA A 1 726 ? 21.484 44.844 19.547 1 28.39 726 ALA A O 1
ATOM 5814 N N . ILE A 1 727 ? 21.578 42.812 20.031 1 28.05 727 ILE A N 1
ATOM 5815 C CA . ILE A 1 727 ? 23.016 42.875 20.156 1 28.05 727 ILE A CA 1
ATOM 5816 C C . ILE A 1 727 ? 23.656 43.031 18.781 1 28.05 727 ILE A C 1
ATOM 5818 O O . ILE A 1 727 ? 23.375 42.25 17.859 1 28.05 727 ILE A O 1
ATOM 5822 N N . PRO A 1 728 ? 24.219 44.188 18.469 1 28.09 728 PRO A N 1
ATOM 5823 C CA . PRO A 1 728 ? 24.891 44.438 17.188 1 28.09 728 PRO A CA 1
ATOM 5824 C C . PRO A 1 728 ? 25.984 43.406 16.875 1 28.09 728 PRO A C 1
ATOM 5826 O O . PRO A 1 728 ? 26.781 43.094 17.766 1 28.09 728 PRO A O 1
ATOM 5829 N N . ILE A 1 729 ? 25.688 42.406 16.109 1 29.69 729 ILE A N 1
ATOM 5830 C CA . ILE A 1 729 ? 26.734 41.531 15.602 1 29.69 729 ILE A CA 1
ATOM 5831 C C . ILE A 1 729 ? 27.906 42.344 15.094 1 29.69 729 ILE A C 1
ATOM 5833 O O . ILE A 1 729 ? 27.75 43.219 14.234 1 29.69 729 ILE A O 1
ATOM 5837 N N . PRO A 1 730 ? 28.922 42.438 15.891 1 29.98 730 PRO A N 1
ATOM 5838 C CA . PRO A 1 730 ? 30.062 43.25 15.445 1 29.98 730 PRO A CA 1
ATOM 5839 C C . PRO A 1 730 ? 30.484 42.938 14.016 1 29.98 730 PRO A C 1
ATOM 5841 O O . PRO A 1 730 ? 30.391 41.781 13.586 1 29.98 730 PRO A O 1
ATOM 5844 N N . ARG A 1 731 ? 30.375 43.875 13.047 1 30.39 731 ARG A N 1
ATOM 5845 C CA . ARG A 1 731 ? 30.797 43.875 11.656 1 30.39 731 ARG A CA 1
ATOM 5846 C C . ARG A 1 731 ? 32.25 43.406 11.531 1 30.39 731 ARG A C 1
ATOM 5848 O O . ARG A 1 731 ? 33.125 43.969 12.203 1 30.39 731 ARG A O 1
ATOM 5855 N N . PRO A 1 732 ? 32.469 42.125 11.266 1 30.34 732 PRO A N 1
ATOM 5856 C CA . PRO A 1 732 ? 33.875 41.844 11.047 1 30.34 732 PRO A CA 1
ATOM 5857 C C . PRO A 1 732 ? 34.562 42.875 10.156 1 30.34 732 PRO A C 1
ATOM 5859 O O . PRO A 1 732 ? 33.906 43.438 9.273 1 30.34 732 PRO A O 1
ATOM 5862 N N . ARG A 1 733 ? 35.531 43.625 10.68 1 29.08 733 ARG A N 1
ATOM 5863 C CA . ARG A 1 733 ? 36.375 44.562 9.984 1 29.08 733 ARG A CA 1
ATOM 5864 C C . ARG A 1 733 ? 36.969 43.969 8.719 1 29.08 733 ARG A C 1
ATOM 5866 O O . ARG A 1 733 ? 37.875 43.094 8.789 1 29.08 733 ARG A O 1
ATOM 5873 N N . VAL A 1 734 ? 36.188 43.625 7.668 1 29.77 734 VAL A N 1
ATOM 5874 C CA . VAL A 1 734 ? 36.812 43.344 6.383 1 29.77 734 VAL A CA 1
ATOM 5875 C C . VAL A 1 734 ? 37.75 44.469 6.008 1 29.77 734 VAL A C 1
ATOM 5877 O O . VAL A 1 734 ? 37.375 45.625 5.996 1 29.77 734 VAL A O 1
ATOM 5880 N N . ASP A 1 735 ? 39 44.344 6.328 1 28.05 735 ASP A N 1
ATOM 5881 C CA . ASP A 1 735 ? 40 45.25 5.727 1 28.05 735 ASP A CA 1
ATOM 5882 C C . ASP A 1 735 ? 39.688 45.469 4.246 1 28.05 735 ASP A C 1
ATOM 5884 O O . ASP A 1 735 ? 39.281 44.562 3.543 1 28.05 735 ASP A O 1
ATOM 5888 N N . SER A 1 736 ? 39.281 46.656 3.811 1 28.86 736 SER A N 1
ATOM 5889 C CA . SER A 1 736 ? 38.844 47.281 2.564 1 28.86 736 SER A CA 1
ATOM 5890 C C . SER A 1 736 ? 39.688 46.812 1.385 1 28.86 736 SER A C 1
ATOM 5892 O O . SER A 1 736 ? 39.469 47.219 0.244 1 28.86 736 SER A O 1
ATOM 5894 N N . LYS A 1 737 ? 41 46.469 1.521 1 30.36 737 LYS A N 1
ATOM 5895 C CA . LYS A 1 737 ? 41.812 46.531 0.312 1 30.36 737 LYS A CA 1
ATOM 5896 C C . LYS A 1 737 ? 41.5 45.344 -0.613 1 30.36 737 LYS A C 1
ATOM 5898 O O . LYS A 1 737 ? 42.125 45.219 -1.677 1 30.36 737 LYS A O 1
ATOM 5903 N N . SER A 1 738 ? 41.188 44.156 -0.095 1 27.55 738 SER A N 1
ATOM 5904 C CA . SER A 1 738 ? 41.281 43.094 -1.103 1 27.55 738 SER A CA 1
ATOM 5905 C C . SER A 1 738 ? 40.125 43.156 -2.076 1 27.55 738 SER A C 1
ATOM 5907 O O . SER A 1 738 ? 39.062 43.719 -1.768 1 27.55 738 SER A O 1
ATOM 5909 N N . GLY A 1 739 ? 40.188 42.594 -3.33 1 27.58 739 GLY A N 1
ATOM 5910 C CA . GLY A 1 739 ? 39.531 42.688 -4.633 1 27.58 739 GLY A CA 1
ATOM 5911 C C . GLY A 1 739 ? 38.094 42.25 -4.605 1 27.58 739 GLY A C 1
ATOM 5912 O O . GLY A 1 739 ? 37.719 41.375 -3.805 1 27.58 739 GLY A O 1
ATOM 5913 N N . LYS A 1 740 ? 37.094 43.094 -4.73 1 29.97 740 LYS A N 1
ATOM 5914 C CA . LYS A 1 740 ? 35.688 43.031 -5.07 1 29.97 740 LYS A CA 1
ATOM 5915 C C . LYS A 1 740 ? 35.406 41.875 -6.031 1 29.97 740 LYS A C 1
ATOM 5917 O O . LYS A 1 740 ? 36 41.812 -7.121 1 29.97 740 LYS A O 1
ATOM 5922 N N . PHE A 1 741 ? 35.219 40.656 -5.48 1 26.08 741 PHE A N 1
ATOM 5923 C CA . PHE A 1 741 ? 34.75 39.594 -6.371 1 26.08 741 PHE A CA 1
ATOM 5924 C C . PHE A 1 741 ? 33.469 40 -7.078 1 26.08 741 PHE A C 1
ATOM 5926 O O . PHE A 1 741 ? 32.438 40.219 -6.434 1 26.08 741 PHE A O 1
ATOM 5933 N N . ARG A 1 742 ? 33.562 40.938 -8.031 1 25.44 742 ARG A N 1
ATOM 5934 C CA . ARG A 1 742 ? 32.438 41.094 -8.945 1 25.44 742 ARG A CA 1
ATOM 5935 C C . ARG A 1 742 ? 32.031 39.75 -9.555 1 25.44 742 ARG A C 1
ATOM 5937 O O . ARG A 1 742 ? 32.781 39.125 -10.281 1 25.44 742 ARG A O 1
ATOM 5944 N N . ILE A 1 743 ? 31.328 38.938 -8.766 1 23.33 743 ILE A N 1
ATOM 5945 C CA . ILE A 1 743 ? 30.641 37.875 -9.5 1 23.33 743 ILE A CA 1
ATOM 5946 C C . ILE A 1 743 ? 29.531 38.469 -10.367 1 23.33 743 ILE A C 1
ATOM 5948 O O . ILE A 1 743 ? 28.75 39.312 -9.898 1 23.33 743 ILE A O 1
ATOM 5952 N N . MET B 1 1 ? -11.32 -50.156 25.062 1 26.5 1 MET B N 1
ATOM 5953 C CA . MET B 1 1 ? -9.984 -50.469 24.562 1 26.5 1 MET B CA 1
ATOM 5954 C C . MET B 1 1 ? -10.016 -50.75 23.062 1 26.5 1 MET B C 1
ATOM 5956 O O . MET B 1 1 ? -9.016 -51.156 22.484 1 26.5 1 MET B O 1
ATOM 5960 N N . THR B 1 2 ? -11.188 -50.719 22.656 1 29.42 2 THR B N 1
ATOM 5961 C CA . THR B 1 2 ? -12 -50.344 21.516 1 29.42 2 THR B CA 1
ATOM 5962 C C . THR B 1 2 ? -11.516 -49.031 20.906 1 29.42 2 THR B C 1
ATOM 5964 O O . THR B 1 2 ? -11.406 -48.031 21.594 1 29.42 2 THR B O 1
ATOM 5967 N N . VAL B 1 3 ? -10.344 -49.188 20.125 1 28.19 3 VAL B N 1
ATOM 5968 C CA . VAL B 1 3 ? -9.609 -48.25 19.281 1 28.19 3 VAL B CA 1
ATOM 5969 C C . VAL B 1 3 ? -10.523 -47.094 18.875 1 28.19 3 VAL B C 1
ATOM 5971 O O . VAL B 1 3 ? -11.75 -47.219 18.922 1 28.19 3 VAL B O 1
ATOM 5974 N N . SER B 1 4 ? -9.805 -46.312 17.969 1 32.88 4 SER B N 1
ATOM 5975 C CA . SER B 1 4 ? -9.156 -45.938 16.719 1 32.88 4 SER B CA 1
ATOM 5976 C C . SER B 1 4 ? -9.984 -46.344 15.508 1 32.88 4 SER B C 1
ATOM 5978 O O . SER B 1 4 ? -9.633 -46.031 14.367 1 32.88 4 SER B O 1
ATOM 5980 N N . SER B 1 5 ? -11.062 -46.969 15.5 1 35.75 5 SER B N 1
ATOM 5981 C CA . SER B 1 5 ? -11.656 -47.562 14.305 1 35.75 5 SER B CA 1
ATOM 5982 C C . SER B 1 5 ? -12.594 -46.562 13.617 1 35.75 5 SER B C 1
ATOM 5984 O O . SER B 1 5 ? -12.617 -46.469 12.391 1 35.75 5 SER B O 1
ATOM 5986 N N . ARG B 1 6 ? -13.367 -45.875 14.289 1 34.94 6 ARG B N 1
ATOM 5987 C CA . ARG B 1 6 ? -14.234 -44.844 13.758 1 34.94 6 ARG B CA 1
ATOM 5988 C C . ARG B 1 6 ? -13.43 -43.625 13.289 1 34.94 6 ARG B C 1
ATOM 5990 O O . ARG B 1 6 ? -13.734 -43.031 12.258 1 34.94 6 ARG B O 1
ATOM 5997 N N . GLN B 1 7 ? -12.625 -43.188 13.938 1 34.22 7 GLN B N 1
ATOM 5998 C CA . GLN B 1 7 ? -11.688 -42.156 13.508 1 34.22 7 GLN B CA 1
ATOM 5999 C C . GLN B 1 7 ? -10.883 -42.594 12.297 1 34.22 7 GLN B C 1
ATOM 6001 O O . GLN B 1 7 ? -10.492 -41.781 11.461 1 34.22 7 GLN B O 1
ATOM 6006 N N . GLN B 1 8 ? -10.898 -43.844 11.906 1 36.84 8 GLN B N 1
ATOM 6007 C CA . GLN B 1 8 ? -10.422 -44.469 10.68 1 36.84 8 GLN B CA 1
ATOM 6008 C C . GLN B 1 8 ? -11.445 -44.344 9.555 1 36.84 8 GLN B C 1
ATOM 6010 O O . GLN B 1 8 ? -11.086 -44.031 8.406 1 36.84 8 GLN B O 1
ATOM 6015 N N . THR B 1 9 ? -12.562 -44.438 9.664 1 37.34 9 THR B N 1
ATOM 6016 C CA . THR B 1 9 ? -13.523 -44.375 8.57 1 37.34 9 THR B CA 1
ATOM 6017 C C . THR B 1 9 ? -13.695 -42.938 8.078 1 37.34 9 THR B C 1
ATOM 6019 O O . THR B 1 9 ? -13.758 -42.688 6.875 1 37.34 9 THR B O 1
ATOM 6022 N N . MET B 1 10 ? -13.82 -41.969 8.773 1 33.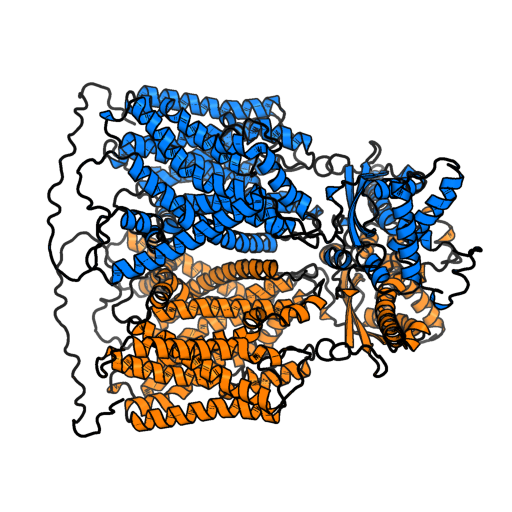94 10 MET B N 1
ATOM 6023 C CA . MET B 1 10 ? -13.719 -40.562 8.414 1 33.94 10 MET B CA 1
ATOM 6024 C C . MET B 1 10 ? -12.266 -40.156 8.18 1 33.94 10 MET B C 1
ATOM 6026 O O . MET B 1 10 ? -11.969 -39.375 7.281 1 33.94 10 MET B O 1
ATOM 6030 N N . VAL B 1 11 ? -11.148 -40.531 8.898 1 36.53 11 VAL B N 1
ATOM 6031 C CA . VAL B 1 11 ? -10.008 -40.094 8.086 1 36.53 11 VAL B CA 1
ATOM 6032 C C . VAL B 1 11 ? -10.125 -40.688 6.688 1 36.53 11 VAL B C 1
ATOM 6034 O O . VAL B 1 11 ? -9.82 -40.031 5.695 1 36.53 11 VAL B O 1
ATOM 6037 N N . GLU B 1 12 ? -10.969 -41.656 6.426 1 40.56 12 GLU B N 1
ATOM 6038 C CA . GLU B 1 12 ? -11.117 -42.469 5.207 1 40.56 12 GLU B CA 1
ATOM 6039 C C . GLU B 1 12 ? -12.141 -41.844 4.266 1 40.56 12 GLU B C 1
ATOM 6041 O O . GLU B 1 12 ? -11.906 -41.719 3.061 1 40.56 12 GLU B O 1
ATOM 6046 N N . HIS B 1 13 ? -13.219 -41.312 4.652 1 37.66 13 HIS B N 1
ATOM 6047 C CA . HIS B 1 13 ? -14.148 -40.5 3.879 1 37.66 13 HIS B CA 1
ATOM 6048 C C . HIS B 1 13 ? -13.578 -39.125 3.627 1 37.66 13 HIS B C 1
ATOM 6050 O O . HIS B 1 13 ? -13.781 -38.531 2.555 1 37.66 13 HIS B O 1
ATOM 6056 N N . GLY B 1 14 ? -12.875 -38.594 4.348 1 37.47 14 GLY B N 1
ATOM 6057 C CA . GLY B 1 14 ? -12.156 -37.344 4.141 1 37.47 14 GLY B CA 1
ATOM 6058 C C . GLY B 1 14 ? -11.078 -37.438 3.07 1 37.47 14 GLY B C 1
ATOM 6059 O O . GLY B 1 14 ? -10.93 -36.531 2.252 1 37.47 14 GLY B O 1
ATOM 6060 N N . LEU B 1 15 ? -10.391 -38.531 2.988 1 37.47 15 LEU B N 1
ATOM 6061 C CA . LEU B 1 15 ? -9.633 -38.812 1.767 1 37.47 15 LEU B CA 1
ATOM 6062 C C . LEU B 1 15 ? -10.57 -39.062 0.596 1 37.47 15 LEU B C 1
ATOM 6064 O O . LEU B 1 15 ? -10.32 -38.625 -0.527 1 37.47 15 LEU B O 1
ATOM 6068 N N . GLN B 1 16 ? -11.516 -39.719 0.744 1 37.16 16 GLN B N 1
ATOM 6069 C CA . GLN B 1 16 ? -12.359 -40.031 -0.406 1 37.16 16 GLN B CA 1
ATOM 6070 C C . GLN B 1 16 ? -12.828 -38.75 -1.111 1 37.16 16 GLN B C 1
ATOM 6072 O O . GLN B 1 16 ? -12.789 -38.688 -2.34 1 37.16 16 GLN B O 1
ATOM 6077 N N . PHE B 1 17 ? -13.133 -37.688 -0.483 1 37.97 17 PHE B N 1
ATOM 6078 C CA . PHE B 1 17 ? -13.312 -36.406 -1.142 1 37.97 17 PHE B CA 1
ATOM 6079 C C . PHE B 1 17 ? -11.969 -35.781 -1.522 1 37.97 17 PHE B C 1
ATOM 6081 O O . PHE B 1 17 ? -11.797 -35.281 -2.639 1 37.97 17 PHE B O 1
ATOM 6088 N N . ALA B 1 18 ? -11.031 -35.75 -0.788 1 38.19 18 ALA B N 1
ATOM 6089 C CA . ALA B 1 18 ? -9.914 -34.938 -1.21 1 38.19 18 ALA B CA 1
ATOM 6090 C C . ALA B 1 18 ? -9.406 -35.344 -2.586 1 38.19 18 ALA B C 1
ATOM 6092 O O . ALA B 1 18 ? -9.086 -34.5 -3.422 1 38.19 18 ALA B O 1
ATOM 6093 N N . VAL B 1 19 ? -9.617 -36.594 -2.873 1 38.31 19 VAL B N 1
ATOM 6094 C CA . VAL B 1 19 ? -9.25 -37.375 -4.043 1 38.31 19 VAL B CA 1
ATOM 6095 C C . VAL B 1 19 ? -10.266 -37.156 -5.156 1 38.31 19 VAL B C 1
ATOM 6097 O O . VAL B 1 19 ? -9.906 -37.125 -6.336 1 38.31 19 VAL B O 1
ATOM 6100 N N . VAL B 1 20 ? -11.539 -37.25 -4.957 1 38.97 20 VAL B N 1
ATOM 6101 C CA . VAL B 1 20 ? -12.266 -37.188 -6.219 1 38.97 20 VAL B CA 1
ATOM 6102 C C . VAL B 1 20 ? -11.859 -35.969 -7.012 1 38.97 20 VAL B C 1
ATOM 6104 O O . VAL B 1 20 ? -11.617 -36.031 -8.219 1 38.97 20 VAL B O 1
ATOM 6107 N N . PHE B 1 21 ? -11.57 -34.969 -6.242 1 38.47 21 PHE B N 1
ATOM 6108 C CA . PHE B 1 21 ? -11.234 -33.625 -6.746 1 38.47 21 PHE B CA 1
ATOM 6109 C C . PHE B 1 21 ? -9.766 -33.562 -7.125 1 38.47 21 PHE B C 1
ATOM 6111 O O . PHE B 1 21 ? -9.414 -33 -8.164 1 38.47 21 PHE B O 1
ATOM 6118 N N . THR B 1 22 ? -8.82 -34.062 -6.391 1 36.94 22 THR B N 1
ATOM 6119 C CA . THR B 1 22 ? -7.594 -33.812 -7.137 1 36.94 22 THR B CA 1
ATOM 6120 C C . THR B 1 22 ? -7.664 -34.438 -8.531 1 36.94 22 THR B C 1
ATOM 6122 O O . THR B 1 22 ? -7.25 -33.812 -9.508 1 36.94 22 THR B O 1
ATOM 6125 N N . CYS B 1 23 ? -8.32 -35.5 -8.562 1 36.25 23 CYS B N 1
ATOM 6126 C CA . CYS B 1 23 ? -8.375 -36.469 -9.664 1 36.25 23 CYS B CA 1
ATOM 6127 C C . CYS B 1 23 ? -9.289 -35.969 -10.773 1 36.25 23 CYS B C 1
ATOM 6129 O O . CYS B 1 23 ? -9.25 -36.469 -11.898 1 36.25 23 CYS B O 1
ATOM 6131 N N . ILE B 1 24 ? -10.305 -35.094 -10.641 1 38.06 24 ILE B N 1
ATOM 6132 C CA . ILE B 1 24 ? -10.734 -34.312 -11.789 1 38.06 24 ILE B CA 1
ATOM 6133 C C . ILE B 1 24 ? -9.562 -33.469 -12.289 1 38.06 24 ILE B C 1
ATOM 6135 O O . ILE B 1 24 ? -9.32 -33.375 -13.5 1 38.06 24 ILE B O 1
ATOM 6139 N N . CYS B 1 25 ? -8.906 -32.875 -11.297 1 38.84 25 CYS B N 1
ATOM 6140 C CA . CYS B 1 25 ? -7.824 -31.984 -11.688 1 38.84 25 CYS B CA 1
ATOM 6141 C C . CYS B 1 25 ? -6.879 -32.656 -12.68 1 38.84 25 CYS B C 1
ATOM 6143 O O . CYS B 1 25 ? -6.383 -32.031 -13.602 1 38.84 25 CYS B O 1
ATOM 6145 N N . MET B 1 26 ? -6.543 -34.062 -12.297 1 34.41 26 MET B N 1
ATOM 6146 C CA . MET B 1 26 ? -5.805 -35.031 -13.102 1 34.41 26 MET B CA 1
ATOM 6147 C C . MET B 1 26 ? -6.656 -35.531 -14.25 1 34.41 26 MET B C 1
ATOM 6149 O O . MET B 1 26 ? -6.129 -36 -15.258 1 34.41 26 MET B O 1
ATOM 6153 N N . ALA B 1 27 ? -7.766 -36.094 -14.055 1 32.41 27 ALA B N 1
ATOM 6154 C CA . ALA B 1 27 ? -8.578 -36.844 -15.031 1 32.41 27 ALA B CA 1
ATOM 6155 C C . ALA B 1 27 ? -8.32 -36.312 -16.438 1 32.41 27 ALA B C 1
ATOM 6157 O O . ALA B 1 27 ? -8.344 -37.094 -17.406 1 32.41 27 ALA B O 1
ATOM 6158 N N . MET B 1 28 ? -8.469 -35.062 -16.734 1 33.69 28 MET B N 1
ATOM 6159 C CA . MET B 1 28 ? -8.086 -34.625 -18.078 1 33.69 28 MET B CA 1
ATOM 6160 C C . MET B 1 28 ? -6.578 -34.719 -18.266 1 33.69 28 MET B C 1
ATOM 6162 O O . MET B 1 28 ? -6.078 -34.594 -19.391 1 33.69 28 MET B O 1
ATOM 6166 N N . GLY B 1 29 ? -5.859 -34.719 -17.266 1 31.55 29 GLY B N 1
ATOM 6167 C CA . GLY B 1 29 ? -4.527 -35.062 -17.75 1 31.55 29 GLY B CA 1
ATOM 6168 C C . GLY B 1 29 ? -4.363 -36.531 -18.094 1 31.55 29 GLY B C 1
ATOM 6169 O O . GLY B 1 29 ? -3.375 -36.906 -18.719 1 31.55 29 GLY B O 1
ATOM 6170 N N . HIS B 1 30 ? -4.922 -37.531 -17.344 1 29.27 30 HIS B N 1
ATOM 6171 C CA . HIS B 1 30 ? -4.641 -38.938 -17.531 1 29.27 30 HIS B CA 1
ATOM 6172 C C . HIS B 1 30 ? -5.27 -39.469 -18.812 1 29.27 30 HIS B C 1
ATOM 6174 O O . HIS B 1 30 ? -4.82 -40.469 -19.359 1 29.27 30 HIS B O 1
ATOM 6180 N N . SER B 1 31 ? -6.566 -39.375 -18.969 1 29.08 31 SER B N 1
ATOM 6181 C CA . SER B 1 31 ? -7.066 -40.219 -20.047 1 29.08 31 SER B CA 1
ATOM 6182 C C . SER B 1 31 ? -6.219 -40.031 -21.312 1 29.08 31 SER B C 1
ATOM 6184 O O . SER B 1 31 ? -6.453 -40.719 -22.312 1 29.08 31 SER B O 1
ATOM 6186 N N . ALA B 1 32 ? -5.621 -38.969 -21.344 1 29 32 ALA B N 1
ATOM 6187 C CA . ALA B 1 32 ? -4.988 -38.875 -22.656 1 29 32 ALA B CA 1
ATOM 6188 C C . ALA B 1 32 ? -3.789 -39.812 -22.75 1 29 32 ALA B C 1
ATOM 6190 O O . ALA B 1 32 ? -3.039 -39.781 -23.734 1 29 32 ALA B O 1
ATOM 6191 N N . TYR B 1 33 ? -3.289 -40.344 -21.547 1 27.86 33 TYR B N 1
ATOM 6192 C CA . TYR B 1 33 ? -2.242 -41.25 -21.969 1 27.86 33 TYR B CA 1
ATOM 6193 C C . TYR B 1 33 ? -2.84 -42.5 -22.594 1 27.86 33 TYR B C 1
ATOM 6195 O O . TYR B 1 33 ? -2.268 -43.594 -22.5 1 27.86 33 TYR B O 1
ATOM 6203 N N . SER B 1 34 ? -4.062 -42.781 -22.484 1 27.67 34 SER B N 1
ATOM 6204 C CA . SER B 1 34 ? -4.281 -43.969 -23.328 1 27.67 34 SER B CA 1
ATOM 6205 C C . SER B 1 34 ? -3.492 -43.844 -24.641 1 27.67 34 SER B C 1
ATOM 6207 O O . SER B 1 34 ? -3.197 -42.75 -25.094 1 27.67 34 SER B O 1
ATOM 6209 N N . SER B 1 35 ? -2.893 -44.969 -25 1 25.41 35 SER B N 1
ATOM 6210 C CA . SER B 1 35 ? -2.359 -45.25 -26.328 1 25.41 35 SER B CA 1
ATOM 6211 C C . SER B 1 35 ? -3.156 -44.5 -27.406 1 25.41 35 SER B C 1
ATOM 6213 O O . SER B 1 35 ? -4.344 -44.781 -27.594 1 25.41 35 SER B O 1
ATOM 6215 N N . VAL B 1 36 ? -3.273 -43.375 -27.422 1 28.5 36 VAL B N 1
ATOM 6216 C CA . VAL B 1 36 ? -3.443 -43.125 -28.844 1 28.5 36 VAL B CA 1
ATOM 6217 C C . VAL B 1 36 ? -2.654 -44.156 -29.656 1 28.5 36 VAL B C 1
ATOM 6219 O O . VAL B 1 36 ? -1.422 -44.094 -29.688 1 28.5 36 VAL B O 1
ATOM 6222 N N . HIS B 1 37 ? -2.791 -45.375 -29.469 1 27.23 37 HIS B N 1
ATOM 6223 C CA . HIS B 1 37 ? -2.582 -46.219 -30.656 1 27.23 37 HIS B CA 1
ATOM 6224 C C . HIS B 1 37 ? -3.02 -45.469 -31.906 1 27.23 37 HIS B C 1
ATOM 6226 O O . HIS B 1 37 ? -4.109 -44.906 -31.953 1 27.23 37 HIS B O 1
ATOM 6232 N N . ALA B 1 38 ? -2.059 -44.938 -32.594 1 29.25 38 ALA B N 1
ATOM 6233 C CA . ALA B 1 38 ? -1.803 -44.625 -34 1 29.25 38 ALA B CA 1
ATOM 6234 C C . ALA B 1 38 ? -2.822 -45.312 -34.906 1 29.25 38 ALA B C 1
ATOM 6236 O O . ALA B 1 38 ? -2.479 -46.188 -35.656 1 29.25 38 ALA B O 1
ATOM 6237 N N . GLU B 1 39 ? -3.855 -45.906 -34.688 1 28.33 39 GLU B N 1
ATOM 6238 C CA . GLU B 1 39 ? -4.262 -46.031 -36.062 1 28.33 39 GLU B CA 1
ATOM 6239 C C . GLU B 1 39 ? -4.512 -44.688 -36.719 1 28.33 39 GLU B C 1
ATOM 6241 O O . GLU B 1 39 ? -5.152 -44.594 -37.781 1 28.33 39 GLU B O 1
ATOM 6246 N N . SER B 1 40 ? -4.508 -43.625 -35.969 1 28.88 40 SER B N 1
ATOM 6247 C CA . SER B 1 40 ? -4.547 -42.531 -36.938 1 28.88 40 SER B CA 1
ATOM 6248 C C . SER B 1 40 ? -3.201 -42.375 -37.656 1 28.88 40 SER B C 1
ATOM 6250 O O . SER B 1 40 ? -2.15 -42.469 -37 1 28.88 40 SER B O 1
ATOM 6252 N N . PRO B 1 41 ? -3.045 -42.469 -38.875 1 30.91 41 PRO B N 1
ATOM 6253 C CA . PRO B 1 41 ? -1.82 -42.406 -39.688 1 30.91 41 PRO B CA 1
ATOM 6254 C C . PRO B 1 41 ? -0.864 -41.312 -39.25 1 30.91 41 PRO B C 1
ATOM 6256 O O . PRO B 1 41 ? 0.353 -41.438 -39.375 1 30.91 41 PRO B O 1
ATOM 6259 N N . THR B 1 42 ? -1.323 -40.156 -38.844 1 31.69 42 THR B N 1
ATOM 6260 C CA . THR B 1 42 ? -0.403 -39 -38.781 1 31.69 42 THR B CA 1
ATOM 6261 C C . THR B 1 42 ? 0.425 -39.062 -37.5 1 31.69 42 THR B C 1
ATOM 6263 O O . THR B 1 42 ? 1.488 -38.469 -37.406 1 31.69 42 THR B O 1
ATOM 6266 N N . PHE B 1 43 ? -0.039 -39.531 -36.375 1 34.53 43 PHE B N 1
ATOM 6267 C CA . PHE B 1 43 ? 0.717 -39.531 -35.125 1 34.53 43 PHE B CA 1
ATOM 6268 C C . PHE B 1 43 ? 1.776 -40.625 -35.156 1 34.53 43 PHE B C 1
ATOM 6270 O O . PHE B 1 43 ? 2.801 -40.531 -34.469 1 34.53 43 PHE B O 1
ATOM 6277 N N . GLU B 1 44 ? 1.603 -41.781 -35.75 1 34.31 44 GLU B N 1
ATOM 6278 C CA . GLU B 1 44 ? 2.529 -42.906 -35.844 1 34.31 44 GLU B CA 1
ATOM 6279 C C . GLU B 1 44 ? 3.873 -42.469 -36.406 1 34.31 44 GLU B C 1
ATOM 6281 O O . GLU B 1 44 ? 4.918 -43 -36.062 1 34.31 44 GLU B O 1
ATOM 6286 N N . GLU B 1 45 ? 3.852 -41.531 -37.344 1 34.25 45 GLU B N 1
ATOM 6287 C CA . GLU B 1 45 ? 5.074 -41.344 -38.125 1 34.25 45 GLU B CA 1
ATOM 6288 C C . GLU B 1 45 ? 5.973 -40.281 -37.5 1 34.25 45 GLU B C 1
ATOM 6290 O O . GLU B 1 45 ? 7.07 -40.031 -38 1 34.25 45 GLU B O 1
ATOM 6295 N N . ASN B 1 46 ? 5.41 -39.406 -36.531 1 30.41 46 ASN B N 1
ATOM 6296 C CA . ASN B 1 46 ? 6.414 -38.438 -36.094 1 30.41 46 ASN B CA 1
ATOM 6297 C C . ASN B 1 46 ? 7.121 -38.906 -34.812 1 30.41 46 ASN B C 1
ATOM 6299 O O . ASN B 1 46 ? 6.512 -38.938 -33.75 1 30.41 46 ASN B O 1
ATOM 6303 N N . PRO B 1 47 ? 8.172 -39.594 -34.844 1 34.34 47 PRO B N 1
ATOM 6304 C CA . PRO B 1 47 ? 9.016 -40.062 -33.75 1 34.34 47 PRO B CA 1
ATOM 6305 C C . PRO B 1 47 ? 9.227 -39.031 -32.656 1 34.34 47 PRO B C 1
ATOM 6307 O O . PRO B 1 47 ? 9.633 -39.375 -31.547 1 34.34 47 PRO B O 1
ATOM 6310 N N . LEU B 1 48 ? 8.984 -37.844 -33 1 32.38 48 LEU B N 1
ATOM 6311 C CA . LEU B 1 48 ? 9.352 -36.812 -32.031 1 32.38 48 LEU B CA 1
ATOM 6312 C C . LEU B 1 48 ? 8.375 -36.781 -30.875 1 32.38 48 LEU B C 1
ATOM 6314 O O . LEU B 1 48 ? 8.648 -36.156 -29.844 1 32.38 48 LEU B O 1
ATOM 6318 N N . LEU B 1 49 ? 7.207 -37.25 -31.234 1 36.34 49 LEU B N 1
ATOM 6319 C CA . LEU B 1 49 ? 6.176 -37.125 -30.219 1 36.34 49 LEU B CA 1
ATOM 6320 C C . LEU B 1 49 ? 6.129 -38.375 -29.344 1 36.34 49 LEU B C 1
ATOM 6322 O O . LEU B 1 49 ? 5.262 -38.5 -28.484 1 36.34 49 LEU B O 1
ATOM 6326 N N . GLU B 1 50 ? 7.066 -39.25 -29.641 1 32.03 50 GLU B N 1
ATOM 6327 C CA . GLU B 1 50 ? 7.16 -40.438 -28.797 1 32.03 50 GLU B CA 1
ATOM 6328 C C . GLU B 1 50 ? 7.629 -40.094 -27.391 1 32.03 50 GLU B C 1
ATOM 6330 O O . GLU B 1 50 ? 8.68 -39.469 -27.219 1 32.03 50 GLU B O 1
ATOM 6335 N N . GLY B 1 51 ? 6.801 -40.062 -26.359 1 34.44 51 GLY B N 1
ATOM 6336 C CA . GLY B 1 51 ? 7.141 -39.844 -24.969 1 34.44 51 GLY B CA 1
ATOM 6337 C C . GLY B 1 51 ? 6.691 -38.5 -24.453 1 34.44 51 GLY B C 1
ATOM 6338 O O . GLY B 1 51 ? 6.977 -38.125 -23.312 1 34.44 51 GLY B O 1
ATOM 6339 N N . VAL B 1 52 ? 6.105 -37.656 -25.422 1 34.56 52 VAL B N 1
ATOM 6340 C CA . VAL B 1 52 ? 5.746 -36.312 -24.984 1 34.56 52 VAL B CA 1
ATOM 6341 C C . VAL B 1 52 ? 4.395 -36.344 -24.281 1 34.56 52 VAL B C 1
ATOM 6343 O O . VAL B 1 52 ? 3.447 -36.969 -24.766 1 34.56 52 VAL B O 1
ATOM 6346 N N . ILE B 1 53 ? 4.32 -36.062 -22.953 1 35.16 53 ILE B N 1
ATOM 6347 C CA . ILE B 1 53 ? 3.09 -35.906 -22.188 1 35.16 53 ILE B CA 1
ATOM 6348 C C . ILE B 1 53 ? 2.258 -34.75 -22.75 1 35.16 53 ILE B C 1
ATOM 6350 O O . ILE B 1 53 ? 2.738 -33.625 -22.844 1 35.16 53 ILE B O 1
ATOM 6354 N N . ILE B 1 54 ? 1.173 -35.125 -23.469 1 40.31 54 ILE B N 1
ATOM 6355 C CA . ILE B 1 54 ? 0.253 -34.125 -24.016 1 40.31 54 ILE B CA 1
ATOM 6356 C C . ILE B 1 54 ? -0.466 -33.406 -22.891 1 40.31 54 ILE B C 1
ATOM 6358 O O . ILE B 1 54 ? -1.062 -34.031 -22.016 1 40.31 54 ILE B O 1
ATOM 6362 N N . PRO B 1 55 ? -0.228 -32.125 -22.672 1 42.09 55 PRO B N 1
ATOM 6363 C CA . PRO B 1 55 ? -0.951 -31.359 -21.656 1 42.09 55 PRO B CA 1
ATOM 6364 C C . PRO B 1 55 ? -2.457 -31.609 -21.688 1 42.09 55 PRO B C 1
ATOM 6366 O O . PRO B 1 55 ? -3.027 -31.812 -22.766 1 42.09 55 PRO B O 1
ATOM 6369 N N . PRO B 1 56 ? -3.041 -31.75 -20.453 1 42.34 56 PRO B N 1
ATOM 6370 C CA . PRO B 1 56 ? -4.484 -32 -20.406 1 42.34 56 PRO B CA 1
ATOM 6371 C C . PRO B 1 56 ? -5.281 -31.078 -21.312 1 42.34 56 PRO B C 1
ATOM 6373 O O . PRO B 1 56 ? -6.309 -31.469 -21.859 1 42.34 56 PRO B O 1
ATOM 6376 N N . THR B 1 57 ? -4.781 -29.906 -21.531 1 43.69 57 THR B N 1
ATOM 6377 C CA . THR B 1 57 ? -5.488 -28.984 -22.422 1 43.69 57 THR B CA 1
ATOM 6378 C C . THR B 1 57 ? -5.551 -29.547 -23.844 1 43.69 57 THR B C 1
ATOM 6380 O O . THR B 1 57 ? -6.578 -29.422 -24.516 1 43.69 57 THR B O 1
ATOM 6383 N N . ILE B 1 58 ? -4.434 -30.125 -24.25 1 42 58 ILE B N 1
ATOM 6384 C CA . ILE B 1 58 ? -4.367 -30.672 -25.594 1 42 58 ILE B CA 1
ATOM 6385 C C . ILE B 1 58 ? -5.191 -31.953 -25.688 1 42 58 ILE B C 1
ATOM 6387 O O . ILE B 1 58 ? -5.863 -32.219 -26.688 1 42 58 ILE B O 1
ATOM 6391 N N . GLU B 1 59 ? -5.055 -32.688 -24.625 1 44.03 59 GLU B N 1
ATOM 6392 C CA . GLU B 1 59 ? -5.906 -33.844 -24.562 1 44.03 59 GLU B CA 1
ATOM 6393 C C . GLU B 1 59 ? -7.383 -33.469 -24.625 1 44.03 59 GLU B C 1
ATOM 6395 O O . GLU B 1 59 ? -8.172 -34.125 -25.312 1 44.03 59 GLU B O 1
ATOM 6400 N N . PHE B 1 60 ? -7.691 -32.5 -23.828 1 45.56 60 PHE B N 1
ATOM 6401 C CA . PHE B 1 60 ? -9.023 -31.906 -23.938 1 45.56 60 PHE B CA 1
ATOM 6402 C C . PHE B 1 60 ? -9.352 -31.562 -25.391 1 45.56 60 PHE B C 1
ATOM 6404 O O . PHE B 1 60 ? -10.414 -31.938 -25.891 1 45.56 60 PHE B O 1
ATOM 6411 N N . TRP B 1 61 ? -8.367 -30.891 -25.922 1 45.41 61 TRP B N 1
ATOM 6412 C CA . TRP B 1 61 ? -8.578 -30.5 -27.312 1 45.41 61 TRP B CA 1
ATOM 6413 C C . TRP B 1 61 ? -8.68 -31.719 -28.219 1 45.41 61 TRP B C 1
ATOM 6415 O O . TRP B 1 61 ? -9.523 -31.766 -29.125 1 45.41 61 TRP B O 1
ATOM 6425 N N . GLY B 1 62 ? -7.832 -32.656 -27.953 1 41.91 62 GLY B N 1
ATOM 6426 C CA . GLY B 1 62 ? -7.82 -33.875 -28.766 1 41.91 62 GLY B CA 1
ATOM 6427 C C . GLY B 1 62 ? -9.047 -34.719 -28.562 1 41.91 62 GLY B C 1
ATOM 6428 O O . GLY B 1 62 ? -9.672 -35.156 -29.531 1 41.91 62 GLY B O 1
ATOM 6429 N N . ASN B 1 63 ? -9.297 -35 -27.25 1 43.09 63 ASN B N 1
ATOM 6430 C CA . ASN B 1 63 ? -10.445 -35.844 -26.984 1 43.09 63 ASN B CA 1
ATOM 6431 C C . ASN B 1 63 ? -11.758 -35.156 -27.344 1 43.09 63 ASN B C 1
ATOM 6433 O O . ASN B 1 63 ? -12.719 -35.812 -27.766 1 43.09 63 ASN B O 1
ATOM 6437 N N . SER B 1 64 ? -11.812 -33.875 -27.078 1 39.69 64 SER B N 1
ATOM 6438 C CA . SER B 1 64 ? -13.023 -33.188 -27.469 1 39.69 64 SER B CA 1
ATOM 6439 C C . SER B 1 64 ? -13.328 -33.375 -28.953 1 39.69 64 SER B C 1
ATOM 6441 O O . SER B 1 64 ? -14.477 -33.594 -29.328 1 39.69 64 SER B O 1
ATOM 6443 N N . THR B 1 65 ? -12.25 -33.25 -29.688 1 37.44 65 THR B N 1
ATOM 6444 C CA . THR B 1 65 ? -12.516 -33.375 -31.109 1 37.44 65 THR B CA 1
ATOM 6445 C C . THR B 1 65 ? -12.883 -34.812 -31.469 1 37.44 65 THR B C 1
ATOM 6447 O O . THR B 1 65 ? -13.797 -35.062 -32.25 1 37.44 65 THR B O 1
ATOM 6450 N N . ARG B 1 66 ? -12.125 -35.75 -30.875 1 37.09 66 ARG B N 1
ATOM 6451 C CA . ARG B 1 66 ? -12.383 -37.125 -31.297 1 37.09 66 ARG B CA 1
ATOM 6452 C C . ARG B 1 66 ? -13.703 -37.625 -30.734 1 37.09 66 ARG B C 1
ATOM 6454 O O . ARG B 1 66 ? -14.484 -38.281 -31.438 1 37.09 66 ARG B O 1
ATOM 6461 N N . THR B 1 67 ? -13.727 -37.625 -29.438 1 38.78 67 THR B N 1
ATOM 6462 C CA . THR B 1 67 ? -14.938 -38.156 -28.859 1 38.78 67 THR B CA 1
ATOM 6463 C C . THR B 1 67 ? -16.172 -37.406 -29.328 1 38.78 67 THR B C 1
ATOM 6465 O O . THR B 1 67 ? -17.234 -38 -29.547 1 38.78 67 THR B O 1
ATOM 6468 N N . PHE B 1 68 ? -16 -36.125 -29.344 1 36.25 68 PHE B N 1
ATOM 6469 C CA . PHE B 1 68 ? -17.141 -35.406 -29.922 1 36.25 68 PHE B CA 1
ATOM 6470 C C . PHE B 1 68 ? -17.391 -35.875 -31.344 1 36.25 68 PHE B C 1
ATOM 6472 O O . PHE B 1 68 ? -18.547 -36.031 -31.75 1 36.25 68 PHE B O 1
AT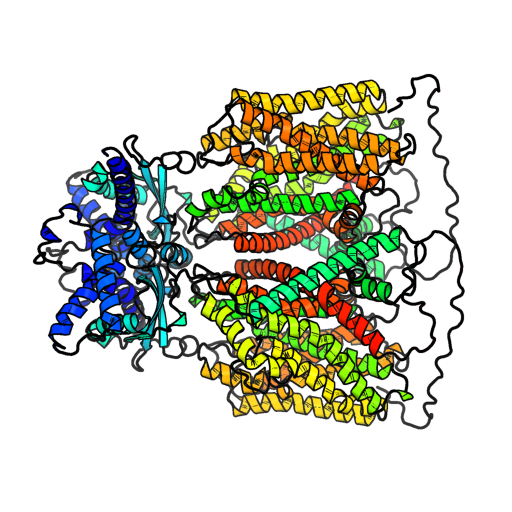OM 6479 N N . ILE B 1 69 ? -16.281 -36.094 -32.031 1 34.97 69 ILE B N 1
ATOM 6480 C CA . ILE B 1 69 ? -16.453 -36.625 -33.375 1 34.97 69 ILE B CA 1
ATOM 6481 C C . ILE B 1 69 ? -16.969 -38.062 -33.312 1 34.97 69 ILE B C 1
ATOM 6483 O O . ILE B 1 69 ? -17.875 -38.438 -34.062 1 34.97 69 ILE B O 1
ATOM 6487 N N . GLN B 1 70 ? -16.328 -38.906 -32.531 1 33.69 70 GLN B N 1
ATOM 6488 C CA . GLN B 1 70 ? -16.797 -40.281 -32.531 1 33.69 70 GLN B CA 1
ATOM 6489 C C . GLN B 1 70 ? -18.109 -40.438 -31.797 1 33.69 70 GLN B C 1
ATOM 6491 O O . GLN B 1 70 ? -18.969 -41.219 -32.188 1 33.69 70 GLN B O 1
ATOM 6496 N N . THR B 1 71 ? -18.141 -39.969 -30.547 1 34.62 71 THR B N 1
ATOM 6497 C CA . THR B 1 71 ? -19.438 -40.188 -29.891 1 34.62 71 THR B CA 1
ATOM 6498 C C . THR B 1 71 ? -20.531 -39.406 -30.625 1 34.62 71 THR B C 1
ATOM 6500 O O . THR B 1 71 ? -21.719 -39.594 -30.344 1 34.62 71 THR B O 1
ATOM 6503 N N . SER B 1 72 ? -20.297 -38.344 -31.25 1 31.67 72 SER B N 1
ATOM 6504 C CA . SER B 1 72 ? -21.344 -38.031 -32.219 1 31.67 72 SER B CA 1
ATOM 6505 C C . SER B 1 72 ? -21.672 -39.25 -33.094 1 31.67 72 SER B C 1
ATOM 6507 O O . SER B 1 72 ? -22.609 -39.188 -33.875 1 31.67 72 SER B O 1
ATOM 6509 N N . VAL B 1 73 ? -20.844 -40.156 -33.125 1 31.14 73 VAL B N 1
ATOM 6510 C CA . VAL B 1 73 ? -21.297 -41.344 -33.844 1 31.14 73 VAL B CA 1
ATOM 6511 C C . VAL B 1 73 ? -22.359 -42.094 -33.031 1 31.14 73 VAL B C 1
ATOM 6513 O O . VAL B 1 73 ? -23.234 -42.75 -33.562 1 31.14 73 VAL B O 1
ATOM 6516 N N . GLY B 1 74 ? -22.297 -42.312 -31.812 1 31.78 74 GLY B N 1
ATOM 6517 C CA . GLY B 1 74 ? -23.531 -42.844 -31.266 1 31.78 74 GLY B CA 1
ATOM 6518 C C . GLY B 1 74 ? -24.672 -41.875 -31.281 1 31.78 74 GLY B C 1
ATOM 6519 O O . GLY B 1 74 ? -25.812 -42.219 -30.938 1 31.78 74 GLY B O 1
ATOM 6520 N N . TYR B 1 75 ? -24.609 -40.594 -30.844 1 33.31 75 TYR B N 1
ATOM 6521 C CA . TYR B 1 75 ? -25.656 -39.688 -31.297 1 33.31 75 TYR B CA 1
ATOM 6522 C C . TYR B 1 75 ? -25.422 -39.281 -32.75 1 33.31 75 TYR B C 1
ATOM 6524 O O . TYR B 1 75 ? -24.656 -38.344 -33.031 1 33.31 75 TYR B O 1
ATOM 6532 N N . PRO B 1 76 ? -25.516 -40.188 -33.75 1 36.19 76 PRO B N 1
ATOM 6533 C CA . PRO B 1 76 ? -25.25 -40.062 -35.188 1 36.19 76 PRO B CA 1
ATOM 6534 C C . PRO B 1 76 ? -25.547 -38.656 -35.688 1 36.19 76 PRO B C 1
ATOM 6536 O O . PRO B 1 76 ? -24.75 -38.094 -36.469 1 36.19 76 PRO B O 1
ATOM 6539 N N . ASP B 1 77 ? -26.906 -38.375 -35.938 1 35.28 77 ASP B N 1
ATOM 6540 C CA . ASP B 1 77 ? -27.641 -37.5 -36.875 1 35.28 77 ASP B CA 1
ATOM 6541 C C . ASP B 1 77 ? -27.688 -36.062 -36.344 1 35.28 77 ASP B C 1
ATOM 6543 O O . ASP B 1 77 ? -28.438 -35.219 -36.875 1 35.28 77 ASP B O 1
ATOM 6547 N N . THR B 1 78 ? -27.453 -35.781 -35.094 1 39.09 78 THR B N 1
ATOM 6548 C CA . THR B 1 78 ? -27.766 -34.344 -34.875 1 39.09 78 THR B CA 1
ATOM 6549 C C . THR B 1 78 ? -26.594 -33.469 -35.312 1 39.09 78 THR B C 1
ATOM 6551 O O . THR B 1 78 ? -25.5 -33.594 -34.75 1 39.09 78 THR B O 1
ATOM 6554 N N . PRO B 1 79 ? -26.594 -33 -36.438 1 44.72 79 PRO B N 1
ATOM 6555 C CA . PRO B 1 79 ? -25.609 -32.031 -36.938 1 44.72 79 PRO B CA 1
ATOM 6556 C C . PRO B 1 79 ? -25.281 -30.969 -35.875 1 44.72 79 PRO B C 1
ATOM 6558 O O . PRO B 1 79 ? -26.156 -30.5 -35.156 1 44.72 79 PRO B O 1
ATOM 6561 N N . LEU B 1 80 ? -23.969 -31.031 -35.312 1 52.19 80 LEU B N 1
ATOM 6562 C CA . LEU B 1 80 ? -23.578 -29.891 -34.5 1 52.19 80 LEU B CA 1
ATOM 6563 C C . LEU B 1 80 ? -24.141 -28.594 -35.062 1 52.19 80 LEU B C 1
ATOM 6565 O O . LEU B 1 80 ? -24.109 -28.359 -36.281 1 52.19 80 LEU B O 1
ATOM 6569 N N . PRO B 1 81 ? -24.922 -27.984 -34.281 1 60.41 81 PRO B N 1
ATOM 6570 C CA . PRO B 1 81 ? -25.359 -26.688 -34.812 1 60.41 81 PRO B CA 1
ATOM 6571 C C . PRO B 1 81 ? -24.234 -25.875 -35.438 1 60.41 81 PRO B C 1
ATOM 6573 O O . PRO B 1 81 ? -23.062 -26.047 -35.062 1 60.41 81 PRO B O 1
ATOM 6576 N N . GLU B 1 82 ? -24.422 -25.266 -36.531 1 59.66 82 GLU B N 1
ATOM 6577 C CA . GLU B 1 82 ? -23.516 -24.5 -37.375 1 59.66 82 GLU B CA 1
ATOM 6578 C C . GLU B 1 82 ? -22.531 -23.688 -36.531 1 59.66 82 GLU B C 1
ATOM 6580 O O . GLU B 1 82 ? -21.328 -23.688 -36.812 1 59.66 82 GLU B O 1
ATOM 6585 N N . PRO B 1 83 ? -23.016 -23.188 -35.406 1 64.62 83 PRO B N 1
ATOM 6586 C CA . PRO B 1 83 ? -22.047 -22.328 -34.719 1 64.62 83 PRO B CA 1
ATOM 6587 C C . PRO B 1 83 ? -20.953 -23.141 -34 1 64.62 83 PRO B C 1
ATOM 6589 O O . PRO B 1 83 ? -19.859 -22.609 -33.75 1 64.62 83 PRO B O 1
ATOM 6592 N N . TYR B 1 84 ? -21.188 -24.359 -33.875 1 75 84 TYR B N 1
ATOM 6593 C CA . TYR B 1 84 ? -20.219 -25.172 -33.156 1 75 84 TYR B CA 1
ATOM 6594 C C . TYR B 1 84 ? -19.203 -25.797 -34.125 1 75 84 TYR B C 1
ATOM 6596 O O . TYR B 1 84 ? -18.109 -26.188 -33.719 1 75 84 TYR B O 1
ATOM 6604 N N . GLN B 1 85 ? -19.562 -25.797 -35.406 1 75.19 85 GLN B N 1
ATOM 6605 C CA . GLN B 1 85 ? -18.688 -26.438 -36.406 1 75.19 85 GLN B CA 1
ATOM 6606 C C . GLN B 1 85 ? -17.391 -25.656 -36.594 1 75.19 85 GLN B C 1
ATOM 6608 O O . GLN B 1 85 ? -16.312 -26.25 -36.656 1 75.19 85 GLN B O 1
ATOM 6613 N N . GLN B 1 86 ? -17.562 -24.359 -36.656 1 83.44 86 GLN B N 1
ATOM 6614 C CA . GLN B 1 86 ? -16.359 -23.531 -36.844 1 83.44 86 GLN B CA 1
ATOM 6615 C C . GLN B 1 86 ? -15.445 -23.656 -35.625 1 83.44 86 GLN B C 1
ATOM 6617 O O . GLN B 1 86 ? -14.227 -23.719 -35.781 1 83.44 86 GLN B O 1
ATOM 6622 N N . CYS B 1 87 ? -16.016 -23.625 -34.469 1 83.94 87 CYS B N 1
ATOM 6623 C CA . CYS B 1 87 ? -15.242 -23.766 -33.25 1 83.94 87 CYS B CA 1
ATOM 6624 C C . CYS B 1 87 ? -14.445 -25.062 -33.219 1 83.94 87 CYS B C 1
ATOM 6626 O O . CYS B 1 87 ? -13.242 -25.062 -32.969 1 83.94 87 CYS B O 1
ATOM 6628 N N . PHE B 1 88 ? -15.078 -26.125 -33.688 1 74.94 88 PHE B N 1
ATOM 6629 C CA . PHE B 1 88 ? -14.438 -27.422 -33.688 1 74.94 88 PHE B CA 1
ATOM 6630 C C . PHE B 1 88 ? -13.352 -27.516 -34.75 1 74.94 88 PHE B C 1
ATOM 6632 O O . PHE B 1 88 ? -12.305 -28.125 -34.531 1 74.94 88 PHE B O 1
ATOM 6639 N N . SER B 1 89 ? -13.656 -26.922 -35.875 1 78.06 89 SER B N 1
ATOM 6640 C CA . SER B 1 89 ? -12.641 -26.875 -36.906 1 78.06 89 SER B CA 1
ATOM 6641 C C . SER B 1 89 ? -11.398 -26.109 -36.469 1 78.06 89 SER B C 1
ATOM 6643 O O . SER B 1 89 ? -10.273 -26.531 -36.719 1 78.06 89 SER B O 1
ATOM 6645 N N . ASP B 1 90 ? -11.586 -25.047 -35.75 1 85.94 90 ASP B N 1
ATOM 6646 C CA . ASP B 1 90 ? -10.469 -24.234 -35.281 1 85.94 90 ASP B CA 1
ATOM 6647 C C . ASP B 1 90 ? -9.719 -24.938 -34.156 1 85.94 90 ASP B C 1
ATOM 6649 O O . ASP B 1 90 ? -8.5 -24.797 -34.031 1 85.94 90 ASP B O 1
ATOM 6653 N N . ILE B 1 91 ? -10.445 -25.688 -33.344 1 81 91 ILE B N 1
ATOM 6654 C CA . ILE B 1 91 ? -9.797 -26.469 -32.281 1 81 91 ILE B CA 1
ATOM 6655 C C . ILE B 1 91 ? -8.906 -27.547 -32.938 1 81 91 ILE B C 1
ATOM 6657 O O . ILE B 1 91 ? -7.789 -27.781 -32.469 1 81 91 ILE B O 1
ATOM 6661 N N . ASP B 1 92 ? -9.422 -28.109 -33.969 1 72.81 92 ASP B N 1
ATOM 6662 C CA . ASP B 1 92 ? -8.633 -29.094 -34.688 1 72.81 92 ASP B CA 1
ATOM 6663 C C . ASP B 1 92 ? -7.383 -28.469 -35.312 1 72.81 92 ASP B C 1
ATOM 6665 O O . ASP B 1 92 ? -6.309 -29.078 -35.281 1 72.81 92 ASP B O 1
ATOM 6669 N N . PHE B 1 93 ? -7.582 -27.344 -35.781 1 81.56 93 PHE B N 1
ATOM 6670 C CA . PHE B 1 93 ? -6.457 -26.594 -36.344 1 81.56 93 PHE B CA 1
ATOM 6671 C C . PHE B 1 93 ? -5.422 -26.312 -35.25 1 81.56 93 PHE B C 1
ATOM 6673 O O . PHE B 1 93 ? -4.219 -26.406 -35.5 1 81.56 93 PHE B O 1
ATOM 6680 N N . ALA B 1 94 ? -5.859 -25.984 -34.094 1 81.25 94 ALA B N 1
ATOM 6681 C CA . ALA B 1 94 ? -4.965 -25.703 -32.969 1 81.25 94 ALA B CA 1
ATOM 6682 C C . ALA B 1 94 ? -4.227 -26.969 -32.531 1 81.25 94 ALA B C 1
ATOM 6684 O O . ALA B 1 94 ? -3.041 -26.906 -32.188 1 81.25 94 ALA B O 1
ATOM 6685 N N . ILE B 1 95 ? -4.906 -28.047 -32.531 1 71.62 95 ILE B N 1
ATOM 6686 C CA . ILE B 1 95 ? -4.293 -29.312 -32.156 1 71.62 95 ILE B CA 1
ATOM 6687 C C . ILE B 1 95 ? -3.207 -29.688 -33.156 1 71.62 95 ILE B C 1
ATOM 6689 O O . ILE B 1 95 ? -2.111 -30.094 -32.781 1 71.62 95 ILE B O 1
ATOM 6693 N N . GLN B 1 96 ? -3.502 -29.5 -34.406 1 67.88 96 GLN B N 1
ATOM 6694 C CA . GLN B 1 96 ? -2.512 -29.766 -35.438 1 67.88 96 GLN B CA 1
ATOM 6695 C C . GLN B 1 96 ? -1.313 -28.828 -35.312 1 67.88 96 GLN B C 1
ATOM 6697 O O . GLN B 1 96 ? -0.167 -29.266 -35.469 1 67.88 96 GLN B O 1
ATOM 6702 N N . GLY B 1 97 ? -1.636 -27.609 -35.062 1 70.75 97 GLY B N 1
ATOM 6703 C CA . GLY B 1 97 ? -0.562 -26.656 -34.844 1 70.75 97 GLY B CA 1
ATOM 6704 C C . GLY B 1 97 ? 0.336 -27.016 -33.656 1 70.75 97 GLY B C 1
ATOM 6705 O O . GLY B 1 97 ? 1.549 -26.812 -33.719 1 70.75 97 GLY B O 1
ATOM 6706 N N . PHE B 1 98 ? -0.242 -27.547 -32.625 1 70.88 98 PHE B N 1
ATOM 6707 C CA . PHE B 1 98 ? 0.514 -27.969 -31.438 1 70.88 98 PHE B CA 1
ATOM 6708 C C . PHE B 1 98 ? 1.479 -29.094 -31.781 1 70.88 98 PHE B C 1
ATOM 6710 O O . PHE B 1 98 ? 2.654 -29.047 -31.422 1 70.88 98 PHE B O 1
ATOM 6717 N N . PHE B 1 99 ? 1.003 -29.984 -32.531 1 59.97 99 PHE B N 1
ATOM 6718 C CA . PHE B 1 99 ? 1.827 -31.141 -32.875 1 59.97 99 PHE B CA 1
ATOM 6719 C C . PHE B 1 99 ? 2.883 -30.766 -33.906 1 59.97 99 PHE B C 1
ATOM 6721 O O . PHE B 1 99 ? 3.961 -31.359 -33.938 1 59.97 99 PHE B O 1
ATOM 6728 N N . ASP B 1 100 ? 2.551 -29.672 -34.688 1 58.66 100 ASP B N 1
ATOM 6729 C CA . ASP B 1 100 ? 3.52 -29.172 -35.656 1 58.66 100 ASP B CA 1
ATOM 6730 C C . ASP B 1 100 ? 4.578 -28.312 -34.969 1 58.66 100 ASP B C 1
ATOM 6732 O O . ASP B 1 100 ? 5.574 -27.922 -35.594 1 58.66 100 ASP B O 1
ATOM 6736 N N . GLY B 1 101 ? 4.312 -28.031 -33.656 1 59.38 101 GLY B N 1
ATOM 6737 C CA . GLY B 1 101 ? 5.281 -27.234 -32.938 1 59.38 101 GLY B CA 1
ATOM 6738 C C . GLY B 1 101 ? 5.117 -25.75 -33.156 1 59.38 101 GLY B C 1
ATOM 6739 O O . GLY B 1 101 ? 6.066 -24.984 -32.969 1 59.38 101 GLY B O 1
ATOM 6740 N N . ALA B 1 102 ? 3.955 -25.422 -33.625 1 70.25 102 ALA B N 1
ATOM 6741 C CA . ALA B 1 102 ? 3.705 -24 -33.812 1 70.25 102 ALA B CA 1
ATOM 6742 C C . ALA B 1 102 ? 3.693 -23.25 -32.469 1 70.25 102 ALA B C 1
ATOM 6744 O O . ALA B 1 102 ? 3.059 -23.703 -31.516 1 70.25 102 ALA B O 1
ATOM 6745 N N . LEU B 1 103 ? 4.402 -22.203 -32.375 1 74.94 103 LEU B N 1
ATOM 6746 C CA . LEU B 1 103 ? 4.555 -21.469 -31.109 1 74.94 103 LEU B CA 1
ATOM 6747 C C . LEU B 1 103 ? 3.203 -20.984 -30.594 1 74.94 103 LEU B C 1
ATOM 6749 O O . LEU B 1 103 ? 2.947 -21 -29.391 1 74.94 103 LEU B O 1
ATOM 6753 N N . TRP B 1 104 ? 2.348 -20.438 -31.562 1 82.94 104 TRP B N 1
ATOM 6754 C CA . TRP B 1 104 ? 1.048 -19.938 -31.141 1 82.94 104 TRP B CA 1
ATOM 6755 C C . TRP B 1 104 ? 0.214 -21.031 -30.5 1 82.94 104 TRP B C 1
ATOM 6757 O O . TRP B 1 104 ? -0.525 -20.797 -29.531 1 82.94 104 TRP B O 1
ATOM 6767 N N . ALA B 1 105 ? 0.287 -22.281 -30.984 1 79.5 105 ALA B N 1
ATOM 6768 C CA . ALA B 1 105 ? -0.455 -23.406 -30.422 1 79.5 105 ALA B CA 1
ATOM 6769 C C . ALA B 1 105 ? 0.118 -23.828 -29.078 1 79.5 105 ALA B C 1
ATOM 6771 O O . ALA B 1 105 ? -0.627 -24.203 -28.172 1 79.5 105 ALA B O 1
ATOM 6772 N N . LEU B 1 106 ? 1.438 -23.75 -28.953 1 74.25 106 LEU B N 1
ATOM 6773 C CA . LEU B 1 106 ? 2.082 -24.047 -27.672 1 74.25 106 LEU B CA 1
ATOM 6774 C C . LEU B 1 106 ? 1.688 -23.031 -26.609 1 74.25 106 LEU B C 1
ATOM 6776 O O . LEU B 1 106 ? 1.5 -23.391 -25.438 1 74.25 106 LEU B O 1
ATOM 6780 N N . ARG B 1 107 ? 1.599 -21.828 -27.047 1 84.81 107 ARG B N 1
ATOM 6781 C CA . ARG B 1 107 ? 1.203 -20.766 -26.125 1 84.81 107 ARG B CA 1
ATOM 6782 C C . ARG B 1 107 ? -0.232 -20.969 -25.641 1 84.81 107 ARG B C 1
ATOM 6784 O O . ARG B 1 107 ? -0.561 -20.641 -24.5 1 84.81 107 ARG B O 1
ATOM 6791 N N . MET B 1 108 ? -1.083 -21.453 -26.516 1 85.31 108 MET B N 1
ATOM 6792 C CA . MET B 1 108 ? -2.461 -21.719 -26.109 1 85.31 108 MET B CA 1
ATOM 6793 C C . MET B 1 108 ? -2.51 -22.766 -25 1 85.31 108 MET B C 1
ATOM 6795 O O . MET B 1 108 ? -3.23 -22.594 -24.016 1 85.31 108 MET B O 1
ATOM 6799 N N . ALA B 1 109 ? -1.674 -23.766 -25.156 1 77.56 109 ALA B N 1
ATOM 6800 C CA . ALA B 1 109 ? -1.604 -24.812 -24.141 1 77.56 109 ALA B CA 1
ATOM 6801 C C . ALA B 1 109 ? -0.941 -24.297 -22.875 1 77.56 109 ALA B C 1
ATOM 6803 O O . ALA B 1 109 ? -1.365 -24.641 -21.766 1 77.56 109 ALA B O 1
ATOM 6804 N N . ASP B 1 110 ? 0.071 -23.5 -23.031 1 81.44 110 ASP B N 1
ATOM 6805 C CA . ASP B 1 110 ? 0.807 -22.953 -21.906 1 81.44 110 ASP B CA 1
ATOM 6806 C C . ASP B 1 110 ? -0.06 -22 -21.094 1 81.44 110 ASP B C 1
ATOM 6808 O O . ASP B 1 110 ? 0.053 -21.922 -19.875 1 81.44 110 ASP B O 1
ATOM 6812 N N . ALA B 1 111 ? -0.916 -21.312 -21.781 1 90.56 111 ALA B N 1
ATOM 6813 C CA . ALA B 1 111 ? -1.74 -20.297 -21.141 1 90.56 111 ALA B CA 1
ATOM 6814 C C . ALA B 1 111 ? -2.883 -20.938 -20.359 1 90.56 111 ALA B C 1
ATOM 6816 O O . ALA B 1 111 ? -3.404 -20.328 -19.422 1 90.56 111 ALA B O 1
ATOM 6817 N N . SER B 1 112 ? -3.277 -22.109 -20.734 1 86.81 112 SER B N 1
ATOM 6818 C CA . SER B 1 112 ? -4.406 -22.781 -20.094 1 86.81 112 SER B CA 1
ATOM 6819 C C . SER B 1 112 ? -4.027 -23.312 -18.719 1 86.81 112 SER B C 1
ATOM 6821 O O . SER B 1 112 ? -2.857 -23.594 -18.453 1 86.81 112 SER B O 1
ATOM 6823 N N . SER B 1 113 ? -5 -23.422 -17.875 1 86.62 113 SER B N 1
ATOM 6824 C CA . SER B 1 113 ? -4.816 -23.828 -16.484 1 86.62 113 SER B CA 1
ATOM 6825 C C . SER B 1 113 ? -4.215 -25.234 -16.406 1 86.62 113 SER B C 1
ATOM 6827 O O . SER B 1 113 ? -4.406 -26.047 -17.312 1 86.62 113 SER B O 1
ATOM 6829 N N . LYS B 1 114 ? -3.385 -25.328 -15.359 1 76.94 114 LYS B N 1
ATOM 6830 C CA . LYS B 1 114 ? -2.854 -26.641 -14.953 1 76.94 114 LYS B CA 1
ATOM 6831 C C . LYS B 1 114 ? -3.311 -27 -13.547 1 76.94 114 LYS B C 1
ATOM 6833 O O . LYS B 1 114 ? -4.051 -26.25 -12.914 1 76.94 114 LYS B O 1
ATOM 6838 N N . ILE B 1 115 ? -2.914 -28.188 -13.133 1 73.62 115 ILE B N 1
ATOM 6839 C CA . ILE B 1 115 ? -3.23 -28.578 -11.758 1 73.62 115 ILE B CA 1
ATOM 6840 C C . ILE B 1 115 ? -2.383 -27.766 -10.781 1 73.62 115 ILE B C 1
ATOM 6842 O O . ILE B 1 115 ? -1.172 -27.609 -10.977 1 73.62 115 ILE B O 1
ATOM 6846 N N . GLN B 1 116 ? -3.057 -27.25 -9.875 1 81.94 116 GLN B N 1
ATOM 6847 C CA . GLN B 1 116 ? -2.367 -26.375 -8.938 1 81.94 116 GLN B CA 1
ATOM 6848 C C . GLN B 1 116 ? -1.936 -27.125 -7.688 1 81.94 116 GLN B C 1
ATOM 6850 O O . GLN B 1 116 ? -2.42 -28.234 -7.422 1 81.94 116 GLN B O 1
ATOM 6855 N N . SER B 1 117 ? -1.007 -26.562 -7.016 1 84.62 117 SER B N 1
ATOM 6856 C CA . SER B 1 117 ? -0.64 -27.062 -5.691 1 84.62 117 SER B CA 1
ATOM 6857 C C . SER B 1 117 ? -1.513 -26.438 -4.609 1 84.62 117 SER B C 1
ATOM 6859 O O . SER B 1 117 ? -2.008 -25.312 -4.77 1 84.62 117 SER B O 1
ATOM 6861 N N . GLY B 1 118 ? -1.774 -27.172 -3.586 1 86.94 118 GLY B N 1
ATOM 6862 C CA . GLY B 1 118 ? -2.473 -26.641 -2.422 1 86.94 118 GLY B CA 1
ATOM 6863 C C . GLY B 1 118 ? -3.982 -26.719 -2.553 1 86.94 118 GLY B C 1
ATOM 6864 O O . GLY B 1 118 ? -4.691 -25.812 -2.092 1 86.94 118 GLY B O 1
ATOM 6865 N N . ILE B 1 119 ? -4.441 -27.625 -3.262 1 81.44 119 ILE B N 1
ATOM 6866 C CA . ILE B 1 119 ? -5.879 -27.797 -3.43 1 81.44 119 ILE B CA 1
ATOM 6867 C C . ILE B 1 119 ? -6.523 -28.094 -2.076 1 81.44 119 ILE B C 1
ATOM 6869 O O . ILE B 1 119 ? -7.609 -27.594 -1.777 1 81.44 119 ILE B O 1
ATOM 6873 N N . LEU B 1 120 ? -5.812 -28.844 -1.207 1 81.06 120 LEU B N 1
ATOM 6874 C CA . LEU B 1 120 ? -6.332 -29.219 0.1 1 81.06 120 LEU B CA 1
ATOM 6875 C C . LEU B 1 120 ? -6.312 -28.047 1.064 1 81.06 120 LEU B C 1
ATOM 6877 O O . LEU B 1 120 ? -6.906 -28.109 2.145 1 81.06 120 LEU B O 1
ATOM 6881 N N . GLU B 1 121 ? -5.672 -27.031 0.602 1 87.75 121 GLU B N 1
ATOM 6882 C CA . GLU B 1 121 ? -5.699 -25.797 1.379 1 87.75 121 GLU B CA 1
ATOM 6883 C C . GLU B 1 121 ? -6.734 -24.828 0.828 1 87.75 121 GLU B C 1
ATOM 6885 O O . GLU B 1 121 ? -6.863 -23.703 1.322 1 87.75 121 GLU B O 1
ATOM 6890 N N . GLY B 1 122 ? -7.418 -25.203 -0.19 1 81.94 122 GLY B N 1
ATOM 6891 C CA . GLY B 1 122 ? -8.484 -24.375 -0.743 1 81.94 122 GLY B CA 1
ATOM 6892 C C . GLY B 1 122 ? -8.086 -23.672 -2.027 1 81.94 122 GLY B C 1
ATOM 6893 O O . GLY B 1 122 ? -8.758 -22.734 -2.453 1 81.94 122 GLY B O 1
ATOM 6894 N N . ASN B 1 123 ? -6.902 -24.047 -2.627 1 88.81 123 ASN B N 1
ATOM 6895 C CA . ASN B 1 123 ? -6.504 -23.5 -3.92 1 88.81 123 ASN B CA 1
ATOM 6896 C C . ASN B 1 123 ? -7.293 -24.125 -5.062 1 88.81 123 ASN B C 1
ATOM 6898 O O . ASN B 1 123 ? -6.785 -25 -5.77 1 88.81 123 ASN B O 1
ATOM 6902 N N . ILE B 1 124 ? -8.5 -23.578 -5.27 1 83.56 124 ILE B N 1
ATOM 6903 C CA . ILE B 1 124 ? -9.414 -24.266 -6.176 1 83.56 124 ILE B CA 1
ATOM 6904 C C . ILE B 1 124 ? -9.711 -23.375 -7.387 1 83.56 124 ILE B C 1
ATOM 6906 O O . ILE B 1 124 ? -10.555 -23.703 -8.219 1 83.56 124 ILE B O 1
ATOM 6910 N N . VAL B 1 125 ? -9.086 -22.281 -7.484 1 90.25 125 VAL B N 1
ATOM 6911 C CA . VAL B 1 125 ? -9.281 -21.391 -8.625 1 90.25 125 VAL B CA 1
ATOM 6912 C C . VAL B 1 125 ? -7.945 -21.141 -9.32 1 90.25 125 VAL B C 1
ATOM 6914 O O . VAL B 1 125 ? -6.965 -20.75 -8.688 1 90.25 125 VAL B O 1
ATOM 6917 N N . ASP B 1 126 ? -7.812 -21.453 -10.516 1 90.12 126 ASP B N 1
ATOM 6918 C CA . ASP B 1 126 ? -6.652 -21.156 -11.352 1 90.12 126 ASP B CA 1
ATOM 6919 C C . ASP B 1 126 ? -7.039 -20.266 -12.531 1 90.12 126 ASP B C 1
ATOM 6921 O O . ASP B 1 126 ? -7.883 -20.641 -13.352 1 90.12 126 ASP B O 1
ATOM 6925 N N . LEU B 1 127 ? -6.449 -19.141 -12.656 1 94.62 127 LEU B N 1
ATOM 6926 C CA . LEU B 1 127 ? -6.84 -18.156 -13.656 1 94.62 127 LEU B CA 1
ATOM 6927 C C . LEU B 1 127 ? -5.996 -18.312 -14.922 1 94.62 127 LEU B C 1
ATOM 6929 O O . LEU B 1 127 ? -6.188 -17.562 -15.891 1 94.62 127 LEU B O 1
ATOM 6933 N N . GLY B 1 128 ? -5.059 -19.266 -14.945 1 92.81 128 GLY B N 1
ATOM 6934 C CA . GLY B 1 128 ? -4.207 -19.422 -16.109 1 92.81 128 GLY B CA 1
ATOM 6935 C C . GLY B 1 128 ? -3.404 -18.172 -16.422 1 92.81 128 GLY B C 1
ATOM 6936 O O . GLY B 1 128 ? -3.172 -17.328 -15.547 1 92.81 128 GLY B O 1
ATOM 6937 N N . GLN B 1 129 ? -2.836 -18.156 -17.656 1 94.62 129 GLN B N 1
ATOM 6938 C CA . GLN B 1 129 ? -2.1 -16.984 -18.109 1 94.62 129 GLN B CA 1
ATOM 6939 C C . GLN B 1 129 ? -2.92 -16.172 -19.094 1 94.62 129 GLN B C 1
ATOM 6941 O O . GLN B 1 129 ? -2.795 -16.344 -20.312 1 94.62 129 GLN B O 1
ATOM 6946 N N . TYR B 1 130 ? -3.674 -15.234 -18.578 1 96.44 130 TYR B N 1
ATOM 6947 C CA . TYR B 1 130 ? -4.648 -14.422 -19.297 1 96.44 130 TYR B CA 1
ATOM 6948 C C . TYR B 1 130 ? -3.986 -13.648 -20.438 1 96.44 130 TYR B C 1
ATOM 6950 O O . TYR B 1 130 ? -4.453 -13.688 -21.578 1 96.44 130 TYR B O 1
ATOM 6958 N N . ASP B 1 131 ? -2.861 -13 -20.203 1 95.44 131 ASP B N 1
ATOM 6959 C CA . ASP B 1 131 ? -2.211 -12.117 -21.172 1 95.44 131 ASP B CA 1
ATOM 6960 C C . ASP B 1 131 ? -1.549 -12.922 -22.281 1 95.44 131 ASP B C 1
ATOM 6962 O O . ASP B 1 131 ? -1.521 -12.492 -23.438 1 95.44 131 ASP B O 1
ATOM 6966 N N . GLU B 1 132 ? -0.986 -14.094 -21.906 1 94.75 132 GLU B N 1
ATOM 6967 C CA . GLU B 1 132 ? -0.384 -14.977 -22.906 1 94.75 132 GLU B CA 1
ATOM 6968 C C . GLU B 1 132 ? -1.415 -15.422 -23.938 1 94.75 132 GLU B C 1
ATOM 6970 O O . GLU B 1 132 ? -1.126 -15.469 -25.125 1 94.75 132 GLU B O 1
ATOM 6975 N N . CYS B 1 133 ? -2.592 -15.742 -23.5 1 95.38 133 CYS B N 1
ATOM 6976 C CA . CYS B 1 133 ? -3.666 -16.188 -24.375 1 95.38 133 CYS B CA 1
ATOM 6977 C C . CYS B 1 133 ? -4.133 -15.07 -25.281 1 95.38 133 CYS B C 1
ATOM 6979 O O . CYS B 1 133 ? -4.352 -15.281 -26.484 1 95.38 133 CYS B O 1
ATOM 6981 N N . LEU B 1 134 ? -4.27 -13.891 -24.797 1 96.19 134 LEU B N 1
ATOM 6982 C CA . LEU B 1 134 ? -4.828 -12.781 -25.562 1 96.19 134 LEU B CA 1
ATOM 6983 C C . LEU B 1 134 ? -3.83 -12.281 -26.609 1 96.19 134 LEU B C 1
ATOM 6985 O O . LEU B 1 134 ? -4.215 -11.617 -27.562 1 96.19 134 LEU B O 1
ATOM 6989 N N . LYS B 1 135 ? -2.541 -12.555 -26.453 1 93.62 135 LYS B N 1
ATOM 6990 C CA . LYS B 1 135 ? -1.512 -12.125 -27.391 1 93.62 135 LYS B CA 1
ATOM 6991 C C . LYS B 1 135 ? -1.521 -12.992 -28.656 1 93.62 135 LYS B C 1
ATOM 6993 O O . LYS B 1 135 ? -0.947 -12.617 -29.672 1 93.62 135 LYS B O 1
ATOM 6998 N N . ILE B 1 136 ? -2.217 -14.094 -28.625 1 94.31 136 ILE B N 1
ATOM 6999 C CA . ILE B 1 136 ? -2.186 -15.07 -29.719 1 94.31 136 ILE B CA 1
ATOM 7000 C C . ILE B 1 136 ? -3.061 -14.578 -30.859 1 94.31 136 ILE B C 1
ATOM 7002 O O . ILE B 1 136 ? -4.211 -14.188 -30.656 1 94.31 136 ILE B O 1
ATOM 7006 N N . HIS B 1 137 ? -2.475 -14.477 -32.031 1 93.19 137 HIS B N 1
ATOM 7007 C CA . HIS B 1 137 ? -3.164 -14.133 -33.281 1 93.19 137 HIS B CA 1
ATOM 7008 C C . HIS B 1 137 ? -2.725 -15.047 -34.438 1 93.19 137 HIS B C 1
ATOM 7010 O O . HIS B 1 137 ? -1.53 -15.148 -34.719 1 93.19 137 HIS B O 1
ATOM 7016 N N . THR B 1 138 ? -3.695 -15.758 -34.938 1 92.38 138 THR B N 1
ATOM 7017 C CA . THR B 1 138 ? -3.43 -16.609 -36.094 1 92.38 138 THR B CA 1
ATOM 7018 C C . THR B 1 138 ? -4.176 -16.109 -37.312 1 92.38 138 THR B C 1
ATOM 7020 O O . THR B 1 138 ? -4.902 -15.117 -37.25 1 92.38 138 THR B O 1
ATOM 7023 N N . THR B 1 139 ? -3.945 -16.734 -38.438 1 89.94 139 THR B N 1
ATOM 7024 C CA . THR B 1 139 ? -4.633 -16.375 -39.688 1 89.94 139 THR B CA 1
ATOM 7025 C C . THR B 1 139 ? -6.105 -16.75 -39.594 1 89.94 139 THR B C 1
ATOM 7027 O O . THR B 1 139 ? -6.941 -16.156 -40.281 1 89.94 139 THR B O 1
ATOM 7030 N N . ARG B 1 140 ? -6.434 -17.703 -38.688 1 91.25 140 ARG B N 1
ATOM 7031 C CA . ARG B 1 140 ? -7.789 -18.234 -38.656 1 91.25 140 ARG B CA 1
ATOM 7032 C C . ARG B 1 140 ? -8.57 -17.672 -37.469 1 91.25 140 ARG B C 1
ATOM 7034 O O . ARG B 1 140 ? -9.773 -17.453 -37.562 1 91.25 140 ARG B O 1
ATOM 7041 N N . PHE B 1 141 ? -7.875 -17.594 -36.375 1 93.25 141 PHE B N 1
ATOM 7042 C CA . PHE B 1 141 ? -8.578 -17.156 -35.188 1 93.25 141 PHE B CA 1
ATOM 7043 C C . PHE B 1 141 ? -7.641 -16.422 -34.219 1 93.25 141 PHE B C 1
ATOM 7045 O O . PHE B 1 141 ? -6.43 -16.391 -34.469 1 93.25 141 PHE B O 1
ATOM 7052 N N . LYS B 1 142 ? -8.219 -15.742 -33.25 1 95.12 142 LYS B N 1
ATOM 7053 C CA . LYS B 1 142 ? -7.488 -15.133 -32.125 1 95.12 142 LYS B CA 1
ATOM 7054 C C . LYS B 1 142 ? -7.648 -15.953 -30.844 1 95.12 142 LYS B C 1
ATOM 7056 O O . LYS B 1 142 ? -8.57 -16.766 -30.734 1 95.12 142 LYS B O 1
ATOM 7061 N N . GLY B 1 143 ? -6.676 -15.836 -29.953 1 95.44 143 GLY B N 1
ATOM 7062 C CA . GLY B 1 143 ? -6.785 -16.5 -28.656 1 95.44 143 GLY B CA 1
ATOM 7063 C C . GLY B 1 143 ? -7.871 -15.914 -27.781 1 95.44 143 GLY B C 1
ATOM 7064 O O . GLY B 1 143 ? -8.016 -14.688 -27.703 1 95.44 143 GLY B O 1
ATOM 7065 N N . GLN B 1 144 ? -8.68 -16.812 -27.172 1 95.38 144 GLN B N 1
ATOM 7066 C CA . GLN B 1 144 ? -9.742 -16.438 -26.25 1 95.38 144 GLN B CA 1
ATOM 7067 C C . GLN B 1 144 ? -9.57 -17.125 -24.906 1 95.38 144 GLN B C 1
ATOM 7069 O O . GLN B 1 144 ? -9.477 -18.359 -24.828 1 95.38 144 GLN B O 1
ATOM 7074 N N . HIS B 1 145 ? -9.453 -16.281 -23.906 1 96 145 HIS B N 1
ATOM 7075 C CA . HIS B 1 145 ? -9.328 -16.812 -22.547 1 96 145 HIS B CA 1
ATOM 7076 C C . HIS B 1 145 ? -10.688 -16.969 -21.891 1 96 145 HIS B C 1
ATOM 7078 O O . HIS B 1 145 ? -11.445 -15.992 -21.766 1 96 145 HIS B O 1
ATOM 7084 N N . CYS B 1 146 ? -11.055 -18.172 -21.406 1 94.38 146 CYS B N 1
ATOM 7085 C CA . CYS B 1 146 ? -12.344 -18.422 -20.781 1 94.38 146 CYS B CA 1
ATOM 7086 C C . CYS B 1 146 ? -12.172 -19.062 -19.406 1 94.38 146 CYS B C 1
ATOM 7088 O O . CYS B 1 146 ? -11.352 -19.969 -19.234 1 94.38 146 CYS B O 1
ATOM 7090 N N . LEU B 1 147 ? -12.867 -18.547 -18.438 1 93.69 147 LEU B N 1
ATOM 7091 C CA . LEU B 1 147 ? -12.961 -19.234 -17.156 1 93.69 147 LEU B CA 1
ATOM 7092 C C . LEU B 1 147 ? -13.984 -20.359 -17.203 1 93.69 147 LEU B C 1
ATOM 7094 O O . LEU B 1 147 ? -15.062 -20.203 -17.781 1 93.69 147 LEU B O 1
ATOM 7098 N N . VAL B 1 148 ? -13.609 -21.469 -16.641 1 89.31 148 VAL B N 1
ATOM 7099 C CA . VAL B 1 148 ? -14.453 -22.656 -16.672 1 89.31 148 VAL B CA 1
ATOM 7100 C C . VAL B 1 148 ? -14.773 -23.109 -15.258 1 89.31 148 VAL B C 1
ATOM 7102 O O . VAL B 1 148 ? -14.047 -23.922 -14.68 1 89.31 148 VAL B O 1
ATOM 7105 N N . PRO B 1 149 ? -15.898 -22.672 -14.742 1 88.12 149 PRO B N 1
ATOM 7106 C CA . PRO B 1 149 ? -16.312 -23.141 -13.422 1 88.12 149 PRO B CA 1
ATOM 7107 C C . PRO B 1 149 ? -16.875 -24.562 -13.461 1 88.12 149 PRO B C 1
ATOM 7109 O O . PRO B 1 149 ? -17.859 -24.828 -14.148 1 88.12 149 PRO B O 1
ATOM 7112 N N . ILE B 1 150 ? -16.25 -25.438 -12.797 1 81.62 150 ILE B N 1
ATOM 7113 C CA . ILE B 1 150 ? -16.703 -26.812 -12.641 1 81.62 150 ILE B CA 1
ATOM 7114 C C . ILE B 1 150 ? -17.469 -26.969 -11.328 1 81.62 150 ILE B C 1
ATOM 7116 O O . ILE B 1 150 ? -16.891 -26.844 -10.25 1 81.62 150 ILE B O 1
ATOM 7120 N N . VAL B 1 151 ? -18.719 -27.25 -11.445 1 81.25 151 VAL B N 1
ATOM 7121 C CA . VAL B 1 151 ? -19.609 -27.328 -10.281 1 81.25 151 VAL B CA 1
ATOM 7122 C C . VAL B 1 151 ? -19.703 -28.781 -9.805 1 81.25 151 VAL B C 1
ATOM 7124 O O . VAL B 1 151 ? -20.016 -29.688 -10.586 1 81.25 151 VAL B O 1
ATOM 7127 N N . ALA B 1 152 ? -19.281 -28.953 -8.57 1 74.88 152 ALA B N 1
ATOM 7128 C CA . ALA B 1 152 ? -19.453 -30.266 -7.93 1 74.88 152 ALA B CA 1
ATOM 7129 C C . ALA B 1 152 ? -20.656 -30.266 -6.996 1 74.88 152 ALA B C 1
ATOM 7131 O O . ALA B 1 152 ? -20.656 -29.594 -5.965 1 74.88 152 ALA B O 1
ATOM 7132 N N . LYS B 1 153 ? -21.703 -30.891 -7.395 1 71.31 153 LYS B N 1
ATOM 7133 C CA . LYS B 1 153 ? -22.906 -31 -6.559 1 71.31 153 LYS B CA 1
ATOM 7134 C C . LYS B 1 153 ? -22.719 -32.062 -5.48 1 71.31 153 LYS B C 1
ATOM 7136 O O . LYS B 1 153 ? -22.203 -33.156 -5.75 1 71.31 153 LYS B O 1
ATOM 7141 N N . ILE B 1 154 ? -22.797 -31.562 -4.176 1 63.53 154 ILE B N 1
ATOM 7142 C CA . ILE B 1 154 ? -22.672 -32.5 -3.059 1 63.53 154 ILE B CA 1
ATOM 7143 C C . ILE B 1 154 ? -24.016 -33.156 -2.785 1 63.53 154 ILE B C 1
ATOM 7145 O O . ILE B 1 154 ? -25 -32.469 -2.498 1 63.53 154 ILE B O 1
ATOM 7149 N N . ASN B 1 155 ? -24.125 -34.406 -3.182 1 57.06 155 ASN B N 1
ATOM 7150 C CA . ASN B 1 155 ? -25.359 -35.125 -2.879 1 57.06 155 ASN B CA 1
ATOM 7151 C C . ASN B 1 155 ? -25.5 -35.375 -1.381 1 57.06 155 ASN B C 1
ATOM 7153 O O . ASN B 1 155 ? -24.516 -35.344 -0.645 1 57.06 155 ASN B O 1
ATOM 7157 N N . GLU B 1 156 ? -26.688 -35.25 -0.761 1 51.84 156 GLU B N 1
ATOM 7158 C CA . GLU B 1 156 ? -27.031 -35.5 0.638 1 51.84 156 GLU B CA 1
ATOM 7159 C C . GLU B 1 156 ? -26.219 -36.656 1.219 1 51.84 156 GLU B C 1
ATOM 7161 O O . GLU B 1 156 ? -25.984 -36.688 2.426 1 51.84 156 GLU B O 1
ATOM 7166 N N . SER B 1 157 ? -25.797 -37.438 0.482 1 48.16 157 SER B N 1
ATOM 7167 C CA . SER B 1 157 ? -25.141 -38.625 1.016 1 48.16 157 SER B CA 1
ATOM 7168 C C . SER B 1 157 ? -23.672 -38.344 1.316 1 48.16 157 SER B C 1
ATOM 7170 O O . SER B 1 157 ? -22.969 -39.219 1.813 1 48.16 157 SER B O 1
ATOM 7172 N N . THR B 1 158 ? -23.234 -37.156 0.948 1 47.75 158 THR B N 1
ATOM 7173 C CA . THR B 1 158 ? -21.812 -36.906 1.11 1 47.75 158 THR B CA 1
ATOM 7174 C C . THR B 1 158 ? -21.469 -36.625 2.572 1 47.75 158 THR B C 1
ATOM 7176 O O . THR B 1 158 ? -22.125 -35.781 3.215 1 47.75 158 THR B O 1
ATOM 7179 N N . PRO B 1 159 ? -20.844 -37.5 3.199 1 42.28 159 PRO B N 1
ATOM 7180 C CA . PRO B 1 159 ? -20.531 -37.344 4.625 1 42.28 159 PRO B CA 1
ATOM 7181 C C . PRO B 1 159 ? -19.719 -36.094 4.93 1 42.28 159 PRO B C 1
ATOM 7183 O O . PRO B 1 159 ? -19.234 -35.938 6.051 1 42.28 159 PRO B O 1
ATOM 7186 N N . ILE B 1 160 ? -19.172 -35.375 3.949 1 43.84 160 ILE B N 1
ATOM 7187 C CA . ILE B 1 160 ? -18.312 -34.25 4.328 1 43.84 160 ILE B CA 1
ATOM 7188 C C . ILE B 1 160 ? -19.172 -33.094 4.84 1 43.84 160 ILE B C 1
ATOM 7190 O O . ILE B 1 160 ? -20.016 -32.594 4.109 1 43.84 160 ILE B O 1
ATOM 7194 N N . HIS B 1 161 ? -19.453 -33 6.062 1 41.44 161 HIS B N 1
ATOM 7195 C CA . HIS B 1 161 ? -20.094 -31.828 6.633 1 41.44 161 HIS B CA 1
ATOM 7196 C C . HIS B 1 161 ? -19.266 -30.578 6.395 1 41.44 161 HIS B C 1
ATOM 7198 O O . HIS B 1 161 ? -18.406 -30.25 7.203 1 41.44 161 HIS B O 1
ATOM 7204 N N . LEU B 1 162 ? -18.859 -30.344 5.133 1 47.19 162 LEU B N 1
ATOM 7205 C CA . LEU B 1 162 ? -18.281 -29.016 4.961 1 47.19 162 LEU B CA 1
ATOM 7206 C C . LEU B 1 162 ? -19.25 -27.938 5.441 1 47.19 162 LEU B C 1
ATOM 7208 O O . LEU B 1 162 ? -20.469 -28.094 5.336 1 47.19 162 LEU B O 1
ATOM 7212 N N . PRO B 1 163 ? -18.859 -27.062 6.281 1 47 163 PRO B N 1
ATOM 7213 C CA . PRO B 1 163 ? -19.797 -26.062 6.781 1 47 163 PRO B CA 1
ATOM 7214 C C . PRO B 1 163 ? -20.672 -25.469 5.676 1 47 163 PRO B C 1
ATOM 7216 O O . PRO B 1 163 ? -20.141 -25.016 4.652 1 47 163 PRO B O 1
ATOM 7219 N N . GLN B 1 164 ? -21.859 -25.875 5.605 1 47.66 164 GLN B N 1
ATOM 7220 C CA . GLN B 1 164 ? -22.859 -25.438 4.648 1 47.66 164 GLN B CA 1
ATOM 7221 C C . GLN B 1 164 ? -22.688 -23.969 4.293 1 47.66 164 GLN B C 1
ATOM 7223 O O . GLN B 1 164 ? -22.938 -23.562 3.152 1 47.66 164 GLN B O 1
ATOM 7228 N N . ASP B 1 165 ? -22.25 -23.219 5.262 1 52.69 165 ASP B N 1
ATOM 7229 C CA . ASP B 1 165 ? -22.219 -21.766 5.074 1 52.69 165 ASP B CA 1
ATOM 7230 C C . ASP B 1 165 ? -21.078 -21.344 4.156 1 52.69 165 ASP B C 1
ATOM 7232 O O . ASP B 1 165 ? -21.172 -20.328 3.467 1 52.69 165 ASP B O 1
ATOM 7236 N N . LEU B 1 166 ? -20.031 -22.156 4.121 1 53.09 166 LEU B N 1
ATOM 7237 C CA . LEU B 1 166 ? -18.891 -21.75 3.291 1 53.09 166 LEU B CA 1
ATOM 7238 C C . LEU B 1 166 ? -19.078 -22.25 1.858 1 53.09 166 LEU B C 1
ATOM 7240 O O . LEU B 1 166 ? -18.562 -21.625 0.919 1 53.09 166 LEU B O 1
ATOM 7244 N N . LEU B 1 167 ? -19.938 -23.469 1.74 1 54.38 167 LEU B N 1
ATOM 7245 C CA . LEU B 1 167 ? -20.062 -24.078 0.416 1 54.38 167 LEU B CA 1
ATOM 7246 C C . LEU B 1 167 ? -21.531 -24.234 0.041 1 54.38 167 LEU B C 1
ATOM 7248 O O . LEU B 1 167 ? -22.344 -24.703 0.857 1 54.38 167 LEU B O 1
ATOM 7252 N N . ASN B 1 168 ? -22.359 -23.234 -0.226 1 54.19 168 ASN B N 1
ATOM 7253 C CA . ASN B 1 168 ? -23.781 -23.312 -0.562 1 54.19 168 ASN B CA 1
ATOM 7254 C C . ASN B 1 168 ? -24.156 -24.672 -1.156 1 54.19 168 ASN B C 1
ATOM 7256 O O . ASN B 1 168 ? -24.781 -24.734 -2.209 1 54.19 168 ASN B O 1
ATOM 7260 N N . GLY B 1 169 ? -23.688 -25.844 -0.602 1 59.91 169 GLY B N 1
ATOM 7261 C CA . GLY B 1 169 ? -24.016 -27.141 -1.183 1 59.91 169 GLY B CA 1
ATOM 7262 C C . GLY B 1 169 ? -23.266 -27.422 -2.477 1 59.91 169 GLY B C 1
ATOM 7263 O O . GLY B 1 169 ? -23.359 -28.516 -3.031 1 59.91 169 GLY B O 1
ATOM 7264 N N . GLU B 1 170 ? -22.766 -26.422 -3.148 1 66.5 170 GLU B N 1
ATOM 7265 C CA . GLU B 1 170 ? -21.984 -26.578 -4.375 1 66.5 170 GLU B CA 1
ATOM 7266 C C . GLU B 1 170 ? -20.547 -26.125 -4.184 1 66.5 170 GLU B C 1
ATOM 7268 O O . GLU B 1 170 ? -20.281 -25.141 -3.494 1 66.5 170 GLU B O 1
ATOM 7273 N N . PHE B 1 171 ? -19.688 -27.047 -4.559 1 69.5 171 PHE B N 1
ATOM 7274 C CA . PHE B 1 171 ? -18.266 -26.719 -4.609 1 69.5 171 PHE B CA 1
ATOM 7275 C C . PHE B 1 171 ? -17.844 -26.375 -6.031 1 69.5 171 PHE B C 1
ATOM 7277 O O . PHE B 1 171 ? -17.984 -27.188 -6.945 1 69.5 171 PHE B O 1
ATOM 7284 N N . ILE B 1 172 ? -17.453 -25.094 -6.246 1 77.94 172 ILE B N 1
ATOM 7285 C CA . ILE B 1 172 ? -17.141 -24.656 -7.605 1 77.94 172 ILE B CA 1
ATOM 7286 C C . ILE B 1 172 ? -15.617 -24.578 -7.781 1 77.94 172 ILE B C 1
ATOM 7288 O O . ILE B 1 172 ? -14.945 -23.828 -7.07 1 77.94 172 ILE B O 1
ATOM 7292 N N . LEU B 1 173 ? -15.062 -25.391 -8.547 1 80.44 173 LEU B N 1
ATOM 7293 C CA . LEU B 1 173 ? -13.672 -25.312 -8.984 1 80.44 173 LEU B CA 1
ATOM 7294 C C . LEU B 1 173 ? -13.555 -24.516 -10.289 1 80.44 173 LEU B C 1
ATOM 7296 O O . LEU B 1 173 ? -14.219 -24.844 -11.273 1 80.44 173 LEU B O 1
ATOM 7300 N N . THR B 1 174 ? -12.766 -23.531 -10.273 1 88.12 174 THR B N 1
ATOM 7301 C CA . THR B 1 174 ? -12.672 -22.703 -11.469 1 88.12 174 THR B CA 1
ATOM 7302 C C . THR B 1 174 ? -11.32 -22.891 -12.156 1 88.12 174 THR B C 1
ATOM 7304 O O . THR B 1 174 ? -10.266 -22.75 -11.531 1 88.12 174 THR B O 1
ATOM 7307 N N . SER B 1 175 ? -11.273 -23.297 -13.352 1 87.56 175 SER B N 1
ATOM 7308 C CA . SER B 1 175 ? -10.102 -23.391 -14.219 1 87.56 175 SER B CA 1
ATOM 7309 C C . SER B 1 175 ? -10.211 -22.438 -15.398 1 87.56 175 SER B C 1
ATOM 7311 O O . SER B 1 175 ? -11.195 -21.703 -15.523 1 87.56 175 SER B O 1
ATOM 7313 N N . SER B 1 176 ? -9.188 -22.312 -16.172 1 91.56 176 SER B N 1
ATOM 7314 C CA . SER B 1 176 ? -9.219 -21.453 -17.344 1 91.56 176 SER B CA 1
ATOM 7315 C C . SER B 1 176 ? -8.695 -22.188 -18.578 1 91.56 176 SER B C 1
ATOM 7317 O O . SER B 1 176 ? -7.855 -23.078 -18.469 1 91.56 176 SER B O 1
ATOM 7319 N N . LEU B 1 177 ? -9.25 -21.844 -19.75 1 89.56 177 LEU B N 1
ATOM 7320 C CA . LEU B 1 177 ? -8.852 -22.422 -21.031 1 89.56 177 LEU B CA 1
ATOM 7321 C C . LEU B 1 177 ? -8.609 -21.344 -22.062 1 89.56 177 LEU B C 1
ATOM 7323 O O . LEU B 1 177 ? -9.344 -20.344 -22.125 1 89.56 177 LEU B O 1
ATOM 7327 N N . CYS B 1 178 ? -7.547 -21.516 -22.766 1 92.31 178 CYS B N 1
ATOM 7328 C CA . CYS B 1 178 ? -7.312 -20.688 -23.953 1 92.31 178 CYS B CA 1
ATOM 7329 C C . CYS B 1 178 ? -7.832 -21.375 -25.203 1 92.31 178 CYS B C 1
ATOM 7331 O O . CYS B 1 178 ? -7.277 -22.375 -25.656 1 92.31 178 CYS B O 1
ATOM 7333 N N . VAL B 1 179 ? -8.938 -20.859 -25.828 1 89.94 179 VAL B N 1
ATOM 7334 C CA . VAL B 1 179 ? -9.617 -21.469 -26.984 1 89.94 179 VAL B CA 1
ATOM 7335 C C . VAL B 1 179 ? -9.695 -20.453 -28.125 1 89.94 179 VAL B C 1
ATOM 7337 O O . VAL B 1 179 ? -9.453 -19.266 -27.922 1 89.94 179 VAL B O 1
ATOM 7340 N N . PRO B 1 180 ? -9.961 -20.984 -29.312 1 90.94 180 PRO B N 1
ATOM 7341 C CA . PRO B 1 180 ? -10.117 -20.062 -30.438 1 90.94 180 PRO B CA 1
ATOM 7342 C C . PRO B 1 180 ? -11.297 -19.109 -30.25 1 90.94 180 PRO B C 1
ATOM 7344 O O . PRO B 1 180 ? -12.305 -19.469 -29.656 1 90.94 180 PRO B O 1
ATOM 7347 N N . SER B 1 181 ? -11.164 -17.953 -30.797 1 93.25 181 SER B N 1
ATOM 7348 C CA . SER B 1 181 ? -12.164 -16.906 -30.656 1 93.25 181 SER B CA 1
ATOM 7349 C C . SER B 1 181 ? -13.484 -17.297 -31.297 1 93.25 181 SER B C 1
ATOM 7351 O O . SER B 1 181 ? -14.531 -16.719 -31.016 1 93.25 181 SER B O 1
ATOM 7353 N N . SER B 1 182 ? -13.484 -18.328 -32.125 1 90.56 182 SER B N 1
ATOM 7354 C CA . SER B 1 182 ? -14.695 -18.781 -32.812 1 90.56 182 SER B CA 1
ATOM 7355 C C . SER B 1 182 ? -15.57 -19.594 -31.859 1 90.56 182 SER B C 1
ATOM 7357 O O . SER B 1 182 ? -16.734 -19.859 -32.156 1 90.56 182 SER B O 1
ATOM 7359 N N . CYS B 1 183 ? -15.031 -19.953 -30.719 1 88.62 183 CYS B N 1
ATOM 7360 C CA . CYS B 1 183 ? -15.766 -20.781 -29.781 1 88.62 183 CYS B CA 1
ATOM 7361 C C . CYS B 1 183 ? -16.578 -19.938 -28.812 1 88.62 183 CYS B C 1
ATOM 7363 O O . CYS B 1 183 ? -16.016 -19.125 -28.078 1 88.62 183 CYS B O 1
ATOM 7365 N N . SER B 1 184 ? -17.844 -20.172 -28.812 1 88.69 184 SER B N 1
ATOM 7366 C CA . SER B 1 184 ? -18.688 -19.516 -27.812 1 88.69 184 SER B CA 1
ATOM 7367 C C . SER B 1 184 ? -18.625 -20.234 -26.484 1 88.69 184 SER B C 1
ATOM 7369 O O . SER B 1 184 ? -18.234 -21.406 -26.406 1 88.69 184 SER B O 1
ATOM 7371 N N . ALA B 1 185 ? -19.031 -19.531 -25.422 1 90.94 185 ALA B N 1
ATOM 7372 C CA . ALA B 1 185 ? -19.047 -20.141 -24.094 1 90.94 185 ALA B CA 1
ATOM 7373 C C . ALA B 1 185 ? -19.969 -21.344 -24.047 1 90.94 185 ALA B C 1
ATOM 7375 O O . ALA B 1 185 ? -19.672 -22.344 -23.391 1 90.94 185 ALA B O 1
ATOM 7376 N N . ASP B 1 186 ? -21.047 -21.203 -24.766 1 85.94 186 ASP B N 1
ATOM 7377 C CA . ASP B 1 186 ? -22.016 -22.297 -24.812 1 85.94 186 ASP B CA 1
ATOM 7378 C C . ASP B 1 186 ? -21.438 -23.531 -25.5 1 85.94 186 ASP B C 1
ATOM 7380 O O . ASP B 1 186 ? -21.672 -24.656 -25.078 1 85.94 186 ASP B O 1
ATOM 7384 N N . ALA B 1 187 ? -20.672 -23.297 -26.484 1 82 187 ALA B N 1
ATOM 7385 C CA . ALA B 1 187 ? -20.047 -24.406 -27.203 1 82 187 ALA B CA 1
ATOM 7386 C C . ALA B 1 187 ? -19.047 -25.141 -26.312 1 82 187 ALA B C 1
ATOM 7388 O O . ALA B 1 187 ? -19.031 -26.375 -26.281 1 82 187 ALA B O 1
ATOM 7389 N N . ILE B 1 188 ? -18.344 -24.375 -25.625 1 83.12 188 ILE B N 1
ATOM 7390 C CA . ILE B 1 188 ? -17.344 -24.969 -24.734 1 83.12 188 ILE B CA 1
ATOM 7391 C C . ILE B 1 188 ? -18.016 -25.719 -23.609 1 83.12 188 ILE B C 1
ATOM 7393 O O . ILE B 1 188 ? -17.609 -26.828 -23.25 1 83.12 188 ILE B O 1
ATOM 7397 N N . GLN B 1 189 ? -19.062 -25.109 -23.047 1 84 189 GLN B N 1
ATOM 7398 C CA . GLN B 1 189 ? -19.812 -25.734 -21.969 1 84 189 GLN B CA 1
ATOM 7399 C C . GLN B 1 189 ? -20.375 -27.078 -22.391 1 84 189 GLN B C 1
ATOM 7401 O O . GLN B 1 189 ? -20.297 -28.062 -21.656 1 84 189 GLN B O 1
ATOM 7406 N N . GLN B 1 190 ? -20.875 -27.141 -23.531 1 75.25 190 GLN B N 1
ATOM 7407 C CA . GLN B 1 190 ? -21.5 -28.375 -24.016 1 75.25 190 GLN B CA 1
ATOM 7408 C C . GLN B 1 190 ? -20.453 -29.453 -24.234 1 75.25 190 GLN B C 1
ATOM 7410 O O . GLN B 1 190 ? -20.672 -30.625 -23.875 1 75.25 190 GLN B O 1
ATOM 7415 N N . VAL B 1 191 ? -19.406 -29.047 -24.75 1 70.81 191 VAL B N 1
ATOM 7416 C CA . VAL B 1 191 ? -18.344 -30.016 -25 1 70.81 191 VAL B CA 1
ATOM 7417 C C . VAL B 1 191 ? -17.797 -30.562 -23.688 1 70.81 191 VAL B C 1
ATOM 7419 O O . VAL B 1 191 ? -17.609 -31.781 -23.547 1 70.81 191 VAL B O 1
ATOM 7422 N N . LEU B 1 192 ? -17.594 -29.719 -22.812 1 75.19 192 LEU B N 1
ATOM 7423 C CA . LEU B 1 192 ? -17.031 -30.125 -21.531 1 75.19 192 LEU B CA 1
ATOM 7424 C C . LEU B 1 192 ? -18.031 -30.984 -20.75 1 75.19 192 LEU B C 1
ATOM 7426 O O . LEU B 1 192 ? -17.656 -31.953 -20.109 1 75.19 192 LEU B O 1
ATOM 7430 N N . ASN B 1 193 ? -19.312 -30.609 -20.781 1 75.88 193 ASN B N 1
ATOM 7431 C CA . ASN B 1 193 ? -20.328 -31.406 -20.078 1 75.88 193 ASN B CA 1
ATOM 7432 C C . ASN B 1 193 ? -20.5 -32.781 -20.719 1 75.88 193 ASN B C 1
ATOM 7434 O O . ASN B 1 193 ? -20.781 -33.75 -20.031 1 75.88 193 ASN B O 1
ATOM 7438 N N . PHE B 1 194 ? -20.297 -32.75 -21.922 1 65.75 194 PHE B N 1
ATOM 7439 C CA . PHE B 1 194 ? -20.359 -34.062 -22.609 1 65.75 194 PHE B CA 1
ATOM 7440 C C . PHE B 1 194 ? -19.219 -34.969 -22.141 1 65.75 194 PHE B C 1
ATOM 7442 O O . PHE B 1 194 ? -19.422 -36.156 -21.922 1 65.75 194 PHE B O 1
ATOM 7449 N N . MET B 1 195 ? -18.078 -34.375 -21.969 1 63.66 195 MET B N 1
ATOM 7450 C CA . MET B 1 195 ? -16.922 -35.125 -21.5 1 63.66 195 MET B CA 1
ATOM 7451 C C . MET B 1 195 ? -17.125 -35.594 -20.062 1 63.66 195 MET B C 1
ATOM 7453 O O . MET B 1 195 ? -16.625 -36.656 -19.656 1 63.66 195 MET B O 1
ATOM 7457 N N . LEU B 1 196 ? -17.906 -34.844 -19.359 1 70.69 196 LEU B N 1
ATOM 7458 C CA . LEU B 1 196 ? -18.078 -35.125 -17.938 1 70.69 196 LEU B CA 1
ATOM 7459 C C . LEU B 1 196 ? -19.141 -36.188 -17.719 1 70.69 196 LEU B C 1
ATOM 7461 O O . LEU B 1 196 ? -19.219 -36.781 -16.641 1 70.69 196 LEU B O 1
ATOM 7465 N N . ILE B 1 197 ? -19.953 -36.531 -18.719 1 65.81 197 ILE B N 1
ATOM 7466 C CA . ILE B 1 197 ? -20.984 -37.531 -18.578 1 65.81 197 ILE B CA 1
ATOM 7467 C C . ILE B 1 197 ? -20.328 -38.875 -18.234 1 65.81 197 ILE B C 1
ATOM 7469 O O . ILE B 1 197 ? -20.719 -39.562 -17.281 1 65.81 197 ILE B O 1
ATOM 7473 N N . ASP B 1 198 ? -19.297 -39.188 -18.969 1 56.81 198 ASP B N 1
ATOM 7474 C CA . ASP B 1 198 ? -18.594 -40.469 -18.734 1 56.81 198 ASP B CA 1
ATOM 7475 C C . ASP B 1 198 ? -17.797 -40.406 -17.422 1 56.81 198 ASP B C 1
ATOM 7477 O O . ASP B 1 198 ? -17.703 -41.406 -16.719 1 56.81 198 ASP B O 1
ATOM 7481 N N . PHE B 1 199 ? -17.391 -39.281 -17.234 1 62.91 199 PHE B N 1
ATOM 7482 C CA . PHE B 1 199 ? -16.656 -39.094 -16 1 62.91 199 PHE B CA 1
ATOM 7483 C C . PHE B 1 199 ? -17.562 -39.312 -14.789 1 62.91 199 PHE B C 1
ATOM 7485 O O . PHE B 1 199 ? -17.156 -39.938 -13.805 1 62.91 199 PHE B O 1
ATOM 7492 N N . ASN B 1 200 ? -18.734 -38.844 -14.883 1 69.69 200 ASN B N 1
ATOM 7493 C CA . ASN B 1 200 ? -19.688 -38.938 -13.781 1 69.69 200 ASN B CA 1
ATOM 7494 C C . ASN B 1 200 ? -20.203 -40.375 -13.602 1 69.69 200 ASN B C 1
ATOM 7496 O O . ASN B 1 200 ? -20.625 -40.75 -12.508 1 69.69 200 ASN B O 1
ATOM 7500 N N . LYS B 1 201 ? -20.031 -41.188 -14.617 1 62.94 201 LYS B N 1
ATOM 7501 C CA . LYS B 1 201 ? -20.516 -42.562 -14.555 1 62.94 201 LYS B CA 1
ATOM 7502 C C . LYS B 1 201 ? -19.438 -43.5 -13.984 1 62.94 201 LYS B C 1
ATOM 7504 O O . LYS B 1 201 ? -19.734 -44.625 -13.586 1 62.94 201 LYS B O 1
ATOM 7509 N N . ASN B 1 202 ? -18.281 -42.844 -14.008 1 57.94 202 ASN B N 1
ATOM 7510 C CA . ASN B 1 202 ? -17.219 -43.656 -13.414 1 57.94 202 ASN B CA 1
ATOM 7511 C C . ASN B 1 202 ? -17.547 -44.062 -11.984 1 57.94 202 ASN B C 1
ATOM 7513 O O . ASN B 1 202 ? -18.062 -43.25 -11.211 1 57.94 202 ASN B O 1
ATOM 7517 N N . ASN B 1 203 ? -17.312 -45.312 -11.602 1 50.12 203 ASN B N 1
ATOM 7518 C CA . ASN B 1 203 ? -17.688 -45.875 -10.32 1 50.12 203 ASN B CA 1
ATOM 7519 C C . ASN B 1 203 ? -17.125 -45.062 -9.148 1 50.12 203 ASN B C 1
ATOM 7521 O O . ASN B 1 203 ? -17.797 -44.906 -8.133 1 50.12 203 ASN B O 1
ATOM 7525 N N . PHE B 1 204 ? -15.938 -44.688 -9.398 1 53.62 204 PHE B N 1
ATOM 7526 C CA . PHE B 1 204 ? -15.297 -43.938 -8.32 1 53.62 204 PHE B CA 1
ATOM 7527 C C . PHE B 1 204 ? -16.047 -42.625 -8.047 1 53.62 204 PHE B C 1
ATOM 7529 O O . PHE B 1 204 ? -16.297 -42.281 -6.895 1 53.62 204 PHE B O 1
ATOM 7536 N N . VAL B 1 205 ? -16.422 -41.969 -9.07 1 63.06 205 VAL B N 1
ATOM 7537 C CA . VAL B 1 205 ? -17.125 -40.688 -8.938 1 63.06 205 VAL B CA 1
ATOM 7538 C C . VAL B 1 205 ? -18.562 -40.938 -8.492 1 63.06 205 VAL B C 1
ATOM 7540 O O . VAL B 1 205 ? -19.078 -40.25 -7.617 1 63.06 205 VAL B O 1
ATOM 7543 N N . ALA B 1 206 ? -19.125 -42 -9.078 1 61.84 206 ALA B N 1
ATOM 7544 C CA . ALA B 1 206 ? -20.5 -42.312 -8.75 1 61.84 206 ALA B CA 1
ATOM 7545 C C . ALA B 1 206 ? -20.656 -42.656 -7.273 1 61.84 206 ALA B C 1
ATOM 7547 O O . ALA B 1 206 ? -21.625 -42.281 -6.629 1 61.84 206 ALA B O 1
ATOM 7548 N N . ASN B 1 207 ? -19.594 -43.25 -6.789 1 56.59 207 ASN B N 1
ATOM 7549 C CA . ASN B 1 207 ? -19.672 -43.719 -5.402 1 56.59 207 ASN B CA 1
ATOM 7550 C C . ASN B 1 207 ? -19.281 -42.594 -4.434 1 56.59 207 ASN B C 1
ATOM 7552 O O . ASN B 1 207 ? -19.547 -42.688 -3.232 1 56.59 207 ASN B O 1
ATOM 7556 N N . SER B 1 208 ? -18.594 -41.688 -4.996 1 61.59 208 SER B N 1
ATOM 7557 C CA . SER B 1 208 ? -18.156 -40.594 -4.133 1 61.59 208 SER B CA 1
ATOM 7558 C C . SER B 1 208 ? -19.312 -39.656 -3.799 1 61.59 208 SER B C 1
ATOM 7560 O O . SER B 1 208 ? -19.234 -38.875 -2.85 1 61.59 208 SER B O 1
ATOM 7562 N N . GLY B 1 209 ? -20.422 -39.719 -4.469 1 62.31 209 GLY B N 1
ATOM 7563 C CA . GLY B 1 209 ? -21.562 -38.875 -4.211 1 62.31 209 GLY B CA 1
ATOM 7564 C C . GLY B 1 209 ? -21.453 -37.5 -4.867 1 62.31 209 GLY B C 1
ATOM 7565 O O . GLY B 1 209 ? -22.297 -36.656 -4.641 1 62.31 209 GLY B O 1
ATOM 7566 N N . PHE B 1 210 ? -20.359 -37.375 -5.68 1 67.31 210 PHE B N 1
ATOM 7567 C CA . PHE B 1 210 ? -20.188 -36.094 -6.355 1 67.31 210 PHE B CA 1
ATOM 7568 C C . PHE B 1 210 ? -20.672 -36.156 -7.801 1 67.31 210 PHE B C 1
ATOM 7570 O O . PHE B 1 210 ? -20.531 -37.219 -8.445 1 67.31 210 PHE B O 1
ATOM 7577 N N . GLY B 1 211 ? -21.438 -35.125 -8.273 1 70.88 211 GLY B N 1
ATOM 7578 C CA . GLY B 1 211 ? -21.734 -34.906 -9.68 1 70.88 211 GLY B CA 1
ATOM 7579 C C . GLY B 1 211 ? -21.141 -33.625 -10.219 1 70.88 211 GLY B C 1
ATOM 7580 O O . GLY B 1 211 ? -21.328 -32.562 -9.641 1 70.88 211 GLY B O 1
ATOM 7581 N N . PHE B 1 212 ? -20.344 -33.844 -11.336 1 74.94 212 PHE B N 1
ATOM 7582 C CA . PHE B 1 212 ? -19.641 -32.688 -11.859 1 74.94 212 PHE B CA 1
ATOM 7583 C C . PHE B 1 212 ? -20.328 -32.156 -13.102 1 74.94 212 PHE B C 1
ATOM 7585 O O . PHE B 1 212 ? -20.812 -32.906 -13.93 1 74.94 212 PHE B O 1
ATOM 7592 N N . SER B 1 213 ? -20.5 -30.828 -13.18 1 81.94 213 SER B N 1
ATOM 7593 C CA . SER B 1 213 ? -21.016 -30.141 -14.359 1 81.94 213 SER B CA 1
ATOM 7594 C C . SER B 1 213 ? -20.328 -28.797 -14.555 1 81.94 213 SER B C 1
ATOM 7596 O O . SER B 1 213 ? -19.703 -28.281 -13.633 1 81.94 213 SER B O 1
ATOM 7598 N N . VAL B 1 214 ? -20.328 -28.375 -15.805 1 85.75 214 VAL B N 1
ATOM 7599 C CA . VAL B 1 214 ? -19.719 -27.094 -16.109 1 85.75 214 VAL B CA 1
ATOM 7600 C C . VAL B 1 214 ? -20.812 -26.062 -16.438 1 85.75 214 VAL B C 1
ATOM 7602 O O . VAL B 1 214 ? -21.766 -26.375 -17.156 1 85.75 214 VAL B O 1
ATOM 7605 N N . ARG B 1 215 ? -20.766 -24.938 -15.789 1 88.06 215 ARG B N 1
ATOM 7606 C CA . ARG B 1 215 ? -21.656 -23.812 -16.062 1 88.06 215 ARG B CA 1
ATOM 7607 C C . ARG B 1 215 ? -20.875 -22.562 -16.422 1 88.06 215 ARG B C 1
ATOM 7609 O O . ARG B 1 215 ? -20.312 -21.906 -15.539 1 88.06 215 ARG B O 1
ATOM 7616 N N . MET B 1 216 ? -20.891 -22.219 -17.703 1 90.75 216 MET B N 1
ATOM 7617 C CA . MET B 1 216 ? -20.078 -21.078 -18.156 1 90.75 216 MET B CA 1
ATOM 7618 C C . MET B 1 216 ? -20.969 -19.891 -18.484 1 90.75 216 MET B C 1
ATOM 7620 O O . MET B 1 216 ? -22.125 -20.047 -18.844 1 90.75 216 MET B O 1
ATOM 7624 N N . ASP B 1 217 ? -20.438 -18.719 -18.203 1 89.81 217 ASP B N 1
ATOM 7625 C CA . ASP B 1 217 ? -21.062 -17.453 -18.562 1 89.81 217 ASP B CA 1
ATOM 7626 C C . ASP B 1 217 ? -20.312 -16.766 -19.688 1 89.81 217 ASP B C 1
ATOM 7628 O O . ASP B 1 217 ? -19.078 -16.844 -19.75 1 89.81 217 ASP B O 1
ATOM 7632 N N . GLU B 1 218 ? -21.031 -16.156 -20.594 1 89.38 218 GLU B N 1
ATOM 7633 C CA . GLU B 1 218 ? -20.406 -15.477 -21.719 1 89.38 218 GLU B CA 1
ATOM 7634 C C . GLU B 1 218 ? -19.438 -14.391 -21.25 1 89.38 218 GLU B C 1
ATOM 7636 O O . GLU B 1 218 ? -18.438 -14.117 -21.906 1 89.38 218 GLU B O 1
ATOM 7641 N N . LYS B 1 219 ? -19.609 -13.867 -20.078 1 87.88 219 LYS B N 1
ATOM 7642 C CA . LYS B 1 219 ? -18.781 -12.797 -19.547 1 87.88 219 LYS B CA 1
ATOM 7643 C C . LYS B 1 219 ? -17.422 -13.32 -19.078 1 87.88 219 LYS B C 1
ATOM 7645 O O . LYS B 1 219 ? -16.5 -12.547 -18.859 1 87.88 219 LYS B O 1
ATOM 7650 N N . ASP B 1 220 ? -17.312 -14.625 -19.047 1 91.88 220 ASP B N 1
ATOM 7651 C CA . ASP B 1 220 ? -16.094 -15.227 -18.531 1 91.88 220 ASP B CA 1
ATOM 7652 C C . ASP B 1 220 ? -15.117 -15.547 -19.656 1 91.88 220 ASP B C 1
ATOM 7654 O O . ASP B 1 220 ? -14.047 -16.109 -19.422 1 91.88 220 ASP B O 1
ATOM 7658 N N . CYS B 1 221 ? -15.461 -15.172 -20.922 1 94.31 221 CYS B N 1
ATOM 7659 C CA . CYS B 1 221 ? -14.562 -15.352 -22.062 1 94.31 221 CYS B CA 1
ATOM 7660 C C . CYS B 1 221 ? -14.109 -14.008 -22.609 1 94.31 221 CYS B C 1
ATOM 7662 O O . CYS B 1 221 ? -14.93 -13.125 -22.859 1 94.31 221 CYS B O 1
ATOM 7664 N N . HIS B 1 222 ? -12.852 -13.859 -22.719 1 94.31 222 HIS B N 1
ATOM 7665 C CA . HIS B 1 222 ? -12.273 -12.578 -23.094 1 94.31 222 HIS B CA 1
ATOM 7666 C C . HIS B 1 222 ? -11.359 -12.727 -24.312 1 94.31 222 HIS B C 1
ATOM 7668 O O . HIS B 1 222 ? -10.633 -13.711 -24.422 1 94.31 222 HIS B O 1
ATOM 7674 N N . GLN B 1 223 ? -11.453 -11.836 -25.219 1 92.25 223 GLN B N 1
ATOM 7675 C CA . GLN B 1 223 ? -10.57 -11.727 -26.375 1 92.25 223 GLN B CA 1
ATOM 7676 C C . GLN B 1 223 ? -9.992 -10.32 -26.484 1 92.25 223 GLN B C 1
ATOM 7678 O O . GLN B 1 223 ? -10.508 -9.375 -25.891 1 92.25 223 GLN B O 1
ATOM 7683 N N . LYS B 1 224 ? -8.82 -10.266 -27.172 1 87.88 224 LYS B N 1
ATOM 7684 C CA . LYS B 1 224 ? -8.227 -8.945 -27.359 1 87.88 224 LYS B CA 1
ATOM 7685 C C . LYS B 1 224 ? -9.078 -8.094 -28.312 1 87.88 224 LYS B C 1
ATOM 7687 O O . LYS B 1 224 ? -9.266 -8.453 -29.469 1 87.88 224 LYS B O 1
ATOM 7692 N N . HIS B 1 225 ? -9.984 -7.371 -27.797 1 76.06 225 HIS B N 1
ATOM 7693 C CA . HIS B 1 225 ? -10.773 -6.5 -28.656 1 76.06 225 HIS B CA 1
ATOM 7694 C C . HIS B 1 225 ? -10.68 -5.047 -28.219 1 76.06 225 HIS B C 1
ATOM 7696 O O . HIS B 1 225 ? -10.477 -4.77 -27.031 1 76.06 225 HIS B O 1
ATOM 7702 N N . GLU B 1 226 ? -10.531 -4.266 -29.188 1 74.62 226 GLU B N 1
ATOM 7703 C CA . GLU B 1 226 ? -10.609 -2.844 -28.875 1 74.62 226 GLU B CA 1
ATOM 7704 C C . GLU B 1 226 ? -12.031 -2.443 -28.484 1 74.62 226 GLU B C 1
ATOM 7706 O O . GLU B 1 226 ? -12.969 -2.656 -29.25 1 74.62 226 GLU B O 1
ATOM 7711 N N . ARG B 1 227 ? -12.289 -2.215 -27.266 1 77.75 227 ARG B N 1
ATOM 7712 C CA . ARG B 1 227 ? -13.594 -1.739 -26.828 1 77.75 227 ARG B CA 1
ATOM 7713 C C . ARG B 1 227 ? -13.852 -0.314 -27.297 1 77.75 227 ARG B C 1
ATOM 7715 O O . ARG B 1 227 ? -13.164 0.619 -26.875 1 77.75 227 ARG B O 1
ATOM 7722 N N . PRO B 1 228 ? -14.828 -0.327 -28.141 1 84.94 228 PRO B N 1
ATOM 7723 C CA . PRO B 1 228 ? -15.078 1.034 -28.625 1 84.94 228 PRO B CA 1
ATOM 7724 C C . PRO B 1 228 ? -15.656 1.94 -27.531 1 84.94 228 PRO B C 1
ATOM 7726 O O . PRO B 1 228 ? -16.391 1.472 -26.656 1 84.94 228 PRO B O 1
ATOM 7729 N N . PHE B 1 229 ? -15.25 3.117 -27.641 1 90.5 229 PHE B N 1
ATOM 7730 C CA . PHE B 1 229 ? -15.781 4.113 -26.719 1 90.5 229 PHE B CA 1
ATOM 7731 C C . PHE B 1 229 ? -17.188 4.543 -27.141 1 90.5 229 PHE B C 1
ATOM 7733 O O . PHE B 1 229 ? -17.391 5 -28.266 1 90.5 229 PHE B O 1
ATOM 7740 N N . SER B 1 230 ? -18.188 4.297 -26.328 1 92.06 230 SER B N 1
ATOM 7741 C CA . SER B 1 230 ? -19.531 4.828 -26.562 1 92.06 230 SER B CA 1
ATOM 7742 C C . SER B 1 230 ? -19.562 6.344 -26.391 1 92.06 230 SER B C 1
ATOM 7744 O O . SER B 1 230 ? -18.594 6.938 -25.906 1 92.06 230 SER B O 1
ATOM 7746 N N . LEU B 1 231 ? -20.594 6.941 -26.828 1 94.12 231 LEU B N 1
ATOM 7747 C CA . LEU B 1 231 ? -20.75 8.391 -26.719 1 94.12 231 LEU B CA 1
ATOM 7748 C C . LEU B 1 231 ? -20.75 8.836 -25.266 1 94.12 231 LEU B C 1
ATOM 7750 O O . LEU B 1 231 ? -20.172 9.875 -24.938 1 94.12 231 LEU B O 1
ATOM 7754 N N . SER B 1 232 ? -21.375 8.039 -24.484 1 94.5 232 SER B N 1
ATOM 7755 C CA . SER B 1 232 ? -21.438 8.391 -23.062 1 94.5 232 SER B CA 1
ATOM 7756 C C . SER B 1 232 ? -20.031 8.375 -22.438 1 94.5 232 SER B C 1
ATOM 7758 O O . SER B 1 232 ? -19.719 9.227 -21.609 1 94.5 232 SER B O 1
ATOM 7760 N N . VAL B 1 233 ? -19.234 7.457 -22.828 1 95.38 233 VAL B N 1
ATOM 7761 C CA . VAL B 1 233 ? -17.859 7.352 -22.328 1 95.38 233 VAL B CA 1
ATOM 7762 C C . VAL B 1 233 ? -17.062 8.57 -22.75 1 95.38 233 VAL B C 1
ATOM 7764 O O . VAL B 1 233 ? -16.359 9.18 -21.938 1 95.38 233 VAL B O 1
ATOM 7767 N N . ILE B 1 234 ? -17.188 8.977 -24 1 96.19 234 ILE B N 1
ATOM 7768 C CA . ILE B 1 234 ? -16.453 10.117 -24.531 1 96.19 234 ILE B CA 1
ATOM 7769 C C . ILE B 1 234 ? -16.891 11.398 -23.828 1 96.19 234 ILE B C 1
ATOM 7771 O O . ILE B 1 234 ? -16.047 12.227 -23.469 1 96.19 234 ILE B O 1
ATOM 7775 N N . ILE B 1 235 ? -18.156 11.5 -23.609 1 96.62 235 ILE B N 1
ATOM 7776 C CA . ILE B 1 235 ? -18.688 12.695 -22.969 1 96.62 235 ILE B CA 1
ATOM 7777 C C . ILE B 1 235 ? -18.141 12.82 -21.547 1 96.62 235 ILE B C 1
ATOM 7779 O O . ILE B 1 235 ? -17.688 13.891 -21.141 1 96.62 235 ILE B O 1
ATOM 7783 N N . VAL B 1 236 ? -18.141 11.742 -20.859 1 96.5 236 VAL B N 1
ATOM 7784 C CA . VAL B 1 236 ? -17.703 11.797 -19.469 1 96.5 236 VAL B CA 1
ATOM 7785 C C . VAL B 1 236 ? -16.188 12.008 -19.422 1 96.5 236 VAL B C 1
ATOM 7787 O O . VAL B 1 236 ? -15.68 12.703 -18.531 1 96.5 236 VAL B O 1
ATOM 7790 N N . ILE B 1 237 ? -15.414 11.422 -20.312 1 95.88 237 ILE B N 1
ATOM 7791 C CA . ILE B 1 237 ? -13.977 11.633 -20.375 1 95.88 237 ILE B CA 1
ATOM 7792 C C . ILE B 1 237 ? -13.688 13.109 -20.656 1 95.88 237 ILE B C 1
ATOM 7794 O O . ILE B 1 237 ? -12.836 13.719 -20 1 95.88 237 ILE B O 1
ATOM 7798 N N . PHE B 1 238 ? -14.406 13.688 -21.562 1 96.44 238 PHE B N 1
ATOM 7799 C CA . PHE B 1 238 ? -14.227 15.094 -21.891 1 96.44 238 PHE B CA 1
ATOM 7800 C C . PHE B 1 238 ? -14.641 15.984 -20.719 1 96.44 238 PHE B C 1
ATOM 7802 O O . PHE B 1 238 ? -14.023 17.016 -20.484 1 96.44 238 PHE B O 1
ATOM 7809 N N . LEU B 1 239 ? -15.703 15.555 -20.062 1 96.62 239 LEU B N 1
ATOM 7810 C CA . LEU B 1 239 ? -16.141 16.312 -18.906 1 96.62 239 LEU B CA 1
ATOM 7811 C C . LEU B 1 239 ? -15.07 16.312 -17.812 1 96.62 239 LEU B C 1
ATOM 7813 O O . LEU B 1 239 ? -14.766 17.359 -17.234 1 96.62 239 LEU B O 1
ATOM 7817 N N . CYS B 1 240 ? -14.5 15.18 -17.531 1 95.94 240 CYS B N 1
ATOM 7818 C CA . CYS B 1 240 ? -13.438 15.086 -16.531 1 95.94 240 CYS B CA 1
ATOM 7819 C C . CYS B 1 240 ? -12.211 15.891 -16.969 1 95.94 240 CYS B C 1
ATOM 7821 O O . CYS B 1 240 ? -11.641 16.625 -16.156 1 95.94 240 CYS B O 1
ATOM 7823 N N . ALA B 1 241 ? -11.812 15.734 -18.219 1 96.25 241 ALA B N 1
ATOM 7824 C CA . ALA B 1 241 ? -10.672 16.484 -18.734 1 96.25 241 ALA B CA 1
ATOM 7825 C C . ALA B 1 241 ? -10.922 17.984 -18.672 1 96.25 241 ALA B C 1
ATOM 7827 O O . ALA B 1 241 ? -10.023 18.766 -18.344 1 96.25 241 ALA B O 1
ATOM 7828 N N . PHE B 1 242 ? -12.156 18.375 -19.016 1 96.62 242 PHE B N 1
ATOM 7829 C CA . PHE B 1 242 ? -12.539 19.781 -18.984 1 96.62 242 PHE B CA 1
ATOM 7830 C C . PHE B 1 242 ? -12.461 20.328 -17.562 1 96.62 242 PHE B C 1
ATOM 7832 O O . PHE B 1 242 ? -11.898 21.406 -17.328 1 96.62 242 PHE B O 1
ATOM 7839 N N . LEU B 1 243 ? -12.953 19.562 -16.625 1 96.44 243 LEU B N 1
ATOM 7840 C CA . LEU B 1 243 ? -12.945 20.016 -15.234 1 96.44 243 LEU B CA 1
ATOM 7841 C C . LEU B 1 243 ? -11.523 20.109 -14.695 1 96.44 243 LEU B C 1
ATOM 7843 O O . LEU B 1 243 ? -11.195 21.047 -13.961 1 96.44 243 LEU B O 1
ATOM 7847 N N . ILE B 1 244 ? -10.633 19.156 -15.047 1 96.19 244 ILE B N 1
ATOM 7848 C CA . ILE B 1 244 ? -9.242 19.172 -14.609 1 96.19 244 ILE B CA 1
ATOM 7849 C C . ILE B 1 244 ? -8.523 20.375 -15.219 1 96.19 244 ILE B C 1
ATOM 7851 O O . ILE B 1 244 ? -7.832 21.109 -14.516 1 96.19 244 ILE B O 1
ATOM 7855 N N . LEU B 1 245 ? -8.711 20.609 -16.5 1 96.56 245 LEU B N 1
ATOM 7856 C CA . LEU B 1 245 ? -8.07 21.719 -17.188 1 96.56 245 LEU B CA 1
ATOM 7857 C C . LEU B 1 245 ? -8.594 23.062 -16.656 1 96.56 245 LEU B C 1
ATOM 7859 O O . LEU B 1 245 ? -7.836 24.016 -16.516 1 96.56 245 LEU B O 1
ATOM 7863 N N . LEU B 1 246 ? -9.898 23.078 -16.406 1 96.56 246 LEU B N 1
ATOM 7864 C CA . LEU B 1 246 ? -10.516 24.281 -15.875 1 96.56 246 LEU B CA 1
ATOM 7865 C C . LEU B 1 246 ? -9.93 24.641 -14.508 1 96.56 246 LEU B C 1
ATOM 7867 O O . LEU B 1 246 ? -9.547 25.781 -14.266 1 96.56 246 LEU B O 1
ATOM 7871 N N . THR B 1 247 ? -9.867 23.656 -13.633 1 96.38 247 THR B N 1
ATOM 7872 C CA . THR B 1 247 ? -9.391 23.891 -12.273 1 96.38 247 THR B CA 1
ATOM 7873 C C . THR B 1 247 ? -7.91 24.281 -12.281 1 96.38 247 THR B C 1
ATOM 7875 O O . THR B 1 247 ? -7.484 25.141 -11.516 1 96.38 247 THR B O 1
ATOM 7878 N N . ILE B 1 248 ? -7.109 23.703 -13.156 1 95.31 248 ILE B N 1
ATOM 7879 C CA . ILE B 1 248 ? -5.684 24 -13.242 1 95.31 248 ILE B CA 1
ATOM 7880 C C . ILE B 1 248 ? -5.477 25.375 -13.859 1 95.31 248 ILE B C 1
ATOM 7882 O O . ILE B 1 248 ? -4.691 26.188 -13.359 1 95.31 248 ILE B O 1
ATOM 7886 N N . SER B 1 249 ? -6.195 25.703 -14.977 1 96.06 249 SER B N 1
ATOM 7887 C CA . SER B 1 249 ? -6.066 27 -15.641 1 96.06 249 SER B CA 1
ATOM 7888 C C . SER B 1 249 ? -6.492 28.141 -14.719 1 96.06 249 SER B C 1
ATOM 7890 O O . SER B 1 249 ? -5.805 29.156 -14.617 1 96.06 249 SER B O 1
ATOM 7892 N N . CYS B 1 250 ? -7.625 27.891 -14.023 1 96.19 250 CYS B N 1
ATOM 7893 C CA . CYS B 1 250 ? -8.078 28.906 -13.078 1 96.19 250 CYS B CA 1
ATOM 7894 C C . CYS B 1 250 ? -7.098 29.047 -11.922 1 96.19 250 CYS B C 1
ATOM 7896 O O . CYS B 1 250 ? -6.922 30.141 -11.383 1 96.19 250 CYS B O 1
ATOM 7898 N N . GLY B 1 251 ? -6.484 27.922 -11.531 1 93.62 251 GLY B N 1
ATOM 7899 C CA . GLY B 1 251 ? -5.477 27.969 -10.484 1 93.62 251 GLY B CA 1
ATOM 7900 C C . GLY B 1 251 ? -4.266 28.797 -10.867 1 93.62 251 GLY B C 1
ATOM 7901 O O . GLY B 1 251 ? -3.789 29.609 -10.078 1 93.62 251 GLY B O 1
ATOM 7902 N N . VAL B 1 252 ? -3.807 28.719 -12.094 1 92.06 252 VAL B N 1
ATOM 7903 C CA . VAL B 1 252 ? -2.643 29.453 -12.578 1 92.06 252 VAL B CA 1
ATOM 7904 C C . VAL B 1 252 ? -2.984 30.938 -12.727 1 92.06 252 VAL B C 1
ATOM 7906 O O . VAL B 1 252 ? -2.203 31.797 -12.32 1 92.06 252 VAL B O 1
ATOM 7909 N N . ILE B 1 253 ? -4.164 31.203 -13.242 1 92.62 253 ILE B N 1
ATOM 7910 C CA . ILE B 1 253 ? -4.594 32.562 -13.438 1 92.62 253 ILE B CA 1
ATOM 7911 C C . ILE B 1 253 ? -4.754 33.25 -12.086 1 92.62 253 ILE B C 1
ATOM 7913 O O . ILE B 1 253 ? -4.309 34.406 -11.906 1 92.62 253 ILE B O 1
ATOM 7917 N N . ASP B 1 254 ? -5.414 32.531 -11.195 1 91.88 254 ASP B N 1
ATOM 7918 C CA . ASP B 1 254 ? -5.609 33.094 -9.852 1 91.88 254 ASP B CA 1
ATOM 7919 C C . ASP B 1 254 ? -4.273 33.375 -9.164 1 91.88 254 ASP B C 1
ATOM 7921 O O . ASP B 1 254 ? -4.102 34.406 -8.516 1 91.88 254 ASP B O 1
ATOM 7925 N N . TRP B 1 255 ? -3.375 32.469 -9.25 1 88.06 255 TRP B N 1
ATOM 7926 C CA . TRP B 1 255 ? -2.041 32.594 -8.68 1 88.06 255 TRP B CA 1
ATOM 7927 C C . TRP B 1 255 ? -1.325 33.812 -9.281 1 88.06 255 TRP B C 1
ATOM 7929 O O . TRP B 1 255 ? -0.69 34.594 -8.562 1 88.06 255 TRP B O 1
ATOM 7939 N N . TYR B 1 256 ? -1.461 34.031 -10.586 1 87.12 256 TYR B N 1
ATOM 7940 C CA . TYR B 1 256 ? -0.836 35.125 -11.289 1 87.12 256 TYR B CA 1
ATOM 7941 C C . TYR B 1 256 ? -1.491 36.469 -10.898 1 87.12 256 TYR B C 1
ATOM 7943 O O . TYR B 1 256 ? -0.803 37.438 -10.664 1 87.12 256 TYR B O 1
ATOM 7951 N N . LEU B 1 257 ? -2.805 36.469 -10.797 1 88.12 257 LEU B N 1
ATOM 7952 C CA . LEU B 1 257 ? -3.541 37.688 -10.461 1 88.12 257 LEU B CA 1
ATOM 7953 C C . LEU B 1 257 ? -3.238 38.125 -9.031 1 88.12 257 LEU B C 1
ATOM 7955 O O . LEU B 1 257 ? -3.104 39.312 -8.758 1 88.12 257 LEU B O 1
ATOM 7959 N N . THR B 1 258 ? -3.172 37.188 -8.148 1 85.81 258 THR B N 1
ATOM 7960 C CA . THR B 1 258 ? -2.934 37.5 -6.746 1 85.81 258 THR B CA 1
ATOM 7961 C C . THR B 1 258 ? -1.515 38 -6.539 1 85.81 258 THR B C 1
ATOM 7963 O O . THR B 1 258 ? -1.274 38.844 -5.66 1 85.81 258 THR B O 1
ATOM 7966 N N . ARG B 1 259 ? -0.55 37.656 -7.309 1 81.38 259 ARG B N 1
ATOM 7967 C CA . ARG B 1 259 ? 0.841 38.062 -7.152 1 81.38 259 ARG B CA 1
ATOM 7968 C C . ARG B 1 259 ? 1.104 39.375 -7.859 1 81.38 259 ARG B C 1
ATOM 7970 O O . ARG B 1 259 ? 1.964 40.156 -7.438 1 81.38 259 ARG B O 1
ATOM 7977 N N . THR B 1 260 ? 0.374 39.625 -8.945 1 82.44 260 THR B N 1
ATOM 7978 C CA . THR B 1 260 ? 0.65 40.812 -9.758 1 82.44 260 THR B CA 1
ATOM 7979 C C . THR B 1 260 ? -0.23 41.969 -9.328 1 82.44 260 THR B C 1
ATOM 7981 O O . THR B 1 260 ? 0.19 43.125 -9.398 1 82.44 260 THR B O 1
ATOM 7984 N N . LEU B 1 261 ? -1.49 41.562 -8.93 1 80.12 261 LEU B N 1
ATOM 7985 C CA . LEU B 1 261 ? -2.418 42.625 -8.633 1 80.12 261 LEU B CA 1
ATOM 7986 C C . LEU B 1 261 ? -2.566 42.844 -7.129 1 80.12 261 LEU B C 1
ATOM 7988 O O . LEU B 1 261 ? -2.59 41.844 -6.375 1 80.12 261 LEU B O 1
ATOM 7992 N N . ASP B 1 262 ? -2.393 43.969 -6.633 1 73.25 262 ASP B N 1
ATOM 7993 C CA . ASP B 1 262 ? -2.547 44.281 -5.215 1 73.25 262 ASP B CA 1
ATOM 7994 C C . ASP B 1 262 ? -3.982 44.031 -4.754 1 73.25 262 ASP B C 1
ATOM 7996 O O . ASP B 1 262 ? -4.207 43.562 -3.635 1 73.25 262 ASP B O 1
ATOM 8000 N N . HIS B 1 263 ? -4.988 44.438 -5.688 1 77.44 263 HIS B N 1
ATOM 8001 C CA . HIS B 1 263 ? -6.395 44.188 -5.379 1 77.44 263 HIS B CA 1
ATOM 8002 C C . HIS B 1 263 ? -7.109 43.5 -6.535 1 77.44 263 HIS B C 1
ATOM 8004 O O . HIS B 1 263 ? -6.988 43.938 -7.688 1 77.44 263 HIS B O 1
ATOM 8010 N N . THR B 1 264 ? -7.66 42.344 -6.254 1 75 264 THR B N 1
ATOM 8011 C CA . THR B 1 264 ? -8.383 41.625 -7.309 1 75 264 THR B CA 1
ATOM 8012 C C . THR B 1 264 ? -9.75 42.25 -7.535 1 75 264 THR B C 1
ATOM 8014 O O . THR B 1 264 ? -10.484 42.531 -6.578 1 75 264 THR B O 1
ATOM 8017 N N . PRO B 1 265 ? -10.023 42.688 -8.742 1 78.56 265 PRO B N 1
ATOM 8018 C CA . PRO B 1 265 ? -11.32 43.312 -9.039 1 78.56 265 PRO B CA 1
ATOM 8019 C C . PRO B 1 265 ? -12.5 42.406 -8.703 1 78.56 265 PRO B C 1
ATOM 8021 O O . PRO B 1 265 ? -12.367 41.188 -8.734 1 78.56 265 PRO B O 1
ATOM 8024 N N . ASP B 1 266 ? -13.57 43.031 -8.297 1 80.69 266 ASP B N 1
ATOM 8025 C CA . ASP B 1 266 ? -14.805 42.281 -8.016 1 80.69 266 ASP B CA 1
ATOM 8026 C C . ASP B 1 266 ? -15.617 42.062 -9.289 1 80.69 266 ASP B C 1
ATOM 8028 O O . ASP B 1 266 ? -16.562 42.812 -9.57 1 80.69 266 ASP B O 1
ATOM 8032 N N . SER B 1 267 ? -15.117 41.312 -10.266 1 86.94 267 SER B N 1
ATOM 8033 C CA . SER B 1 267 ? -15.812 40.969 -11.5 1 86.94 267 SER B CA 1
ATOM 8034 C C . SER B 1 267 ? -16.297 39.531 -11.484 1 86.94 267 SER B C 1
ATOM 8036 O O . SER B 1 267 ? -15.805 38.719 -10.703 1 86.94 267 SER B O 1
ATOM 8038 N N . LEU B 1 268 ? -17.359 39.344 -12.258 1 88.38 268 LEU B N 1
ATOM 8039 C CA . LEU B 1 268 ? -17.938 38.031 -12.352 1 88.38 268 LEU B CA 1
ATOM 8040 C C . LEU B 1 268 ? -16.922 37.031 -12.867 1 88.38 268 LEU B C 1
ATOM 8042 O O . LEU B 1 268 ? -16.922 35.844 -12.453 1 88.38 268 LEU B O 1
ATOM 8046 N N . LEU B 1 269 ? -16.062 37.469 -13.703 1 90.25 269 LEU B N 1
ATOM 8047 C CA . LEU B 1 269 ? -15.047 36.562 -14.258 1 90.25 269 LEU B CA 1
ATOM 8048 C C . LEU B 1 269 ? -14.016 36.219 -13.203 1 90.25 269 LEU B C 1
ATOM 8050 O O . LEU B 1 269 ? -13.562 35.062 -13.141 1 90.25 269 LEU B O 1
ATOM 8054 N N . VAL B 1 270 ? -13.719 37.125 -12.484 1 90.94 270 VAL B N 1
ATOM 8055 C CA . VAL B 1 270 ? -12.727 36.875 -11.438 1 90.94 270 VAL B CA 1
ATOM 8056 C C . VAL B 1 270 ? -13.32 35.969 -10.375 1 90.94 270 VAL B C 1
ATOM 8058 O O . VAL B 1 270 ? -12.633 35.094 -9.852 1 90.94 270 VAL B O 1
ATOM 8061 N N . SER B 1 271 ? -14.578 36.25 -10.148 1 90.94 271 SER B N 1
ATOM 8062 C CA . SER B 1 271 ? -15.25 35.375 -9.188 1 90.94 271 SER B CA 1
ATOM 8063 C C . SER B 1 271 ? -15.297 33.938 -9.68 1 90.94 271 SER B C 1
ATOM 8065 O O . SER B 1 271 ? -15.117 33 -8.898 1 90.94 271 SER B O 1
ATOM 8067 N N . PHE B 1 272 ? -15.578 33.844 -10.938 1 93.12 272 PHE B N 1
ATOM 8068 C CA . PHE B 1 272 ? -15.594 32.531 -11.547 1 93.12 272 PHE B CA 1
ATOM 8069 C C . PHE B 1 272 ? -14.227 31.875 -11.445 1 93.12 272 PHE B C 1
ATOM 8071 O O . PHE B 1 272 ? -14.133 30.688 -11.094 1 93.12 272 PHE B O 1
ATOM 8078 N N . VAL B 1 273 ? -13.18 32.531 -11.711 1 94.12 273 VAL B N 1
ATOM 8079 C CA . VAL B 1 273 ? -11.82 32.031 -11.648 1 94.12 273 VAL B CA 1
ATOM 8080 C C . VAL B 1 273 ? -11.484 31.625 -10.219 1 94.12 273 VAL B C 1
ATOM 8082 O O . VAL B 1 273 ? -10.867 30.578 -9.992 1 94.12 273 VAL B O 1
ATOM 8085 N N . GLN B 1 274 ? -11.977 32.312 -9.273 1 93.06 274 GLN B N 1
ATOM 8086 C CA . GLN B 1 274 ? -11.672 32.062 -7.875 1 93.06 274 GLN B CA 1
ATOM 8087 C C . GLN B 1 274 ? -12.414 30.812 -7.379 1 93.06 274 GLN B C 1
ATOM 8089 O O . GLN B 1 274 ? -11.906 30.062 -6.551 1 93.06 274 GLN B O 1
ATOM 8094 N N . ILE B 1 275 ? -13.586 30.656 -7.879 1 94.19 275 ILE B N 1
ATOM 8095 C CA . ILE B 1 275 ? -14.414 29.531 -7.449 1 94.19 275 ILE B CA 1
ATOM 8096 C C . ILE B 1 275 ? -13.781 28.219 -7.914 1 94.19 275 ILE B C 1
ATOM 8098 O O . ILE B 1 275 ? -13.719 27.25 -7.156 1 94.19 275 ILE B O 1
ATOM 8102 N N . PHE B 1 276 ? -13.219 28.172 -9.141 1 96.06 276 PHE B N 1
ATOM 8103 C CA . PHE B 1 276 ? -12.703 26.938 -9.727 1 96.06 276 PHE B CA 1
ATOM 8104 C C . PHE B 1 276 ? -11.18 26.891 -9.641 1 96.06 276 PHE B C 1
ATOM 8106 O O . PHE B 1 276 ? -10.547 26.031 -10.258 1 96.06 276 PHE B O 1
ATOM 8113 N N . SER B 1 277 ? -10.586 27.797 -8.844 1 95.62 277 SER B N 1
ATOM 8114 C CA . SER B 1 277 ? -9.133 27.859 -8.742 1 95.62 277 SER B CA 1
ATOM 8115 C C . SER B 1 277 ? -8.586 26.719 -7.879 1 95.62 277 SER B C 1
ATOM 8117 O O . SER B 1 277 ? -8.883 26.641 -6.688 1 95.62 277 SER B O 1
ATOM 8119 N N . ALA B 1 278 ? -7.746 25.906 -8.484 1 93.94 278 ALA B N 1
ATOM 8120 C CA . ALA B 1 278 ? -7.113 24.828 -7.738 1 93.94 278 ALA B CA 1
ATOM 8121 C C . ALA B 1 278 ? -6.199 25.375 -6.648 1 93.94 278 ALA B C 1
ATOM 8123 O O . ALA B 1 278 ? -6.121 24.812 -5.551 1 93.94 278 ALA B O 1
ATOM 8124 N N . TRP B 1 279 ? -5.574 26.453 -6.883 1 90.81 279 TRP B N 1
ATOM 8125 C CA . TRP B 1 279 ? -4.633 27.062 -5.945 1 90.81 279 TRP B CA 1
ATOM 8126 C C . TRP B 1 279 ? -5.359 27.562 -4.699 1 90.81 279 TRP B C 1
ATOM 8128 O O . TRP B 1 279 ? -4.953 27.25 -3.574 1 90.81 279 TRP B O 1
ATOM 8138 N N . ARG B 1 280 ? -6.426 28.266 -4.859 1 91.38 280 ARG B N 1
ATOM 8139 C CA . ARG B 1 280 ? -7.188 28.812 -3.748 1 91.38 280 ARG B CA 1
ATOM 8140 C C . ARG B 1 280 ? -7.879 27.719 -2.953 1 91.38 280 ARG B C 1
ATOM 8142 O O . ARG B 1 280 ? -7.918 27.766 -1.722 1 91.38 280 ARG B O 1
ATOM 8149 N N . ASN B 1 281 ? -8.414 26.781 -3.688 1 93.94 281 ASN B N 1
ATOM 8150 C CA . ASN B 1 281 ? -9.109 25.688 -3.018 1 93.94 281 ASN B CA 1
ATOM 8151 C C . ASN B 1 281 ? -8.141 24.812 -2.24 1 93.94 281 ASN B C 1
ATOM 8153 O O . ASN B 1 281 ? -8.5 24.266 -1.194 1 93.94 281 ASN B O 1
ATOM 8157 N N . CYS B 1 282 ? -6.941 24.641 -2.73 1 91.12 282 CYS B N 1
ATOM 8158 C CA . CYS B 1 282 ? -5.93 23.891 -1.996 1 91.12 282 CYS B CA 1
ATOM 8159 C C . CYS B 1 282 ? -5.527 24.625 -0.723 1 91.12 282 CYS B C 1
ATOM 8161 O O . CYS B 1 282 ? -5.328 24 0.322 1 91.12 282 CYS B O 1
ATOM 8163 N N . LYS B 1 283 ? -5.418 25.906 -0.812 1 87.38 283 LYS B N 1
ATOM 8164 C CA . LYS B 1 283 ? -5.066 26.719 0.353 1 87.38 283 LYS B CA 1
ATOM 8165 C C . LYS B 1 283 ? -6.176 26.688 1.4 1 87.38 283 LYS B C 1
ATOM 8167 O O . LYS B 1 283 ? -5.902 26.641 2.602 1 87.38 283 LYS B O 1
ATOM 8172 N N . ARG B 1 284 ? -7.352 26.688 0.896 1 88.75 284 ARG B N 1
ATOM 8173 C CA . ARG B 1 284 ? -8.492 26.609 1.802 1 88.75 284 ARG B CA 1
ATOM 8174 C C . ARG B 1 284 ? -8.547 25.266 2.506 1 88.75 284 ARG B C 1
ATOM 8176 O O . ARG B 1 284 ? -8.852 25.188 3.699 1 88.75 284 ARG B O 1
ATOM 8183 N N . LEU B 1 285 ? -8.312 24.297 1.736 1 89.88 285 LEU B N 1
ATOM 8184 C CA . LEU B 1 285 ? -8.305 22.938 2.287 1 89.88 285 LEU B CA 1
ATOM 8185 C C . LEU B 1 285 ? -7.199 22.781 3.326 1 89.88 285 LEU B C 1
ATOM 8187 O O . LEU B 1 285 ? -7.375 22.094 4.328 1 89.88 285 LEU B O 1
ATOM 8191 N N . ALA B 1 286 ? -6.066 23.469 3.131 1 86.75 286 ALA B N 1
ATOM 8192 C CA . ALA B 1 286 ? -4.898 23.328 3.994 1 86.75 286 ALA B CA 1
ATOM 8193 C C . ALA B 1 286 ? -4.977 24.266 5.188 1 86.75 286 ALA B C 1
ATOM 8195 O O . ALA B 1 286 ? -4.156 24.188 6.105 1 86.75 286 ALA B O 1
ATOM 8196 N N . ASN B 1 287 ? -5.969 25.109 5.219 1 84.56 287 ASN B N 1
ATOM 8197 C CA . ASN B 1 287 ? -6.105 26.062 6.32 1 84.56 287 ASN B CA 1
ATOM 8198 C C . ASN B 1 287 ? -6.555 25.359 7.602 1 84.56 287 ASN B C 1
ATOM 8200 O O . ASN B 1 287 ? -7.684 24.875 7.684 1 84.56 287 ASN B O 1
ATOM 8204 N N . VAL B 1 288 ? -5.691 25.328 8.555 1 81.19 288 VAL B N 1
ATOM 8205 C CA . VAL B 1 288 ? -5.969 24.578 9.781 1 81.19 288 VAL B CA 1
ATOM 8206 C C . VAL B 1 288 ? -6.402 25.531 10.891 1 81.19 288 VAL B C 1
ATOM 8208 O O . VAL B 1 288 ? -6.762 25.109 11.984 1 81.19 288 VAL B O 1
ATOM 8211 N N . GLU B 1 289 ? -6.402 26.844 10.648 1 75.31 289 GLU B N 1
ATOM 8212 C CA . GLU B 1 289 ? -6.789 27.781 11.688 1 75.31 289 GLU B CA 1
ATOM 8213 C C . GLU B 1 289 ? -8.305 27.828 11.867 1 75.31 289 GLU B C 1
ATOM 8215 O O . GLU B 1 289 ? -9.047 27.875 10.883 1 75.31 289 GLU B O 1
ATOM 8220 N N . SER B 1 290 ? -8.758 27.062 12.836 1 64.88 290 SER B N 1
ATOM 8221 C CA . SER B 1 290 ? -10.203 27 13.047 1 64.88 290 SER B CA 1
ATOM 8222 C C . SER B 1 290 ? -10.672 28.094 14.008 1 64.88 290 SER B C 1
ATOM 8224 O O . SER B 1 290 ? -9.914 28.531 14.883 1 64.88 290 SER B O 1
ATOM 8226 N N . GLY B 1 291 ? -11.727 28.812 13.586 1 59.56 291 GLY B N 1
ATOM 8227 C CA . GLY B 1 291 ? -12.32 29.766 14.508 1 59.56 291 GLY B CA 1
ATOM 8228 C C . GLY B 1 291 ? -12.656 29.156 15.859 1 59.56 291 GLY B C 1
ATOM 8229 O O . GLY B 1 291 ? -12.648 27.938 16.016 1 59.56 291 GLY B O 1
ATOM 8230 N N . GLY B 1 292 ? -12.633 29.828 17.031 1 58.66 292 GLY B N 1
ATOM 8231 C CA . GLY B 1 292 ? -12.883 29.484 18.422 1 58.66 292 GLY B CA 1
ATOM 8232 C C . GLY B 1 292 ? -14.031 28.516 18.609 1 58.66 292 GLY B C 1
ATOM 8233 O O . GLY B 1 292 ? -14.039 27.703 19.531 1 58.66 292 GLY B O 1
ATOM 8234 N N . ASP B 1 293 ? -15.008 28.297 17.656 1 65.62 293 ASP B N 1
ATOM 8235 C CA . ASP B 1 293 ? -16.219 27.531 17.859 1 65.62 293 ASP B CA 1
ATOM 8236 C C . ASP B 1 293 ? -16.156 26.188 17.125 1 65.62 293 ASP B C 1
ATOM 8238 O O . ASP B 1 293 ? -17.078 25.375 17.219 1 65.62 293 ASP B O 1
ATOM 8242 N N . ALA B 1 294 ? -15.008 25.781 16.625 1 71.5 294 ALA B N 1
ATOM 8243 C CA . ALA B 1 294 ? -14.977 24.594 15.781 1 71.5 294 ALA B CA 1
ATOM 8244 C C . ALA B 1 294 ? -14.781 23.328 16.625 1 71.5 294 ALA B C 1
ATOM 8246 O O . ALA B 1 294 ? -14.07 23.359 17.625 1 71.5 294 ALA B O 1
ATOM 8247 N N . LEU B 1 295 ? -15.688 22.344 16.344 1 85.56 295 LEU B N 1
ATOM 8248 C CA . LEU B 1 295 ? -15.586 21.031 16.969 1 85.56 295 LEU B CA 1
ATOM 8249 C C . LEU B 1 295 ? -14.477 20.203 16.328 1 85.56 295 LEU B C 1
ATOM 8251 O O . LEU B 1 295 ? -14.75 19.25 15.609 1 85.56 295 LEU B O 1
ATOM 8255 N N . SER B 1 296 ? -13.266 20.469 16.641 1 86.38 296 SER B N 1
ATOM 8256 C CA . SER B 1 296 ? -12.086 19.953 15.961 1 86.38 296 SER B CA 1
ATOM 8257 C C . SER B 1 296 ? -11.961 18.438 16.156 1 86.38 296 SER B C 1
ATOM 8259 O O . SER B 1 296 ? -11.438 17.734 15.289 1 86.38 296 SER B O 1
ATOM 8261 N N . CYS B 1 297 ? -12.5 17.938 17.266 1 92.31 297 CYS B N 1
ATOM 8262 C CA . CYS B 1 297 ? -12.391 16.516 17.547 1 92.31 297 CYS B CA 1
ATOM 8263 C C . CYS B 1 297 ? -13.172 15.688 16.531 1 92.31 297 CYS B C 1
ATOM 8265 O O . CYS B 1 297 ? -12.852 14.523 16.297 1 92.31 297 CYS B O 1
ATOM 8267 N N . ILE B 1 298 ? -14.109 16.266 15.922 1 94.25 298 ILE B N 1
ATOM 8268 C CA . ILE B 1 298 ? -14.977 15.586 14.961 1 94.25 298 ILE B CA 1
ATOM 8269 C C . ILE B 1 298 ? -14.172 15.227 13.711 1 94.25 298 ILE B C 1
ATOM 8271 O O . ILE B 1 298 ? -14.383 14.164 13.109 1 94.25 298 ILE B O 1
ATOM 8275 N N . ASN B 1 299 ? -13.195 16.078 13.367 1 94 299 ASN B N 1
ATOM 8276 C CA . ASN B 1 299 ? -12.391 15.82 12.18 1 94 299 ASN B CA 1
ATOM 8277 C C . ASN B 1 299 ? -11.547 14.555 12.328 1 94 299 ASN B C 1
ATOM 8279 O O . ASN B 1 299 ? -11.438 13.766 11.391 1 94 299 ASN B O 1
ATOM 8283 N N . GLY B 1 300 ? -10.992 14.406 13.469 1 95.31 300 GLY B N 1
ATOM 8284 C CA . GLY B 1 300 ? -10.234 13.195 13.719 1 95.31 300 GLY B CA 1
ATOM 8285 C C . GLY B 1 300 ? -11.094 11.938 13.695 1 95.31 300 GLY B C 1
ATOM 8286 O O . GLY B 1 300 ? -10.695 10.922 13.133 1 95.31 300 GLY B O 1
ATOM 8287 N N . ALA B 1 301 ? -12.242 12.016 14.242 1 96.81 301 ALA B N 1
ATOM 8288 C CA . ALA B 1 301 ? -13.164 10.883 14.273 1 96.81 301 ALA B CA 1
ATOM 8289 C C . ALA B 1 301 ? -13.625 10.508 12.867 1 96.81 301 ALA B C 1
ATOM 8291 O O . ALA B 1 301 ? -13.719 9.32 12.531 1 96.81 301 ALA B O 1
ATOM 8292 N N . ARG B 1 302 ? -13.867 11.484 12.062 1 96.88 302 ARG B N 1
ATOM 8293 C CA . ARG B 1 302 ? -14.289 11.258 10.688 1 96.88 302 ARG B CA 1
ATOM 8294 C C . ARG B 1 302 ? -13.211 10.523 9.898 1 96.88 302 ARG B C 1
ATOM 8296 O O . ARG B 1 302 ? -13.5 9.547 9.203 1 96.88 302 ARG B O 1
ATOM 8303 N N . PHE B 1 303 ? -12.023 11.023 10.031 1 97.12 303 PHE B N 1
ATOM 8304 C CA . PHE B 1 303 ? -10.945 10.445 9.234 1 97.12 303 PHE B CA 1
ATOM 8305 C C . PHE B 1 303 ? -10.688 9 9.641 1 97.12 303 PHE B C 1
ATOM 8307 O O . PHE B 1 303 ? -10.523 8.125 8.789 1 97.12 303 PHE B O 1
ATOM 8314 N N . LEU B 1 304 ? -10.625 8.766 10.938 1 97.5 304 LEU B N 1
ATOM 8315 C CA . LEU B 1 304 ? -10.383 7.406 11.414 1 97.5 304 LEU B CA 1
ATOM 8316 C C . LEU B 1 304 ? -11.508 6.473 10.992 1 97.5 304 LEU B C 1
ATOM 8318 O O . LEU B 1 304 ? -11.266 5.301 10.688 1 97.5 304 LEU B O 1
ATOM 8322 N N . SER B 1 305 ? -12.672 6.992 10.945 1 97.94 305 SER B N 1
ATOM 8323 C CA . SER B 1 305 ? -13.82 6.18 10.555 1 97.94 305 SER B CA 1
ATOM 8324 C C . SER B 1 305 ? -13.797 5.855 9.07 1 97.94 305 SER B C 1
ATOM 8326 O O . SER B 1 305 ? -14.109 4.73 8.664 1 97.94 305 SER B O 1
ATOM 8328 N N . ILE B 1 306 ? -13.414 6.836 8.219 1 98.31 306 ILE B N 1
ATOM 8329 C CA . ILE B 1 306 ? -13.383 6.559 6.789 1 98.31 306 ILE B CA 1
ATOM 8330 C C . ILE B 1 306 ? -12.266 5.574 6.477 1 98.31 306 ILE B C 1
ATOM 8332 O O . ILE B 1 306 ? -12.391 4.738 5.578 1 98.31 306 ILE B O 1
ATOM 8336 N N . ALA B 1 307 ? -11.18 5.699 7.18 1 98.31 307 ALA B N 1
ATOM 8337 C CA . ALA B 1 307 ? -10.102 4.723 7.031 1 98.31 307 ALA B CA 1
ATOM 8338 C C . ALA B 1 307 ? -10.586 3.318 7.391 1 98.31 307 ALA B C 1
ATOM 8340 O O . ALA B 1 307 ? -10.242 2.346 6.715 1 98.31 307 ALA B O 1
ATOM 8341 N N . TRP B 1 308 ? -11.375 3.283 8.422 1 98.19 308 TRP B N 1
ATOM 8342 C CA . TRP B 1 308 ? -11.93 2.012 8.875 1 98.19 308 TRP B CA 1
ATOM 8343 C C . TRP B 1 308 ? -12.945 1.472 7.867 1 98.19 308 TRP B C 1
ATOM 8345 O O . TRP B 1 308 ? -12.977 0.27 7.594 1 98.19 308 TRP B O 1
ATOM 8355 N N . VAL B 1 309 ? -13.758 2.322 7.262 1 97.94 309 VAL B N 1
ATOM 8356 C CA . VAL B 1 309 ? -14.719 1.93 6.234 1 97.94 309 VAL B CA 1
ATOM 8357 C C . VAL B 1 309 ? -13.977 1.343 5.035 1 97.94 309 VAL B C 1
ATOM 8359 O O . VAL B 1 309 ? -14.336 0.272 4.539 1 97.94 309 VAL B O 1
ATOM 8362 N N . ALA B 1 310 ? -12.984 2.064 4.613 1 98.06 310 ALA B N 1
ATOM 8363 C CA . ALA B 1 310 ? -12.203 1.602 3.469 1 98.06 310 ALA B CA 1
ATOM 8364 C C . ALA B 1 310 ? -11.555 0.251 3.756 1 98.06 310 ALA B C 1
ATOM 8366 O O . ALA B 1 310 ? -11.5 -0.616 2.883 1 98.06 310 ALA B O 1
ATOM 8367 N N . MET B 1 311 ? -11.094 0.055 4.973 1 97.44 311 MET B N 1
ATOM 8368 C CA . MET B 1 311 ? -10.484 -1.215 5.371 1 97.44 311 MET B CA 1
ATOM 8369 C C . MET B 1 311 ? -11.516 -2.342 5.324 1 97.44 311 MET B C 1
ATOM 8371 O O . MET B 1 311 ? -11.227 -3.426 4.812 1 97.44 311 MET B O 1
ATOM 8375 N N . GLY B 1 312 ? -12.648 -2.057 5.887 1 95.81 312 GLY B N 1
ATOM 8376 C CA . GLY B 1 312 ? -13.711 -3.045 5.867 1 95.81 312 GLY B CA 1
ATOM 8377 C C . GLY B 1 312 ? -14.109 -3.475 4.469 1 95.81 312 GLY B C 1
ATOM 8378 O O . GLY B 1 312 ? -14.266 -4.668 4.199 1 95.81 312 GLY B O 1
ATOM 8379 N N . HIS B 1 313 ? -14.211 -2.547 3.562 1 96.38 313 HIS B N 1
ATOM 8380 C CA . HIS B 1 313 ? -14.586 -2.857 2.189 1 96.38 313 HIS B CA 1
ATOM 8381 C C . HIS B 1 313 ? -13.492 -3.641 1.479 1 96.38 313 HIS B C 1
ATOM 8383 O O . HIS B 1 313 ? -13.781 -4.547 0.691 1 96.38 313 HIS B O 1
ATOM 8389 N N . ARG B 1 314 ? -12.297 -3.293 1.73 1 95 314 ARG B N 1
ATOM 8390 C CA . ARG B 1 314 ? -11.18 -4.016 1.118 1 95 314 ARG B CA 1
ATOM 8391 C C . ARG B 1 314 ? -11.18 -5.48 1.542 1 95 314 ARG B C 1
ATOM 8393 O O . ARG B 1 314 ? -10.977 -6.371 0.715 1 95 314 ARG B O 1
ATOM 8400 N N . TYR B 1 315 ? -11.414 -5.711 2.814 1 92.25 315 TYR B N 1
ATOM 8401 C CA . TYR B 1 315 ? -11.414 -7.074 3.326 1 92.25 315 TYR B CA 1
ATOM 8402 C C . TYR B 1 315 ? -12.641 -7.836 2.854 1 92.25 315 TYR B C 1
ATOM 8404 O O . TYR B 1 315 ? -12.578 -9.047 2.609 1 92.25 315 TYR B O 1
ATOM 8412 N N . LYS B 1 316 ? -13.734 -7.16 2.686 1 90.69 316 LYS B N 1
ATOM 8413 C CA . LYS B 1 316 ? -14.93 -7.793 2.135 1 90.69 316 LYS B CA 1
ATOM 8414 C C . LYS B 1 316 ? -14.688 -8.297 0.716 1 90.69 316 LYS B C 1
ATOM 8416 O O . LYS B 1 316 ? -15 -9.445 0.393 1 90.69 316 LYS B O 1
ATOM 8421 N N . HIS B 1 317 ? -14.086 -7.441 -0.064 1 91.81 317 HIS B N 1
ATOM 8422 C CA . HIS B 1 317 ? -13.805 -7.824 -1.442 1 91.81 317 HIS B CA 1
ATOM 8423 C C . HIS B 1 317 ? -12.766 -8.945 -1.502 1 91.81 317 HIS B C 1
ATOM 8425 O O . HIS B 1 317 ? -12.867 -9.836 -2.342 1 91.81 317 HIS B O 1
ATOM 8431 N N . THR B 1 318 ? -11.766 -8.898 -0.634 1 90.31 318 THR B N 1
ATOM 8432 C CA . THR B 1 318 ? -10.727 -9.914 -0.633 1 90.31 318 THR B CA 1
ATOM 8433 C C . THR B 1 318 ? -11.305 -11.289 -0.293 1 90.31 318 THR B C 1
ATOM 8435 O O . THR B 1 318 ? -10.906 -12.297 -0.869 1 90.31 318 THR B O 1
ATOM 8438 N N . ALA B 1 319 ? -12.25 -11.328 0.603 1 85.81 319 ALA B N 1
ATOM 8439 C CA . ALA B 1 319 ? -12.859 -12.586 1.027 1 85.81 319 ALA B CA 1
ATOM 8440 C C . ALA B 1 319 ? -13.648 -13.227 -0.111 1 85.81 319 ALA B C 1
ATOM 8442 O O . ALA B 1 319 ? -13.883 -14.438 -0.105 1 85.81 319 ALA B O 1
ATOM 8443 N N . GLN B 1 320 ? -13.969 -12.453 -1.104 1 83.31 320 GLN B N 1
ATOM 8444 C CA . GLN B 1 320 ? -14.773 -12.953 -2.215 1 83.31 320 GLN B CA 1
ATOM 8445 C C . GLN B 1 320 ? -13.898 -13.281 -3.422 1 83.31 320 GLN B C 1
ATOM 8447 O O . GLN B 1 320 ? -14.391 -13.781 -4.434 1 83.31 320 GLN B O 1
ATOM 8452 N N . LEU B 1 321 ? -12.633 -13.047 -3.326 1 86.81 321 LEU B N 1
ATOM 8453 C CA . LEU B 1 321 ? -11.711 -13.281 -4.43 1 86.81 321 LEU B CA 1
ATOM 8454 C C . LEU B 1 321 ? -11.141 -14.695 -4.371 1 86.81 321 LEU B C 1
ATOM 8456 O O . LEU B 1 321 ? -11.25 -15.375 -3.344 1 86.81 321 LEU B O 1
ATOM 8460 N N . PRO B 1 322 ? -10.648 -15.148 -5.559 1 91.5 322 PRO B N 1
ATOM 8461 C CA . PRO B 1 322 ? -9.914 -16.422 -5.535 1 91.5 322 PRO B CA 1
ATOM 8462 C C . PRO B 1 322 ? -8.695 -16.375 -4.613 1 91.5 322 PRO B C 1
ATOM 8464 O O . PRO B 1 322 ? -7.805 -15.539 -4.801 1 91.5 322 PRO B O 1
ATOM 8467 N N . LEU B 1 323 ? -8.758 -17.25 -3.621 1 92.06 323 LEU B N 1
ATOM 8468 C CA . LEU B 1 323 ? -7.648 -17.344 -2.678 1 92.06 323 LEU B CA 1
ATOM 8469 C C . LEU B 1 323 ? -6.93 -18.672 -2.805 1 92.06 323 LEU B C 1
ATOM 8471 O O . LEU B 1 323 ? -7.57 -19.719 -2.996 1 92.06 323 LEU B O 1
ATOM 8475 N N . VAL B 1 324 ? -5.613 -18.625 -2.666 1 93.31 324 VAL B N 1
ATOM 8476 C CA . VAL B 1 324 ? -4.793 -19.828 -2.75 1 93.31 324 VAL B CA 1
ATOM 8477 C C . VAL B 1 324 ? -4.941 -20.641 -1.467 1 93.31 324 VAL B C 1
ATOM 8479 O O . VAL B 1 324 ? -4.793 -21.859 -1.481 1 93.31 324 VAL B O 1
ATOM 8482 N N . ASN B 1 325 ? -5.203 -19.984 -0.348 1 93.06 325 ASN B N 1
ATOM 8483 C CA . ASN B 1 325 ? -5.383 -20.609 0.958 1 93.06 325 ASN B CA 1
ATOM 8484 C C . ASN B 1 325 ? -6.734 -20.25 1.569 1 93.06 325 ASN B C 1
ATOM 8486 O O . ASN B 1 325 ? -6.805 -19.812 2.719 1 93.06 325 ASN B O 1
ATOM 8490 N N . LEU B 1 326 ? -7.758 -20.562 0.784 1 87.06 326 LEU B N 1
ATOM 8491 C CA . LEU B 1 326 ? -9.133 -20.219 1.123 1 87.06 326 LEU B CA 1
ATOM 8492 C C . LEU B 1 326 ? -9.5 -20.734 2.506 1 87.06 326 LEU B C 1
ATOM 8494 O O . LEU B 1 326 ? -10.234 -20.078 3.248 1 87.06 326 LEU B O 1
ATOM 8498 N N . LEU B 1 327 ? -8.969 -21.828 2.939 1 84.44 327 LEU B N 1
ATOM 8499 C CA . LEU B 1 327 ? -9.383 -22.5 4.164 1 84.44 327 LEU B CA 1
ATOM 8500 C C . LEU B 1 327 ? -8.789 -21.812 5.391 1 84.44 327 LEU B C 1
ATOM 8502 O O . LEU B 1 327 ? -9.102 -22.188 6.523 1 84.44 327 LEU B O 1
ATOM 8506 N N . ILE B 1 328 ? -8 -20.781 5.191 1 89.31 328 ILE B N 1
ATOM 8507 C CA . ILE B 1 328 ? -7.441 -20.031 6.305 1 89.31 328 ILE B CA 1
ATOM 8508 C C . ILE B 1 328 ? -8.5 -19.094 6.879 1 89.31 328 ILE B C 1
ATOM 8510 O O . ILE B 1 328 ? -8.391 -18.656 8.023 1 89.31 328 ILE B O 1
ATOM 8514 N N . LEU B 1 329 ? -9.539 -18.734 6.133 1 87.38 329 LEU B N 1
ATOM 8515 C CA . LEU B 1 329 ? -10.508 -17.688 6.469 1 87.38 329 LEU B CA 1
ATOM 8516 C C . LEU B 1 329 ? -11.266 -18.047 7.746 1 87.38 329 LEU B C 1
ATOM 8518 O O . LEU B 1 329 ? -11.414 -17.203 8.641 1 87.38 329 LEU B O 1
ATOM 8522 N N . PRO B 1 330 ? -11.703 -19.328 7.926 1 84.62 330 PRO B N 1
ATOM 8523 C CA . PRO B 1 330 ? -12.367 -19.672 9.188 1 84.62 330 PRO B CA 1
ATOM 8524 C C . PRO B 1 330 ? -11.445 -19.5 10.398 1 84.62 330 PRO B C 1
ATOM 8526 O O . PRO B 1 330 ? -11.898 -19.094 11.469 1 84.62 330 PRO B O 1
ATOM 8529 N N . ASP B 1 331 ? -10.227 -19.812 10.227 1 87.38 331 ASP B N 1
ATOM 8530 C CA . ASP B 1 331 ? -9.266 -19.672 11.32 1 87.38 331 ASP B CA 1
ATOM 8531 C C . ASP B 1 331 ? -9.047 -18.203 11.672 1 87.38 331 ASP B C 1
ATOM 8533 O O . ASP B 1 331 ? -8.883 -17.844 12.844 1 87.38 331 ASP B O 1
ATOM 8537 N N . VAL B 1 332 ? -9.031 -17.422 10.656 1 90.06 332 VAL B N 1
ATOM 8538 C CA . VAL B 1 332 ? -8.883 -15.992 10.875 1 90.06 332 VAL B CA 1
ATOM 8539 C C . VAL B 1 332 ? -10.109 -15.445 11.594 1 90.06 332 VAL B C 1
ATOM 8541 O O . VAL B 1 332 ? -9.984 -14.617 12.5 1 90.06 332 VAL B O 1
ATOM 8544 N N . LEU B 1 333 ? -11.266 -15.922 11.273 1 89.06 333 LEU B N 1
ATOM 8545 C CA . LEU B 1 333 ? -12.516 -15.461 11.859 1 89.06 333 LEU B CA 1
ATOM 8546 C C . LEU B 1 333 ? -12.602 -15.844 13.336 1 89.06 333 LEU B C 1
ATOM 8548 O O . LEU B 1 333 ? -13.312 -15.203 14.109 1 89.06 333 LEU B O 1
ATOM 8552 N N . LYS B 1 334 ? -11.859 -16.859 13.734 1 91.94 334 LYS B N 1
ATOM 8553 C CA . LYS B 1 334 ? -11.891 -17.312 15.117 1 91.94 334 LYS B CA 1
ATOM 8554 C C . LYS B 1 334 ? -11.109 -16.375 16.031 1 91.94 334 LYS B C 1
ATOM 8556 O O . LYS B 1 334 ? -11.352 -16.328 17.234 1 91.94 334 LYS B O 1
ATOM 8561 N N . GLN B 1 335 ? -10.281 -15.656 15.391 1 93.81 335 GLN B N 1
ATOM 8562 C CA . GLN B 1 335 ? -9.508 -14.703 16.188 1 93.81 335 GLN B CA 1
ATOM 8563 C C . GLN B 1 335 ? -10.336 -13.469 16.531 1 93.81 335 GLN B C 1
ATOM 8565 O O . GLN B 1 335 ? -11.062 -12.953 15.672 1 93.81 335 GLN B O 1
ATOM 8570 N N . TYR B 1 336 ? -10.219 -12.891 17.688 1 93.88 336 TYR B N 1
ATOM 8571 C CA . TYR B 1 336 ? -11.039 -11.789 18.172 1 93.88 336 TYR B CA 1
ATOM 8572 C C . TYR B 1 336 ? -10.711 -10.5 17.422 1 93.88 336 TYR B C 1
ATOM 8574 O O . TYR B 1 336 ? -11.586 -9.656 17.203 1 93.88 336 TYR B O 1
ATOM 8582 N N . TRP B 1 337 ? -9.453 -10.391 17.062 1 92.44 337 TRP B N 1
ATOM 8583 C CA . TRP B 1 337 ? -9.086 -9.156 16.391 1 92.44 337 TRP B CA 1
ATOM 8584 C C . TRP B 1 337 ? -9.797 -9.039 15.039 1 92.44 337 TRP B C 1
ATOM 8586 O O . TRP B 1 337 ? -9.945 -7.941 14.5 1 92.44 337 TRP B O 1
ATOM 8596 N N . SER B 1 338 ? -10.211 -10.188 14.445 1 93.44 338 SER B N 1
ATOM 8597 C CA . SER B 1 338 ? -10.891 -10.18 13.156 1 93.44 338 SER B CA 1
ATOM 8598 C C . SER B 1 338 ? -12.219 -9.438 13.234 1 93.44 338 SER B C 1
ATOM 8600 O O . SER B 1 338 ? -12.766 -9.023 12.211 1 93.44 338 SER B O 1
ATOM 8602 N N . MET B 1 339 ? -12.719 -9.203 14.445 1 95.31 339 MET B N 1
ATOM 8603 C CA . MET B 1 339 ? -13.977 -8.492 14.641 1 95.31 339 MET B CA 1
ATOM 8604 C C . MET B 1 339 ? -13.852 -7.031 14.203 1 95.31 339 MET B C 1
ATOM 8606 O O . MET B 1 339 ? -14.844 -6.406 13.82 1 95.31 339 MET B O 1
ATOM 8610 N N . ILE B 1 340 ? -12.672 -6.535 14.211 1 95.56 340 ILE B N 1
ATOM 8611 C CA . ILE B 1 340 ? -12.438 -5.176 13.742 1 95.56 340 ILE B CA 1
ATOM 8612 C C . ILE B 1 340 ? -12.734 -5.086 12.25 1 95.56 340 ILE B C 1
ATOM 8614 O O . ILE B 1 340 ? -13.211 -4.055 11.766 1 95.56 340 ILE B O 1
ATOM 8618 N N . LEU B 1 341 ? -12.578 -6.176 11.617 1 93.31 341 LEU B N 1
ATOM 8619 C CA . LEU B 1 341 ? -12.805 -6.223 10.18 1 93.31 341 LEU B CA 1
ATOM 8620 C C . LEU B 1 341 ? -14.258 -6.57 9.867 1 93.31 341 LEU B C 1
ATOM 8622 O O . LEU B 1 341 ? -14.898 -5.902 9.055 1 93.31 341 LEU B O 1
ATOM 8626 N N . VAL B 1 342 ? -14.703 -7.523 10.547 1 91.31 342 VAL B N 1
ATOM 8627 C CA . VAL B 1 342 ? -16.031 -8.031 10.258 1 91.31 342 VAL B CA 1
ATOM 8628 C C . VAL B 1 342 ? -17.078 -7.02 10.711 1 91.31 342 VAL B C 1
ATOM 8630 O O . VAL B 1 342 ? -18.109 -6.844 10.055 1 91.31 342 VAL B O 1
ATOM 8633 N N . ASN B 1 343 ? -16.828 -6.344 11.812 1 94.81 343 ASN B N 1
ATOM 8634 C CA . ASN B 1 343 ? -17.75 -5.355 12.344 1 94.81 343 ASN B CA 1
ATOM 8635 C C . ASN B 1 343 ? -17.344 -3.936 11.969 1 94.81 343 ASN B C 1
ATOM 8637 O O . ASN B 1 343 ? -17.578 -2.992 12.727 1 94.81 343 ASN B O 1
ATOM 8641 N N . ALA B 1 344 ? -16.719 -3.811 10.844 1 94.69 344 ALA B N 1
ATOM 8642 C CA . ALA B 1 344 ? -16.297 -2.496 10.367 1 94.69 344 ALA B CA 1
ATOM 8643 C C . ALA B 1 344 ? -17.5 -1.617 10.039 1 94.69 344 ALA B C 1
ATOM 8645 O O . ALA B 1 344 ? -17.359 -0.402 9.883 1 94.69 344 ALA B O 1
ATOM 8646 N N . THR B 1 345 ? -18.688 -2.162 9.984 1 93.94 345 THR B N 1
ATOM 8647 C CA . THR B 1 345 ? -19.906 -1.419 9.695 1 93.94 345 THR B CA 1
ATOM 8648 C C . THR B 1 345 ? -20.188 -0.393 10.789 1 93.94 345 THR B C 1
ATOM 8650 O O . THR B 1 345 ? -20.906 0.59 10.555 1 93.94 345 THR B O 1
ATOM 8653 N N . LEU B 1 346 ? -19.594 -0.605 11.938 1 97.31 346 LEU B N 1
ATOM 8654 C CA . LEU B 1 346 ? -19.766 0.324 13.047 1 97.31 346 LEU B CA 1
ATOM 8655 C C . LEU B 1 346 ? -19.125 1.671 12.742 1 97.31 346 LEU B C 1
ATOM 8657 O O . LEU B 1 346 ? -19.453 2.68 13.375 1 97.31 346 LEU B O 1
ATOM 8661 N N . SER B 1 347 ? -18.188 1.67 11.797 1 97.25 347 SER B N 1
ATOM 8662 C CA . SER B 1 347 ? -17.578 2.926 11.383 1 97.25 347 SER B CA 1
ATOM 8663 C C . SER B 1 347 ? -18.594 3.85 10.727 1 97.25 347 SER B C 1
ATOM 8665 O O . SER B 1 347 ? -18.516 5.07 10.875 1 97.25 347 SER B O 1
ATOM 8667 N N . VAL B 1 348 ? -19.594 3.322 10.07 1 96.94 348 VAL B N 1
ATOM 8668 C CA . VAL B 1 348 ? -20.625 4.094 9.398 1 96.94 348 VAL B CA 1
ATOM 8669 C C . VAL B 1 348 ? -21.531 4.762 10.438 1 96.94 348 VAL B C 1
ATOM 8671 O O . VAL B 1 348 ? -22.016 5.875 10.227 1 96.94 348 VAL B O 1
ATOM 8674 N N . ASP B 1 349 ? -21.688 4.117 11.547 1 97.81 349 ASP B N 1
ATOM 8675 C CA . ASP B 1 349 ? -22.516 4.668 12.617 1 97.81 349 ASP B CA 1
ATOM 8676 C C . ASP B 1 349 ? -21.891 5.934 13.195 1 97.81 349 ASP B C 1
ATOM 8678 O O . ASP B 1 349 ? -22.594 6.824 13.664 1 97.81 349 ASP B O 1
ATOM 8682 N N . VAL B 1 350 ? -20.609 5.992 13.164 1 98.19 350 VAL B N 1
ATOM 8683 C CA . VAL B 1 350 ? -19.953 7.211 13.609 1 98.19 350 VAL B CA 1
ATOM 8684 C C . VAL B 1 350 ? -20.344 8.375 12.711 1 98.19 350 VAL B C 1
ATOM 8686 O O . VAL B 1 350 ? -20.594 9.484 13.188 1 98.19 350 VAL B O 1
ATOM 8689 N N . PHE B 1 351 ? -20.438 8.117 11.461 1 97.88 351 PHE B N 1
ATOM 8690 C CA . PHE B 1 351 ? -20.812 9.156 10.508 1 97.88 351 PHE B CA 1
ATOM 8691 C C . PHE B 1 351 ? -22.266 9.57 10.711 1 97.88 351 PHE B C 1
ATOM 8693 O O . PHE B 1 351 ? -22.594 10.758 10.625 1 97.88 351 PHE B O 1
ATOM 8700 N N . PHE B 1 352 ? -23.125 8.594 10.945 1 98.31 352 PHE B N 1
ATOM 8701 C CA . PHE B 1 352 ? -24.516 8.922 11.227 1 98.31 352 PHE B CA 1
ATOM 8702 C C . PHE B 1 352 ? -24.625 9.789 12.469 1 98.31 352 PHE B C 1
ATOM 8704 O O . PHE B 1 352 ? -25.359 10.773 12.484 1 98.31 352 PHE B O 1
ATOM 8711 N N . LEU B 1 353 ? -23.891 9.383 13.445 1 98.5 353 LEU B N 1
ATOM 8712 C CA . LEU B 1 353 ? -23.906 10.117 14.711 1 98.5 353 LEU B CA 1
ATOM 8713 C C . LEU B 1 353 ? -23.422 11.547 14.516 1 98.5 353 LEU B C 1
ATOM 8715 O O . LEU B 1 353 ? -24.047 12.492 14.984 1 98.5 353 LEU B O 1
ATOM 8719 N N . ILE B 1 354 ? -22.312 11.719 13.789 1 97.81 354 ILE B N 1
ATOM 8720 C CA . ILE B 1 354 ? -21.734 13.039 13.531 1 97.81 354 ILE B CA 1
ATOM 8721 C C . ILE B 1 354 ? -22.703 13.859 12.672 1 97.81 354 ILE B C 1
ATOM 8723 O O . ILE B 1 354 ? -22.859 15.062 12.891 1 97.81 354 ILE B O 1
ATOM 8727 N N . GLY B 1 355 ? -23.328 13.203 11.703 1 97.25 355 GLY B N 1
ATOM 8728 C CA . GLY B 1 355 ? -24.328 13.875 10.883 1 97.25 355 GLY B CA 1
ATOM 8729 C C . GLY B 1 355 ? -25.469 14.445 11.688 1 97.25 355 GLY B C 1
ATOM 8730 O O . GLY B 1 355 ? -25.844 15.609 11.516 1 97.25 355 GLY B O 1
ATOM 8731 N N . GLY B 1 356 ? -26 13.641 12.586 1 98.06 356 GLY B N 1
ATOM 8732 C CA . GLY B 1 356 ? -27.062 14.125 13.469 1 98.06 356 GLY B CA 1
ATOM 8733 C C . GLY B 1 356 ? -26.609 15.227 14.398 1 98.06 356 GLY B C 1
ATOM 8734 O O . GLY B 1 356 ? -27.312 16.219 14.602 1 98.06 356 GLY B O 1
ATOM 8735 N N . LEU B 1 357 ? -25.453 15.055 14.922 1 97.88 357 LEU B N 1
ATOM 8736 C CA . LEU B 1 357 ? -24.875 16.031 15.852 1 97.88 357 LEU B CA 1
ATOM 8737 C C . LEU B 1 357 ? -24.719 17.391 15.18 1 97.88 357 LEU B C 1
ATOM 8739 O O . LEU B 1 357 ? -25.156 18.406 15.727 1 97.88 357 LEU B O 1
ATOM 8743 N N . LEU B 1 358 ? -24.109 17.406 14 1 95.44 358 LEU B N 1
ATOM 8744 C CA . LEU B 1 358 ? -23.859 18.656 13.297 1 95.44 358 LEU B CA 1
ATOM 8745 C C . LEU B 1 358 ? -25.156 19.297 12.844 1 95.44 358 LEU B C 1
ATOM 8747 O O . LEU B 1 358 ? -25.297 20.531 12.883 1 95.44 358 LEU B O 1
ATOM 8751 N N . ASN B 1 359 ? -26.031 18.453 12.422 1 96.06 359 ASN B N 1
ATOM 8752 C CA . ASN B 1 359 ? -27.344 18.969 12.023 1 96.06 359 ASN B CA 1
ATOM 8753 C C . ASN B 1 359 ? -28.031 19.688 13.172 1 96.06 359 ASN B C 1
ATOM 8755 O O . ASN B 1 359 ? -28.531 20.812 13 1 96.06 359 ASN B O 1
ATOM 8759 N N . ALA B 1 360 ? -28.031 19.109 14.32 1 96.81 360 ALA B N 1
ATOM 8760 C CA . ALA B 1 360 ? -28.672 19.703 15.5 1 96.81 360 ALA B CA 1
ATOM 8761 C C . ALA B 1 360 ? -27.906 20.938 15.977 1 96.81 360 ALA B C 1
ATOM 8763 O O . ALA B 1 360 ? -28.516 21.953 16.328 1 96.81 360 ALA B O 1
ATOM 8764 N N . TYR B 1 361 ? -26.656 20.859 15.977 1 94.38 361 TYR B N 1
ATOM 8765 C CA . TYR B 1 361 ? -25.812 21.953 16.453 1 94.38 361 TYR B CA 1
ATOM 8766 C C . TYR B 1 361 ? -26 23.203 15.602 1 94.38 361 TYR B C 1
ATOM 8768 O O . TYR B 1 361 ? -26.172 24.297 16.141 1 94.38 361 TYR B O 1
ATOM 8776 N N . VAL B 1 362 ? -26.047 23.047 14.328 1 90.94 362 VAL B N 1
ATOM 8777 C CA . VAL B 1 362 ? -26.234 24.156 13.406 1 90.94 362 VAL B CA 1
ATOM 8778 C C . VAL B 1 362 ? -27.656 24.688 13.508 1 90.94 362 VAL B C 1
ATOM 8780 O O . VAL B 1 362 ? -27.891 25.891 13.508 1 90.94 362 VAL B O 1
ATOM 8783 N N . TYR B 1 363 ? -28.562 23.781 13.602 1 93.38 363 TYR B N 1
ATOM 8784 C CA . TYR B 1 363 ? -29.969 24.156 13.695 1 93.38 363 TYR B CA 1
ATOM 8785 C C . TYR B 1 363 ? -30.234 25 14.93 1 93.38 363 TYR B C 1
ATOM 8787 O O . TYR B 1 363 ? -30.969 25.984 14.867 1 93.38 363 TYR B O 1
ATOM 8795 N N . MET B 1 364 ? -29.609 24.703 16.031 1 92.81 364 MET B N 1
ATOM 8796 C CA . MET B 1 364 ? -29.844 25.406 17.281 1 92.81 364 MET B CA 1
ATOM 8797 C C . MET B 1 364 ? -29.188 26.766 17.281 1 92.81 364 MET B C 1
ATOM 8799 O O . MET B 1 364 ? -29.578 27.656 18.031 1 92.81 364 MET B O 1
ATOM 8803 N N . LYS B 1 365 ? -28.234 26.891 16.469 1 88.5 365 LYS B N 1
ATOM 8804 C CA . LYS B 1 365 ? -27.516 28.156 16.391 1 88.5 365 LYS B CA 1
ATOM 8805 C C . LYS B 1 365 ? -28.219 29.141 15.469 1 88.5 365 LYS B C 1
ATOM 8807 O O . LYS B 1 365 ? -27.938 30.344 15.5 1 88.5 365 LYS B O 1
ATOM 8812 N N . LEU B 1 366 ? -29.156 28.625 14.734 1 88.44 366 LEU B N 1
ATOM 8813 C CA . LEU B 1 366 ? -29.906 29.5 13.844 1 88.44 366 LEU B CA 1
ATOM 8814 C C . LEU B 1 366 ? -30.844 30.406 14.625 1 88.44 366 LEU B C 1
ATOM 8816 O O . LEU B 1 366 ? -31.359 30.016 15.672 1 88.44 366 LEU B O 1
ATOM 8820 N N . PRO B 1 367 ? -31.047 31.641 14.039 1 87.19 367 PRO B N 1
ATOM 8821 C CA . PRO B 1 367 ? -32 32.531 14.703 1 87.19 367 PRO B CA 1
ATOM 8822 C C . PRO B 1 367 ? -33.406 32 14.711 1 87.19 367 PRO B C 1
ATOM 8824 O O . PRO B 1 367 ? -33.781 31.219 13.82 1 87.19 367 PRO B O 1
ATOM 8827 N N . ALA B 1 368 ? -34.188 32.375 15.68 1 84.25 368 ALA B N 1
ATOM 8828 C CA . ALA B 1 368 ? -35.562 31.875 15.891 1 84.25 368 ALA B CA 1
ATOM 8829 C C . ALA B 1 368 ? -36.406 32.062 14.641 1 84.25 368 ALA B C 1
ATOM 8831 O O . ALA B 1 368 ? -37.281 31.25 14.344 1 84.25 368 ALA B O 1
ATOM 8832 N N . ARG B 1 369 ? -36.156 33.125 13.883 1 82.25 369 ARG B N 1
ATOM 8833 C CA . ARG B 1 369 ? -36.938 33.438 12.688 1 82.25 369 ARG B CA 1
ATOM 8834 C C . ARG B 1 369 ? -36.656 32.406 11.578 1 82.25 369 ARG B C 1
ATOM 8836 O O . ARG B 1 369 ? -37.469 32.281 10.641 1 82.25 369 ARG B O 1
ATOM 8843 N N . SER B 1 370 ? -35.688 31.672 11.773 1 84.12 370 SER B N 1
ATOM 8844 C CA . SER B 1 370 ? -35.25 30.75 10.727 1 84.12 370 SER B CA 1
ATOM 8845 C C . SER B 1 370 ? -35.875 29.375 10.906 1 84.12 370 SER B C 1
ATOM 8847 O O . SER B 1 370 ? -35.719 28.5 10.047 1 84.12 370 SER B O 1
ATOM 8849 N N . HIS B 1 371 ? -36.625 29.172 11.977 1 87 371 HIS B N 1
ATOM 8850 C CA . HIS B 1 371 ? -37.188 27.875 12.242 1 87 371 HIS B CA 1
ATOM 8851 C C . HIS B 1 371 ? -38.594 27.766 11.641 1 87 371 HIS B C 1
ATOM 8853 O O . HIS B 1 371 ? -39.594 27.688 12.367 1 87 371 HIS B O 1
ATOM 8859 N N . ASN B 1 372 ? -38.688 27.797 10.266 1 87.88 372 ASN B N 1
ATOM 8860 C CA . ASN B 1 372 ? -39.969 27.672 9.523 1 87.88 372 ASN B CA 1
ATOM 8861 C C . ASN B 1 372 ? -39.844 26.688 8.367 1 87.88 372 ASN B C 1
ATOM 8863 O O . ASN B 1 372 ? -38.75 26.156 8.117 1 87.88 372 ASN B O 1
ATOM 8867 N N . PHE B 1 373 ? -40.938 26.391 7.789 1 90.25 373 PHE B N 1
ATOM 8868 C CA . PHE B 1 373 ? -41.031 25.391 6.746 1 90.25 373 PHE B CA 1
ATOM 8869 C C . PHE B 1 373 ? -40.219 25.797 5.516 1 90.25 373 PHE B C 1
ATOM 8871 O O . PHE B 1 373 ? -39.562 24.969 4.895 1 90.25 373 PHE B O 1
ATOM 8878 N N . LYS B 1 374 ? -40.25 27 5.148 1 89.94 374 LYS B N 1
ATOM 8879 C CA . LYS B 1 374 ? -39.531 27.484 3.982 1 89.94 374 LYS B CA 1
ATOM 8880 C C . LYS B 1 374 ? -38.031 27.297 4.145 1 89.94 374 LYS B C 1
ATOM 8882 O O . LYS B 1 374 ? -37.344 26.859 3.215 1 89.94 374 LYS B O 1
ATOM 8887 N N . MET B 1 375 ? -37.562 27.641 5.297 1 88.94 375 MET B N 1
ATOM 8888 C CA . MET B 1 375 ? -36.125 27.531 5.559 1 88.94 375 MET B CA 1
ATOM 8889 C C . MET B 1 375 ? -35.719 26.062 5.617 1 88.94 375 MET B C 1
ATOM 8891 O O . MET B 1 375 ? -34.562 25.734 5.285 1 88.94 375 MET B O 1
ATOM 8895 N N . THR B 1 376 ? -36.594 25.234 6.066 1 92.19 376 THR B N 1
ATOM 8896 C CA . THR B 1 376 ? -36.312 23.812 6.074 1 92.19 376 THR B CA 1
ATOM 8897 C C . THR B 1 376 ? -36.125 23.297 4.652 1 92.19 376 THR B C 1
ATOM 8899 O O . THR B 1 376 ? -35.219 22.516 4.391 1 92.19 376 THR B O 1
ATOM 8902 N N . ILE B 1 377 ? -36.969 23.703 3.729 1 93.44 377 ILE B N 1
ATOM 8903 C CA . ILE B 1 377 ? -36.875 23.297 2.332 1 93.44 377 ILE B CA 1
ATOM 8904 C C . ILE B 1 377 ? -35.562 23.812 1.733 1 93.44 377 ILE B C 1
ATOM 8906 O O . ILE B 1 377 ? -34.906 23.094 0.976 1 93.44 377 ILE B O 1
ATOM 8910 N N . VAL B 1 378 ? -35.219 24.984 2.074 1 90.62 378 VAL B N 1
ATOM 8911 C CA . VAL B 1 378 ? -33.969 25.547 1.606 1 90.62 378 VAL B CA 1
ATOM 8912 C C . VAL B 1 378 ? -32.812 24.719 2.131 1 90.62 378 VAL B C 1
ATOM 8914 O O . VAL B 1 378 ? -31.812 24.516 1.419 1 90.62 378 VAL B O 1
ATOM 8917 N N . GLY B 1 379 ? -32.969 24.312 3.367 1 90.94 379 GLY B N 1
ATOM 8918 C CA . GLY B 1 379 ? -31.969 23.438 3.932 1 90.94 379 GLY B CA 1
ATOM 8919 C C . GLY B 1 379 ? -31.797 22.141 3.172 1 90.94 379 GLY B C 1
ATOM 8920 O O . GLY B 1 379 ? -30.688 21.656 2.977 1 90.94 379 GLY B O 1
ATOM 8921 N N . TYR B 1 380 ? -32.938 21.578 2.732 1 94.62 380 TYR B N 1
ATOM 8922 C CA . TYR B 1 380 ? -32.906 20.359 1.941 1 94.62 380 TYR B CA 1
ATOM 8923 C C . TYR B 1 380 ? -32.188 20.578 0.617 1 94.62 380 TYR B C 1
ATOM 8925 O O . TYR B 1 380 ? -31.391 19.734 0.199 1 94.62 380 TYR B O 1
ATOM 8933 N N . ILE B 1 381 ? -32.406 21.672 -0.011 1 93.56 381 ILE B N 1
ATOM 8934 C CA . ILE B 1 381 ? -31.828 21.984 -1.306 1 93.56 381 ILE B CA 1
ATOM 8935 C C . ILE B 1 381 ? -30.328 22.234 -1.142 1 93.56 381 ILE B C 1
ATOM 8937 O O . ILE B 1 381 ? -29.516 21.797 -1.965 1 93.56 381 ILE B O 1
ATOM 8941 N N . HIS B 1 382 ? -30 22.906 -0.068 1 91.56 382 HIS B N 1
ATOM 8942 C CA . HIS B 1 382 ? -28.594 23.188 0.229 1 91.56 382 HIS B CA 1
ATOM 8943 C C . HIS B 1 382 ? -27.797 21.891 0.353 1 91.56 382 HIS B C 1
ATOM 8945 O O . HIS B 1 382 ? -26.75 21.75 -0.264 1 91.56 382 HIS B O 1
ATOM 8951 N N . ARG B 1 383 ? -28.266 21.016 1.083 1 93.12 383 ARG B N 1
ATOM 8952 C CA . ARG B 1 383 ? -27.562 19.75 1.303 1 93.12 383 ARG B CA 1
ATOM 8953 C C . ARG B 1 383 ? -27.484 18.938 0.019 1 93.12 383 ARG B C 1
ATOM 8955 O O . ARG B 1 383 ? -26.453 18.344 -0.288 1 93.12 383 ARG B O 1
ATOM 8962 N N . TYR B 1 384 ? -28.594 18.891 -0.729 1 95.56 384 TYR B N 1
ATOM 8963 C CA . TYR B 1 384 ? -28.625 18.156 -1.988 1 95.56 384 TYR B CA 1
ATOM 8964 C C . TYR B 1 384 ? -27.594 18.688 -2.963 1 95.56 384 TYR B C 1
ATOM 8966 O O . TYR B 1 384 ? -26.859 17.906 -3.59 1 95.56 384 TYR B O 1
ATOM 8974 N N . LEU B 1 385 ? -27.469 20 -3.051 1 94.19 385 LEU B N 1
ATOM 8975 C CA . LEU B 1 385 ? -26.562 20.625 -4 1 94.19 385 LEU B CA 1
ATOM 8976 C C . LEU B 1 385 ? -25.109 20.516 -3.529 1 94.19 385 LEU B C 1
ATOM 8978 O O . LEU B 1 385 ? -24.188 20.516 -4.348 1 94.19 385 LEU B O 1
ATOM 8982 N N . ARG B 1 386 ? -24.969 20.359 -2.273 1 92.19 386 ARG B N 1
ATOM 8983 C CA . ARG B 1 386 ? -23.625 20.25 -1.706 1 92.19 386 ARG B CA 1
ATOM 8984 C C . ARG B 1 386 ? -23.047 18.859 -1.946 1 92.19 386 ARG B C 1
ATOM 8986 O O . ARG B 1 386 ? -21.859 18.719 -2.27 1 92.19 386 ARG B O 1
ATOM 8993 N N . LEU B 1 387 ? -23.812 17.828 -1.932 1 95 387 LEU B N 1
ATOM 8994 C CA . LEU B 1 387 ? -23.312 16.453 -1.944 1 95 387 LEU B CA 1
ATOM 8995 C C . LEU B 1 387 ? -23.422 15.852 -3.342 1 95 387 LEU B C 1
ATOM 8997 O O . LEU B 1 387 ? -22.562 15.062 -3.75 1 95 387 LEU B O 1
ATOM 9001 N N . THR B 1 388 ? -24.344 16.219 -4.148 1 97.38 388 THR B N 1
ATOM 9002 C CA . THR B 1 388 ? -24.781 15.484 -5.332 1 97.38 388 THR B CA 1
ATOM 9003 C C . THR B 1 388 ? -23.797 15.664 -6.477 1 97.38 388 THR B C 1
ATOM 9005 O O . THR B 1 388 ? -23.516 14.719 -7.219 1 97.38 388 THR B O 1
ATOM 9008 N N . PRO B 1 389 ? -23.203 16.844 -6.688 1 96.75 389 PRO B N 1
ATOM 9009 C CA . PRO B 1 389 ? -22.328 17 -7.844 1 96.75 389 PRO B CA 1
ATOM 9010 C C . PRO B 1 389 ? -21.156 16.016 -7.828 1 96.75 389 PRO B C 1
ATOM 9012 O O . PRO B 1 389 ? -20.891 15.352 -8.836 1 96.75 389 PRO B O 1
ATOM 9015 N N . ALA B 1 390 ? -20.438 15.914 -6.738 1 97.5 390 ALA B N 1
ATOM 9016 C CA . ALA B 1 390 ? -19.328 14.961 -6.641 1 97.5 390 ALA B CA 1
ATOM 9017 C C . ALA B 1 390 ? -19.828 13.531 -6.773 1 97.5 390 ALA B C 1
ATOM 9019 O O . ALA B 1 390 ? -19.188 12.695 -7.422 1 97.5 390 ALA B O 1
ATOM 9020 N N . TYR B 1 391 ? -20.984 13.234 -6.148 1 98 391 TYR B N 1
ATOM 9021 C CA . TYR B 1 391 ? -21.609 11.914 -6.223 1 98 391 TYR B CA 1
ATOM 9022 C C . TYR B 1 391 ? -22 11.586 -7.656 1 98 391 TYR B C 1
ATOM 9024 O O . TYR B 1 391 ? -21.75 10.477 -8.141 1 98 391 TYR B O 1
ATOM 9032 N N . ALA B 1 392 ? -22.562 12.555 -8.336 1 97.88 392 ALA B N 1
ATOM 9033 C CA . ALA B 1 392 ? -23 12.375 -9.727 1 97.88 392 ALA B CA 1
ATOM 9034 C C . ALA B 1 392 ? -21.812 12.109 -10.641 1 97.88 392 ALA B C 1
ATOM 9036 O O . ALA B 1 392 ? -21.891 11.266 -11.539 1 97.88 392 ALA B O 1
ATOM 9037 N N . LEU B 1 393 ? -20.766 12.805 -10.438 1 97.44 393 LEU B N 1
ATOM 9038 C CA . LEU B 1 393 ? -19.578 12.578 -11.258 1 97.44 393 LEU B CA 1
ATOM 9039 C C . LEU B 1 393 ? -19.031 11.172 -11.039 1 97.44 393 LEU B C 1
ATOM 9041 O O . LEU B 1 393 ? -18.625 10.508 -12 1 97.44 393 LEU B O 1
ATOM 9045 N N . MET B 1 394 ? -18.984 10.719 -9.805 1 97.75 394 MET B N 1
ATOM 9046 C CA . MET B 1 394 ? -18.469 9.391 -9.516 1 97.75 394 MET B CA 1
ATOM 9047 C C . MET B 1 394 ? -19.375 8.312 -10.094 1 97.75 394 MET B C 1
ATOM 9049 O O . MET B 1 394 ? -18.906 7.254 -10.516 1 97.75 394 MET B O 1
ATOM 9053 N N . ILE B 1 395 ? -20.719 8.555 -10.062 1 98.06 395 ILE B N 1
ATOM 9054 C CA . ILE B 1 395 ? -21.656 7.652 -10.727 1 98.06 395 ILE B CA 1
ATOM 9055 C C . ILE B 1 395 ? -21.344 7.586 -12.219 1 98.06 395 ILE B C 1
ATOM 9057 O O . ILE B 1 395 ? -21.266 6.5 -12.797 1 98.06 395 ILE B O 1
ATOM 9061 N N . ALA B 1 396 ? -21.094 8.742 -12.844 1 97.69 396 ALA B N 1
ATOM 9062 C CA . ALA B 1 396 ? -20.781 8.812 -14.266 1 97.69 396 ALA B CA 1
ATOM 9063 C C . ALA B 1 396 ? -19.469 8.086 -14.578 1 97.69 396 ALA B C 1
ATOM 9065 O O . ALA B 1 396 ? -19.391 7.344 -15.562 1 97.69 396 ALA B O 1
ATOM 9066 N N . VAL B 1 397 ? -18.469 8.289 -13.766 1 97.5 397 VAL B N 1
ATOM 9067 C CA . VAL B 1 397 ? -17.172 7.66 -13.961 1 97.5 397 VAL B CA 1
ATOM 9068 C C . VAL B 1 397 ? -17.297 6.145 -13.836 1 97.5 397 VAL B C 1
ATOM 9070 O O . VAL B 1 397 ? -16.766 5.395 -14.648 1 97.5 397 VAL B O 1
ATOM 9073 N N . THR B 1 398 ? -18.078 5.695 -12.844 1 97.81 398 THR B N 1
ATOM 9074 C CA . THR B 1 398 ? -18.266 4.266 -12.617 1 97.81 398 THR B CA 1
ATOM 9075 C C . THR B 1 398 ? -19.094 3.639 -13.734 1 97.81 398 THR B C 1
ATOM 9077 O O . THR B 1 398 ? -18.859 2.494 -14.125 1 97.81 398 THR B O 1
ATOM 9080 N N . ALA B 1 399 ? -19.938 4.371 -14.32 1 97.25 399 ALA B N 1
ATOM 9081 C CA . ALA B 1 399 ? -20.844 3.877 -15.367 1 97.25 399 ALA B CA 1
ATOM 9082 C C . ALA B 1 399 ? -20.141 3.861 -16.719 1 97.25 399 ALA B C 1
ATOM 9084 O O . ALA B 1 399 ? -20.578 3.176 -17.641 1 97.25 399 ALA B O 1
ATOM 9085 N N . THR B 1 400 ? -19.016 4.605 -16.859 1 95.62 400 THR B N 1
ATOM 9086 C CA . THR B 1 400 ? -18.5 4.777 -18.219 1 95.62 400 THR B CA 1
ATOM 9087 C C . THR B 1 400 ? -17.016 4.41 -18.297 1 95.62 400 THR B C 1
ATOM 9089 O O . THR B 1 400 ? -16.672 3.236 -18.438 1 95.62 400 THR B O 1
ATOM 9092 N N . TRP B 1 401 ? -16.109 5.289 -17.891 1 91.31 401 TRP B N 1
ATOM 9093 C CA . TRP B 1 401 ? -14.742 5.09 -18.359 1 91.31 401 TRP B CA 1
ATOM 9094 C C . TRP B 1 401 ? -13.945 4.242 -17.375 1 91.31 401 TRP B C 1
ATOM 9096 O O . TRP B 1 401 ? -12.891 3.705 -17.719 1 91.31 401 TRP B O 1
ATOM 9106 N N . LEU B 1 402 ? -14.391 3.988 -16.172 1 95.06 402 LEU B N 1
ATOM 9107 C CA . LEU B 1 402 ? -13.68 3.117 -15.25 1 95.06 402 LEU B CA 1
ATOM 9108 C C . LEU B 1 402 ? -13.453 1.74 -15.859 1 95.06 402 LEU B C 1
ATOM 9110 O O . LEU B 1 402 ? -12.383 1.151 -15.703 1 95.06 402 LEU B O 1
ATOM 9114 N N . TYR B 1 403 ? -14.414 1.226 -16.562 1 94.44 403 TYR B N 1
ATOM 9115 C CA . TYR B 1 403 ? -14.367 -0.098 -17.172 1 94.44 403 TYR B CA 1
ATOM 9116 C C . TYR B 1 403 ? -13.273 -0.17 -18.234 1 94.44 403 TYR B C 1
ATOM 9118 O O . TYR B 1 403 ? -12.695 -1.236 -18.469 1 94.44 403 TYR B O 1
ATOM 9126 N N . HIS B 1 404 ? -12.906 0.931 -18.875 1 94.12 404 HIS B N 1
ATOM 9127 C CA . HIS B 1 404 ? -11.969 0.95 -19.984 1 94.12 404 HIS B CA 1
ATOM 9128 C C . HIS B 1 404 ? -10.531 1.127 -19.5 1 94.12 404 HIS B C 1
ATOM 9130 O O . HIS B 1 404 ? -9.594 1.119 -20.297 1 94.12 404 HIS B O 1
ATOM 9136 N N . LEU B 1 405 ? -10.352 1.193 -18.234 1 93.38 405 LEU B N 1
ATOM 9137 C CA . LEU B 1 405 ? -9.023 1.472 -17.688 1 93.38 405 LEU B CA 1
ATOM 9138 C C . LEU B 1 405 ? -8.219 0.184 -17.516 1 93.38 405 LEU B C 1
ATOM 9140 O O . LEU B 1 405 ? -7.012 0.227 -17.297 1 93.38 405 LEU B O 1
ATOM 9144 N N . GLY B 1 406 ? -8.906 -0.942 -17.656 1 92.75 406 GLY B N 1
ATOM 9145 C CA . GLY B 1 406 ? -8.18 -2.182 -17.422 1 92.75 406 GLY B CA 1
ATOM 9146 C C . GLY B 1 406 ? -8.883 -3.396 -18 1 92.75 406 GLY B C 1
ATOM 9147 O O . GLY B 1 406 ? -9.812 -3.264 -18.797 1 92.75 406 GLY B O 1
ATOM 9148 N N . ASP B 1 407 ? -8.297 -4.512 -17.75 1 93.5 407 ASP B N 1
ATOM 9149 C CA . ASP B 1 407 ? -8.836 -5.816 -18.125 1 93.5 407 ASP B CA 1
ATOM 9150 C C . ASP B 1 407 ? -8.258 -6.922 -17.25 1 93.5 407 ASP B C 1
ATOM 9152 O O . ASP B 1 407 ? -7.375 -6.672 -16.422 1 93.5 407 ASP B O 1
ATOM 9156 N N . GLY B 1 408 ? -8.805 -8.094 -17.391 1 94.19 408 GLY B N 1
ATOM 9157 C CA . GLY B 1 408 ? -8.414 -9.258 -16.609 1 94.19 408 GLY B CA 1
ATOM 9158 C C . GLY B 1 408 ? -9.492 -10.312 -16.531 1 94.19 408 GLY B C 1
ATOM 9159 O O . GLY B 1 408 ? -10.625 -10.086 -16.938 1 94.19 408 GLY B O 1
ATOM 9160 N N . PRO B 1 409 ? -9.078 -11.438 -16.016 1 94.69 409 PRO B N 1
ATOM 9161 C CA . PRO B 1 409 ? -10.055 -12.531 -15.93 1 94.69 409 PRO B CA 1
ATOM 9162 C C . PRO B 1 409 ? -11.234 -12.195 -15.031 1 94.69 409 PRO B C 1
ATOM 9164 O O . PRO B 1 409 ? -12.359 -12.648 -15.273 1 94.69 409 PRO B O 1
ATOM 9167 N N . MET B 1 410 ? -11.008 -11.391 -13.992 1 94.19 410 MET B N 1
ATOM 9168 C CA . MET B 1 410 ? -12.062 -11.07 -13.039 1 94.19 410 MET B CA 1
ATOM 9169 C C . MET B 1 410 ? -12.625 -9.672 -13.305 1 94.19 410 MET B C 1
ATOM 9171 O O . MET B 1 410 ? -13.469 -9.188 -12.555 1 94.19 410 MET B O 1
ATOM 9175 N N . TRP B 1 411 ? -12.219 -9.008 -14.352 1 95 411 TRP B N 1
ATOM 9176 C CA . TRP B 1 411 ? -12.547 -7.613 -14.617 1 95 411 TRP B CA 1
ATOM 9177 C C . TRP B 1 411 ? -14.055 -7.43 -14.797 1 95 411 TRP B C 1
ATOM 9179 O O . TRP B 1 411 ? -14.656 -6.547 -14.172 1 95 411 TRP B O 1
ATOM 9189 N N . ASP B 1 412 ? -14.648 -8.305 -15.578 1 93.56 412 ASP B N 1
ATOM 9190 C CA . ASP B 1 412 ? -16.062 -8.18 -15.883 1 93.56 412 ASP B CA 1
ATOM 9191 C C . ASP B 1 412 ? -16.922 -8.547 -14.672 1 93.56 412 ASP B C 1
ATOM 9193 O O . ASP B 1 412 ? -18.016 -8 -14.484 1 93.56 412 ASP B O 1
ATOM 9197 N N . ARG B 1 413 ? -16.406 -9.43 -13.867 1 91.25 413 ARG B N 1
ATOM 9198 C CA . ARG B 1 413 ? -17.141 -9.844 -12.68 1 91.25 413 ARG B CA 1
ATOM 9199 C C . ARG B 1 413 ? -17.188 -8.734 -11.633 1 91.25 413 ARG B C 1
ATOM 9201 O O . ARG B 1 413 ? -18.141 -8.633 -10.867 1 91.25 413 ARG B O 1
ATOM 9208 N N . LEU B 1 414 ? -16.188 -7.891 -11.633 1 94.19 414 LEU B N 1
ATOM 9209 C CA . LEU B 1 414 ? -16.094 -6.863 -10.602 1 94.19 414 LEU B CA 1
ATOM 9210 C C . LEU B 1 414 ? -16.406 -5.484 -11.18 1 94.19 414 LEU B C 1
ATOM 9212 O O . LEU B 1 414 ? -17.484 -4.934 -10.953 1 94.19 414 LEU B O 1
ATOM 9216 N N . VAL B 1 415 ? -15.516 -4.969 -12.078 1 95.88 415 VAL B N 1
ATOM 9217 C CA . VAL B 1 415 ? -15.672 -3.631 -12.633 1 95.88 415 VAL B CA 1
ATOM 9218 C C . VAL B 1 415 ? -16.828 -3.613 -13.625 1 95.88 415 VAL B C 1
ATOM 9220 O O . VAL B 1 415 ? -17.594 -2.643 -13.688 1 95.88 415 VAL B O 1
ATOM 9223 N N . GLY B 1 416 ? -16.922 -4.73 -14.422 1 94.75 416 GLY B N 1
ATOM 9224 C CA . GLY B 1 416 ? -18.031 -4.828 -15.352 1 94.75 416 GLY B CA 1
ATOM 9225 C C . GLY B 1 416 ? -19.391 -4.824 -14.664 1 94.75 416 GLY B C 1
ATOM 9226 O O . GLY B 1 416 ? -20.328 -4.176 -15.125 1 94.75 416 GLY B O 1
ATOM 9227 N N . SER B 1 417 ? -19.484 -5.547 -13.609 1 93.44 417 SER B N 1
ATOM 9228 C CA . SER B 1 417 ? -20.734 -5.582 -12.844 1 93.44 417 SER B CA 1
ATOM 9229 C C . SER B 1 417 ? -21.062 -4.211 -12.258 1 93.44 417 SER B C 1
ATOM 9231 O O . SER B 1 417 ? -22.219 -3.781 -12.273 1 93.44 417 SER B O 1
ATOM 9233 N N . ALA B 1 418 ? -20.109 -3.523 -11.727 1 95.75 418 ALA B N 1
ATOM 9234 C CA . ALA B 1 418 ? -20.297 -2.184 -11.18 1 95.75 418 ALA B CA 1
ATOM 9235 C C . ALA B 1 418 ? -20.766 -1.213 -12.266 1 95.75 418 ALA B C 1
ATOM 9237 O O . ALA B 1 418 ? -21.625 -0.367 -12.023 1 95.75 418 ALA B O 1
ATOM 9238 N N . GLN B 1 419 ? -20.141 -1.306 -13.422 1 96.12 419 GLN B N 1
ATOM 9239 C CA . GLN B 1 419 ? -20.531 -0.459 -14.539 1 96.12 419 GLN B CA 1
ATOM 9240 C C . GLN B 1 419 ? -21.984 -0.684 -14.922 1 96.12 419 GLN B C 1
ATOM 9242 O O . GLN B 1 419 ? -22.75 0.274 -15.078 1 96.12 419 GLN B O 1
ATOM 9247 N N . LYS B 1 420 ? -22.391 -1.936 -15.062 1 95.5 420 LYS B N 1
ATOM 9248 C CA . LYS B 1 420 ? -23.766 -2.275 -15.453 1 95.5 420 LYS B CA 1
ATOM 9249 C C . LYS B 1 420 ? -24.766 -1.777 -14.422 1 95.5 420 LYS B C 1
ATOM 9251 O O . LYS B 1 420 ? -25.828 -1.258 -14.781 1 95.5 420 LYS B O 1
ATOM 9256 N N . ASP B 1 421 ? -24.453 -1.975 -13.172 1 96.25 421 ASP B N 1
ATOM 9257 C CA . ASP B 1 421 ? -25.312 -1.506 -12.094 1 96.25 421 ASP B CA 1
ATOM 9258 C C . ASP B 1 421 ? -25.531 0.004 -12.18 1 96.25 421 ASP B C 1
ATOM 9260 O O . ASP B 1 421 ? -26.656 0.489 -12.031 1 96.25 421 ASP B O 1
ATOM 9264 N N . CYS B 1 422 ? -24.484 0.743 -12.422 1 97.12 422 CYS B N 1
ATOM 9265 C CA . CYS B 1 422 ? -24.578 2.197 -12.461 1 97.12 422 CYS B CA 1
ATOM 9266 C C . CYS B 1 422 ? -25.25 2.668 -13.742 1 97.12 422 CYS B C 1
ATOM 9268 O O . CYS B 1 422 ? -25.906 3.715 -13.766 1 97.12 422 CYS B O 1
ATOM 9270 N N . GLN B 1 423 ? -25.109 1.925 -14.82 1 96.12 423 GLN B N 1
ATOM 9271 C CA . GLN B 1 423 ? -25.797 2.27 -16.062 1 96.12 423 GLN B CA 1
ATOM 9272 C C . GLN B 1 423 ? -27.312 2.062 -15.938 1 96.12 423 GLN B C 1
ATOM 9274 O O . GLN B 1 423 ? -28.094 2.867 -16.438 1 96.12 423 GLN B O 1
ATOM 9279 N N . LYS B 1 424 ? -27.656 1.073 -15.203 1 94.62 424 LYS B N 1
ATOM 9280 C CA . LYS B 1 424 ? -29.062 0.725 -15.07 1 94.62 424 LYS B CA 1
ATOM 9281 C C . LYS B 1 424 ? -29.734 1.553 -13.977 1 94.62 424 LYS B C 1
ATOM 9283 O O . LYS B 1 424 ? -30.906 1.926 -14.102 1 94.62 424 LYS B O 1
ATOM 9288 N N . GLU B 1 425 ? -28.984 1.782 -12.852 1 95.62 425 GLU B N 1
ATOM 9289 C CA . GLU B 1 425 ? -29.641 2.318 -11.664 1 95.62 425 GLU B CA 1
ATOM 9290 C C . GLU B 1 425 ? -28.984 3.619 -11.211 1 95.62 425 GLU B C 1
ATOM 9292 O O . GLU B 1 425 ? -28.797 3.846 -10.016 1 95.62 425 GLU B O 1
ATOM 9297 N N . TRP B 1 426 ? -28.531 4.48 -12.102 1 95.5 426 TRP B N 1
ATOM 9298 C CA . TRP B 1 426 ? -27.906 5.746 -11.727 1 95.5 426 TRP B CA 1
ATOM 9299 C C . TRP B 1 426 ? -28.953 6.707 -11.148 1 95.5 426 TRP B C 1
ATOM 9301 O O . TRP B 1 426 ? -28.656 7.484 -10.242 1 95.5 426 TRP B O 1
ATOM 9311 N N . LEU B 1 427 ? -30.219 6.684 -11.555 1 95.69 427 LEU B N 1
ATOM 9312 C CA . LEU B 1 427 ? -31.25 7.652 -11.188 1 95.69 427 LEU B CA 1
ATOM 9313 C C . LEU B 1 427 ? -31.672 7.465 -9.734 1 95.69 427 LEU B C 1
ATOM 9315 O O . LEU B 1 427 ? -31.734 8.438 -8.977 1 95.69 427 LEU B O 1
ATOM 9319 N N . PRO B 1 428 ? -31.969 6.215 -9.305 1 96.25 428 PRO B N 1
ATOM 9320 C CA . PRO B 1 428 ? -32.25 6.043 -7.883 1 96.25 428 PRO B CA 1
ATOM 9321 C C . PRO B 1 428 ? -31.125 6.531 -6.98 1 96.25 428 PRO B C 1
ATOM 9323 O O . PRO B 1 428 ? -31.375 7 -5.867 1 96.25 428 PRO B O 1
ATOM 9326 N N . GLY B 1 429 ? -29.953 6.43 -7.473 1 95.69 429 GLY B N 1
ATOM 9327 C CA . GLY B 1 429 ? -28.828 6.961 -6.719 1 95.69 429 GLY B CA 1
ATOM 9328 C C . GLY B 1 429 ? -28.891 8.469 -6.555 1 95.69 429 GLY B C 1
ATOM 9329 O O . GLY B 1 429 ? -28.75 8.984 -5.441 1 95.69 429 GLY B O 1
ATOM 9330 N N . LEU B 1 430 ? -29.172 9.172 -7.605 1 96.81 430 LEU B N 1
ATOM 9331 C CA . LEU B 1 430 ? -29.234 10.633 -7.578 1 96.81 430 LEU B CA 1
ATOM 9332 C C . LEU B 1 430 ? -30.438 11.117 -6.785 1 96.81 430 LEU B C 1
ATOM 9334 O O . LEU B 1 430 ? -30.438 12.227 -6.258 1 96.81 430 LEU B O 1
ATOM 9338 N N . LEU B 1 431 ? -31.438 10.242 -6.652 1 96.81 431 LEU B N 1
ATOM 9339 C CA . LEU B 1 431 ? -32.625 10.586 -5.887 1 96.81 431 LEU B CA 1
ATOM 9340 C C . LEU B 1 431 ? -32.5 10.125 -4.438 1 96.81 431 LEU B C 1
ATOM 9342 O O . LEU B 1 431 ? -33.375 10.398 -3.613 1 96.81 431 LEU B O 1
ATOM 9346 N N . TYR B 1 432 ? -31.453 9.477 -4.098 1 97.44 432 TYR B N 1
ATOM 9347 C CA . TYR B 1 432 ? -31.141 9.016 -2.748 1 97.44 432 TYR B CA 1
ATOM 9348 C C . TYR B 1 432 ? -32.219 8.07 -2.236 1 97.44 432 TYR B C 1
ATOM 9350 O O . TYR B 1 432 ? -32.688 8.219 -1.108 1 97.44 432 TYR B O 1
ATOM 9358 N N . VAL B 1 433 ? -32.625 7.062 -3.088 1 97 433 VAL B N 1
ATOM 9359 C CA . VAL B 1 433 ? -33.625 6.066 -2.693 1 97 433 VAL B CA 1
ATOM 9360 C C . VAL B 1 433 ? -33.125 4.672 -3.055 1 97 433 VAL B C 1
ATOM 9362 O O . VAL B 1 433 ? -33.875 3.703 -3.021 1 97 433 VAL B O 1
ATOM 9365 N N . ASN B 1 434 ? -31.859 4.527 -3.393 1 95.56 434 ASN B N 1
ATOM 9366 C CA . ASN B 1 434 ? -31.297 3.279 -3.9 1 95.56 434 ASN B CA 1
ATOM 9367 C C . ASN B 1 434 ? -31.219 2.217 -2.809 1 95.56 434 ASN B C 1
ATOM 9369 O O . ASN B 1 434 ? -31.031 1.033 -3.102 1 95.56 434 ASN B O 1
ATOM 9373 N N . ASN B 1 435 ? -31.375 2.561 -1.493 1 95.5 435 ASN B N 1
ATOM 9374 C CA . ASN B 1 435 ? -31.344 1.57 -0.423 1 95.5 435 ASN B CA 1
ATOM 9375 C C . ASN B 1 435 ? -32.688 0.866 -0.265 1 95.5 435 ASN B C 1
ATOM 9377 O O . ASN B 1 435 ? -32.781 -0.135 0.446 1 95.5 435 ASN B O 1
ATOM 9381 N N . TYR B 1 436 ? -33.719 1.379 -0.942 1 95.25 436 TYR B N 1
ATOM 9382 C CA . TYR B 1 436 ? -35.062 0.754 -0.912 1 95.25 436 TYR B CA 1
ATOM 9383 C C . TYR B 1 436 ? -35.469 0.283 -2.301 1 95.25 436 TYR B C 1
ATOM 9385 O O . TYR B 1 436 ? -36.312 -0.592 -2.438 1 95.25 436 TYR B O 1
ATOM 9393 N N . TYR B 1 437 ? -34.844 0.874 -3.283 1 92.75 437 TYR B N 1
ATOM 9394 C CA . TYR B 1 437 ? -35.25 0.592 -4.66 1 92.75 437 TYR B CA 1
ATOM 9395 C C . TYR B 1 437 ? -34.188 -0.219 -5.375 1 92.75 437 TYR B C 1
ATOM 9397 O O . TYR B 1 437 ? -33.062 0.266 -5.59 1 92.75 437 TYR B O 1
ATOM 9405 N N . HIS B 1 438 ? -34.562 -1.442 -5.898 1 88.12 438 HIS B N 1
ATOM 9406 C CA . HIS B 1 438 ? -33.656 -2.334 -6.613 1 88.12 438 HIS B CA 1
ATOM 9407 C C . HIS B 1 438 ? -32.344 -2.508 -5.859 1 88.12 438 HIS B C 1
ATOM 9409 O O . HIS B 1 438 ? -31.266 -2.295 -6.422 1 88.12 438 HIS B O 1
ATOM 9415 N N . THR B 1 439 ? -32.406 -3.029 -4.77 1 89.12 439 THR B N 1
ATOM 9416 C CA . THR B 1 439 ? -31.281 -3.09 -3.822 1 89.12 439 THR B CA 1
ATOM 9417 C C . THR B 1 439 ? -30.281 -4.164 -4.234 1 89.12 439 THR B C 1
ATOM 9419 O O . THR B 1 439 ? -29.156 -4.203 -3.725 1 89.12 439 THR B O 1
ATOM 9422 N N . LYS B 1 440 ? -30.609 -4.957 -5.176 1 86.62 440 LYS B N 1
ATOM 9423 C CA . LYS B 1 440 ? -29.719 -6.039 -5.602 1 86.62 440 LYS B CA 1
ATOM 9424 C C . LYS B 1 440 ? -28.688 -5.539 -6.605 1 86.62 440 LYS B C 1
ATOM 9426 O O . LYS B 1 440 ? -27.625 -6.137 -6.754 1 86.62 440 LYS B O 1
ATOM 9431 N N . SER B 1 441 ? -29.031 -4.449 -7.301 1 89.56 441 SER B N 1
ATOM 9432 C CA . SER B 1 441 ? -28.125 -3.965 -8.336 1 89.56 441 SER B CA 1
ATOM 9433 C C . SER B 1 441 ? -28 -2.443 -8.305 1 89.56 441 SER B C 1
ATOM 9435 O O . SER B 1 441 ? -28.031 -1.788 -9.344 1 89.56 441 SER B O 1
ATOM 9437 N N . TYR B 1 442 ? -27.938 -1.966 -7.105 1 89.31 442 TYR B N 1
ATOM 9438 C CA . TYR B 1 442 ? -27.844 -0.512 -7.043 1 89.31 442 TYR B CA 1
ATOM 9439 C C . TYR B 1 442 ? -26.422 -0.047 -7.34 1 89.31 442 TYR B C 1
ATOM 9441 O O . TYR B 1 442 ? -25.469 -0.825 -7.227 1 89.31 442 TYR B O 1
ATOM 9449 N N . CYS B 1 443 ? -26.344 1.218 -7.75 1 94 443 CYS B N 1
ATOM 9450 C CA . CYS B 1 443 ? -25.078 1.793 -8.211 1 94 443 CYS B CA 1
ATOM 9451 C C . CYS B 1 443 ? -24.172 2.119 -7.039 1 94 443 CYS B C 1
ATOM 9453 O O . CYS B 1 443 ? -24.594 2.777 -6.086 1 94 443 CYS B O 1
ATOM 9455 N N . MET B 1 444 ? -22.922 1.681 -7.172 1 95.38 444 MET B N 1
ATOM 9456 C CA . MET B 1 444 ? -21.906 1.936 -6.156 1 95.38 444 MET B CA 1
ATOM 9457 C C . MET B 1 444 ? -22.297 1.313 -4.824 1 95.38 444 MET B C 1
ATOM 9459 O O . MET B 1 444 ? -23.125 1.866 -4.098 1 95.38 444 MET B O 1
ATOM 9463 N N . MET B 1 445 ? -21.734 0.316 -4.449 1 91.81 445 MET B N 1
ATOM 9464 C CA . MET B 1 445 ? -22.094 -0.523 -3.309 1 91.81 445 MET B CA 1
ATOM 9465 C C . MET B 1 445 ? -22.156 0.301 -2.027 1 91.81 445 MET B C 1
ATOM 9467 O O . MET B 1 445 ? -23 0.047 -1.169 1 91.81 445 MET B O 1
ATOM 9471 N N . GLN B 1 446 ? -21.344 1.34 -1.831 1 94.88 446 GLN B N 1
ATOM 9472 C CA . GLN B 1 446 ? -21.281 2.104 -0.589 1 94.88 446 GLN B CA 1
ATOM 9473 C C . GLN B 1 446 ? -22.312 3.221 -0.574 1 94.88 446 GLN B C 1
ATOM 9475 O O . GLN B 1 446 ? -22.562 3.836 0.467 1 94.88 446 GLN B O 1
ATOM 9480 N N . SER B 1 447 ? -23.031 3.445 -1.662 1 96.81 447 SER B N 1
ATOM 9481 C CA . SER B 1 447 ? -23.875 4.621 -1.827 1 96.81 447 SER B CA 1
ATOM 9482 C C . SER B 1 447 ? -25.156 4.508 -0.997 1 96.81 447 SER B C 1
ATOM 9484 O O . SER B 1 447 ? -25.875 5.496 -0.81 1 96.81 447 SER B O 1
ATOM 9486 N N . TRP B 1 448 ? -25.5 3.314 -0.469 1 96.25 448 TRP B N 1
ATOM 9487 C CA . TRP B 1 448 ? -26.672 3.172 0.386 1 96.25 448 TRP B CA 1
ATOM 9488 C C . TRP B 1 448 ? -26.609 4.133 1.569 1 96.25 448 TRP B C 1
ATOM 9490 O O . TRP B 1 448 ? -27.641 4.629 2.031 1 96.25 448 TRP B O 1
ATOM 9500 N N . TYR B 1 449 ? -25.422 4.324 2.133 1 97 449 TYR B N 1
ATOM 9501 C CA . TYR B 1 449 ? -25.219 5.211 3.271 1 97 449 TYR B CA 1
ATOM 9502 C C . TYR B 1 449 ? -25.688 6.629 2.945 1 97 449 TYR B C 1
ATOM 9504 O O . TYR B 1 449 ? -26.312 7.289 3.773 1 97 449 TYR B O 1
ATOM 9512 N N . LEU B 1 450 ? -25.344 7.121 1.726 1 97.31 450 LEU B N 1
ATOM 9513 C CA . LEU B 1 450 ? -25.734 8.469 1.319 1 97.31 450 LEU B CA 1
ATOM 9514 C C . LEU B 1 450 ? -27.25 8.594 1.267 1 97.31 450 LEU B C 1
ATOM 9516 O O . LEU B 1 450 ? -27.812 9.633 1.643 1 97.31 450 LEU B O 1
ATOM 9520 N N . ALA B 1 451 ? -27.875 7.539 0.771 1 97.69 451 ALA B N 1
ATOM 9521 C CA . ALA B 1 451 ? -29.328 7.535 0.738 1 97.69 451 ALA B CA 1
ATOM 9522 C C . ALA B 1 451 ? -29.906 7.582 2.148 1 97.69 451 ALA B C 1
ATOM 9524 O O . ALA B 1 451 ? -30.797 8.398 2.438 1 97.69 451 ALA B O 1
ATOM 9525 N N . ALA B 1 452 ? -29.422 6.793 3.014 1 97.75 452 ALA B N 1
ATOM 9526 C CA . ALA B 1 452 ? -29.906 6.746 4.391 1 97.75 452 ALA B CA 1
ATOM 9527 C C . ALA B 1 452 ? -29.656 8.07 5.109 1 97.75 452 ALA B C 1
ATOM 9529 O O . ALA B 1 452 ? -30.516 8.57 5.832 1 97.75 452 ALA B O 1
ATOM 9530 N N . ASP B 1 453 ? -28.469 8.594 4.922 1 97.44 453 ASP B N 1
ATOM 9531 C CA . ASP B 1 453 ? -28.094 9.852 5.555 1 97.44 453 ASP B CA 1
ATOM 9532 C C . ASP B 1 453 ? -29 10.992 5.09 1 97.44 453 ASP B C 1
ATOM 9534 O O . ASP B 1 453 ? -29.453 11.797 5.898 1 97.44 453 ASP B O 1
ATOM 9538 N N . MET B 1 454 ? -29.234 11.07 3.791 1 97.5 454 MET B N 1
ATOM 9539 C CA . MET B 1 454 ? -30.109 12.102 3.229 1 97.5 454 MET B CA 1
ATOM 9540 C C . MET B 1 454 ? -31.547 11.945 3.738 1 97.5 454 MET B C 1
ATOM 9542 O O . MET B 1 454 ? -32.188 12.93 4.066 1 97.5 454 MET B O 1
ATOM 9546 N N . GLN B 1 455 ? -32 10.766 3.82 1 97.75 455 GLN B N 1
ATOM 9547 C CA . GLN B 1 455 ? -33.344 10.492 4.305 1 97.75 455 GLN B CA 1
ATOM 9548 C C . GLN B 1 455 ? -33.5 10.898 5.77 1 97.75 455 GLN B C 1
ATOM 9550 O O . GLN B 1 455 ? -34.5 11.523 6.145 1 97.75 455 GLN B O 1
ATOM 9555 N N . MET B 1 456 ? -32.562 10.578 6.555 1 97.88 456 MET B N 1
ATOM 9556 C CA . MET B 1 456 ? -32.625 10.969 7.961 1 97.88 456 MET B CA 1
ATOM 9557 C C . MET B 1 456 ? -32.5 12.484 8.109 1 97.88 456 MET B C 1
ATOM 9559 O O . MET B 1 456 ? -33.125 13.07 8.992 1 97.88 456 MET B O 1
ATOM 9563 N N . PHE B 1 457 ? -31.734 13.086 7.262 1 97.38 457 PHE B N 1
ATOM 9564 C CA . PHE B 1 457 ? -31.656 14.539 7.258 1 97.38 457 PHE B CA 1
ATOM 9565 C C . PHE B 1 457 ? -33 15.148 6.926 1 97.38 457 PHE B C 1
ATOM 9567 O O . PHE B 1 457 ? -33.438 16.094 7.582 1 97.38 457 PHE B O 1
ATOM 9574 N N . PHE B 1 458 ? -33.688 14.555 5.977 1 96.62 458 PHE B N 1
ATOM 9575 C CA . PHE B 1 458 ? -35 15.039 5.555 1 96.62 458 PHE B CA 1
ATOM 9576 C C . PHE B 1 458 ? -36.031 14.852 6.664 1 96.62 458 PHE B C 1
ATOM 9578 O O . PHE B 1 458 ? -36.938 15.664 6.812 1 96.62 458 PHE B O 1
ATOM 9585 N N . LEU B 1 459 ? -35.844 13.898 7.457 1 96.25 459 LEU B N 1
ATOM 9586 C CA . LEU B 1 459 ? -36.781 13.578 8.508 1 96.25 459 LEU B CA 1
ATOM 9587 C C . LEU B 1 459 ? -36.406 14.25 9.82 1 96.25 459 LEU B C 1
ATOM 9589 O O . LEU B 1 459 ? -37.188 14.266 10.773 1 96.25 459 LEU B O 1
ATOM 9593 N N . SER B 1 460 ? -35.344 14.883 9.891 1 96.44 460 SER B N 1
ATOM 9594 C CA . SER B 1 460 ? -34.75 15.359 11.141 1 96.44 460 SER B CA 1
ATOM 9595 C C . SER B 1 460 ? -35.594 16.469 11.758 1 96.44 460 SER B C 1
ATOM 9597 O O . SER B 1 460 ? -35.594 16.641 12.984 1 96.44 460 SER B O 1
ATOM 9599 N N . PRO B 1 461 ? -36.375 17.312 10.922 1 95.12 461 PRO B N 1
ATOM 9600 C CA . PRO B 1 461 ? -37.188 18.344 11.547 1 95.12 461 PRO B CA 1
ATOM 9601 C C . PRO B 1 461 ? -38.25 17.781 12.492 1 95.12 461 PRO B C 1
ATOM 9603 O O . PRO B 1 461 ? -38.719 18.484 13.398 1 95.12 461 PRO B O 1
ATOM 9606 N N . ILE B 1 462 ? -38.562 16.547 12.352 1 95.06 462 ILE B N 1
ATOM 9607 C CA . ILE B 1 462 ? -39.531 15.883 13.227 1 95.06 462 ILE B CA 1
ATOM 9608 C C . ILE B 1 462 ? -39 15.891 14.664 1 95.06 462 ILE B C 1
ATOM 9610 O O . ILE B 1 462 ? -39.781 16 15.609 1 95.06 462 ILE B O 1
ATOM 9614 N N . LEU B 1 463 ? -37.75 15.852 14.844 1 97.19 463 LEU B N 1
ATOM 9615 C CA . LEU B 1 463 ? -37.125 15.836 16.156 1 97.19 463 LEU B CA 1
ATOM 9616 C C . LEU B 1 463 ? -36.5 17.188 16.484 1 97.19 463 LEU B C 1
ATOM 9618 O O . LEU B 1 463 ? -36.594 17.641 17.641 1 97.19 463 LEU B O 1
ATOM 9622 N N . LEU B 1 464 ? -35.969 17.891 15.562 1 96.94 464 LEU B N 1
ATOM 9623 C CA . LEU B 1 464 ? -35.25 19.141 15.773 1 96.94 464 LEU B CA 1
ATOM 9624 C C . LEU B 1 464 ? -36.188 20.25 16.219 1 96.94 464 LEU B C 1
ATOM 9626 O O . LEU B 1 464 ? -35.875 20.984 17.156 1 96.94 464 LEU B O 1
ATOM 9630 N N . TYR B 1 465 ? -37.281 20.328 15.516 1 95.44 465 TYR B N 1
ATOM 9631 C CA . TYR B 1 465 ? -38.219 21.422 15.805 1 95.44 465 TYR B CA 1
ATOM 9632 C C . TYR B 1 465 ? -38.781 21.297 17.219 1 95.44 465 TYR B C 1
ATOM 9634 O O . TYR B 1 465 ? -38.75 22.25 18 1 95.44 465 TYR B O 1
ATOM 9642 N N . PRO B 1 466 ? -39.281 20.094 17.578 1 96.19 466 PRO B N 1
ATOM 9643 C CA . PRO B 1 466 ? -39.75 19.953 18.953 1 96.19 466 PRO B CA 1
ATOM 9644 C C . PRO B 1 466 ? -38.656 20.172 19.984 1 96.19 466 PRO B C 1
ATOM 9646 O O . PRO B 1 466 ? -38.938 20.688 21.078 1 96.19 466 PRO B O 1
ATOM 9649 N N . LEU B 1 467 ? -37.469 19.797 19.781 1 95.94 467 LEU B N 1
ATOM 9650 C CA . LEU B 1 467 ? -36.344 20 20.719 1 95.94 467 LEU B CA 1
ATOM 9651 C C . LEU B 1 467 ? -36.094 21.484 20.938 1 95.94 467 LEU B C 1
ATOM 9653 O O . LEU B 1 467 ? -35.75 21.906 22.047 1 95.94 467 LEU B O 1
ATOM 9657 N N . TRP B 1 468 ? -36.219 22.234 19.844 1 93.81 468 TRP B N 1
ATOM 9658 C CA . TRP B 1 468 ? -36 23.672 19.906 1 93.81 468 TRP B CA 1
ATOM 9659 C C . TRP B 1 468 ? -37.125 24.375 20.625 1 93.81 468 TRP B C 1
ATOM 9661 O O . TRP B 1 468 ? -36.906 25.203 21.5 1 93.81 468 TRP B O 1
ATOM 9671 N N . ARG B 1 469 ? -38.438 23.984 20.344 1 93.62 469 ARG B N 1
ATOM 9672 C CA . ARG B 1 469 ? -39.594 24.703 20.859 1 93.62 469 ARG B CA 1
ATOM 9673 C C . ARG B 1 469 ? -40 24.172 22.219 1 93.62 469 ARG B C 1
ATOM 9675 O O . ARG B 1 469 ? -40.375 24.938 23.109 1 93.62 469 ARG B O 1
ATOM 9682 N N . TRP B 1 470 ? -40.031 22.812 22.297 1 96.06 470 TRP B N 1
ATOM 9683 C CA . TRP B 1 470 ? -40.469 22.141 23.531 1 96.06 470 TRP B CA 1
ATOM 9684 C C . TRP B 1 470 ? -39.438 21.062 23.938 1 96.06 470 TRP B C 1
ATOM 9686 O O . TRP B 1 470 ? -39.656 19.875 23.688 1 96.06 470 TRP B O 1
ATOM 9696 N N . PRO B 1 471 ? -38.406 21.375 24.656 1 93.94 471 PRO B N 1
ATOM 9697 C CA . PRO B 1 471 ? -37.312 20.453 24.938 1 93.94 471 PRO B CA 1
ATOM 9698 C C . PRO B 1 471 ? -37.781 19.156 25.594 1 93.94 471 PRO B C 1
ATOM 9700 O O . PRO B 1 471 ? -37.25 18.078 25.266 1 93.94 471 PRO B O 1
ATOM 9703 N N . ARG B 1 472 ? -38.75 19.188 26.516 1 95.75 472 ARG B N 1
ATOM 9704 C CA . ARG B 1 472 ? -39.219 17.984 27.172 1 95.75 472 ARG B CA 1
ATOM 9705 C C . ARG B 1 472 ? -39.906 17.047 26.172 1 95.75 472 ARG B C 1
ATOM 9707 O O . ARG B 1 472 ? -39.688 15.828 26.219 1 95.75 472 ARG B O 1
ATOM 9714 N N . LEU B 1 473 ? -40.719 17.594 25.328 1 95.88 473 LEU B N 1
ATOM 9715 C CA . LEU B 1 473 ? -41.344 16.812 24.266 1 95.88 473 LEU B CA 1
ATOM 9716 C C . LEU B 1 473 ? -40.312 16.266 23.297 1 95.88 473 LEU B C 1
ATOM 9718 O O . LEU B 1 473 ? -40.438 15.141 22.812 1 95.88 473 LEU B O 1
ATOM 9722 N N . GLY B 1 474 ? -39.375 17.125 23.016 1 96.75 474 GLY B N 1
ATOM 9723 C CA . GLY B 1 474 ? -38.312 16.719 22.125 1 96.75 474 GLY B CA 1
ATOM 9724 C C . GLY B 1 474 ? -37.531 15.5 22.625 1 96.75 474 GLY B C 1
ATOM 9725 O O . GLY B 1 474 ? -37.281 14.562 21.875 1 96.75 474 GLY B O 1
ATOM 9726 N N . PHE B 1 475 ? -37.219 15.484 23.859 1 96.81 475 PHE B N 1
ATOM 9727 C CA . PHE B 1 475 ? -36.5 14.359 24.453 1 96.81 475 PHE B CA 1
ATOM 9728 C C . PHE B 1 475 ? -37.375 13.117 24.484 1 96.81 475 PHE B C 1
ATOM 9730 O O . PHE B 1 475 ? -36.875 12 24.328 1 96.81 475 PHE B O 1
ATOM 9737 N N . SER B 1 476 ? -38.656 13.32 24.719 1 97.44 476 SER B N 1
ATOM 9738 C CA . SER B 1 476 ? -39.594 12.195 24.688 1 97.44 476 SER B CA 1
ATOM 9739 C C . SER B 1 476 ? -39.688 11.578 23.297 1 97.44 476 SER B C 1
ATOM 9741 O O . SER B 1 476 ? -39.688 10.352 23.156 1 97.44 476 SER B O 1
ATOM 9743 N N . ILE B 1 477 ? -39.781 12.406 22.312 1 97.44 477 ILE B N 1
ATOM 9744 C CA . ILE B 1 477 ? -39.812 11.922 20.938 1 97.44 477 ILE B CA 1
ATOM 9745 C C . ILE B 1 477 ? -38.5 11.234 20.609 1 97.44 477 ILE B C 1
ATOM 9747 O O . ILE B 1 477 ? -38.5 10.188 19.953 1 97.44 477 ILE B O 1
ATOM 9751 N N . GLY B 1 478 ? -37.406 11.844 21.047 1 97.44 478 GLY B N 1
ATOM 9752 C CA . GLY B 1 478 ? -36.125 11.219 20.844 1 97.44 478 GLY B CA 1
ATOM 9753 C C . GLY B 1 478 ? -36.031 9.844 21.469 1 97.44 478 GLY B C 1
ATOM 9754 O O . GLY B 1 478 ? -35.531 8.906 20.844 1 97.44 478 GLY B O 1
ATOM 9755 N N . GLY B 1 479 ? -36.438 9.727 22.688 1 97.31 479 GLY B N 1
ATOM 9756 C CA . GLY B 1 479 ? -36.469 8.438 23.359 1 97.31 479 GLY B CA 1
ATOM 9757 C C . GLY B 1 479 ? -37.312 7.406 22.641 1 97.31 479 GLY B C 1
ATOM 9758 O O . GLY B 1 479 ? -36.906 6.238 22.531 1 97.31 479 GLY B O 1
ATOM 9759 N N . PHE B 1 480 ? -38.406 7.836 22.172 1 97.44 480 PHE B N 1
ATOM 9760 C CA . PHE B 1 480 ? -39.312 6.957 21.406 1 97.44 480 PHE B CA 1
ATOM 9761 C C . PHE B 1 480 ? -38.656 6.5 20.125 1 97.44 480 PHE B C 1
ATOM 9763 O O . PHE B 1 480 ? -38.719 5.32 19.766 1 97.44 480 PHE B O 1
ATOM 9770 N N . LEU B 1 481 ? -38.062 7.426 19.406 1 97.62 481 LEU B N 1
ATOM 9771 C CA . LEU B 1 481 ? -37.406 7.098 18.156 1 97.62 481 LEU B CA 1
ATOM 9772 C C . LEU B 1 481 ? -36.219 6.148 18.391 1 97.62 481 LEU B C 1
ATOM 9774 O O . LEU B 1 481 ? -35.938 5.27 17.562 1 97.62 481 LEU B O 1
ATOM 9778 N N . ILE B 1 482 ? -35.469 6.324 19.484 1 97.81 482 ILE B N 1
ATOM 9779 C CA . ILE B 1 482 ? -34.375 5.422 19.828 1 97.81 482 ILE B CA 1
ATOM 9780 C C . ILE B 1 482 ? -34.906 4.02 20.078 1 97.81 482 ILE B C 1
ATOM 9782 O O . ILE B 1 482 ? -34.406 3.035 19.547 1 97.81 482 ILE B O 1
ATOM 9786 N N . ALA B 1 483 ? -35.969 3.971 20.859 1 97.75 483 ALA B N 1
ATOM 9787 C CA . ALA B 1 483 ? -36.594 2.684 21.141 1 97.75 483 ALA B CA 1
ATOM 9788 C C . ALA B 1 483 ? -37.094 2.012 19.859 1 97.75 483 ALA B C 1
ATOM 9790 O O . ALA B 1 483 ? -36.906 0.803 19.688 1 97.75 483 ALA B O 1
ATOM 9791 N N . LEU B 1 484 ? -37.688 2.75 19 1 97.12 484 LEU B N 1
ATOM 9792 C CA . LEU B 1 484 ? -38.156 2.225 17.734 1 97.12 484 LEU B CA 1
ATOM 9793 C C . LEU B 1 484 ? -37 1.758 16.875 1 97.12 484 LEU B C 1
ATOM 9795 O O . LEU B 1 484 ? -37.094 0.73 16.188 1 97.12 484 LEU B O 1
ATOM 9799 N N . SER B 1 485 ? -35.969 2.514 16.844 1 96.56 485 SER B N 1
ATOM 9800 C CA . SER B 1 485 ? -34.781 2.201 16.031 1 96.56 485 SER B CA 1
ATOM 9801 C C . SER B 1 485 ? -34.094 0.943 16.516 1 96.56 485 SER B C 1
ATOM 9803 O O . SER B 1 485 ? -33.375 0.282 15.766 1 96.56 485 SER B O 1
ATOM 9805 N N . VAL B 1 486 ? -34.188 0.618 17.781 1 97.5 486 VAL B N 1
ATOM 9806 C CA . VAL B 1 486 ? -33.625 -0.609 18.344 1 97.5 486 VAL B CA 1
ATOM 9807 C C . VAL B 1 486 ? -34.594 -1.771 18.094 1 97.5 486 VAL B C 1
ATOM 9809 O O . VAL B 1 486 ? -34.156 -2.875 17.75 1 97.5 486 VAL B O 1
ATOM 9812 N N . ALA B 1 487 ? -35.875 -1.502 18.188 1 97.69 487 ALA B N 1
ATOM 9813 C CA . ALA B 1 487 ? -36.906 -2.525 18.062 1 97.69 487 ALA B CA 1
ATOM 9814 C C . ALA B 1 487 ? -37 -3.033 16.625 1 97.69 487 ALA B C 1
ATOM 9816 O O . ALA B 1 487 ? -37.281 -4.211 16.406 1 97.69 487 ALA B O 1
ATOM 9817 N N . MET B 1 488 ? -36.812 -2.238 15.711 1 97.25 488 MET B N 1
ATOM 9818 C CA . MET B 1 488 ? -37 -2.607 14.312 1 97.25 488 MET B CA 1
ATOM 9819 C C . MET B 1 488 ? -35.938 -3.639 13.883 1 97.25 488 MET B C 1
ATOM 9821 O O . MET B 1 488 ? -36.312 -4.703 13.375 1 97.25 488 MET B O 1
ATOM 9825 N N . PRO B 1 489 ? -34.656 -3.379 14.062 1 97.25 489 PRO B N 1
ATOM 9826 C CA . PRO B 1 489 ? -33.688 -4.422 13.711 1 97.25 489 PRO B CA 1
ATOM 9827 C C . PRO B 1 489 ? -33.875 -5.695 14.531 1 97.25 489 PRO B C 1
ATOM 9829 O O . PRO B 1 489 ? -33.625 -6.797 14.031 1 97.25 489 PRO B O 1
ATOM 9832 N N . PHE B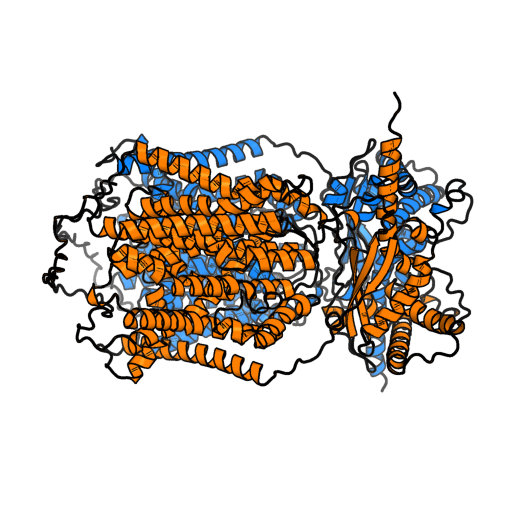 1 490 ? -34.219 -5.504 15.805 1 97.31 490 PHE B N 1
ATOM 9833 C CA . PHE B 1 490 ? -34.531 -6.672 16.625 1 97.31 490 PHE B CA 1
ATOM 9834 C C . PHE B 1 490 ? -35.625 -7.5 16 1 97.31 490 PHE B C 1
ATOM 9836 O O . PHE B 1 490 ? -35.5 -8.719 15.867 1 97.31 490 PHE B O 1
ATOM 9843 N N . TYR B 1 491 ? -36.688 -6.828 15.641 1 97.44 491 TYR B N 1
ATOM 9844 C CA . TYR B 1 491 ? -37.844 -7.492 15.07 1 97.44 491 TYR B CA 1
ATOM 9845 C C . TYR B 1 491 ? -37.5 -8.188 13.766 1 97.44 491 TYR B C 1
ATOM 9847 O O . TYR B 1 491 ? -37.875 -9.336 13.539 1 97.44 491 TYR B O 1
ATOM 9855 N N . VAL B 1 492 ? -36.812 -7.57 12.867 1 96.88 492 VAL B N 1
ATOM 9856 C CA . VAL B 1 492 ? -36.438 -8.125 11.578 1 96.88 492 VAL B CA 1
ATOM 9857 C C . VAL B 1 492 ? -35.531 -9.336 11.789 1 96.88 492 VAL B C 1
ATOM 9859 O O . VAL B 1 492 ? -35.719 -10.375 11.148 1 96.88 492 VAL B O 1
ATOM 9862 N N . ALA B 1 493 ? -34.531 -9.203 12.688 1 96.69 493 ALA B N 1
ATOM 9863 C CA . ALA B 1 493 ? -33.625 -10.305 12.969 1 96.69 493 ALA B CA 1
ATOM 9864 C C . ALA B 1 493 ? -34.375 -11.5 13.555 1 96.69 493 ALA B C 1
ATOM 9866 O O . ALA B 1 493 ? -34.094 -12.648 13.211 1 96.69 493 ALA B O 1
ATOM 9867 N N . PHE B 1 494 ? -35.344 -11.188 14.445 1 96.38 494 PHE B N 1
ATOM 9868 C CA . PHE B 1 494 ? -36.094 -12.227 15.117 1 96.38 494 PHE B CA 1
ATOM 9869 C C . PHE B 1 494 ? -37.031 -12.945 14.133 1 96.38 494 PHE B C 1
ATOM 9871 O O . PHE B 1 494 ? -37.125 -14.172 14.164 1 96.38 494 PHE B O 1
ATOM 9878 N N . THR B 1 495 ? -37.625 -12.25 13.219 1 96.19 495 THR B N 1
ATOM 9879 C CA . THR B 1 495 ? -38.625 -12.828 12.305 1 96.19 495 THR B CA 1
ATOM 9880 C C . THR B 1 495 ? -37.938 -13.508 11.125 1 96.19 495 THR B C 1
ATOM 9882 O O . THR B 1 495 ? -38.406 -14.539 10.633 1 96.19 495 THR B O 1
ATOM 9885 N N . GLU B 1 496 ? -36.844 -12.961 10.641 1 94.31 496 GLU B N 1
ATOM 9886 C CA . GLU B 1 496 ? -36.156 -13.492 9.461 1 94.31 496 GLU B CA 1
ATOM 9887 C C . GLU B 1 496 ? -35.031 -14.445 9.844 1 94.31 496 GLU B C 1
ATOM 9889 O O . GLU B 1 496 ? -34.312 -14.938 8.984 1 94.31 496 GLU B O 1
ATOM 9894 N N . ASN B 1 497 ? -34.812 -14.695 11.07 1 92.56 497 ASN B N 1
ATOM 9895 C CA . ASN B 1 497 ? -33.812 -15.633 11.57 1 92.56 497 ASN B CA 1
ATOM 9896 C C . ASN B 1 497 ? -32.406 -15.258 11.102 1 92.56 497 ASN B C 1
ATOM 9898 O O . ASN B 1 497 ? -31.703 -16.078 10.516 1 92.56 497 ASN B O 1
ATOM 9902 N N . ILE B 1 498 ? -32.125 -14.078 11.289 1 93.88 498 ILE B N 1
ATOM 9903 C CA . ILE B 1 498 ? -30.797 -13.578 10.898 1 93.88 498 ILE B CA 1
ATOM 9904 C C . ILE B 1 498 ? -29.797 -13.805 12.023 1 93.88 498 ILE B C 1
ATOM 9906 O O . ILE B 1 498 ? -30.047 -13.406 13.164 1 93.88 498 ILE B O 1
ATOM 9910 N N . LYS B 1 499 ? -28.703 -14.461 11.734 1 90.75 499 LYS B N 1
ATOM 9911 C CA . LYS B 1 499 ? -27.719 -14.906 12.727 1 90.75 499 LYS B CA 1
ATOM 9912 C C . LYS B 1 499 ? -26.781 -13.773 13.109 1 90.75 499 LYS B C 1
ATOM 9914 O O . LYS B 1 499 ? -26.453 -13.594 14.281 1 90.75 499 LYS B O 1
ATOM 9919 N N . ALA B 1 500 ? -26.281 -13.094 12.148 1 91.44 500 ALA B N 1
ATOM 9920 C CA . ALA B 1 500 ? -25.281 -12.047 12.367 1 91.44 500 ALA B CA 1
ATOM 9921 C C . ALA B 1 500 ? -25.688 -10.75 11.664 1 91.44 500 ALA B C 1
ATOM 9923 O O . ALA B 1 500 ? -26.516 -10.766 10.75 1 91.44 500 ALA B O 1
ATOM 9924 N N . PRO B 1 501 ? -25.125 -9.641 12.156 1 91.06 501 PRO B N 1
ATOM 9925 C CA . PRO B 1 501 ? -25.516 -8.352 11.562 1 91.06 501 PRO B CA 1
ATOM 9926 C C . PRO B 1 501 ? -25.141 -8.266 10.078 1 91.06 501 PRO B C 1
ATOM 9928 O O . PRO B 1 501 ? -25.844 -7.602 9.305 1 91.06 501 PRO B O 1
ATOM 9931 N N . ILE B 1 502 ? -24.078 -8.797 9.672 1 88.38 502 ILE B N 1
ATOM 9932 C CA . ILE B 1 502 ? -23.672 -8.875 8.266 1 88.38 502 ILE B CA 1
ATOM 9933 C C . ILE B 1 502 ? -23.547 -10.336 7.852 1 88.38 502 ILE B C 1
ATOM 9935 O O . ILE B 1 502 ? -22.984 -11.156 8.594 1 88.38 502 ILE B O 1
ATOM 9939 N N . PRO B 1 503 ? -24.094 -10.578 6.754 1 83.25 503 PRO B N 1
ATOM 9940 C CA . PRO B 1 503 ? -24.047 -11.977 6.32 1 83.25 503 PRO B CA 1
ATOM 9941 C C . PRO B 1 503 ? -22.672 -12.406 5.836 1 83.25 503 PRO B C 1
ATOM 9943 O O . PRO B 1 503 ? -22.047 -11.719 5.016 1 83.25 503 PRO B O 1
ATOM 9946 N N . LEU B 1 504 ? -22.172 -13.445 6.457 1 77.25 504 LEU B N 1
ATOM 9947 C CA . LEU B 1 504 ? -20.953 -14.07 5.98 1 77.25 504 LEU B CA 1
ATOM 9948 C C . LEU B 1 504 ? -21.234 -15.43 5.352 1 77.25 504 LEU B C 1
ATOM 9950 O O . LEU B 1 504 ? -21.094 -16.469 6.008 1 77.25 504 LEU B O 1
ATOM 9954 N N . SER B 1 505 ? -21.891 -15.43 4.238 1 72.62 505 SER B N 1
ATOM 9955 C CA . SER B 1 505 ? -22.281 -16.656 3.533 1 72.62 505 SER B CA 1
ATOM 9956 C C . SER B 1 505 ? -21.969 -16.547 2.043 1 72.62 505 SER B C 1
ATOM 9958 O O . SER B 1 505 ? -21.922 -15.445 1.49 1 72.62 505 SER B O 1
ATOM 9960 N N . ARG B 1 506 ? -21.781 -17.656 1.473 1 67.38 506 ARG B N 1
ATOM 9961 C CA . ARG B 1 506 ? -21.547 -17.703 0.033 1 67.38 506 ARG B CA 1
ATOM 9962 C C . ARG B 1 506 ? -22.844 -17.938 -0.727 1 67.38 506 ARG B C 1
ATOM 9964 O O . ARG B 1 506 ? -22.859 -17.922 -1.959 1 67.38 506 ARG B O 1
ATOM 9971 N N . ASN B 1 507 ? -23.891 -18.125 0.122 1 73.38 507 ASN B N 1
ATOM 9972 C CA . ASN B 1 507 ? -25.219 -18.203 -0.493 1 73.38 507 ASN B CA 1
ATOM 9973 C C . ASN B 1 507 ? -25.719 -16.812 -0.899 1 73.38 507 ASN B C 1
ATOM 9975 O O . ASN B 1 507 ? -26.156 -16.047 -0.05 1 73.38 507 ASN B O 1
ATOM 9979 N N . GLU B 1 508 ? -25.734 -16.625 -2.117 1 74.75 508 GLU B N 1
ATOM 9980 C CA . GLU B 1 508 ? -26.031 -15.289 -2.641 1 74.75 508 GLU B CA 1
ATOM 9981 C C . GLU B 1 508 ? -27.469 -14.883 -2.299 1 74.75 508 GLU B C 1
ATOM 9983 O O . GLU B 1 508 ? -27.734 -13.719 -2 1 74.75 508 GLU B O 1
ATOM 9988 N N . ARG B 1 509 ? -28.391 -15.805 -2.322 1 79.75 509 ARG B N 1
ATOM 9989 C CA . ARG B 1 509 ? -29.781 -15.492 -2.041 1 79.75 509 ARG B CA 1
ATOM 9990 C C . ARG B 1 509 ? -29.969 -15.07 -0.587 1 79.75 509 ARG B C 1
ATOM 9992 O O . ARG B 1 509 ? -30.703 -14.125 -0.299 1 79.75 509 ARG B O 1
ATOM 9999 N N . ARG B 1 510 ? -29.328 -15.766 0.222 1 83.62 510 ARG B N 1
ATOM 10000 C CA . ARG B 1 510 ? -29.406 -15.43 1.64 1 83.62 510 ARG B CA 1
ATOM 10001 C C . ARG B 1 510 ? -28.766 -14.078 1.915 1 83.62 510 ARG B C 1
ATOM 10003 O O . ARG B 1 510 ? -29.312 -13.266 2.664 1 83.62 510 ARG B O 1
ATOM 10010 N N . VAL B 1 511 ? -27.641 -13.859 1.345 1 85.69 511 VAL B N 1
ATOM 10011 C CA . VAL B 1 511 ? -26.938 -12.609 1.533 1 85.69 511 VAL B CA 1
ATOM 10012 C C . VAL B 1 511 ? -27.781 -11.445 1.026 1 85.69 511 VAL B C 1
ATOM 10014 O O . VAL B 1 511 ? -27.922 -10.422 1.708 1 85.69 511 VAL B O 1
ATOM 10017 N N . GLU B 1 512 ? -28.375 -11.633 -0.111 1 88.06 512 GLU B N 1
ATOM 10018 C CA . GLU B 1 512 ? -29.203 -10.586 -0.7 1 88.06 512 GLU B CA 1
ATOM 10019 C C . GLU B 1 512 ? -30.406 -10.281 0.183 1 88.06 512 GLU B C 1
ATOM 10021 O O . GLU B 1 512 ? -30.766 -9.117 0.377 1 88.06 512 GLU B O 1
ATOM 10026 N N . ARG B 1 513 ? -31.016 -11.266 0.714 1 89.69 513 ARG B N 1
ATOM 10027 C CA . ARG B 1 513 ? -32.188 -11.086 1.568 1 89.69 513 ARG B CA 1
ATOM 10028 C C . ARG B 1 513 ? -31.812 -10.352 2.852 1 89.69 513 ARG B C 1
ATOM 10030 O O . ARG B 1 513 ? -32.5 -9.398 3.24 1 89.69 513 ARG B O 1
ATOM 10037 N N . GLU B 1 514 ? -30.781 -10.781 3.469 1 91.44 514 GLU B N 1
ATOM 10038 C CA . GLU B 1 514 ? -30.359 -10.18 4.73 1 91.44 514 GLU B CA 1
ATOM 10039 C C . GLU B 1 514 ? -29.891 -8.742 4.527 1 91.44 514 GLU B C 1
ATOM 10041 O O . GLU B 1 514 ? -30.125 -7.879 5.375 1 91.44 514 GLU B O 1
ATOM 10046 N N . MET B 1 515 ? -29.312 -8.492 3.404 1 92.38 515 MET B N 1
ATOM 10047 C CA . MET B 1 515 ? -28.891 -7.133 3.096 1 92.38 515 MET B CA 1
ATOM 10048 C C . MET B 1 515 ? -30.109 -6.234 2.846 1 92.38 515 MET B C 1
ATOM 10050 O O . MET B 1 515 ? -30.156 -5.113 3.352 1 92.38 515 MET B O 1
ATOM 10054 N N . GLU B 1 516 ? -31.047 -6.691 2.166 1 93.06 516 GLU B N 1
ATOM 10055 C CA . GLU B 1 516 ? -32.219 -5.922 1.777 1 93.06 516 GLU B CA 1
ATOM 10056 C C . GLU B 1 516 ? -33.125 -5.668 2.975 1 93.06 516 GLU B C 1
ATOM 10058 O O . GLU B 1 516 ? -33.719 -4.582 3.105 1 93.06 516 GLU B O 1
ATOM 10063 N N . THR B 1 517 ? -33.188 -6.609 3.869 1 93.94 517 THR B N 1
ATOM 10064 C CA . THR B 1 517 ? -34.188 -6.516 4.926 1 93.94 517 THR B CA 1
ATOM 10065 C C . THR B 1 517 ? -33.594 -5.879 6.18 1 93.94 517 THR B C 1
ATOM 10067 O O . THR B 1 517 ? -34.312 -5.234 6.953 1 93.94 517 THR B O 1
ATOM 10070 N N . LEU B 1 518 ? -32.344 -6.082 6.359 1 94.75 518 LEU B N 1
ATOM 10071 C CA . LEU B 1 518 ? -31.797 -5.66 7.637 1 94.75 518 LEU B CA 1
ATOM 10072 C C . LEU B 1 518 ? -30.75 -4.566 7.438 1 94.75 518 LEU B C 1
ATOM 10074 O O . LEU B 1 518 ? -30.828 -3.504 8.055 1 94.75 518 LEU B O 1
ATOM 10078 N N . TYR B 1 519 ? -29.844 -4.742 6.566 1 93.44 519 TYR B N 1
ATOM 10079 C CA . TYR B 1 519 ? -28.656 -3.889 6.562 1 93.44 519 TYR B CA 1
ATOM 10080 C C . TYR B 1 519 ? -28.922 -2.6 5.789 1 93.44 519 TYR B C 1
ATOM 10082 O O . TYR B 1 519 ? -28.5 -1.521 6.215 1 93.44 519 TYR B O 1
ATOM 10090 N N . LEU B 1 520 ? -29.609 -2.527 4.691 1 95 520 LEU B N 1
ATOM 10091 C CA . LEU B 1 520 ? -29.672 -1.39 3.783 1 95 520 LEU B CA 1
ATOM 10092 C C . LEU B 1 520 ? -30.75 -0.406 4.23 1 95 520 LEU B C 1
ATOM 10094 O O . LEU B 1 520 ? -30.547 0.81 4.168 1 95 520 LEU B O 1
ATOM 10098 N N . PRO B 1 521 ? -31.828 -0.876 4.809 1 95.69 521 PRO B N 1
ATOM 10099 C CA . PRO B 1 521 ? -32.906 0.061 5.098 1 95.69 521 PRO B CA 1
ATOM 10100 C C . PRO B 1 521 ? -32.531 1.084 6.172 1 95.69 521 PRO B C 1
ATOM 10102 O O . PRO B 1 521 ? -31.844 0.75 7.133 1 95.69 521 PRO B O 1
ATOM 10105 N N . THR B 1 522 ? -33.062 2.291 6.004 1 96.88 522 THR B N 1
ATOM 10106 C CA . THR B 1 522 ? -32.781 3.41 6.902 1 96.88 522 THR B CA 1
ATOM 10107 C C . THR B 1 522 ? -33.406 3.172 8.266 1 96.88 522 THR B C 1
ATOM 10109 O O . THR B 1 522 ? -32.844 3.52 9.297 1 96.88 522 THR B O 1
ATOM 10112 N N . HIS B 1 523 ? -34.562 2.523 8.328 1 94.44 523 HIS B N 1
ATOM 10113 C CA . HIS B 1 523 ? -35.312 2.363 9.562 1 94.44 523 HIS B CA 1
ATOM 10114 C C . HIS B 1 523 ? -34.625 1.392 10.516 1 94.44 523 HIS B C 1
ATOM 10116 O O . HIS B 1 523 ? -34.938 1.352 11.703 1 94.44 523 HIS B O 1
ATOM 10122 N N . THR B 1 524 ? -33.656 0.618 10.047 1 94.44 524 THR B N 1
ATOM 10123 C CA . THR B 1 524 ? -32.938 -0.319 10.906 1 94.44 524 THR B CA 1
ATOM 10124 C C . THR B 1 524 ? -31.594 0.267 11.344 1 94.44 524 THR B C 1
ATOM 10126 O O . THR B 1 524 ? -30.844 -0.373 12.086 1 94.44 524 THR B O 1
ATOM 10129 N N . LYS B 1 525 ? -31.234 1.507 10.938 1 93.38 525 LYS B N 1
ATOM 10130 C CA . LYS B 1 525 ? -29.922 2.068 11.234 1 93.38 525 LYS B CA 1
ATOM 10131 C C . LYS B 1 525 ? -30.047 3.496 11.758 1 93.38 525 LYS B C 1
ATOM 10133 O O . LYS B 1 525 ? -29.047 4.223 11.836 1 93.38 525 LYS B O 1
ATOM 10138 N N . SER B 1 526 ? -31.109 3.912 12.188 1 96.38 526 SER B N 1
ATOM 10139 C CA . SER B 1 526 ? -31.359 5.32 12.477 1 96.38 526 SER B CA 1
ATOM 10140 C C . SER B 1 526 ? -30.938 5.676 13.898 1 96.38 526 SER B C 1
ATOM 10142 O O . SER B 1 526 ? -30.844 6.855 14.25 1 96.38 526 SER B O 1
ATOM 10144 N N . VAL B 1 527 ? -30.578 4.711 14.711 1 97.56 527 VAL B N 1
ATOM 10145 C CA . VAL B 1 527 ? -30.344 4.918 16.141 1 97.56 527 VAL B CA 1
ATOM 10146 C C . VAL B 1 527 ? -29.188 5.883 16.344 1 97.56 527 VAL B C 1
ATOM 10148 O O . VAL B 1 527 ? -29.266 6.809 17.156 1 97.56 527 VAL B O 1
ATOM 10151 N N . SER B 1 528 ? -28.125 5.715 15.617 1 97.81 528 SER B N 1
ATOM 10152 C CA . SER B 1 528 ? -26.938 6.547 15.781 1 97.81 528 SER B CA 1
ATOM 10153 C C . SER B 1 528 ? -27.219 7.992 15.383 1 97.81 528 SER B C 1
ATOM 10155 O O . SER B 1 528 ? -26.688 8.922 16 1 97.81 528 SER B O 1
ATOM 10157 N N . TYR B 1 529 ? -28.016 8.203 14.359 1 98.44 529 TYR B N 1
ATOM 10158 C CA . TYR B 1 529 ? -28.359 9.555 13.922 1 98.44 529 TYR B CA 1
ATOM 10159 C C . TYR B 1 529 ? -29.203 10.266 14.969 1 98.44 529 TYR B C 1
ATOM 10161 O O . TYR B 1 529 ? -28.984 11.445 15.258 1 98.44 529 TYR B O 1
ATOM 10169 N N . VAL B 1 530 ? -30.141 9.562 15.594 1 98.44 530 VAL B N 1
ATOM 10170 C CA . VAL B 1 530 ? -31.016 10.141 16.609 1 98.44 530 VAL B CA 1
ATOM 10171 C C . VAL B 1 530 ? -30.203 10.508 17.844 1 98.44 530 VAL B C 1
ATOM 10173 O O . VAL B 1 530 ? -30.344 11.594 18.391 1 98.44 530 VAL B O 1
ATOM 10176 N N . ILE B 1 531 ? -29.328 9.625 18.219 1 98.44 531 ILE B N 1
ATOM 10177 C CA . ILE B 1 531 ? -28.422 9.914 19.328 1 98.44 531 ILE B CA 1
ATOM 10178 C C . ILE B 1 531 ? -27.578 11.141 18.984 1 98.44 531 ILE B C 1
ATOM 10180 O O . ILE B 1 531 ? -27.328 11.984 19.859 1 98.44 531 ILE B O 1
ATOM 10184 N N . GLY B 1 532 ? -27.156 11.242 17.766 1 98.56 532 GLY B N 1
ATOM 10185 C CA . GLY B 1 532 ? -26.375 12.383 17.328 1 98.56 532 GLY B CA 1
ATOM 10186 C C . GLY B 1 532 ? -27.109 13.695 17.453 1 98.56 532 GLY B C 1
ATOM 10187 O O . GLY B 1 532 ? -26.547 14.688 17.906 1 98.56 532 GLY B O 1
ATOM 10188 N N . ILE B 1 533 ? -28.359 13.688 17.109 1 98.38 533 ILE B N 1
ATOM 10189 C CA . ILE B 1 533 ? -29.172 14.891 17.219 1 98.38 533 ILE B CA 1
ATOM 10190 C C . ILE B 1 533 ? -29.281 15.32 18.672 1 98.38 533 ILE B C 1
ATOM 10192 O O . ILE B 1 533 ? -29.094 16.5 19 1 98.38 533 ILE B O 1
ATOM 10196 N N . LEU B 1 534 ? -29.516 14.375 19.531 1 98.12 534 LEU B N 1
ATOM 10197 C CA . LEU B 1 534 ? -29.641 14.688 20.953 1 98.12 534 LEU B CA 1
ATOM 10198 C C . LEU B 1 534 ? -28.328 15.203 21.516 1 98.12 534 LEU B C 1
ATOM 10200 O O . LEU B 1 534 ? -28.312 16.156 22.297 1 98.12 534 LEU B O 1
ATOM 10204 N N . LEU B 1 535 ? -27.281 14.609 21.078 1 97.69 535 LEU B N 1
ATOM 10205 C CA . LEU B 1 535 ? -25.969 15.055 21.531 1 97.69 535 LEU B CA 1
ATOM 10206 C C . LEU B 1 535 ? -25.672 16.469 21.031 1 97.69 535 LEU B C 1
ATOM 10208 O O . LEU B 1 535 ? -25.141 17.297 21.766 1 97.69 535 LEU B O 1
ATOM 10212 N N . GLY B 1 536 ? -25.984 16.688 19.766 1 97.44 536 GLY B N 1
ATOM 10213 C CA . GLY B 1 536 ? -25.797 18.031 19.219 1 97.44 536 GLY B CA 1
ATOM 10214 C C . GLY B 1 536 ? -26.562 19.094 19.969 1 97.44 536 GLY B C 1
ATOM 10215 O O . GLY B 1 536 ? -26.062 20.203 20.172 1 97.44 536 GLY B O 1
ATOM 10216 N N . TYR B 1 537 ? -27.719 18.75 20.391 1 96.88 537 TYR B N 1
ATOM 10217 C CA . TYR B 1 537 ? -28.531 19.641 21.188 1 96.88 537 TYR B CA 1
ATOM 10218 C C . TYR B 1 537 ? -27.891 19.938 22.531 1 96.88 537 TYR B C 1
ATOM 10220 O O . TYR B 1 537 ? -27.766 21.094 22.922 1 96.88 537 TYR B O 1
ATOM 10228 N N . VAL B 1 538 ? -27.422 18.922 23.172 1 95.88 538 VAL B N 1
ATOM 10229 C CA . VAL B 1 538 ? -26.812 19.078 24.5 1 95.88 538 VAL B CA 1
ATOM 10230 C C . VAL B 1 538 ? -25.531 19.906 24.391 1 95.88 538 VAL B C 1
ATOM 10232 O O . VAL B 1 538 ? -25.281 20.781 25.203 1 95.88 538 VAL B O 1
ATOM 10235 N N . ILE B 1 539 ? -24.766 19.672 23.406 1 95.12 539 ILE B N 1
ATOM 10236 C CA . ILE B 1 539 ? -23.516 20.391 23.203 1 95.12 539 ILE B CA 1
ATOM 10237 C C . ILE B 1 539 ? -23.812 21.859 22.938 1 95.12 539 ILE B C 1
ATOM 10239 O O . ILE B 1 539 ? -23.094 22.75 23.422 1 95.12 539 ILE B O 1
ATOM 10243 N N . SER B 1 540 ? -24.859 22.125 22.188 1 94.31 540 SER B N 1
ATOM 10244 C CA . SER B 1 540 ? -25.234 23.5 21.922 1 94.31 540 SER B CA 1
ATOM 10245 C C . SER B 1 540 ? -25.594 24.234 23.203 1 94.31 540 SER B C 1
ATOM 10247 O O . SER B 1 540 ? -25.25 25.406 23.375 1 94.31 540 SER B O 1
ATOM 10249 N N . LEU B 1 541 ? -26.219 23.562 24.125 1 94.06 541 LEU B N 1
ATOM 10250 C CA . LEU B 1 541 ? -26.594 24.156 25.406 1 94.06 541 LEU B CA 1
ATOM 10251 C C . LEU B 1 541 ? -25.359 24.422 26.25 1 94.06 541 LEU B C 1
ATOM 10253 O O . LEU B 1 541 ? -25.297 25.438 26.953 1 94.06 541 LEU B O 1
ATOM 10257 N N . ILE B 1 542 ? -24.469 23.562 26.156 1 92.69 542 ILE B N 1
ATOM 10258 C CA . ILE B 1 542 ? -23.25 23.703 26.938 1 92.69 542 ILE B CA 1
ATOM 10259 C C . ILE B 1 542 ? -22.406 24.844 26.391 1 92.69 542 ILE B C 1
ATOM 10261 O O . ILE B 1 542 ? -21.906 25.688 27.141 1 92.69 542 ILE B O 1
ATOM 10265 N N . LYS B 1 543 ? -22.266 24.922 25.141 1 89.06 543 LYS B N 1
ATOM 10266 C CA . LYS B 1 543 ? -21.422 25.922 24.484 1 89.06 543 LYS B CA 1
ATOM 10267 C C . LYS B 1 543 ? -22.016 27.312 24.625 1 89.06 543 LYS B C 1
ATOM 10269 O O . LYS B 1 543 ? -21.281 28.312 24.672 1 89.06 543 LYS B O 1
ATOM 10274 N N . THR B 1 544 ? -23.328 27.391 24.719 1 88.12 544 THR B N 1
ATOM 10275 C CA . THR B 1 544 ? -24 28.672 24.906 1 88.12 544 THR B CA 1
ATOM 10276 C C . THR B 1 544 ? -24.172 28.984 26.391 1 88.12 544 THR B C 1
ATOM 10278 O O . THR B 1 544 ? -24.906 29.906 26.75 1 88.12 544 THR B O 1
ATOM 10281 N N . ASN B 1 545 ? -23.594 28.172 27.312 1 87.69 545 ASN B N 1
ATOM 10282 C CA . ASN B 1 545 ? -23.578 28.344 28.766 1 87.69 545 ASN B CA 1
ATOM 10283 C C . ASN B 1 545 ? -24.984 28.297 29.344 1 87.69 545 ASN B C 1
ATOM 10285 O O . ASN B 1 545 ? -25.297 29.031 30.297 1 87.69 545 ASN B O 1
ATOM 10289 N N . GLN B 1 546 ? -25.844 27.625 28.672 1 89 546 GLN B N 1
ATOM 10290 C CA . GLN B 1 546 ? -27.172 27.438 29.219 1 89 546 GLN B CA 1
ATOM 10291 C C . GLN B 1 546 ? -27.203 26.328 30.281 1 89 546 GLN B C 1
ATOM 10293 O O . GLN B 1 546 ? -28.047 26.328 31.172 1 89 546 GLN B O 1
ATOM 10298 N N . ILE B 1 547 ? -26.25 25.453 30.062 1 89.12 547 ILE B N 1
ATOM 10299 C CA . ILE B 1 547 ? -26.062 24.406 31.047 1 89.12 547 ILE B CA 1
ATOM 10300 C C . ILE B 1 547 ? -24.609 24.391 31.516 1 89.12 547 ILE B C 1
ATOM 10302 O O . ILE B 1 547 ? -23.688 24.547 30.719 1 89.12 547 ILE B O 1
ATOM 10306 N N . LYS B 1 548 ? -24.5 24.359 32.844 1 87.56 548 LYS B N 1
ATOM 10307 C CA . LYS B 1 548 ? -23.156 24.266 33.406 1 87.56 548 LYS B CA 1
ATOM 10308 C C . LYS B 1 548 ? -22.656 22.828 33.375 1 87.56 548 LYS B C 1
ATOM 10310 O O . LYS B 1 548 ? -23.266 21.922 33.938 1 87.56 548 LYS B O 1
ATOM 10315 N N . TRP B 1 549 ? -21.75 22.547 32.594 1 87.75 549 TRP B N 1
ATOM 10316 C CA . TRP B 1 549 ? -21.172 21.219 32.375 1 87.75 549 TRP B CA 1
ATOM 10317 C C . TRP B 1 549 ? -19.797 21.109 33.062 1 87.75 549 TRP B C 1
ATOM 10319 O O . TRP B 1 549 ? -18.812 21.641 32.531 1 87.75 549 TRP B O 1
ATOM 10329 N N . LYS B 1 550 ? -19.766 20.703 34.312 1 88.75 550 LYS B N 1
ATOM 10330 C CA . LYS B 1 550 ? -18.531 20.438 35.062 1 88.75 550 LYS B CA 1
ATOM 10331 C C . LYS B 1 550 ? -18.484 18.984 35.531 1 88.75 550 LYS B C 1
ATOM 10333 O O . LYS B 1 550 ? -19.391 18.516 36.219 1 88.75 550 LYS B O 1
ATOM 10338 N N . LEU B 1 551 ? -17.484 18.312 35.062 1 89.81 551 LEU B N 1
ATOM 10339 C CA . LEU B 1 551 ? -17.375 16.906 35.406 1 89.81 551 LEU B CA 1
ATOM 10340 C C . LEU B 1 551 ? -16.297 16.688 36.469 1 89.81 551 LEU B C 1
ATOM 10342 O O . LEU B 1 551 ? -15.18 17.203 36.344 1 89.81 551 LEU B O 1
ATOM 10346 N N . LYS B 1 552 ? -16.703 16.016 37.562 1 91.75 552 LYS B N 1
ATOM 10347 C CA . LYS B 1 552 ? -15.727 15.57 38.531 1 91.75 552 LYS B CA 1
ATOM 10348 C C . LYS B 1 552 ? -14.922 14.383 38.031 1 91.75 552 LYS B C 1
ATOM 10350 O O . LYS B 1 552 ? -15.312 13.734 37.062 1 91.75 552 LYS B O 1
ATOM 10355 N N . ARG B 1 553 ? -13.828 14.125 38.594 1 89.5 553 ARG B N 1
ATOM 10356 C CA . ARG B 1 553 ? -12.938 13.039 38.219 1 89.5 553 ARG B CA 1
ATOM 10357 C C . ARG B 1 553 ? -13.648 11.695 38.281 1 89.5 553 ARG B C 1
ATOM 10359 O O . ARG B 1 553 ? -13.43 10.82 37.438 1 89.5 553 ARG B O 1
ATOM 10366 N N . SER B 1 554 ? -14.422 11.523 39.281 1 93.81 554 SER B N 1
ATOM 10367 C CA . SER B 1 554 ? -15.148 10.266 39.469 1 93.81 554 SER B CA 1
ATOM 10368 C C . SER B 1 554 ? -16.141 10.047 38.312 1 93.81 554 SER B C 1
ATOM 10370 O O . SER B 1 554 ? -16.297 8.93 37.844 1 93.81 554 SER B O 1
ATOM 10372 N N . HIS B 1 555 ? -16.844 11.125 37.906 1 94.12 555 HIS B N 1
ATOM 10373 C CA . HIS B 1 555 ? -17.781 11.039 36.812 1 94.12 555 HIS B CA 1
ATOM 10374 C C . HIS B 1 555 ? -17.078 10.695 35.5 1 94.12 555 HIS B C 1
ATOM 10376 O O . HIS B 1 555 ? -17.609 9.969 34.688 1 94.12 555 HIS B O 1
ATOM 10382 N N . LEU B 1 556 ? -15.922 11.242 35.375 1 94.38 556 LEU B N 1
ATOM 10383 C CA . LEU B 1 556 ? -15.141 10.984 34.188 1 94.38 556 LEU B CA 1
ATOM 10384 C C . LEU B 1 556 ? -14.719 9.523 34.125 1 94.38 556 LEU B C 1
ATOM 10386 O O . LEU B 1 556 ? -14.82 8.898 33.062 1 94.38 556 LEU B O 1
ATOM 10390 N N . ILE B 1 557 ? -14.258 8.969 35.219 1 94.94 557 ILE B N 1
ATOM 10391 C CA . ILE B 1 557 ? -13.805 7.586 35.25 1 94.94 557 ILE B CA 1
ATOM 10392 C C . ILE B 1 557 ? -14.977 6.648 34.969 1 94.94 557 ILE B C 1
ATOM 10394 O O . ILE B 1 557 ? -14.844 5.695 34.188 1 94.94 557 ILE B O 1
ATOM 10398 N N . ILE B 1 558 ? -16.078 6.918 35.562 1 96.44 558 ILE B N 1
ATOM 10399 C CA . ILE B 1 558 ? -17.266 6.094 35.375 1 96.44 558 ILE B CA 1
ATOM 10400 C C . ILE B 1 558 ? -17.734 6.195 33.906 1 96.44 558 ILE B C 1
ATOM 10402 O O . ILE B 1 558 ? -18.047 5.188 33.281 1 96.44 558 ILE B O 1
ATOM 10406 N N . GLY B 1 559 ? -17.797 7.41 33.406 1 96.31 559 GLY B N 1
ATOM 10407 C CA . GLY B 1 559 ? -18.188 7.617 32.031 1 96.31 559 GLY B CA 1
ATOM 10408 C C . GLY B 1 559 ? -17.297 6.883 31.047 1 96.31 559 GLY B C 1
ATOM 10409 O O . GLY B 1 559 ? -17.797 6.219 30.141 1 96.31 559 GLY B O 1
ATOM 10410 N N . TRP B 1 560 ? -16.047 6.965 31.266 1 96.12 560 TRP B N 1
ATOM 10411 C CA . TRP B 1 560 ? -15.102 6.289 30.391 1 96.12 560 TRP B CA 1
ATOM 10412 C C . TRP B 1 560 ? -15.234 4.773 30.516 1 96.12 560 TRP B C 1
ATOM 10414 O O . TRP B 1 560 ? -15.148 4.059 29.516 1 96.12 560 TRP B O 1
ATOM 10424 N N . THR B 1 561 ? -15.375 4.27 31.719 1 97.56 561 THR B N 1
ATOM 10425 C CA . THR B 1 561 ? -15.516 2.83 31.922 1 97.56 561 THR B CA 1
ATOM 10426 C C . THR B 1 561 ? -16.75 2.301 31.203 1 97.56 561 THR B C 1
ATOM 10428 O O . THR B 1 561 ? -16.672 1.289 30.5 1 97.56 561 THR B O 1
ATOM 10431 N N . ILE B 1 562 ? -17.828 3.01 31.328 1 97.94 562 ILE B N 1
ATOM 10432 C CA . ILE B 1 562 ? -19.062 2.611 30.656 1 97.94 562 ILE B CA 1
ATOM 10433 C C . ILE B 1 562 ? -18.875 2.688 29.141 1 97.94 562 ILE B C 1
ATOM 10435 O O . ILE B 1 562 ? -19.281 1.777 28.406 1 97.94 562 ILE B O 1
ATOM 10439 N N . ALA B 1 563 ? -18.297 3.734 28.688 1 98 563 ALA B N 1
ATOM 10440 C CA . ALA B 1 563 ? -18.078 3.92 27.25 1 98 563 ALA B CA 1
ATOM 10441 C C . ALA B 1 563 ? -17.219 2.797 26.688 1 98 563 ALA B C 1
ATOM 10443 O O . ALA B 1 563 ? -17.5 2.268 25.609 1 98 563 ALA B O 1
ATOM 10444 N N . VAL B 1 564 ? -16.188 2.434 27.406 1 97.62 564 VAL B N 1
ATOM 10445 C CA . VAL B 1 564 ? -15.281 1.383 26.953 1 97.62 564 VAL B CA 1
ATOM 10446 C C . VAL B 1 564 ? -16.016 0.043 26.938 1 97.62 564 VAL B C 1
ATOM 10448 O O . VAL B 1 564 ? -15.859 -0.746 26 1 97.62 564 VAL B O 1
ATOM 10451 N N . VAL B 1 565 ? -16.766 -0.203 27.938 1 98.06 565 VAL B N 1
ATOM 10452 C CA . VAL B 1 565 ? -17.531 -1.441 28 1 98.06 565 VAL B CA 1
ATOM 10453 C C . VAL B 1 565 ? -18.516 -1.499 26.844 1 98.06 565 VAL B C 1
ATOM 10455 O O . VAL B 1 565 ? -18.656 -2.535 26.188 1 98.06 565 VAL B O 1
ATOM 10458 N N . PHE B 1 566 ? -19.203 -0.397 26.562 1 98.5 566 PHE B N 1
ATOM 10459 C CA . PHE B 1 566 ? -20.156 -0.324 25.469 1 98.5 566 PHE B CA 1
ATOM 10460 C C . PHE B 1 566 ? -19.453 -0.521 24.125 1 98.5 566 PHE B C 1
ATOM 10462 O O . PHE B 1 566 ? -19.938 -1.265 23.266 1 98.5 566 PHE B O 1
ATOM 10469 N N . ALA B 1 567 ? -18.359 0.116 23.984 1 98.12 567 ALA B N 1
ATOM 10470 C CA . ALA B 1 567 ? -17.609 0.023 22.719 1 98.12 567 ALA B CA 1
ATOM 10471 C C . ALA B 1 567 ? -17.078 -1.391 22.5 1 98.12 567 ALA B C 1
ATOM 10473 O O . ALA B 1 567 ? -17.234 -1.957 21.422 1 98.12 567 ALA B O 1
ATOM 10474 N N . VAL B 1 568 ? -16.469 -1.999 23.516 1 97.81 568 VAL B N 1
ATOM 10475 C CA . VAL B 1 568 ? -15.898 -3.338 23.422 1 97.81 568 VAL B CA 1
ATOM 10476 C C . VAL B 1 568 ? -17.016 -4.367 23.266 1 97.81 568 VAL B C 1
ATOM 10478 O O . VAL B 1 568 ? -16.875 -5.312 22.484 1 97.81 568 VAL B O 1
ATOM 10481 N N . GLY B 1 569 ? -18.047 -4.168 23.984 1 97.38 569 GLY B N 1
ATOM 10482 C CA . GLY B 1 569 ? -19.188 -5.059 23.844 1 97.38 569 GLY B CA 1
ATOM 10483 C C . GLY B 1 569 ? -19.812 -5.012 22.469 1 97.38 569 GLY B C 1
ATOM 10484 O O . GLY B 1 569 ? -20.203 -6.047 21.922 1 97.38 569 GLY B O 1
ATOM 10485 N N . SER B 1 570 ? -19.922 -3.865 21.922 1 97.81 570 SER B N 1
ATOM 10486 C CA . SER B 1 570 ? -20.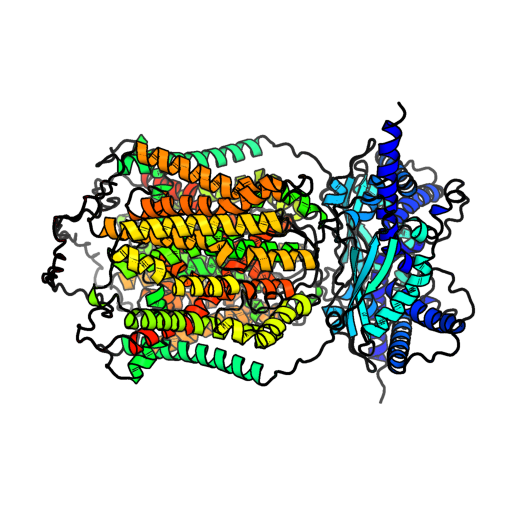5 -3.709 20.594 1 97.81 570 SER B CA 1
ATOM 10487 C C . SER B 1 570 ? -19.578 -4.27 19.516 1 97.81 570 SER B C 1
ATOM 10489 O O . SER B 1 570 ? -20.031 -4.926 18.578 1 97.81 570 SER B O 1
ATOM 10491 N N . LEU B 1 571 ? -18.312 -4.051 19.641 1 97.19 571 LEU B N 1
ATOM 10492 C CA . LEU B 1 571 ? -17.359 -4.43 18.609 1 97.19 571 LEU B CA 1
ATOM 10493 C C . LEU B 1 571 ? -17.016 -5.914 18.688 1 97.19 571 LEU B C 1
ATOM 10495 O O . LEU B 1 571 ? -16.984 -6.605 17.672 1 97.19 571 LEU B O 1
ATOM 10499 N N . PHE B 1 572 ? -16.781 -6.473 19.922 1 97.06 572 PHE B N 1
ATOM 10500 C CA . PHE B 1 572 ? -16.266 -7.824 20.078 1 97.06 572 PHE B CA 1
ATOM 10501 C C . PHE B 1 572 ? -17.328 -8.766 20.609 1 97.06 572 PHE B C 1
ATOM 10503 O O . PHE B 1 572 ? -17.172 -9.984 20.562 1 97.06 572 PHE B O 1
ATOM 10510 N N . GLY B 1 573 ? -18.422 -8.219 21.109 1 95.19 573 GLY B N 1
ATOM 10511 C CA . GLY B 1 573 ? -19.438 -9.039 21.719 1 95.19 573 GLY B CA 1
ATOM 10512 C C . GLY B 1 573 ? -20.141 -9.969 20.75 1 95.19 573 GLY B C 1
ATOM 10513 O O . GLY B 1 573 ? -20.656 -11.016 21.141 1 95.19 573 GLY B O 1
ATOM 10514 N N . GLY B 1 574 ? -20.141 -9.656 19.453 1 94.38 574 GLY B N 1
ATOM 10515 C CA . GLY B 1 574 ? -20.797 -10.469 18.453 1 94.38 574 GLY B CA 1
ATOM 10516 C C . GLY B 1 574 ? -19.906 -11.555 17.891 1 94.38 574 GLY B C 1
ATOM 10517 O O . GLY B 1 574 ? -20.281 -12.234 16.922 1 94.38 574 GLY B O 1
ATOM 10518 N N . HIS B 1 575 ? -18.719 -11.805 18.438 1 94.62 575 HIS B N 1
ATOM 10519 C CA . HIS B 1 575 ? -17.734 -12.742 17.922 1 94.62 575 HIS B CA 1
ATOM 10520 C C . HIS B 1 575 ? -18.312 -14.141 17.781 1 94.62 575 HIS B C 1
ATOM 10522 O O . HIS B 1 575 ? -18.188 -14.773 16.734 1 94.62 575 HIS B O 1
ATOM 10528 N N . PRO B 1 576 ? -19.109 -14.656 18.766 1 93.69 576 PRO B N 1
ATOM 10529 C CA . PRO B 1 576 ? -19.672 -16 18.625 1 93.69 576 PRO B CA 1
ATOM 10530 C C . PRO B 1 576 ? -20.688 -16.109 17.5 1 93.69 576 PRO B C 1
ATOM 10532 O O . PRO B 1 576 ? -20.812 -17.172 16.875 1 93.69 576 PRO B O 1
ATOM 10535 N N . LEU B 1 577 ? -21.359 -15.062 17.219 1 93 577 LEU B N 1
ATOM 10536 C CA . LEU B 1 577 ? -22.406 -15.07 16.203 1 93 577 LEU B CA 1
ATOM 10537 C C . LEU B 1 577 ? -21.828 -15.227 14.805 1 93 577 LEU B C 1
ATOM 10539 O O . LEU B 1 577 ? -22.531 -15.664 13.891 1 93 577 LEU B O 1
ATOM 10543 N N . PHE B 1 578 ? -20.594 -14.891 14.641 1 89.62 578 PHE B N 1
ATOM 10544 C CA . PHE B 1 578 ? -19.953 -14.961 13.328 1 89.62 578 PHE B CA 1
ATOM 10545 C C . PHE B 1 578 ? -19.25 -16.297 13.141 1 89.62 578 PHE B C 1
ATOM 10547 O O . PHE B 1 578 ? -18.75 -16.594 12.047 1 89.62 578 PHE B O 1
ATOM 10554 N N . GLN B 1 579 ? -19.266 -17.094 14.195 1 87.62 579 GLN B N 1
ATOM 10555 C CA . GLN B 1 579 ? -18.578 -18.375 14.117 1 87.62 579 GLN B CA 1
ATOM 10556 C C . GLN B 1 579 ? -19.469 -19.453 13.492 1 87.62 579 GLN B C 1
ATOM 10558 O O . GLN B 1 579 ? -20.672 -19.484 13.742 1 87.62 579 GLN B O 1
ATOM 10563 N N . LEU B 1 580 ? -18.891 -20.219 12.703 1 76.56 580 LEU B N 1
ATOM 10564 C CA . LEU B 1 580 ? -19.609 -21.281 12.008 1 76.56 580 LEU B CA 1
ATOM 10565 C C . LEU B 1 580 ? -20.047 -22.375 12.984 1 76.56 580 LEU B C 1
ATOM 10567 O O . LEU B 1 580 ? -21.062 -23.031 12.766 1 76.56 580 LEU B O 1
ATOM 10571 N N . ASP B 1 581 ? -19.234 -22.531 14.039 1 80.25 581 ASP B N 1
ATOM 10572 C CA . ASP B 1 581 ? -19.5 -23.625 14.961 1 80.25 581 ASP B CA 1
ATOM 10573 C C . ASP B 1 581 ? -20.422 -23.203 16.094 1 80.25 581 ASP B C 1
ATOM 10575 O O . ASP B 1 581 ? -20.781 -24 16.953 1 80.25 581 ASP B O 1
ATOM 10579 N N . HIS B 1 582 ? -20.844 -21.969 16.031 1 86.88 582 HIS B N 1
ATOM 10580 C CA . HIS B 1 582 ? -21.75 -21.5 17.078 1 86.88 582 HIS B CA 1
ATOM 10581 C C . HIS B 1 582 ? -23.203 -21.75 16.719 1 86.88 582 HIS B C 1
ATOM 10583 O O . HIS B 1 582 ? -23.656 -21.328 15.648 1 86.88 582 HIS B O 1
ATOM 10589 N N . GLU B 1 583 ? -23.906 -22.453 17.562 1 88.81 583 GLU B N 1
ATOM 10590 C CA . GLU B 1 583 ? -25.312 -22.781 17.312 1 88.81 583 GLU B CA 1
ATOM 10591 C C . GLU B 1 583 ? -26.172 -21.531 17.297 1 88.81 583 GLU B C 1
ATOM 10593 O O . GLU B 1 583 ? -25.984 -20.625 18.125 1 88.81 583 GLU B O 1
ATOM 10598 N N . TYR B 1 584 ? -27.016 -21.438 16.297 1 89.94 584 TYR B N 1
ATOM 10599 C CA . TYR B 1 584 ? -27.875 -20.281 16.141 1 89.94 584 TYR B CA 1
ATOM 10600 C C . TYR B 1 584 ? -28.891 -20.203 17.281 1 89.94 584 TYR B C 1
ATOM 10602 O O . TYR B 1 584 ? -29.578 -21.188 17.578 1 89.94 584 TYR B O 1
ATOM 10610 N N . ASN B 1 585 ? -28.812 -19.125 17.984 1 94.44 585 ASN B N 1
ATOM 10611 C CA . ASN B 1 585 ? -29.797 -18.766 18.984 1 94.44 585 ASN B CA 1
ATOM 10612 C C . ASN B 1 585 ? -30.531 -17.484 18.625 1 94.44 585 ASN B C 1
ATOM 10614 O O . ASN B 1 585 ? -29.938 -16.406 18.609 1 94.44 585 ASN B O 1
ATOM 10618 N N . ARG B 1 586 ? -31.781 -17.609 18.438 1 94.75 586 ARG B N 1
ATOM 10619 C CA . ARG B 1 586 ? -32.625 -16.531 17.922 1 94.75 586 ARG B CA 1
ATOM 10620 C C . ARG B 1 586 ? -32.594 -15.32 18.859 1 94.75 586 ARG B C 1
ATOM 10622 O O . ARG B 1 586 ? -32.5 -14.18 18.391 1 94.75 586 ARG B O 1
ATOM 10629 N N . TRP B 1 587 ? -32.656 -15.516 20.125 1 95.62 587 TRP B N 1
ATOM 10630 C CA . TRP B 1 587 ? -32.688 -14.43 21.109 1 95.62 587 TRP B CA 1
ATOM 10631 C C . TRP B 1 587 ? -31.328 -13.758 21.219 1 95.62 587 TRP B C 1
ATOM 10633 O O . TRP B 1 587 ? -31.234 -12.531 21.234 1 95.62 587 TRP B O 1
ATOM 10643 N N . GLU B 1 588 ? -30.328 -14.609 21.25 1 96.12 588 GLU B N 1
ATOM 10644 C CA . GLU B 1 588 ? -28.984 -14.07 21.359 1 96.12 588 GLU B CA 1
ATOM 10645 C C . GLU B 1 588 ? -28.641 -13.18 20.156 1 96.12 588 GLU B C 1
ATOM 10647 O O . GLU B 1 588 ? -28.156 -12.062 20.328 1 96.12 588 GLU B O 1
ATOM 10652 N N . SER B 1 589 ? -28.938 -13.672 19 1 96.19 589 SER B N 1
ATOM 10653 C CA . SER B 1 589 ? -28.641 -12.945 17.766 1 96.19 589 SER B CA 1
ATOM 10654 C C . SER B 1 589 ? -29.469 -11.68 17.656 1 96.19 589 SER B C 1
ATOM 10656 O O . SER B 1 589 ? -28.953 -10.609 17.344 1 96.19 589 SER B O 1
ATOM 10658 N N . SER B 1 590 ? -30.781 -11.766 17.938 1 97.38 590 SER B N 1
ATOM 10659 C CA . SER B 1 590 ? -31.688 -10.625 17.781 1 97.38 590 SER B CA 1
ATOM 10660 C C . SER B 1 590 ? -31.375 -9.539 18.797 1 97.38 590 SER B C 1
ATOM 10662 O O . SER B 1 590 ? -31.484 -8.344 18.484 1 97.38 590 SER B O 1
ATOM 10664 N N . LEU B 1 591 ? -31.016 -9.922 19.984 1 97.19 591 LEU B N 1
ATOM 10665 C CA . LEU B 1 591 ? -30.672 -8.945 21.016 1 97.19 591 LEU B CA 1
ATOM 10666 C C . LEU B 1 591 ? -29.391 -8.203 20.656 1 97.19 591 LEU B C 1
ATOM 10668 O O . LEU B 1 591 ? -29.312 -6.977 20.797 1 97.19 591 LEU B O 1
ATOM 10672 N N . TYR B 1 592 ? -28.422 -8.969 20.25 1 97.5 592 TYR B N 1
ATOM 10673 C CA . TYR B 1 592 ? -27.188 -8.312 19.844 1 97.5 592 TYR B CA 1
ATOM 10674 C C . TYR B 1 592 ? -27.422 -7.367 18.672 1 97.5 592 TYR B C 1
ATOM 10676 O O . TYR B 1 592 ? -26.984 -6.219 18.688 1 97.5 592 TYR B O 1
ATOM 10684 N N . ILE B 1 593 ? -28.172 -7.777 17.656 1 97.31 593 ILE B N 1
ATOM 10685 C CA . ILE B 1 593 ? -28.422 -7.008 16.438 1 97.31 593 ILE B CA 1
ATOM 10686 C C . ILE B 1 593 ? -29.234 -5.762 16.781 1 97.31 593 ILE B C 1
ATOM 10688 O O . ILE B 1 593 ? -29.016 -4.691 16.203 1 97.31 593 ILE B O 1
ATOM 10692 N N . GLY B 1 594 ? -30.062 -5.867 17.703 1 97.19 594 GLY B N 1
ATOM 10693 C CA . GLY B 1 594 ? -30.891 -4.738 18.094 1 97.19 594 GLY B CA 1
ATOM 10694 C C . GLY B 1 594 ? -30.156 -3.695 18.906 1 97.19 594 GLY B C 1
ATOM 10695 O O . GLY B 1 594 ? -30.375 -2.494 18.734 1 97.19 594 GLY B O 1
ATOM 10696 N N . PHE B 1 595 ? -29.141 -4.113 19.688 1 97.5 595 PHE B N 1
ATOM 10697 C CA . PHE B 1 595 ? -28.641 -3.197 20.719 1 97.5 595 PHE B CA 1
ATOM 10698 C C . PHE B 1 595 ? -27.219 -2.754 20.391 1 97.5 595 PHE B C 1
ATOM 10700 O O . PHE B 1 595 ? -26.734 -1.763 20.953 1 97.5 595 PHE B O 1
ATOM 10707 N N . TYR B 1 596 ? -26.438 -3.477 19.625 1 97.06 596 TYR B N 1
ATOM 10708 C CA . TYR B 1 596 ? -25 -3.217 19.516 1 97.06 596 TYR B CA 1
ATOM 10709 C C . TYR B 1 596 ? -24.75 -1.827 18.938 1 97.06 596 TYR B C 1
ATOM 10711 O O . TYR B 1 596 ? -23.797 -1.149 19.344 1 97.06 596 TYR B O 1
ATOM 10719 N N . ARG B 1 597 ? -25.609 -1.319 18.047 1 97.75 597 ARG B N 1
ATOM 10720 C CA . ARG B 1 597 ? -25.438 0.009 17.469 1 97.75 597 ARG B CA 1
ATOM 10721 C C . ARG B 1 597 ? -25.766 1.097 18.484 1 97.75 597 ARG B C 1
ATOM 10723 O O . ARG B 1 597 ? -25.172 2.176 18.469 1 97.75 597 ARG B O 1
ATOM 10730 N N . LEU B 1 598 ? -26.766 0.818 19.312 1 98.12 598 LEU B N 1
ATOM 10731 C CA . LEU B 1 598 ? -27.109 1.752 20.375 1 98.12 598 LEU B CA 1
ATOM 10732 C C . LEU B 1 598 ? -25.922 1.979 21.312 1 98.12 598 LEU B C 1
ATOM 10734 O O . LEU B 1 598 ? -25.547 3.123 21.578 1 98.12 598 LEU B O 1
ATOM 10738 N N . PHE B 1 599 ? -25.375 0.905 21.734 1 98.38 599 PHE B N 1
ATOM 10739 C CA . PHE B 1 599 ? -24.266 0.99 22.688 1 98.38 599 PHE B CA 1
ATOM 10740 C C . PHE B 1 599 ? -23.047 1.614 22.031 1 98.38 599 PHE B C 1
ATOM 10742 O O . PHE B 1 599 ? -22.312 2.379 22.672 1 98.38 599 PHE B O 1
ATOM 10749 N N . TRP B 1 600 ? -22.781 1.281 20.797 1 98.38 600 TRP B N 1
ATOM 10750 C CA . TRP B 1 600 ? -21.688 1.914 20.062 1 98.38 600 TRP B CA 1
ATOM 10751 C C . TRP B 1 600 ? -21.906 3.42 19.953 1 98.38 600 TRP B C 1
ATOM 10753 O O . TRP B 1 600 ? -21 4.207 20.234 1 98.38 600 TRP B O 1
ATOM 10763 N N . GLY B 1 601 ? -23.141 3.811 19.594 1 98.25 601 GLY B N 1
ATOM 10764 C CA . GLY B 1 601 ? -23.469 5.223 19.5 1 98.25 601 GLY B CA 1
ATOM 10765 C C . GLY B 1 601 ? -23.281 5.973 20.797 1 98.25 601 GLY B C 1
ATOM 10766 O O . GLY B 1 601 ? -22.766 7.098 20.812 1 98.25 601 GLY B O 1
ATOM 10767 N N . LEU B 1 602 ? -23.656 5.352 21.875 1 98.31 602 LEU B N 1
ATOM 10768 C CA . LEU B 1 602 ? -23.516 5.969 23.188 1 98.31 602 LEU B CA 1
ATOM 10769 C C . LEU B 1 602 ? -22.047 6.105 23.578 1 98.31 602 LEU B C 1
ATOM 10771 O O . LEU B 1 602 ? -21.641 7.113 24.156 1 98.31 602 LEU B O 1
ATOM 10775 N N . ALA B 1 603 ? -21.312 5.113 23.266 1 98.5 603 ALA B N 1
ATOM 10776 C CA . ALA B 1 603 ? -19.875 5.156 23.547 1 98.5 603 ALA B CA 1
ATOM 10777 C C . ALA B 1 603 ? -19.203 6.289 22.781 1 98.5 603 ALA B C 1
ATOM 10779 O O . ALA B 1 603 ? -18.438 7.062 23.359 1 98.5 603 ALA B O 1
ATOM 10780 N N . ILE B 1 604 ? -19.5 6.414 21.516 1 98.06 604 ILE B N 1
ATOM 10781 C CA . ILE B 1 604 ? -18.906 7.453 20.688 1 98.06 604 ILE B CA 1
ATOM 10782 C C . ILE B 1 604 ? -19.422 8.828 21.125 1 98.06 604 ILE B C 1
ATOM 10784 O O . ILE B 1 604 ? -18.672 9.812 21.094 1 98.06 604 ILE B O 1
ATOM 10788 N N . SER B 1 605 ? -20.672 8.867 21.547 1 98.19 605 SER B N 1
ATOM 10789 C CA . SER B 1 605 ? -21.234 10.117 22.047 1 98.19 605 SER B CA 1
ATOM 10790 C C . SER B 1 605 ? -20.469 10.617 23.266 1 98.19 605 SER B C 1
ATOM 10792 O O . SER B 1 605 ? -20.203 11.82 23.375 1 98.19 605 SER B O 1
ATOM 10794 N N . TRP B 1 606 ? -20.141 9.719 24.141 1 97.31 606 TRP B N 1
ATOM 10795 C CA . TRP B 1 606 ? -19.359 10.094 25.297 1 97.31 606 TRP B CA 1
ATOM 10796 C C . TRP B 1 606 ? -17.984 10.617 24.891 1 97.31 606 TRP B C 1
ATOM 10798 O O . TRP B 1 606 ? -17.531 11.648 25.391 1 97.31 606 TRP B O 1
ATOM 10808 N N . LEU B 1 607 ? -17.391 9.953 23.984 1 96.88 607 LEU B N 1
ATOM 10809 C CA . LEU B 1 607 ? -16.078 10.344 23.484 1 96.88 607 LEU B CA 1
ATOM 10810 C C . LEU B 1 607 ? -16.109 11.758 22.906 1 96.88 607 LEU B C 1
ATOM 10812 O O . LEU B 1 607 ? -15.273 12.594 23.25 1 96.88 607 LEU B O 1
ATOM 10816 N N . LEU B 1 608 ? -17.109 12.055 22.094 1 96.88 608 LEU B N 1
ATOM 10817 C CA . LEU B 1 608 ? -17.203 13.359 21.438 1 96.88 608 LEU B CA 1
ATOM 10818 C C . LEU B 1 608 ? -17.562 14.445 22.453 1 96.88 608 LEU B C 1
ATOM 10820 O O . LEU B 1 608 ? -17.047 15.562 22.391 1 96.88 608 LEU B O 1
ATOM 10824 N N . LEU B 1 609 ? -18.422 14.078 23.391 1 95.94 609 LEU B N 1
ATOM 10825 C CA . LEU B 1 609 ? -18.844 15.031 24.406 1 95.94 609 LEU B CA 1
ATOM 10826 C C . LEU B 1 609 ? -17.672 15.484 25.266 1 95.94 609 LEU B C 1
ATOM 10828 O O . LEU B 1 609 ? -17.453 16.688 25.453 1 95.94 609 LEU B O 1
ATOM 10832 N N . VAL B 1 610 ? -16.906 14.555 25.766 1 95.12 610 VAL B N 1
ATOM 10833 C CA . VAL B 1 610 ? -15.789 14.883 26.656 1 95.12 610 VAL B CA 1
ATOM 10834 C C . VAL B 1 610 ? -14.68 15.578 25.859 1 95.12 610 VAL B C 1
ATOM 10836 O O . VAL B 1 610 ? -13.984 16.453 26.375 1 95.12 610 VAL B O 1
ATOM 10839 N N . CYS B 1 611 ? -14.578 15.258 24.641 1 93.62 611 CYS B N 1
ATOM 10840 C CA . CYS B 1 611 ? -13.578 15.883 23.781 1 93.62 611 CYS B CA 1
ATOM 10841 C C . CYS B 1 611 ? -13.906 17.344 23.531 1 93.62 611 CYS B C 1
ATOM 10843 O O . CYS B 1 611 ? -13.039 18.219 23.625 1 93.62 611 CYS B O 1
ATOM 10845 N N . VAL B 1 612 ? -15.141 17.625 23.234 1 91.25 612 VAL B N 1
ATOM 10846 C CA . VAL B 1 612 ? -15.562 18.969 22.891 1 91.25 612 VAL B CA 1
ATOM 10847 C C . VAL B 1 612 ? -15.578 19.844 24.141 1 91.25 612 VAL B C 1
ATOM 10849 O O . VAL B 1 612 ? -15.336 21.047 24.062 1 91.25 612 VAL B O 1
ATOM 10852 N N . THR B 1 613 ? -15.805 19.234 25.312 1 91.44 613 THR B N 1
ATOM 10853 C CA . THR B 1 613 ? -15.938 20 26.547 1 91.44 613 THR B CA 1
ATOM 10854 C C . THR B 1 613 ? -14.586 20.125 27.25 1 91.44 613 THR B C 1
ATOM 10856 O O . THR B 1 613 ? -14.508 20.672 28.359 1 91.44 613 THR B O 1
ATOM 10859 N N . GLY B 1 614 ? -13.5 19.562 26.688 1 87.75 614 GLY B N 1
ATOM 10860 C CA . GLY B 1 614 ? -12.156 19.797 27.203 1 87.75 614 GLY B CA 1
ATOM 10861 C C . GLY B 1 614 ? -11.711 18.75 28.203 1 87.75 614 GLY B C 1
ATOM 10862 O O . GLY B 1 614 ? -10.648 18.875 28.812 1 87.75 614 GLY B O 1
ATOM 10863 N N . TYR B 1 615 ? -12.484 17.719 28.422 1 90.69 615 TYR B N 1
ATOM 10864 C CA . TYR B 1 615 ? -12.164 16.688 29.391 1 90.69 615 TYR B CA 1
ATOM 10865 C C . TYR B 1 615 ? -11.578 15.453 28.719 1 90.69 615 TYR B C 1
ATOM 10867 O O . TYR B 1 615 ? -11.445 14.398 29.344 1 90.69 615 TYR B O 1
ATOM 10875 N N . GLY B 1 616 ? -11.242 15.508 27.5 1 88.56 616 GLY B N 1
ATOM 10876 C CA . GLY B 1 616 ? -10.867 14.336 26.734 1 88.56 616 GLY B CA 1
ATOM 10877 C C . GLY B 1 616 ? -9.414 13.945 26.906 1 88.56 616 GLY B C 1
ATOM 10878 O O . GLY B 1 616 ? -9 12.867 26.453 1 88.56 616 GLY B O 1
ATOM 10879 N N . GLY B 1 617 ? -8.586 14.711 27.578 1 83 617 GLY B N 1
ATOM 10880 C CA . GLY B 1 617 ? -7.199 14.383 27.859 1 83 617 GLY B CA 1
ATOM 10881 C C . GLY B 1 617 ? -6.391 14.109 26.609 1 83 617 GLY B C 1
ATOM 10882 O O . GLY B 1 617 ? -6.414 14.906 25.656 1 83 617 GLY B O 1
ATOM 10883 N N . PHE B 1 618 ? -5.707 12.883 26.594 1 82.81 618 PHE B N 1
ATOM 10884 C CA . PHE B 1 618 ? -4.801 12.523 25.516 1 82.81 618 PHE B CA 1
ATOM 10885 C C . PHE B 1 618 ? -5.578 12.172 24.25 1 82.81 618 PHE B C 1
ATOM 10887 O O . PHE B 1 618 ? -5.113 12.43 23.141 1 82.81 618 PHE B O 1
ATOM 10894 N N . VAL B 1 619 ? -6.711 11.641 24.453 1 88.19 619 VAL B N 1
ATOM 10895 C CA . VAL B 1 619 ? -7.52 11.242 23.312 1 88.19 619 VAL B CA 1
ATOM 10896 C C . VAL B 1 619 ? -7.977 12.484 22.547 1 88.19 619 VAL B C 1
ATOM 10898 O O . VAL B 1 619 ? -7.961 12.508 21.312 1 88.19 619 VAL B O 1
ATOM 10901 N N . ALA B 1 620 ? -8.359 13.492 23.281 1 89.62 620 ALA B N 1
ATOM 10902 C CA . ALA B 1 620 ? -8.781 14.742 22.672 1 89.62 620 ALA B CA 1
ATOM 10903 C C . ALA B 1 620 ? -7.617 15.422 21.953 1 89.62 620 ALA B C 1
ATOM 10905 O O . ALA B 1 620 ? -7.781 15.969 20.859 1 89.62 620 ALA B O 1
ATOM 10906 N N . ASP B 1 621 ? -6.461 15.352 22.625 1 84.06 621 ASP B N 1
ATOM 10907 C CA . ASP B 1 621 ? -5.277 15.945 22.016 1 84.06 621 ASP B CA 1
ATOM 10908 C C . ASP B 1 621 ? -4.949 15.281 20.688 1 84.06 621 ASP B C 1
ATOM 10910 O O . ASP B 1 621 ? -4.551 15.953 19.734 1 84.06 621 ASP B O 1
ATOM 10914 N N . PHE B 1 622 ? -5.117 14.07 20.656 1 88.44 622 PHE B N 1
ATOM 10915 C CA . PHE B 1 622 ? -4.832 13.312 19.438 1 88.44 622 PHE B CA 1
ATOM 10916 C C . PHE B 1 622 ? -5.848 13.641 18.344 1 88.44 622 PHE B C 1
ATOM 10918 O O . PHE B 1 622 ? -5.477 13.898 17.203 1 88.44 622 PHE B O 1
ATOM 10925 N N . LEU B 1 623 ? -7.09 13.633 18.656 1 91.94 623 LEU B N 1
ATOM 10926 C CA . LEU B 1 623 ? -8.148 13.859 17.688 1 91.94 623 LEU B CA 1
ATOM 10927 C C . LEU B 1 623 ? -8.164 15.312 17.219 1 91.94 623 LEU B C 1
ATOM 10929 O O . LEU B 1 623 ? -8.68 15.617 16.141 1 91.94 623 LEU B O 1
ATOM 10933 N N . ASN B 1 624 ? -7.598 16.203 18.016 1 88.44 624 ASN B N 1
ATOM 10934 C CA . ASN B 1 624 ? -7.57 17.625 17.703 1 88.44 624 ASN B CA 1
ATOM 10935 C C . ASN B 1 624 ? -6.32 18 16.891 1 88.44 624 ASN B C 1
ATOM 10937 O O . ASN B 1 624 ? -6.102 19.172 16.578 1 88.44 624 ASN B O 1
ATOM 10941 N N . CYS B 1 625 ? -5.605 17.016 16.531 1 84.81 625 CYS B N 1
ATOM 10942 C CA . CYS B 1 625 ? -4.406 17.281 15.742 1 84.81 625 CYS B CA 1
ATOM 10943 C C . CYS B 1 625 ? -4.758 18.031 14.469 1 84.81 625 CYS B C 1
ATOM 10945 O O . CYS B 1 625 ? -5.758 17.734 13.812 1 84.81 625 CYS B O 1
ATOM 10947 N N . LYS B 1 626 ? -3.938 18.984 14.086 1 84.56 626 LYS B N 1
ATOM 10948 C CA . LYS B 1 626 ? -4.191 19.859 12.945 1 84.56 626 LYS B CA 1
ATOM 10949 C C . LYS B 1 626 ? -4.23 19.078 11.641 1 84.56 626 LYS B C 1
ATOM 10951 O O . LYS B 1 626 ? -4.941 19.453 10.703 1 84.56 626 LYS B O 1
ATOM 10956 N N . LEU B 1 627 ? -3.533 18.047 11.602 1 86.56 627 LEU B N 1
ATOM 10957 C CA . LEU B 1 627 ? -3.518 17.219 10.398 1 86.56 627 LEU B CA 1
ATOM 10958 C C . LEU B 1 627 ? -4.906 16.672 10.102 1 86.56 627 LEU B C 1
ATOM 10960 O O . LEU B 1 627 ? -5.281 16.516 8.938 1 86.56 627 LEU B O 1
ATOM 10964 N N . PHE B 1 628 ? -5.652 16.438 11.133 1 92.19 628 PHE B N 1
ATOM 10965 C CA . PHE B 1 628 ? -6.961 15.812 10.961 1 92.19 628 PHE B CA 1
ATOM 10966 C C . PHE B 1 628 ? -7.969 16.812 10.406 1 92.19 628 PHE B C 1
ATOM 10968 O O . PHE B 1 628 ? -9.031 16.422 9.914 1 92.19 628 PHE B O 1
ATOM 10975 N N . VAL B 1 629 ? -7.648 18.125 10.516 1 91 629 VAL B N 1
ATOM 10976 C CA . VAL B 1 629 ? -8.539 19.109 9.938 1 91 629 VAL B CA 1
ATOM 10977 C C . VAL B 1 629 ? -8.562 18.984 8.422 1 91 629 VAL B C 1
ATOM 10979 O O . VAL B 1 629 ? -9.633 18.938 7.809 1 91 629 VAL B O 1
ATOM 10982 N N . VAL B 1 630 ? -7.398 18.781 7.871 1 91.31 630 VAL B N 1
ATOM 10983 C CA . VAL B 1 630 ? -7.277 18.656 6.422 1 91.31 630 VAL B CA 1
ATOM 10984 C C . VAL B 1 630 ? -7.82 17.297 5.977 1 91.31 630 VAL B C 1
ATOM 10986 O O . VAL B 1 630 ? -8.609 17.219 5.027 1 91.31 630 VAL B O 1
ATOM 10989 N N . LEU B 1 631 ? -7.488 16.297 6.691 1 94.19 631 LEU B N 1
ATOM 10990 C CA . LEU B 1 631 ? -7.898 14.945 6.328 1 94.19 631 LEU B CA 1
ATOM 10991 C C . LEU B 1 631 ? -9.398 14.758 6.535 1 94.19 631 LEU B C 1
ATOM 10993 O O . LEU B 1 631 ? -10.039 13.992 5.809 1 94.19 631 LEU B O 1
ATOM 10997 N N . GLY B 1 632 ? -9.906 15.453 7.531 1 93.88 632 GLY B N 1
ATOM 10998 C CA . GLY B 1 632 ? -11.336 15.391 7.781 1 93.88 632 GLY B CA 1
ATOM 10999 C C . GLY B 1 632 ? -12.164 15.977 6.652 1 93.88 632 GLY B C 1
ATOM 11000 O O . GLY B 1 632 ? -13.25 15.484 6.352 1 93.88 632 GLY B O 1
ATOM 11001 N N . ARG B 1 633 ? -11.578 16.953 5.996 1 93.5 633 ARG B N 1
ATOM 11002 C CA . ARG B 1 633 ? -12.273 17.609 4.891 1 93.5 633 ARG B CA 1
ATOM 11003 C C . ARG B 1 633 ? -12.227 16.75 3.631 1 93.5 633 ARG B C 1
ATOM 11005 O O . ARG B 1 633 ? -13.016 16.969 2.705 1 93.5 633 ARG B O 1
ATOM 11012 N N . LEU B 1 634 ? -11.406 15.758 3.645 1 96.19 634 LEU B N 1
ATOM 11013 C CA . LEU B 1 634 ? -11.25 14.891 2.477 1 96.19 634 LEU B CA 1
ATOM 11014 C C . LEU B 1 634 ? -12.102 13.633 2.611 1 96.19 634 LEU B C 1
ATOM 11016 O O . LEU B 1 634 ? -12.172 12.828 1.683 1 96.19 634 LEU B O 1
ATOM 11020 N N . THR B 1 635 ? -12.789 13.484 3.721 1 97.25 635 THR B N 1
ATOM 11021 C CA . THR B 1 635 ? -13.461 12.234 4.051 1 97.25 635 THR B CA 1
ATOM 11022 C C . THR B 1 635 ? -14.531 11.906 3.01 1 97.25 635 THR B C 1
ATOM 11024 O O . THR B 1 635 ? -14.648 10.758 2.578 1 97.25 635 THR B O 1
ATOM 11027 N N . TYR B 1 636 ? -15.328 12.875 2.568 1 97.31 636 TYR B N 1
ATOM 11028 C CA . TYR B 1 636 ? -16.375 12.633 1.593 1 97.31 636 TYR B CA 1
ATOM 11029 C C . TYR B 1 636 ? -15.797 12.203 0.252 1 97.31 636 TYR B C 1
ATOM 11031 O O . TYR B 1 636 ? -16.297 11.258 -0.372 1 97.31 636 TYR B O 1
ATOM 11039 N N . GLY B 1 637 ? -14.75 12.914 -0.206 1 97.81 637 GLY B N 1
ATOM 11040 C CA . GLY B 1 637 ? -14.07 12.516 -1.432 1 97.81 637 GLY B CA 1
ATOM 11041 C C . GLY B 1 637 ? -13.508 11.109 -1.369 1 97.81 637 GLY B C 1
ATOM 11042 O O . GLY B 1 637 ? -13.625 10.344 -2.328 1 97.81 637 GLY B O 1
ATOM 11043 N N . ILE B 1 638 ? -12.875 10.758 -0.231 1 98.31 638 ILE B N 1
ATOM 11044 C CA . ILE B 1 638 ? -12.336 9.414 -0.034 1 98.31 638 ILE B CA 1
ATOM 11045 C C . ILE B 1 638 ? -13.461 8.391 -0.067 1 98.31 638 ILE B C 1
ATOM 11047 O O . ILE B 1 638 ? -13.344 7.344 -0.706 1 98.31 638 ILE B O 1
ATOM 11051 N N . TYR B 1 639 ? -14.539 8.727 0.603 1 98.06 639 TYR B N 1
ATOM 11052 C CA . TYR B 1 639 ? -15.703 7.848 0.66 1 98.06 639 TYR B CA 1
ATOM 11053 C C . TYR B 1 639 ? -16.203 7.523 -0.74 1 98.06 639 TYR B C 1
ATOM 11055 O O . TYR B 1 639 ? -16.5 6.363 -1.05 1 98.06 639 TYR B O 1
ATOM 11063 N N . LEU B 1 640 ? -16.234 8.484 -1.613 1 98.25 640 LEU B N 1
ATOM 11064 C CA . LEU B 1 640 ? -16.812 8.32 -2.943 1 98.25 640 LEU B CA 1
ATOM 11065 C C . LEU B 1 640 ? -15.859 7.562 -3.857 1 98.25 640 LEU B C 1
ATOM 11067 O O . LEU B 1 640 ? -16.297 6.824 -4.742 1 98.25 640 LEU B O 1
ATOM 11071 N N . THR B 1 641 ? -14.578 7.641 -3.6 1 98.06 641 THR B N 1
ATOM 11072 C CA . THR B 1 641 ? -13.625 7.133 -4.578 1 98.06 641 THR B CA 1
ATOM 11073 C C . THR B 1 641 ? -13.047 5.793 -4.129 1 98.06 641 THR B C 1
ATOM 11075 O O . THR B 1 641 ? -12.555 5.016 -4.949 1 98.06 641 THR B O 1
ATOM 11078 N N . HIS B 1 642 ? -13.055 5.441 -2.865 1 98.31 642 HIS B N 1
ATOM 11079 C CA . HIS B 1 642 ? -12.266 4.332 -2.334 1 98.31 642 HIS B CA 1
ATOM 11080 C C . HIS B 1 642 ? -12.711 3.004 -2.941 1 98.31 642 HIS B C 1
ATOM 11082 O O . HIS B 1 642 ? -11.875 2.145 -3.238 1 98.31 642 HIS B O 1
ATOM 11088 N N . ASN B 1 643 ? -13.992 2.84 -3.127 1 97.69 643 ASN B N 1
ATOM 11089 C CA . ASN B 1 643 ? -14.453 1.561 -3.658 1 97.69 643 ASN B CA 1
ATOM 11090 C C . ASN B 1 643 ? -14.008 1.362 -5.105 1 97.69 643 ASN B C 1
ATOM 11092 O O . ASN B 1 643 ? -13.695 0.243 -5.516 1 97.69 643 ASN B O 1
ATOM 11096 N N . ALA B 1 644 ? -14.055 2.42 -5.914 1 97.75 644 ALA B N 1
ATOM 11097 C CA . ALA B 1 644 ? -13.578 2.342 -7.293 1 97.75 644 ALA B CA 1
ATOM 11098 C C . ALA B 1 644 ? -12.109 1.945 -7.348 1 97.75 644 ALA B C 1
ATOM 11100 O O . ALA B 1 644 ? -11.703 1.165 -8.211 1 97.75 644 ALA B O 1
ATOM 11101 N N . VAL B 1 645 ? -11.312 2.441 -6.406 1 98 645 VAL B N 1
ATOM 11102 C CA . VAL B 1 645 ? -9.891 2.127 -6.344 1 98 645 VAL B CA 1
ATOM 11103 C C . VAL B 1 645 ? -9.703 0.656 -5.973 1 98 645 VAL B C 1
ATOM 11105 O O . VAL B 1 645 ? -8.859 -0.034 -6.555 1 98 645 VAL B O 1
ATOM 11108 N N . ILE B 1 646 ? -10.508 0.177 -5.082 1 97.56 646 ILE B N 1
ATOM 11109 C CA . ILE B 1 646 ? -10.398 -1.197 -4.605 1 97.56 646 ILE B CA 1
ATOM 11110 C C . ILE B 1 646 ? -10.766 -2.164 -5.727 1 97.56 646 ILE B C 1
ATOM 11112 O O . ILE B 1 646 ? -10.008 -3.09 -6.031 1 97.56 646 ILE B O 1
ATOM 11116 N N . ILE B 1 647 ? -11.914 -1.95 -6.449 1 96.88 647 ILE B N 1
ATOM 11117 C CA . ILE B 1 647 ? -12.375 -2.902 -7.453 1 96.88 647 ILE B CA 1
ATOM 11118 C C . ILE B 1 647 ? -11.477 -2.824 -8.688 1 96.88 647 ILE B C 1
ATOM 11120 O O . ILE B 1 647 ? -11.289 -3.822 -9.391 1 96.88 647 ILE B O 1
ATOM 11124 N N . TYR B 1 648 ? -10.883 -1.667 -8.992 1 96.81 648 TYR B N 1
ATOM 11125 C CA . TYR B 1 648 ? -9.922 -1.548 -10.078 1 96.81 648 TYR B CA 1
ATOM 11126 C C . TYR B 1 648 ? -8.742 -2.482 -9.867 1 96.81 648 TYR B C 1
ATOM 11128 O O . TYR B 1 648 ? -8.344 -3.215 -10.773 1 96.81 648 TYR B O 1
ATOM 11136 N N . LYS B 1 649 ? -8.195 -2.434 -8.609 1 96.25 649 LYS B N 1
ATOM 11137 C CA . LYS B 1 649 ? -7.047 -3.27 -8.273 1 96.25 649 LYS B CA 1
ATOM 11138 C C . LYS B 1 649 ? -7.41 -4.75 -8.328 1 96.25 649 LYS B C 1
ATOM 11140 O O . LYS B 1 649 ? -6.684 -5.551 -8.922 1 96.25 649 LYS B O 1
ATOM 11145 N N . LEU B 1 650 ? -8.477 -5.086 -7.773 1 95.56 650 LEU B N 1
ATOM 11146 C CA . LEU B 1 650 ? -8.859 -6.488 -7.656 1 95.56 650 LEU B CA 1
ATOM 11147 C C . LEU B 1 650 ? -9.336 -7.035 -9 1 95.56 650 LEU B C 1
ATOM 11149 O O . LEU B 1 650 ? -9.141 -8.219 -9.297 1 95.56 650 LEU B O 1
ATOM 11153 N N . GLY B 1 651 ? -9.977 -6.145 -9.797 1 94.75 651 GLY B N 1
ATOM 11154 C CA . GLY B 1 651 ? -10.422 -6.566 -11.117 1 94.75 651 GLY B CA 1
ATOM 11155 C C . GLY B 1 651 ? -9.273 -6.844 -12.07 1 94.75 651 GLY B C 1
ATOM 11156 O O . GLY B 1 651 ? -9.398 -7.676 -12.977 1 94.75 651 GLY B O 1
ATOM 11157 N N . LYS B 1 652 ? -8.18 -6.262 -11.844 1 94.62 652 LYS B N 1
ATOM 11158 C CA . LYS B 1 652 ? -7.023 -6.391 -12.727 1 94.62 652 LYS B CA 1
ATOM 11159 C C . LYS B 1 652 ? -6.152 -7.578 -12.328 1 94.62 652 LYS B C 1
ATOM 11161 O O . LYS B 1 652 ? -5.109 -7.824 -12.938 1 94.62 652 LYS B O 1
ATOM 11166 N N . MET B 1 653 ? -6.551 -8.344 -11.422 1 94.38 653 MET B N 1
ATOM 11167 C CA . MET B 1 653 ? -5.734 -9.445 -10.914 1 94.38 653 MET B CA 1
ATOM 11168 C C . MET B 1 653 ? -5.488 -10.484 -12 1 94.38 653 MET B C 1
ATOM 11170 O O . MET B 1 653 ? -6.371 -10.758 -12.812 1 94.38 653 MET B O 1
ATOM 11174 N N . ARG B 1 654 ? -4.273 -11.078 -12.039 1 95.94 654 ARG B N 1
ATOM 11175 C CA . ARG B 1 654 ? -3.889 -12.102 -13.008 1 95.94 654 ARG B CA 1
ATOM 11176 C C . ARG B 1 654 ? -3.678 -13.445 -12.328 1 95.94 654 ARG B C 1
ATOM 11178 O O . ARG B 1 654 ? -3.572 -14.477 -13 1 95.94 654 ARG B O 1
ATOM 11185 N N . GLN B 1 655 ? -3.625 -13.453 -11.039 1 94 655 GLN B N 1
ATOM 11186 C CA . GLN B 1 655 ? -3.438 -14.672 -10.258 1 94 655 GLN B CA 1
ATOM 11187 C C . GLN B 1 655 ? -4.215 -14.602 -8.945 1 94 655 GLN B C 1
ATOM 11189 O O . GLN B 1 655 ? -4.5 -13.516 -8.438 1 94 655 GLN B O 1
ATOM 11194 N N . PRO B 1 656 ? -4.574 -15.852 -8.438 1 94.31 656 PRO B N 1
ATOM 11195 C CA . PRO B 1 656 ? -5.203 -15.836 -7.121 1 94.31 656 PRO B CA 1
ATOM 11196 C C . PRO B 1 656 ? -4.289 -15.281 -6.031 1 94.31 656 PRO B C 1
ATOM 11198 O O . PRO B 1 656 ? -3.07 -15.227 -6.215 1 94.31 656 PRO B O 1
ATOM 11201 N N . VAL B 1 657 ? -4.898 -14.914 -5 1 92.56 657 VAL B N 1
ATOM 11202 C CA . VAL B 1 657 ? -4.156 -14.203 -3.967 1 92.56 657 VAL B CA 1
ATOM 11203 C C . VAL B 1 657 ? -3.951 -15.109 -2.758 1 92.56 657 VAL B C 1
ATOM 11205 O O . VAL B 1 657 ? -4.832 -15.898 -2.408 1 92.56 657 VAL B O 1
ATOM 11208 N N . PHE B 1 658 ? -2.697 -15.086 -2.191 1 94.25 658 PHE B N 1
ATOM 11209 C CA . PHE B 1 658 ? -2.436 -15.711 -0.901 1 94.25 658 PHE B CA 1
ATOM 11210 C C . PHE B 1 658 ? -2.826 -14.781 0.241 1 94.25 658 PHE B C 1
ATOM 11212 O O . PHE B 1 658 ? -2.303 -13.672 0.351 1 94.25 658 PHE B O 1
ATOM 11219 N N . PHE B 1 659 ? -3.744 -15.219 1.104 1 94.06 659 PHE B N 1
ATOM 11220 C CA . PHE B 1 659 ? -4.238 -14.383 2.189 1 94.06 659 PHE B CA 1
ATOM 11221 C C . PHE B 1 659 ? -3.275 -14.406 3.373 1 94.06 659 PHE B C 1
ATOM 11223 O O . PHE B 1 659 ? -2.977 -15.477 3.912 1 94.06 659 PHE B O 1
ATOM 11230 N N . ASP B 1 660 ? -2.738 -13.344 3.656 1 94.12 660 ASP B N 1
ATOM 11231 C CA . ASP B 1 660 ? -1.925 -13.062 4.836 1 94.12 660 ASP B CA 1
ATOM 11232 C C . ASP B 1 660 ? -2.34 -11.75 5.488 1 94.12 660 ASP B C 1
ATOM 11234 O O . ASP B 1 660 ? -2.557 -10.75 4.801 1 94.12 660 ASP B O 1
ATOM 11238 N N . VAL B 1 661 ? -2.504 -11.781 6.789 1 92.81 661 VAL B N 1
ATOM 11239 C CA . VAL B 1 661 ? -3.055 -10.633 7.504 1 92.81 661 VAL B CA 1
ATOM 11240 C C . VAL B 1 661 ? -2.172 -9.406 7.277 1 92.81 661 VAL B C 1
ATOM 11242 O O . VAL B 1 661 ? -2.674 -8.32 6.973 1 92.81 661 VAL B O 1
ATOM 11245 N N . TYR B 1 662 ? -0.881 -9.531 7.426 1 94.19 662 TYR B N 1
ATOM 11246 C CA . TYR B 1 662 ? 0.034 -8.414 7.23 1 94.19 662 TYR B CA 1
ATOM 11247 C C . TYR B 1 662 ? -0.029 -7.902 5.793 1 94.19 662 TYR B C 1
ATOM 11249 O O . TYR B 1 662 ? -0.086 -6.695 5.559 1 94.19 662 TYR B O 1
ATOM 11257 N N . ASP B 1 663 ? -0.013 -8.836 4.855 1 93.69 663 ASP B N 1
ATOM 11258 C CA . ASP B 1 663 ? -0.002 -8.477 3.441 1 93.69 663 ASP B CA 1
ATOM 11259 C C . ASP B 1 663 ? -1.268 -7.715 3.061 1 93.69 663 ASP B C 1
ATOM 11261 O O . ASP B 1 663 ? -1.207 -6.742 2.305 1 93.69 663 ASP B O 1
ATOM 11265 N N . GLN B 1 664 ? -2.377 -8.234 3.553 1 94.12 664 GLN B N 1
ATOM 11266 C CA . GLN B 1 664 ? -3.639 -7.57 3.236 1 94.12 664 GLN B CA 1
ATOM 11267 C C . GLN B 1 664 ? -3.686 -6.164 3.828 1 94.12 664 GLN B C 1
ATOM 11269 O O . GLN B 1 664 ? -4.191 -5.238 3.195 1 94.12 664 GLN B O 1
ATOM 11274 N N . PHE B 1 665 ? -3.203 -6.004 5.031 1 96.19 665 PHE B N 1
ATOM 11275 C CA . PHE B 1 665 ? -3.168 -4.691 5.668 1 96.19 665 PHE B CA 1
ATOM 11276 C C . PHE B 1 665 ? -2.264 -3.74 4.895 1 96.19 665 PHE B C 1
ATOM 11278 O O . PHE B 1 665 ? -2.609 -2.574 4.691 1 96.19 665 PHE B O 1
ATOM 11285 N N . GLN B 1 666 ? -1.097 -4.207 4.539 1 97 666 GLN B N 1
ATOM 11286 C CA . GLN B 1 666 ? -0.167 -3.398 3.758 1 97 666 GLN B CA 1
ATOM 11287 C C . GLN B 1 666 ? -0.787 -2.979 2.428 1 97 666 GLN B C 1
ATOM 11289 O O . GLN B 1 666 ? -0.625 -1.835 1.995 1 97 666 GLN B O 1
ATOM 11294 N N . GLN B 1 667 ? -1.466 -3.891 1.681 1 96.06 667 GLN B N 1
ATOM 11295 C CA . GLN B 1 667 ? -2.143 -3.57 0.428 1 96.06 667 GLN B CA 1
ATOM 11296 C C . GLN B 1 667 ? -3.225 -2.516 0.642 1 96.06 667 GLN B C 1
ATOM 11298 O O . GLN B 1 667 ? -3.377 -1.602 -0.171 1 96.06 667 GLN B O 1
ATOM 11303 N N . TYR B 1 668 ? -3.91 -2.688 1.743 1 97 668 TYR B N 1
ATOM 11304 C CA . TYR B 1 668 ? -4.934 -1.714 2.102 1 97 668 TYR B CA 1
ATOM 11305 C C . TYR B 1 668 ? -4.336 -0.319 2.238 1 97 668 TYR B C 1
ATOM 11307 O O . TYR B 1 668 ? -4.898 0.656 1.735 1 97 668 TYR B O 1
ATOM 11315 N N . LEU B 1 669 ? -3.219 -0.216 2.887 1 98.25 669 LEU B N 1
ATOM 11316 C CA . LEU B 1 669 ? -2.596 1.085 3.098 1 98.25 669 LEU B CA 1
ATOM 11317 C C . LEU B 1 669 ? -2.26 1.749 1.766 1 98.25 669 LEU B C 1
ATOM 11319 O O . LEU B 1 669 ? -2.463 2.955 1.6 1 98.25 669 LEU B O 1
ATOM 11323 N N . GLY B 1 670 ? -1.751 0.986 0.836 1 98.31 670 GLY B N 1
ATOM 11324 C CA . GLY B 1 670 ? -1.463 1.527 -0.482 1 98.31 670 GLY B CA 1
ATOM 11325 C C . GLY B 1 670 ? -2.701 2.016 -1.21 1 98.31 670 GLY B C 1
ATOM 11326 O O . GLY B 1 670 ? -2.695 3.098 -1.799 1 98.31 670 GLY B O 1
ATOM 11327 N N . GLU B 1 671 ? -3.762 1.264 -1.151 1 98.06 671 GLU B N 1
ATOM 11328 C CA . GLU B 1 671 ? -5.02 1.637 -1.795 1 98.06 671 GLU B CA 1
ATOM 11329 C C . GLU B 1 671 ? -5.641 2.857 -1.124 1 98.06 671 GLU B C 1
ATOM 11331 O O . GLU B 1 671 ? -6.266 3.686 -1.788 1 98.06 671 GLU B O 1
ATOM 11336 N N . PHE B 1 672 ? -5.473 2.838 0.181 1 98.25 672 PHE B N 1
ATOM 11337 C CA . PHE B 1 672 ? -6.031 3.961 0.922 1 98.25 672 PHE B CA 1
ATOM 11338 C C . PHE B 1 672 ? -5.344 5.266 0.53 1 98.25 672 PHE B C 1
ATOM 11340 O O . PHE B 1 672 ? -6 6.301 0.391 1 98.25 672 PHE B O 1
ATOM 11347 N N . VAL B 1 673 ? -4.035 5.25 0.317 1 98.06 673 VAL B N 1
ATOM 11348 C CA . VAL B 1 673 ? -3.295 6.434 -0.107 1 98.06 673 VAL B CA 1
ATOM 11349 C C . VAL B 1 673 ? -3.766 6.871 -1.492 1 98.06 673 VAL B C 1
ATOM 11351 O O . VAL B 1 673 ? -3.979 8.062 -1.736 1 98.06 673 VAL B O 1
ATOM 11354 N N . ILE B 1 674 ? -3.963 5.961 -2.373 1 98.38 674 ILE B N 1
ATOM 11355 C CA . ILE B 1 674 ? -4.426 6.285 -3.717 1 98.38 674 ILE B CA 1
ATOM 11356 C C . ILE B 1 674 ? -5.832 6.875 -3.648 1 98.38 674 ILE B C 1
ATOM 11358 O O . ILE B 1 674 ? -6.148 7.832 -4.363 1 98.38 674 ILE B O 1
ATOM 11362 N N . SER B 1 675 ? -6.66 6.32 -2.74 1 98.44 675 SER B N 1
ATOM 11363 C CA . SER B 1 675 ? -8.008 6.844 -2.557 1 98.44 675 SER B CA 1
ATOM 11364 C C . SER B 1 675 ? -7.98 8.266 -2.01 1 98.44 675 SER B C 1
ATOM 11366 O O . SER B 1 675 ? -8.844 9.086 -2.348 1 98.44 675 SER B O 1
ATOM 11368 N N . MET B 1 676 ? -7.047 8.516 -1.145 1 97.81 676 MET B N 1
ATOM 11369 C CA . MET B 1 676 ? -6.895 9.867 -0.612 1 97.81 676 MET B CA 1
ATOM 11370 C C . MET B 1 676 ? -6.535 10.852 -1.721 1 97.81 676 MET B C 1
ATOM 11372 O O . MET B 1 676 ? -7.062 11.961 -1.766 1 97.81 676 MET B O 1
ATOM 11376 N N . VAL B 1 677 ? -5.688 10.453 -2.633 1 97.12 677 VAL B N 1
ATOM 11377 C CA . VAL B 1 677 ? -5.277 11.305 -3.738 1 97.12 677 VAL B CA 1
ATOM 11378 C C . VAL B 1 677 ? -6.453 11.531 -4.688 1 97.12 677 VAL B C 1
ATOM 11380 O O . VAL B 1 677 ? -6.715 12.664 -5.105 1 97.12 677 VAL B O 1
ATOM 11383 N N . CYS B 1 678 ? -7.156 10.469 -4.996 1 97.5 678 CYS B N 1
ATOM 11384 C CA . CYS B 1 678 ? -8.336 10.594 -5.848 1 97.5 678 CYS B CA 1
ATOM 11385 C C . CYS B 1 678 ? -9.398 11.469 -5.188 1 97.5 678 CYS B C 1
ATOM 11387 O O . CYS B 1 678 ? -10.031 12.289 -5.852 1 97.5 678 CYS B O 1
ATOM 11389 N N . GLY B 1 679 ? -9.586 11.227 -3.857 1 97.75 679 GLY B N 1
ATOM 11390 C CA . GLY B 1 679 ? -10.523 12.062 -3.117 1 97.75 679 GLY B CA 1
ATOM 11391 C C . GLY B 1 679 ? -10.133 13.523 -3.094 1 97.75 679 GLY B C 1
ATOM 11392 O O . GLY B 1 679 ? -10.992 14.406 -3.176 1 97.75 679 GLY B O 1
ATOM 11393 N N . PHE B 1 680 ? -8.844 13.805 -3.041 1 96.56 680 PHE B N 1
ATOM 11394 C CA . PHE B 1 680 ? -8.32 15.172 -3.074 1 96.56 680 PHE B CA 1
ATOM 11395 C C . PHE B 1 680 ? -8.641 15.836 -4.406 1 96.56 680 PHE B C 1
ATOM 11397 O O . PHE B 1 680 ? -9.109 16.984 -4.438 1 96.56 680 PHE B O 1
ATOM 11404 N N . ILE B 1 681 ? -8.445 15.148 -5.449 1 96.44 681 ILE B N 1
ATOM 11405 C CA . ILE B 1 681 ? -8.719 15.68 -6.781 1 96.44 681 ILE B CA 1
ATOM 11406 C C . ILE B 1 681 ? -10.211 15.969 -6.926 1 96.44 681 ILE B C 1
ATOM 11408 O O . ILE B 1 681 ? -10.594 17.031 -7.41 1 96.44 681 ILE B O 1
ATOM 11412 N N . LEU B 1 682 ? -11.016 15.055 -6.473 1 97.25 682 LEU B N 1
ATOM 11413 C CA . LEU B 1 682 ? -12.461 15.219 -6.551 1 97.25 682 LEU B CA 1
ATOM 11414 C C . LEU B 1 682 ? -12.922 16.406 -5.719 1 97.25 682 LEU B C 1
ATOM 11416 O O . LEU B 1 682 ? -13.805 17.156 -6.137 1 97.25 682 LEU B O 1
ATOM 11420 N N . THR B 1 683 ? -12.336 16.578 -4.559 1 96.62 683 THR B N 1
ATOM 11421 C CA . THR B 1 683 ? -12.695 17.672 -3.656 1 96.62 683 THR B CA 1
ATOM 11422 C C . THR B 1 683 ? -12.344 19.016 -4.27 1 96.62 683 THR B C 1
ATOM 11424 O O . THR B 1 683 ? -13.156 19.938 -4.25 1 96.62 683 THR B O 1
ATOM 11427 N N . ILE B 1 684 ? -11.195 19.109 -4.914 1 95.62 684 ILE B N 1
ATOM 11428 C CA . ILE B 1 684 ? -10.719 20.375 -5.469 1 95.62 684 ILE B CA 1
ATOM 11429 C C . ILE B 1 684 ? -11.477 20.688 -6.758 1 95.62 684 ILE B C 1
ATOM 11431 O O . ILE B 1 684 ? -11.789 21.844 -7.035 1 95.62 684 ILE B O 1
ATOM 11435 N N . MET B 1 685 ? -11.789 19.719 -7.453 1 95.12 685 MET B N 1
ATOM 11436 C CA . MET B 1 685 ? -12.328 19.906 -8.797 1 95.12 685 MET B CA 1
ATOM 11437 C C . MET B 1 685 ? -13.836 20.141 -8.75 1 95.12 685 MET B C 1
ATOM 11439 O O . MET B 1 685 ? -14.375 20.906 -9.555 1 95.12 685 MET B O 1
ATOM 11443 N N . VAL B 1 686 ? -14.531 19.438 -7.848 1 96.12 686 VAL B N 1
ATOM 11444 C CA . VAL B 1 686 ? -15.992 19.453 -7.949 1 96.12 686 VAL B CA 1
ATOM 11445 C C . VAL B 1 686 ? -16.594 19.875 -6.609 1 96.12 686 VAL B C 1
ATOM 11447 O O . VAL B 1 686 ? -17.422 20.797 -6.555 1 96.12 686 VAL B O 1
ATOM 11450 N N . GLU B 1 687 ? -16.219 19.297 -5.539 1 94.69 687 GLU B N 1
ATOM 11451 C CA . GLU B 1 687 ? -16.859 19.5 -4.25 1 94.69 687 GLU B CA 1
ATOM 11452 C C . GLU B 1 687 ? -16.703 20.938 -3.771 1 94.69 687 GLU B C 1
ATOM 11454 O O . GLU B 1 687 ? -17.672 21.578 -3.354 1 94.69 687 GLU B O 1
ATOM 11459 N N . SER B 1 688 ? -15.453 21.453 -3.814 1 94.19 688 SER B N 1
ATOM 11460 C CA . SER B 1 688 ? -15.18 22.797 -3.311 1 94.19 688 SER B CA 1
ATOM 11461 C C . SER B 1 688 ? -15.914 23.844 -4.133 1 94.19 688 SER B C 1
ATOM 11463 O O . SER B 1 688 ? -16.609 24.703 -3.582 1 94.19 688 SER B O 1
ATOM 11465 N N . PRO B 1 689 ? -15.805 23.828 -5.438 1 94.19 689 PRO B N 1
ATOM 11466 C CA . PRO B 1 689 ? -16.547 24.812 -6.219 1 94.19 689 PRO B CA 1
ATOM 11467 C C . PRO B 1 689 ? -18.062 24.719 -5.996 1 94.19 689 PRO B C 1
ATOM 11469 O O . PRO B 1 689 ? -18.75 25.75 -5.957 1 94.19 689 PRO B O 1
ATOM 11472 N N . ALA B 1 690 ? -18.594 23.547 -5.887 1 92.88 690 ALA B N 1
ATOM 11473 C CA . ALA B 1 690 ? -20.031 23.359 -5.664 1 92.88 690 ALA B CA 1
ATOM 11474 C C . ALA B 1 690 ? -20.469 24 -4.348 1 92.88 690 ALA B C 1
ATOM 11476 O O . ALA B 1 690 ? -21.547 24.594 -4.262 1 92.88 690 ALA B O 1
ATOM 11477 N N . GLN B 1 691 ? -19.688 23.828 -3.369 1 90.5 691 GLN B N 1
ATOM 11478 C CA . GLN B 1 691 ? -20 24.391 -2.059 1 90.5 691 GLN B CA 1
ATOM 11479 C C . GLN B 1 691 ? -20.016 25.922 -2.104 1 90.5 691 GLN B C 1
ATOM 11481 O O . GLN B 1 691 ? -20.875 26.547 -1.486 1 90.5 691 GLN B O 1
ATOM 11486 N N . ILE B 1 692 ? -19.094 26.453 -2.875 1 89.81 692 ILE B N 1
ATOM 11487 C CA . ILE B 1 692 ? -19.016 27.906 -2.977 1 89.81 692 ILE B CA 1
ATOM 11488 C C . ILE B 1 692 ? -20.172 28.438 -3.82 1 89.81 692 ILE B C 1
ATOM 11490 O O . ILE B 1 692 ? -20.781 29.453 -3.477 1 89.81 692 ILE B O 1
ATOM 11494 N N . LEU B 1 693 ? -20.469 27.797 -4.852 1 88.75 693 LEU B N 1
ATOM 11495 C CA . LEU B 1 693 ? -21.547 28.203 -5.754 1 88.75 693 LEU B CA 1
ATOM 11496 C C . LEU B 1 693 ? -22.906 28.156 -5.055 1 88.75 693 LEU B C 1
ATOM 11498 O O . LEU B 1 693 ? -23.734 29.031 -5.246 1 88.75 693 LEU B O 1
ATOM 11502 N N . GLU B 1 694 ? -23.078 27.109 -4.309 1 86.25 694 GLU B N 1
ATOM 11503 C CA . GLU B 1 694 ? -24.344 26.953 -3.607 1 86.25 694 GLU B CA 1
ATOM 11504 C C . GLU B 1 694 ? -24.562 28.094 -2.602 1 86.25 694 GLU B C 1
ATOM 11506 O O . GLU B 1 694 ? -25.672 28.609 -2.477 1 86.25 694 GLU B O 1
ATOM 11511 N N . LYS B 1 695 ? -23.516 28.453 -1.908 1 82.62 695 LYS B N 1
ATOM 11512 C CA . LYS B 1 695 ? -23.609 29.547 -0.938 1 82.62 695 LYS B CA 1
ATOM 11513 C C . LYS B 1 695 ? -23.906 30.875 -1.629 1 82.62 695 LYS B C 1
ATOM 11515 O O . LYS B 1 695 ? -24.656 31.703 -1.105 1 82.62 695 LYS B O 1
ATOM 11520 N N . LYS B 1 696 ? -23.375 31.016 -2.793 1 82.69 696 LYS B N 1
ATOM 11521 C CA . LYS B 1 696 ? -23.578 32.25 -3.543 1 82.69 696 LYS B CA 1
ATOM 11522 C C . LYS B 1 696 ? -24.984 32.312 -4.117 1 82.69 696 LYS B C 1
ATOM 11524 O O . LYS B 1 696 ? -25.578 33.406 -4.215 1 82.69 696 LYS B O 1
ATOM 11529 N N . ILE B 1 697 ? -25.5 31.219 -4.465 1 78.69 697 ILE B N 1
ATOM 11530 C CA . ILE B 1 697 ? -26.812 31.172 -5.098 1 78.69 697 ILE B CA 1
ATOM 11531 C C . ILE B 1 697 ? -27.906 31.359 -4.039 1 78.69 697 ILE B C 1
ATOM 11533 O O . ILE B 1 697 ? -28.875 32.062 -4.262 1 78.69 697 ILE B O 1
ATOM 11537 N N . ILE B 1 698 ? -27.781 30.781 -2.9 1 74.56 698 ILE B N 1
ATOM 11538 C CA . ILE B 1 698 ? -28.844 30.766 -1.896 1 74.56 698 ILE B CA 1
ATOM 11539 C C . ILE B 1 698 ? -28.688 31.953 -0.962 1 74.56 698 ILE B C 1
ATOM 11541 O O . ILE B 1 698 ? -29.688 32.531 -0.516 1 74.56 698 ILE B O 1
ATOM 11545 N N . ARG B 1 699 ? -27.5 32.344 -0.379 1 61.16 699 ARG B N 1
ATOM 11546 C CA . ARG B 1 699 ? -27.375 33.469 0.528 1 61.16 699 ARG B CA 1
ATOM 11547 C C . ARG B 1 699 ? -27.797 34.781 -0.166 1 61.16 699 ARG B C 1
ATOM 11549 O O . ARG B 1 699 ? -27.297 35.094 -1.25 1 61.16 699 ARG B O 1
ATOM 11556 N N . LYS B 1 700 ? -29.016 35.219 0.202 1 50.75 700 LYS B N 1
ATOM 11557 C CA . LYS B 1 700 ? -29.391 36.594 -0.076 1 50.75 700 LYS B CA 1
ATOM 11558 C C . LYS B 1 700 ? -28.281 37.562 0.305 1 50.75 700 LYS B C 1
ATOM 11560 O O . LYS B 1 700 ? -27.609 37.375 1.324 1 50.75 700 LYS B O 1
ATOM 11565 N N . PRO B 1 701 ? -27.828 38.5 -0.688 1 40.34 701 PRO B N 1
ATOM 11566 C CA . PRO B 1 701 ? -26.844 39.562 -0.42 1 40.34 701 PRO B CA 1
ATOM 11567 C C . PRO B 1 701 ? -27.062 40.219 0.938 1 40.34 701 PRO B C 1
ATOM 11569 O O . PRO B 1 701 ? -28 41 1.112 1 40.34 701 PRO B O 1
ATOM 11572 N N . THR B 1 702 ? -27.25 39.562 2.016 1 35.94 702 THR B N 1
ATOM 11573 C CA . THR B 1 702 ? -27.203 40.531 3.088 1 35.94 702 THR B CA 1
ATOM 11574 C C . THR B 1 702 ? -25.891 41.312 3.055 1 35.94 702 THR B C 1
ATOM 11576 O O . THR B 1 702 ? -24.844 40.781 2.73 1 35.94 702 THR B O 1
ATOM 11579 N N . ILE B 1 703 ? -25.938 42.688 3.016 1 34.09 703 ILE B N 1
ATOM 11580 C CA . ILE B 1 703 ? -24.891 43.719 3.014 1 34.09 703 ILE B CA 1
ATOM 11581 C C . ILE B 1 703 ? -23.812 43.344 4.02 1 34.09 703 ILE B C 1
ATOM 11583 O O . ILE B 1 703 ? -23.078 44.219 4.5 1 34.09 703 ILE B O 1
ATOM 11587 N N . GLN B 1 704 ? -23.875 42.312 4.789 1 33.16 704 GLN B N 1
ATOM 11588 C CA . GLN B 1 704 ? -22.75 42.281 5.715 1 33.16 704 GLN B CA 1
ATOM 11589 C C . GLN B 1 704 ? -21.422 42.188 4.969 1 33.16 704 GLN B C 1
ATOM 11591 O O . GLN B 1 704 ? -21.312 41.375 4.027 1 33.16 704 GLN B O 1
ATOM 11596 N N . ASN B 1 705 ? -20.406 43.125 5.199 1 31.11 705 ASN B N 1
ATOM 11597 C CA . ASN B 1 705 ? -19.047 43.344 4.699 1 31.11 705 ASN B CA 1
ATOM 11598 C C . ASN B 1 705 ? -18.266 42.031 4.598 1 31.11 705 ASN B C 1
ATOM 11600 O O . ASN B 1 705 ? -18.406 41.156 5.457 1 31.11 705 ASN B O 1
ATOM 11604 N N . SER B 1 706 ? -17.891 41.656 3.42 1 34.12 706 SER B N 1
ATOM 11605 C CA . SER B 1 706 ? -17 40.656 2.867 1 34.12 706 SER B CA 1
ATOM 11606 C C . SER B 1 706 ? -15.789 40.438 3.779 1 34.12 706 SER B C 1
ATOM 11608 O O . SER B 1 706 ? -14.664 40.781 3.426 1 34.12 706 SER B O 1
ATOM 11610 N N . SER B 1 707 ? -15.875 40.656 5.074 1 31.16 707 SER B N 1
ATOM 11611 C CA . SER B 1 707 ? -14.633 40.562 5.832 1 31.16 707 SER B CA 1
ATOM 11612 C C . SER B 1 707 ? -14.109 39.125 5.852 1 31.16 707 SER B C 1
ATOM 11614 O O . SER B 1 707 ? -12.977 38.875 6.266 1 31.16 707 SER B O 1
ATOM 11616 N N . ASP B 1 708 ? -15.008 38.188 5.555 1 34.22 708 ASP B N 1
ATOM 11617 C CA . ASP B 1 708 ? -14.461 36.875 5.918 1 34.22 708 ASP B CA 1
ATOM 11618 C C . ASP B 1 708 ? -13.43 36.406 4.895 1 34.22 708 ASP B C 1
ATOM 11620 O O . ASP B 1 708 ? -12.805 35.344 5.074 1 34.22 708 ASP B O 1
ATOM 11624 N N . ASP B 1 709 ? -13.609 36.812 3.67 1 34.19 709 ASP B N 1
ATOM 11625 C CA . ASP B 1 709 ? -12.656 36.219 2.729 1 34.19 709 ASP B CA 1
ATOM 11626 C C . ASP B 1 709 ? -11.328 37 2.77 1 34.19 709 ASP B C 1
ATOM 11628 O O . ASP B 1 709 ? -10.609 37.062 1.766 1 34.19 709 ASP B O 1
ATOM 11632 N N . LYS B 1 710 ? -11.039 37.938 3.666 1 32.28 710 LYS B N 1
ATOM 11633 C CA . LYS B 1 710 ? -9.742 38.625 3.609 1 32.28 710 LYS B CA 1
ATOM 11634 C C . LYS B 1 710 ? -8.602 37.625 3.9 1 32.28 710 LYS B C 1
ATOM 11636 O O . LYS B 1 710 ? -8.492 37.125 5.016 1 32.28 710 LYS B O 1
ATOM 11641 N N . PHE B 1 711 ? -8.281 36.938 2.898 1 33.38 711 PHE B N 1
ATOM 11642 C CA . PHE B 1 711 ? -6.922 36.406 2.977 1 33.38 711 PHE B CA 1
ATOM 11643 C C . PHE B 1 711 ? -5.965 37.469 3.527 1 33.38 711 PHE B C 1
ATOM 11645 O O . PHE B 1 711 ? -5.754 38.5 2.904 1 33.38 711 PHE B O 1
ATOM 11652 N N . HIS B 1 712 ? -5.93 37.781 4.879 1 28.97 712 HIS B N 1
ATOM 11653 C CA . HIS B 1 712 ? -4.977 38.719 5.469 1 28.97 712 HIS B CA 1
ATOM 11654 C C . HIS B 1 712 ? -3.596 38.562 4.84 1 28.97 712 HIS B C 1
ATOM 11656 O O . HIS B 1 712 ? -3.049 37.469 4.789 1 28.97 712 HIS B O 1
ATOM 11662 N N . ARG B 1 713 ? -3.316 39.344 3.879 1 29.55 713 ARG B N 1
ATOM 11663 C CA . ARG B 1 713 ? -1.922 39.656 3.559 1 29.55 713 ARG B CA 1
ATOM 11664 C C . ARG B 1 713 ? -1.109 39.875 4.828 1 29.55 713 ARG B C 1
ATOM 11666 O O . ARG B 1 713 ? -1.451 40.75 5.637 1 29.55 713 ARG B O 1
ATOM 11673 N N . THR B 1 714 ? -0.533 38.875 5.43 1 29.83 714 THR B N 1
ATOM 11674 C CA . THR B 1 714 ? 0.451 39.125 6.477 1 29.83 714 THR B CA 1
ATOM 11675 C C . THR B 1 714 ? 1.334 40.312 6.113 1 29.83 714 THR B C 1
ATOM 11677 O O . THR B 1 714 ? 2.424 40.125 5.562 1 29.83 714 THR B O 1
ATOM 11680 N N . ARG B 1 715 ? 0.827 41.406 5.488 1 25.34 715 ARG B N 1
ATOM 11681 C CA . ARG B 1 715 ? 1.766 42.531 5.57 1 25.34 715 ARG B CA 1
ATOM 11682 C C . ARG B 1 715 ? 2.006 42.938 7.016 1 25.34 715 ARG B C 1
ATOM 11684 O O . ARG B 1 715 ? 1.133 42.75 7.871 1 25.34 715 ARG B O 1
ATOM 11691 N N . ASN B 1 716 ? 3.289 43.375 7.484 1 26.38 716 ASN B N 1
ATOM 11692 C CA . ASN B 1 716 ? 3.83 43.781 8.766 1 26.38 716 ASN B CA 1
ATOM 11693 C C . ASN B 1 716 ? 2.936 44.844 9.43 1 26.38 716 ASN B C 1
ATOM 11695 O O . ASN B 1 716 ? 3.334 45.469 10.406 1 26.38 716 ASN B O 1
ATOM 11699 N N . GLY B 1 717 ? 2.012 45.594 8.68 1 23.45 717 GLY B N 1
ATOM 11700 C CA . GLY B 1 717 ? 1.66 46.844 9.352 1 23.45 717 GLY B CA 1
ATOM 11701 C C . GLY B 1 717 ? 0.669 46.656 10.484 1 23.45 717 GLY B C 1
ATOM 11702 O O . GLY B 1 717 ? -0.027 45.625 10.539 1 23.45 717 GLY B O 1
ATOM 11703 N N . LYS B 1 718 ? 0.748 47.438 11.68 1 28.88 718 LYS B N 1
ATOM 11704 C CA . LYS B 1 718 ? 0.293 47.594 13.062 1 28.88 718 LYS B CA 1
ATOM 11705 C C . LYS B 1 718 ? -1.206 47.875 13.117 1 28.88 718 LYS B C 1
ATOM 11707 O O . LYS B 1 718 ? -1.722 48.312 14.148 1 28.88 718 LYS B O 1
ATOM 11712 N N . SER B 1 719 ? -1.989 47.781 12.039 1 23.06 719 SER B N 1
ATOM 11713 C CA . SER B 1 719 ? -3.254 48.406 12.375 1 23.06 719 SER B CA 1
ATOM 11714 C C . SER B 1 719 ? -4.051 47.594 13.383 1 23.06 719 SER B C 1
ATOM 11716 O O . SER B 1 719 ? -4.203 46.375 13.203 1 23.06 719 SER B O 1
ATOM 11718 N N . THR B 1 720 ? -4.141 48 14.672 1 24.27 720 THR B N 1
ATOM 11719 C CA . THR B 1 720 ? -4.867 47.594 15.867 1 24.27 720 THR B CA 1
ATOM 11720 C C . THR B 1 720 ? -6.371 47.594 15.609 1 24.27 720 THR B C 1
ATOM 11722 O O . THR B 1 720 ? -7.008 48.625 15.594 1 24.27 720 THR B O 1
ATOM 11725 N N . ALA B 1 721 ? -6.891 46.969 14.555 1 28.25 721 ALA B N 1
ATOM 11726 C CA . ALA B 1 721 ? -8.344 47.094 14.477 1 28.25 721 ALA B CA 1
ATOM 11727 C C . ALA B 1 721 ? -9.023 46.5 15.695 1 28.25 721 ALA B C 1
ATOM 11729 O O . ALA B 1 721 ? -8.727 45.344 16.078 1 28.25 721 ALA B O 1
ATOM 11730 N N . THR B 1 722 ? -9.594 47.375 16.531 1 24.34 722 THR B N 1
ATOM 11731 C CA . THR B 1 722 ? -10.406 47.156 17.734 1 24.34 722 THR B CA 1
ATOM 11732 C C . THR B 1 722 ? -11.695 46.438 17.391 1 24.34 722 THR B C 1
ATOM 11734 O O . THR B 1 722 ? -12.477 46.875 16.547 1 24.34 722 THR B O 1
ATOM 11737 N N . LEU B 1 723 ? -11.656 45.156 17.344 1 24.47 723 LEU B N 1
ATOM 11738 C CA . LEU B 1 723 ? -12.797 44.25 17.234 1 24.47 723 LEU B CA 1
ATOM 11739 C C . LEU B 1 723 ? -13.852 44.594 18.281 1 24.47 723 LEU B C 1
ATOM 11741 O O . LEU B 1 723 ? -13.945 43.938 19.312 1 24.47 723 LEU B O 1
ATOM 11745 N N . GLU B 1 724 ? -14.156 45.844 18.562 1 23.55 724 GLU B N 1
ATOM 11746 C CA . GLU B 1 724 ? -15.07 46.094 19.672 1 23.55 724 GLU B CA 1
ATOM 11747 C C . GLU B 1 724 ? -16.484 45.625 19.359 1 23.55 724 GLU B C 1
ATOM 11749 O O . GLU B 1 724 ? -17.312 45.469 20.25 1 23.55 724 GLU B O 1
ATOM 11754 N N . SER B 1 725 ? -16.969 45.719 18.125 1 25.25 725 SER B N 1
ATOM 11755 C CA . SER B 1 725 ? -18.422 45.844 18.188 1 25.25 725 SER B CA 1
ATOM 11756 C C . SER B 1 725 ? -19.078 44.469 18.422 1 25.25 725 SER B C 1
ATOM 11758 O O . SER B 1 725 ? -19.141 43.656 17.516 1 25.25 725 SER B O 1
ATOM 11760 N N . ALA B 1 726 ? -18.844 43.875 19.578 1 27.83 726 ALA B N 1
ATOM 11761 C CA . ALA B 1 726 ? -19.625 42.719 20.031 1 27.83 726 ALA B CA 1
ATOM 11762 C C . ALA B 1 726 ? -21.125 43.031 19.938 1 27.83 726 ALA B C 1
ATOM 11764 O O . ALA B 1 726 ? -21.625 43.906 20.625 1 27.83 726 ALA B O 1
ATOM 11765 N N . ILE B 1 727 ? -21.719 42.938 18.766 1 28.28 727 ILE B N 1
ATOM 11766 C CA . ILE B 1 727 ? -23.172 43.031 18.719 1 28.28 727 ILE B CA 1
ATOM 11767 C C . ILE B 1 727 ? -23.797 42.125 19.781 1 28.28 727 ILE B C 1
ATOM 11769 O O . ILE B 1 727 ? -23.484 40.938 19.828 1 28.28 727 ILE B O 1
ATOM 11773 N N . PRO B 1 728 ? -24.391 42.656 20.828 1 28.17 728 PRO B N 1
ATOM 11774 C CA . PRO B 1 728 ? -25.047 41.875 21.859 1 28.17 728 PRO B CA 1
ATOM 11775 C C . PRO B 1 728 ? -26.109 40.906 21.297 1 28.17 728 PRO B C 1
ATOM 11777 O O . PRO B 1 728 ? -26.906 41.312 20.438 1 28.17 728 PRO B O 1
ATOM 11780 N N . ILE B 1 729 ? -25.781 39.688 21.109 1 30.05 729 ILE B N 1
ATOM 11781 C CA . ILE B 1 729 ? -26.781 38.688 20.781 1 30.05 729 ILE B CA 1
ATOM 11782 C C . ILE B 1 729 ? -27.984 38.812 21.719 1 30.05 729 ILE B C 1
ATOM 11784 O O . ILE B 1 729 ? -27.844 38.781 22.938 1 30.05 729 ILE B O 1
ATOM 11788 N N . PRO B 1 730 ? -29.016 39.469 21.234 1 30.38 730 PRO B N 1
ATOM 11789 C CA . PRO B 1 730 ? -30.156 39.625 22.125 1 30.38 730 PRO B CA 1
ATOM 11790 C C . PRO B 1 730 ? -30.562 38.344 22.812 1 30.38 730 PRO B C 1
ATOM 11792 O O . PRO B 1 730 ? -30.422 37.25 22.25 1 30.38 730 PRO B O 1
ATOM 11795 N N . ARG B 1 731 ? -30.469 38.25 24.172 1 30.56 731 ARG B N 1
ATOM 11796 C CA . ARG B 1 731 ? -30.875 37.188 25.078 1 30.56 731 ARG B CA 1
ATOM 11797 C C . ARG B 1 731 ? -32.312 36.75 24.797 1 30.56 731 ARG B C 1
ATOM 11799 O O . ARG B 1 731 ? -33.219 37.594 24.719 1 30.56 731 ARG B O 1
ATOM 11806 N N . PRO B 1 732 ? -32.469 35.688 24.047 1 30.45 732 PRO B N 1
ATOM 11807 C CA . PRO B 1 732 ? -33.875 35.25 23.953 1 30.45 732 PRO B CA 1
ATOM 11808 C C . PRO B 1 732 ? -34.594 35.312 25.297 1 30.45 732 PRO B C 1
ATOM 11810 O O . PRO B 1 732 ? -33.969 35.094 26.344 1 30.45 732 PRO B O 1
ATOM 11813 N N . ARG B 1 733 ? -35.594 36.188 25.469 1 28.73 733 ARG B N 1
ATOM 11814 C CA . ARG B 1 733 ? -36.469 36.312 26.625 1 28.73 733 ARG B CA 1
ATOM 11815 C C . ARG B 1 733 ? -37.031 34.969 27.016 1 28.73 733 ARG B C 1
ATOM 11817 O O . ARG B 1 733 ? -37.906 34.406 26.328 1 28.73 733 ARG B O 1
ATOM 11824 N N . VAL B 1 734 ? -36.219 33.969 27.453 1 29.84 734 VAL B N 1
ATOM 11825 C CA . VAL B 1 734 ? -36.844 32.812 28.109 1 29.84 734 VAL B CA 1
ATOM 11826 C C . VAL B 1 734 ? -37.781 33.312 29.219 1 29.84 734 VAL B C 1
ATOM 11828 O O . VAL B 1 734 ? -37.375 34.094 30.094 1 29.84 734 VAL B O 1
ATOM 11831 N N . ASP B 1 735 ? -39.031 33.469 28.953 1 28.22 735 ASP B N 1
ATOM 11832 C CA . ASP B 1 735 ? -40 33.594 30.031 1 28.22 735 ASP B CA 1
ATOM 11833 C C . ASP B 1 735 ? -39.688 32.688 31.203 1 28.22 735 ASP B C 1
ATOM 11835 O O . ASP B 1 735 ? -39.281 31.547 31 1 28.22 735 ASP B O 1
ATOM 11839 N N . SER B 1 736 ? -39.25 33.188 32.344 1 29.25 736 SER B N 1
ATOM 11840 C CA . SER B 1 736 ? -38.812 32.688 33.656 1 29.25 736 SER B CA 1
ATOM 11841 C C . SER B 1 736 ? -39.656 31.5 34.125 1 29.25 736 SER B C 1
ATOM 11843 O O . SER B 1 736 ? -39.406 30.938 35.188 1 29.25 736 SER B O 1
ATOM 11845 N N . LYS B 1 737 ? -40.969 31.406 33.781 1 30.52 737 LYS B N 1
ATOM 11846 C CA . LYS B 1 737 ? -41.781 30.547 34.656 1 30.52 737 LYS B CA 1
ATOM 11847 C C . LYS B 1 737 ? -41.469 29.062 34.406 1 30.52 737 LYS B C 1
ATOM 11849 O O . LYS B 1 737 ? -42.094 28.188 35 1 30.52 737 LYS B O 1
ATOM 11854 N N . SER B 1 738 ? -41.125 28.641 33.156 1 27.91 738 SER B N 1
ATOM 11855 C CA . SER B 1 738 ? -41.219 27.188 33.062 1 27.91 738 SER B CA 1
ATOM 11856 C C . SER B 1 738 ? -40.031 26.516 33.719 1 27.91 738 SER B C 1
ATOM 11858 O O . SER B 1 738 ? -38.969 27.141 33.938 1 27.91 738 SER B O 1
ATOM 11860 N N . GLY B 1 739 ? -40.062 25.234 34.219 1 27.58 739 GLY B N 1
ATOM 11861 C CA . GLY B 1 739 ? -39.375 24.359 35.125 1 27.58 739 GLY B CA 1
ATOM 11862 C C . GLY B 1 739 ? -37.906 24.094 34.75 1 27.58 739 GLY B C 1
ATOM 11863 O O . GLY B 1 739 ? -37.562 24.125 33.562 1 27.58 739 GLY B O 1
ATOM 11864 N N . LYS B 1 740 ? -36.906 24.609 35.469 1 29.92 740 LYS B N 1
ATOM 11865 C CA . LYS B 1 740 ? -35.5 24.312 35.594 1 29.92 740 LYS B CA 1
ATOM 11866 C C . LYS B 1 740 ? -35.219 22.828 35.375 1 29.92 740 LYS B C 1
ATOM 11868 O O . LYS B 1 740 ? -35.781 21.969 36.062 1 29.92 740 LYS B O 1
ATOM 11873 N N . PHE B 1 741 ? -35.031 22.438 34.094 1 26.11 741 PHE B N 1
ATOM 11874 C CA . PHE B 1 741 ? -34.562 21.062 33.906 1 26.11 741 PHE B CA 1
ATOM 11875 C C . PHE B 1 741 ? -33.281 20.812 34.656 1 26.11 741 PHE B C 1
ATOM 11877 O O . PHE B 1 741 ? -32.25 21.438 34.375 1 26.11 741 PHE B O 1
ATOM 11884 N N . ARG B 1 742 ? -33.344 20.703 35.969 1 25.83 742 ARG B N 1
ATOM 11885 C CA . ARG B 1 742 ? -32.219 20.141 36.719 1 25.83 742 ARG B CA 1
ATOM 11886 C C . ARG B 1 742 ? -31.781 18.797 36.094 1 25.83 742 ARG B C 1
ATOM 11888 O O . ARG B 1 742 ? -32.562 17.844 36.125 1 25.83 742 ARG B O 1
ATOM 11895 N N . ILE B 1 743 ? -31.094 18.859 34.938 1 23.67 743 ILE B N 1
ATOM 11896 C CA . ILE B 1 743 ? -30.406 17.609 34.625 1 23.67 743 ILE B CA 1
ATOM 11897 C C . ILE B 1 743 ? -29.281 17.359 35.625 1 23.67 743 ILE B C 1
ATOM 11899 O O . ILE B 1 743 ? -28.484 18.266 35.906 1 23.67 743 ILE B O 1
#

Sequence (1486 aa):
MTVSSRQQTMVEHGLQFAVVFTCICMAMGHSAYSSVHAESPTFEENPLLEGVIIPPTIEFWGNSTRTFIQTSVGYPDTPLPEPYQQCFSDIDFAIQGFFDGALWALRMADASSKIQSGILEGNIVDLGQYDECLKIHTTRFKGQHCLVPIVAKINESTPIHLPQDLLNGEFILTSSLCVPSSCSADAIQQVLNFMLIDFNKNNFVANSGFGFSVRMDEKDCHQKHERPFSLSVIIVIFLCAFLILLTISCGVIDWYLTRTLDHTPDSLLVSFVQIFSAWRNCKRLANVESGGDALSCINGARFLSIAWVAMGHRYKHTAQLPLVNLLILPDVLKQYWSMILVNATLSVDVFFLIGGLLNAYVYMKLPARSHNFKMTIVGYIHRYLRLTPAYALMIAVTATWLYHLGDGPMWDRLVGSAQKDCQKEWLPGLLYVNNYYHTKSYCMMQSWYLAADMQMFFLSPILLYPLWRWPRLGFSIGGFLIALSVAMPFYVAFTENIKAPIPLSRNERRVEREMETLYLPTHTKSVSYVIGILLGYVISLIKTNQIKWKLKRSHLIIGWTIAVVFAVGSLFGGHPLFQLDHEYNRWESSLYIGFYRLFWGLAISWLLLVCVTGYGGFVADFLNCKLFVVLGRLTYGIYLTHNAVIIYKLGKMRQPVFFDVYDQFQQYLGEFVISMVCGFILTIMVESPAQILEKKIIRKPTIQNSSDDKFHRTRNGKSTATLESAIPIPRPRVDSKSGKFRIMTVSSRQQTMVEHGLQFAVVFTCICMAMGHSAYSSVHAESPTFEENPLLEGVIIPPTIEFWGNSTRTFIQTSVGYPDTPLPEPYQQCFSDIDFAIQGFFDGALWALRMADASSKIQSGILEGNIVDLGQYDECLKIHTTRFKGQHCLVPIVAKINESTPIHLPQDLLNGEFILTSSLCVPSSCSADAIQQVLNFMLIDFNKNNFVANSGFGFSVRMDEKDCHQKHERPFSLSVIIVIFLCAFLILLTISCGVIDWYLTRTLDHTPDSLLVSFVQIFSAWRNCKRLANVESGGDALSCINGARFLSIAWVAMGHRYKHTAQLPLVNLLILPDVLKQYWSMILVNATLSVDVFFLIGGLLNAYVYMKLPARSHNFKMTIVGYIHRYLRLTPAYALMIAVTATWLYHLGDGPMWDRLVGSAQKDCQKEWLPGLLYVNNYYHTKSYCMMQSWYLAADMQMFFLSPILLYPLWRWPRLGFSIGGFLIALSVAMPFYVAFTENIKAPIPLSRNERRVEREMETLYLPTHTKSVSYVIGILLGYVISLIKTNQIKWKLKRSHLIIGWTIAVVFAVGSLFGGHPLFQLDHEYNRWESSLYIGFYRLFWGLAISWLLLVCVTGYGGFVADFLNCKLFVVLGRLTYGIYLTHNAVIIYKLGKMRQPVFFDVYDQFQQYLGEFVISMVCGFILTIMVESPAQILEKKIIRKPTIQNSSDDKFHRTRNGKSTATLESAIPIPRPRVDSKSGKFRI

Foldseek 3Di:
DCCVVVVVVVVVLVVLVVPVVLVVLCVLQPVVPPPCPDDPPPVVPDCVCVPPRDQSQLSLLVCLLVCVVCVVVVVPPDPDPPLLVLQNVVSVVLSVCVVVVPPLSVLQSQQWDHRDPQVVLVQQAWQGFQVSQQPRDDPRFGKKKFKKWKKKAQAPVQPPVPLCQAAVNIDIRITMGIGTPSDAQVSVQVSVQVVCVVVCPPPSNVVSRIRIGIDGDRLLMDHPDDDDADPLQVVLVVVVVVLLCLQDVLQVVLVVCVVPPVDDDPDPVPVVSCLSHLNNLVVVLLDLDDDPQDLLLLLLLLLVLLLLVLQLLLVVVLLVFNASRNNCVLVCLLDLVCLSNVVSVLSLLSVLLQLLLVLQLVLLPDDPVCLDPVNLVLVLVLVLLQQQFLLLSLLSCLQGCLLVPAAESCSCVFSVLLNVLSVVAVVCLSVLNCLQPPVVRHHDVLSLSVSLSSVCSNVVCVLNVCCNVPVVVSVVVLVVLLVQLLVQLLVLCLVVVPLAQADDGPPPVVNSVSSNRAPRDNSNSNNLNSLSNVLSNVVSCVVVVVDPDDDDPVNVVVLLVQLVCLQCCLSRVCSLSPRSPRDGDSNSRSNSSSPSSVSNSSSVSSQSNCLSVVNNPPSNVVSSDSVSSSSSLLSSLLSSCLSSLSSSVSRNDSGHHHDDPVVSVVVSVVSSVVSSVRSSSSCSSTNSSSSVVSCVVSDDPPVDDPVPVPPPPPPVDDDPPDPPPPPPPPDPPPPPPDDDPPD/DPDDVVVVVVVVLVVLVVPVVLVVLCVLQPVVPPPPPPPPPPVVPDVVCVPPRDQSQLSLLVCLLVCVVCVVVVVVPDPPPPLLVLQNVVSVVLSVCVVVVPPLSVLQSQQWDHRDPQVVLVQQAWQGFQVSQQPRDDPRFGKKKFKKWKKKQQAPVRPPVPLCFAAVNIDIRITMGIGTPSDAQVSVQVSVQVVCVVVCPPPSNVVNRIRIGIDGDRLLMDHPDDDDADPLQVVLVVVVVVLLCLQDVLQVVLVVCVVPPVDDDPDPVPVVSCLSHLNNLVVVLLDLDDDPQDLLLLLLLLLVLLLLVLQLLLVVVLLVFNASRNNCVLVCLLDLVCLSNVVSVLSLLSVLLQLLLVLLLVLLPDDPVCLDDVNLVLVLVLVLLQQQFLLLSLLSCLQGCLLVPAAESCSCVFSVLLNVLSVVAVVCLSVLNCLQPPVVRHHDVLSLSVSLSSVCSNVVCVLNVCCNVPVVVSVVVLVVLLVQLLVQLLVLCLVVVPLAQADDGPPPVVNSVSSNRAPRDNSNSNNLNSLSNVLSSVVSCVVVVVDPDDDDPVNLVVLLVQLVCLQCCLSRVCSLSPRSPRDGDSNSRSNSSSPSSVSNSSSVSSCSNCLSVVNNPPSNVVSSDSVSSSSSLLSSLLSSCLSSLSSSVSNNDHGHHHDDPVVSVVVSVVSSVVSSVRSSSSCSSTNSSSSVVSCVVPDDPPVPDPVPVPPPPPPVDDDPPDPPPPPPPPDPCPPPPDDDPPD

pLDDT: mean 79.93, std 23.28, range [23.06, 98.62]

Nearest PDB structures (foldseek):
  8fq9-assembly1_A  TM=1.992E-01  e=3.173E-01  Salmonella enterica subsp. enterica serovar Typhimurium

Organism: Laodelphax striatellus (NCBI:txid195883)

Solvent-accessible surface area (backbone atoms only — not comparable to full-atom values): 78408 Å² total; per-residue (Å²): 134,67,67,80,53,50,66,56,56,52,60,47,50,52,32,51,50,58,43,58,51,52,45,54,59,34,42,52,44,36,67,55,66,52,72,79,58,72,82,59,71,74,69,75,72,48,70,80,59,66,85,60,71,66,52,34,62,50,30,47,51,49,44,50,51,43,44,53,54,50,50,33,50,77,57,64,80,69,71,69,55,70,70,45,48,56,25,51,51,48,47,50,48,39,52,52,30,38,76,70,46,35,61,67,32,44,39,28,53,33,13,14,40,56,56,67,39,20,47,94,38,36,23,44,53,38,58,27,24,55,68,59,12,37,69,31,73,56,97,86,40,37,24,17,31,28,50,44,36,36,36,32,40,59,39,92,77,38,80,71,80,60,61,55,51,77,32,62,57,44,48,69,35,32,36,22,44,38,41,51,56,61,48,49,46,68,51,50,28,50,53,51,36,56,59,31,52,60,52,38,64,32,64,69,35,50,68,58,35,46,44,66,41,51,66,57,51,68,77,37,49,46,59,77,62,85,76,75,79,50,69,68,30,52,51,50,52,50,49,52,51,47,43,52,51,45,18,50,53,20,14,52,49,47,55,49,45,62,74,72,36,94,70,80,69,94,42,73,64,50,50,51,30,54,50,38,10,37,52,57,46,50,50,57,50,63,54,59,82,64,66,98,83,60,65,51,45,54,24,25,54,46,32,57,24,49,55,39,40,52,50,25,52,50,51,54,53,55,72,72,44,57,28,41,43,47,64,50,53,67,62,48,62,69,37,70,74,40,29,64,46,74,48,19,67,58,30,55,42,52,51,36,19,49,52,20,17,52,52,30,33,53,58,69,68,46,60,78,88,55,77,45,72,67,49,50,52,49,49,53,50,52,53,51,56,46,52,41,61,47,51,50,50,50,45,51,39,43,37,35,52,57,52,74,74,60,59,46,80,42,15,47,74,43,37,42,44,45,18,53,19,20,64,74,27,45,61,42,50,78,67,39,43,26,32,77,45,63,62,89,48,38,33,57,86,73,46,35,56,58,15,35,51,51,50,49,58,70,51,39,58,76,49,50,51,37,38,71,78,37,50,71,58,16,52,50,51,48,52,49,50,42,51,48,20,28,46,42,30,21,49,47,24,54,74,67,67,42,56,45,83,65,76,83,54,62,35,62,68,59,39,51,48,50,38,56,69,48,60,40,30,46,67,41,60,40,35,20,26,54,52,12,28,54,48,14,46,52,50,45,33,41,76,67,63,75,38,89,85,80,80,53,71,68,56,49,53,51,49,49,51,50,26,50,50,27,37,49,45,36,51,49,60,55,53,59,51,74,37,88,87,45,79,87,45,64,66,62,26,13,50,47,56,20,41,31,57,52,36,32,37,51,19,52,48,49,53,51,49,33,31,72,72,68,69,31,62,70,61,28,55,59,25,45,35,59,68,26,51,40,47,29,71,32,34,66,29,24,65,68,34,34,61,60,52,49,39,52,58,61,11,47,37,66,61,57,41,75,83,41,74,67,59,52,52,36,45,45,46,11,51,50,54,53,15,46,53,52,5,46,50,44,33,49,54,37,34,50,30,36,47,52,50,50,50,62,71,65,56,69,84,61,83,71,78,77,65,81,72,58,74,72,69,86,60,90,75,77,82,77,77,76,85,62,86,72,72,76,72,78,71,77,80,70,74,79,79,70,83,78,79,79,122,134,80,72,73,58,66,67,43,51,49,56,47,51,55,30,53,52,59,44,58,52,52,44,54,59,37,45,49,42,41,65,55,64,52,73,72,66,47,77,53,74,74,66,64,70,45,70,80,59,66,77,61,66,64,51,31,61,49,28,46,49,48,45,49,53,43,46,51,54,47,50,32,50,75,55,62,80,68,71,70,56,70,71,46,49,57,24,50,53,47,46,50,50,38,54,51,31,39,76,70,49,35,59,65,32,46,37,29,52,32,12,15,41,55,51,66,39,20,48,93,38,36,24,43,52,38,60,28,24,56,67,60,12,38,68,34,73,57,98,86,41,37,25,17,30,29,52,44,35,36,36,32,42,58,39,90,78,38,81,71,80,60,61,55,52,76,33,61,59,43,48,69,35,30,35,22,42,39,41,50,56,62,47,48,45,67,51,51,30,51,53,52,37,56,60,32,52,61,51,40,62,32,62,71,36,50,69,56,35,46,44,64,42,52,65,56,50,66,78,37,49,45,59,77,61,88,74,76,77,49,68,68,30,52,51,52,52,50,48,53,51,48,44,52,50,46,18,50,51,21,15,52,49,48,54,50,44,61,74,72,34,94,69,78,69,96,40,72,64,49,50,51,32,56,50,39,9,37,51,56,45,50,50,56,50,64,53,59,82,64,66,96,83,60,66,51,46,53,22,25,53,45,32,57,24,49,54,40,40,52,48,24,52,50,51,54,54,54,72,71,44,60,29,41,42,47,65,49,53,66,61,47,62,70,37,70,76,41,29,62,48,73,49,20,67,57,31,56,42,52,52,35,19,51,50,21,17,52,52,29,33,54,57,68,68,46,58,80,87,56,78,45,71,68,50,49,51,50,49,52,50,50,52,50,54,45,52,41,61,46,52,52,49,49,47,50,40,44,37,34,51,59,53,73,74,60,59,45,82,43,17,48,73,43,38,40,44,45,16,51,19,20,64,74,28,44,62,42,50,78,67,40,44,26,31,77,44,63,61,89,47,39,34,56,86,73,44,36,56,57,13,35,52,52,49,49,57,71,51,38,57,76,48,51,50,37,39,74,77,38,50,71,58,15,51,50,52,48,52,48,51,41,52,46,20,28,45,43,29,20,48,48,24,52,74,67,66,42,55,45,85,64,77,84,53,61,36,62,67,59,39,50,48,50,37,55,68,47,61,41,31,48,66,42,60,41,33,21,25,54,52,12,28,54,49,14,44,52,49,46,34,41,77,68,63,73,38,91,84,79,80,53,72,67,56,48,53,52,51,50,52,52,26,49,50,27,37,48,44,36,49,50,60,54,54,59,52,73,36,87,87,43,79,88,43,63,63,62,26,13,50,47,56,20,41,31,55,52,34,34,37,52,21,51,48,49,52,52,51,34,31,74,72,69,68,31,62,70,61,29,55,60,24,46,36,60,68,27,50,41,46,30,70,33,36,66,30,23,64,68,34,34,60,60,53,49,38,54,58,60,11,45,36,66,61,59,41,76,83,42,75,67,59,51,52,35,46,46,46,11,49,50,53,53,14,46,51,52,4,46,52,44,33,49,55,40,34,50,28,37,46,54,49,51,51,61,70,65,55,69,86,60,84,72,75,79,63,82,73,58,74,73,70,86,60,90,74,78,80,76,76,77,84,61,84,72,73,76,73,77,72,77,80,69,73,80,79,70,80,80,79,81,122

Radius of gyration: 36.34 Å; Cα contacts (8 Å, |Δi|>4): 2051; chains: 2; bounding box: 84×107×92 Å

Secondary structure (DSSP, 8-state):
--GGGHHHHHHHHHHHHHHHHHHHHHHHHHGGGS-TTSS-HHHHT-GGGTT----HHHHHHHHHHHHHHHHHHHS-S----HHHHHHHHHHHHHHHHHHTT-HHHHHHHHHS--PPS-GGGT--B----HHHHHT-B-SS-BEEEEEEEEEEEE-TT------TTTSSSEEEEEEEEEEETT--HHHHHHHHHHHHHHHHHSHHHHHHTEEEEE---GGGEEE----PPPHHHHHHHHHHHHHHHHHHHHHHHHHHHHHH-SS----HHHHHHHHT-HHHHHHHHH-----TT--HHHHHHHHHHHHHHHHHHHHHHHHTS-BTTTTHHHHHHHSGGGHHHHTTTHHHHHHHHHHHHHHHHHHHHS-GGG-SHHHHHHHHHHHHHHHHHHHHHHHHHHHTGGGGG---TTHIIIIIHHHHHHHHSHHHHHTT-TTTSSTTS-SSGGGHHHHHHHHHHHHTHHHHHHHHH-HHHHHHHHHHHHHHHHHHHHHHHHHHT--SSS---S-HHHHHHHIIIIIS-GGGS-HHHHHHHHHHHHHHHHHTTSS-----HHHHHHHHHHHHHHHHHHHHTTGGGG-TTSPP-HHHHHHHHHHHHHHHHHHHHHHHHHHHTT--HHHHHHHT-THHHHHHHTHHHHHHHHHHHHHHHHHT-SS-B---HHHHHHHHHHHHHHHHHHHHHHIIIIIHHHHHHHHHHHS------SGGG--------------------------TTS-----/---SHHHHHHHHHHHHHHHHHHHHHHHHHHGGGS---S-SHHHHT-GGGTT----HHHHHHHHHHHHHHHHHHHS-S----HHHHHHHHHHHHHHHHHHTT-HHHHHHHHHS--PPS-GGGT--B----HHHHHT-B-SS-BEEEEEEEEEEEE-TT------TTTSSSEEEEEEEEEEETT--HHHHHHHHHHHHHHHHHSHHHHHHTEEEEE---GGGEEE----PPPHHHHHHHHHHHHHHHHHHHHHHHHHHHHHH-SS----HHHHHHHHT-HHHHHHHHH-----TT--THHHHHHHHHHHHHHHHHHHHHHHTS-BTTTTHHHHHHHSGGGHHHHTTTHHHHHHHHHHHHHHHHHHHHS-GGG-SHHHHHHHHHHHHHHHHHHHHHHHHHHHTGGGGG---TTHIIIIIHHHHHHHHSHHHHHTT-TTTSSTTS-SSGGGHHHHHHHHHHHHTHHHHHHHHH-HHHHHHHHHHHHHHHHHHHHHHHHHHT--SSS---S-HHHHHHHIIIIIS-GGGS-HHHHHHHHHHHHHHHHHTTSS-----HHHHHHHHHHHHHHHHHHHHTTGGGG-TTSPP-HHHHHHHHHHHHHHHHHHHHHHHHHHHTT--HHHHHHHT-THHHHHHHTHHHHHHHHHHHHHHHHHT-SS-B---HHHHHHHHHHHHHHHHHHHHHHIIIIIHHHHHHHHHHHS------S-TT--------------------------TTS-----